Protein AF-0000000072319708 (afdb_homodimer)

Nearest PDB structures (foldseek):
  4cnb-assembly1_A  TM=5.393E-01  e=2.176E-04  Mytilus galloprovincialis
  5iy6-assembly1_3  TM=6.096E-01  e=1.134E-03  Homo sapiens
  5yfg-assembly1_A  TM=2.827E-01  e=1.263E+00  Homo sapiens
  4cnb-assembly1_A  TM=5.449E-01  e=2.400E-04  Mytilus galloprovincialis
  5iy6-assembly1_3  TM=6.094E-01  e=1.330E-03  Homo sapiens

Organism: Meleagris gallopavo (NCBI:txid9103)

Foldseek 3Di:
DCPPPPPPPPPPPVPPPPVLQLAAAEEEEEECLDQQNLLLLVLLLLLVLLQLLVQLLFADDRLHQWYWYWYFAPAIDTLGQIDGRNQPSVSVNVSSVVSNPPDNRRNGPPPDCRVVVNVQVNQVSVVVVQVVCVVVPSNQHAYEYEYEDQDDQVVVVVSNVVPCLPPPCPRYAAYEYEHEYEPVPPPPPPDPPPPPQPPQPVPQVPPPVHRYTYGYFYSHNLGSNVVSNVSNKRPDQQDFQEWEWEFDPDPPDDDPDDGDTDIQTKAKTFPDDDVVRNPPPVPPPRPPPPPPPLEDDDNPPRPDYWYKYWDDKAALVPDDPVFFDDGKIKIAGGPRPVDDPVVSVVSRVVLQVVLVVCVVRRIKTKIKIDDDCVVVDDDPRDIWIWIWAHDPDSMIMITTGHDDVPDDDDDDDDDDPDDDCVPVVVVVVVVVVDDDDPDDDCSPDDDCSSVVSVVVSPPPPPPPPPPPPPPDDPPCPDDDDDDDDDDDDDDDDDDDDDDDDDDDDDD/DPPPPPPPPPPPPVPPPPVLQLAAAEEEEEECLDQQNLLLLVLLLLLVLLQLLVQLLFADDRLHQWYWYWYFAPAIDTLGQIDGRNQPSVSVNVSSVVSNPPDNRRNDPPPDCRVVVNVQVNQVSVVVVQVVCVVVPSRQHAYEYEYEDQDDQVVVVVSNVVPCLPPPCPRYAAYEYEHEYEPVPPPPPPPPPPPPQPPQPVPQVPPPVHRYTYGYFYSHNLGSNVVSNVSNKRPDQQDFQEWEWEFDPDPPDDDPDDGDTDIQTKAKTFPDDDVVRNPPPVPPPRPPPPPPPLADDDNPPRPDYWYKYWDDKAALVPDDPVFFDDGKIKIAGGPRPPDDPVVSVVSRVVLQVVLVVCVVRRIKTKIKIDDDCCVVDDDPRDIWIWIWAHDPDSMIMITTGHDDVPDDDDDDDDDDPDDDCVPVVVVVVVVVVDDDDPDDDCSPDDDCSSVVSVVVSVPPPPPPPPPPPPPPDPPPPPPDPDDDDDDDDDDDDDDDDDDDDDDDDDD

Solvent-accessible surface area (backbone atoms only — not comparable to full-atom values): 58509 Å² total; per-residue (Å²): 134,87,74,75,78,75,75,72,76,73,76,78,67,71,70,86,56,78,77,65,69,64,47,44,27,40,36,40,36,40,43,45,38,33,72,62,28,47,63,48,40,56,34,47,42,50,19,49,50,46,40,49,42,51,60,37,52,45,59,75,78,68,45,54,49,31,42,26,34,35,37,22,55,90,54,55,40,77,72,33,68,78,38,55,37,68,85,33,55,67,61,52,50,51,43,42,52,52,59,62,64,48,79,44,81,16,78,41,80,78,83,62,70,21,65,55,50,40,54,50,52,51,52,51,51,46,51,54,50,46,56,64,48,33,78,72,68,71,70,87,68,37,31,33,38,40,35,41,30,60,54,65,51,68,59,51,52,52,49,43,60,66,69,49,68,84,52,90,53,87,46,53,59,34,38,36,38,35,21,47,38,61,65,86,74,51,74,82,69,78,72,81,57,74,69,66,72,68,67,59,69,72,64,49,58,57,66,65,97,48,45,50,45,67,45,78,44,55,69,43,40,67,54,47,26,41,56,54,42,51,55,60,51,80,68,59,39,75,53,58,33,30,36,43,31,37,55,50,41,68,76,72,64,88,80,92,69,75,82,59,63,44,72,42,57,18,29,57,38,56,37,48,58,63,64,77,42,52,52,62,70,70,69,76,72,71,71,59,71,60,85,69,40,79,68,62,92,63,50,74,76,75,79,58,67,43,36,34,38,51,69,34,31,30,34,58,87,22,58,62,74,69,45,38,34,44,68,32,30,36,39,34,59,40,74,32,68,81,53,53,68,67,56,45,52,52,41,41,48,38,48,40,38,44,28,45,52,29,48,74,68,41,35,24,37,34,24,36,48,52,79,81,78,70,58,80,62,90,72,62,70,55,45,36,42,31,36,38,39,52,47,86,24,50,38,33,36,37,31,40,42,52,34,34,91,39,51,39,59,74,89,68,50,76,53,66,90,76,68,59,61,85,42,37,48,61,49,51,37,17,59,68,60,42,55,74,37,63,57,72,58,38,78,78,38,82,36,44,52,56,61,30,47,47,54,63,68,56,54,63,70,73,67,70,66,70,65,72,71,76,70,77,74,82,74,75,71,74,77,84,79,79,84,72,90,83,90,88,79,92,88,81,95,83,94,82,96,79,90,95,79,93,73,94,71,92,130,134,86,74,76,78,74,78,71,75,73,76,79,68,71,69,86,55,79,76,64,69,65,45,43,26,40,36,41,35,40,44,45,38,32,72,61,27,50,63,49,39,54,34,48,42,52,19,49,50,46,41,49,43,49,60,39,51,45,60,76,78,68,44,53,49,32,43,26,37,34,38,21,57,90,52,54,41,78,71,33,68,79,38,56,39,70,83,32,54,67,60,50,49,50,42,43,52,52,58,62,64,49,77,44,82,15,77,44,82,77,84,61,70,20,65,56,48,40,53,51,51,50,52,51,52,45,50,55,51,45,55,64,47,34,79,73,68,72,69,88,67,38,31,32,38,39,36,42,30,61,56,64,50,66,59,51,51,52,50,43,59,66,69,49,68,85,50,90,54,86,46,52,60,36,38,37,40,34,21,45,39,61,65,87,74,50,73,82,67,80,72,81,58,75,70,64,73,68,68,58,71,72,64,47,58,58,67,63,97,47,44,52,45,67,45,77,43,54,68,43,40,67,53,47,26,41,57,54,41,52,56,59,51,82,67,61,39,76,52,59,33,30,35,44,33,37,52,51,42,70,76,72,65,87,78,90,70,75,83,57,62,43,74,42,57,18,28,57,39,56,39,48,58,63,64,77,40,55,54,63,73,71,70,77,72,71,73,60,71,60,84,72,39,78,69,63,91,64,50,74,76,73,82,58,70,42,35,35,38,52,68,33,31,29,35,57,85,23,60,62,73,68,47,38,34,43,68,32,30,36,37,35,61,42,73,33,68,81,53,53,68,68,58,44,50,52,42,42,49,36,48,40,38,45,29,43,51,29,49,75,68,42,35,25,36,35,24,36,46,51,79,81,78,70,58,81,62,88,72,60,69,57,45,35,43,32,37,37,39,52,46,87,24,51,39,33,37,38,31,40,42,52,34,34,92,39,51,40,60,75,87,69,52,75,53,67,90,77,66,59,62,85,42,39,46,59,48,51,38,19,59,68,62,42,54,75,38,64,56,72,56,37,78,78,38,82,35,43,53,56,60,30,48,49,54,62,69,56,56,64,71,73,68,69,65,71,65,72,75,68,75,65,72,79,71,76,68,75,73,78,73,83,84,77,84,77,88,88,80,91,85,82,96,80,95,79,98,77,90,93,79,94,71,95,71,82,135

InterPro domains:
  IPR033587 Meiosis 1 arrest protein [PTHR28642] (1-487)
  IPR060158 Meiosis 1 arrest protein, N-terminal domain [PF28287] (27-232)

pLDDT: mean 73.9, std 25.9, range [14.87, 98.31]

Sequence (1014 aa):
MNSRKLLSETRRTFPATKACSQQPSRILIVDVTSPSWANTCSVLSEALENSLCLACSLTGPCRIPLLSLYLVQNQQECLLPFVHLKENFARVQACISELRSLPREGCFPQGGNGVVQAVQDGLQQFKQYSRHTAAGGSANSSVEITILTSQSGKEIVKQLERKLKDVDLVSLRRIQVIEVLKRDFLEPEDVEQCTPAEEPSNSGIAILGMDIDLQTIEDNVISLEMLFKTWLHDCGSEREHLHLLLPSGGLSCGTALKPTLMCLKCDLQERLLDPALLSGTTDGTLRTADLNSPCQMTAWPATMLYKLQVVKALKSEGVCESVLYGLPFIIKPTSCWQLDWDELELNQHSFHALCHSLLKRKWMLLAKHEPQNTCPSWNTVVHSYYIIVPSDSATLLVKPVAVRELLMPSAFPALLAEHPERVQGPIESALNSLEVEVTYNPLHLKSNLYKYLKSMLYRPLHRQQPQPRDQRPERHQPKQQSLCPTPELMDGFAASARIAAVSCTVQMNSRKLLSETRRTFPATKACSQQPSRILIVDVTSPSWANTCSVLSEALENSLCLACSLTGPCRIPLLSLYLVQNQQECLLPFVHLKENFARVQACISELRSLPREGCFPQGGNGVVQAVQDGLQQFKQYSRHTAAGGSANSSVEITILTSQSGKEIVKQLERKLKDVDLVSLRRIQVIEVLKRDFLEPEDVEQCTPAEEPSNSGIAILGMDIDLQTIEDNVISLEMLFKTWLHDCGSEREHLHLLLPSGGLSCGTALKPTLMCLKCDLQERLLDPALLSGTTDGTLRTADLNSPCQMTAWPATMLYKLQVVKALKSEGVCESVLYGLPFIIKPTSCWQLDWDELELNQHSFHALCHSLLKRKWMLLAKHEPQNTCPSWNTVVHSYYIIVPSDSATLLVKPVAVRELLMPSAFPALLAEHPERVQGPIESALNSLEVEVTYNPLHLKSNLYKYLKSMLYRPLHRQQPQPRDQRPERHQPKQQSLCPTPELMDGFAASARIAAVSCTVQ

Structure (mmCIF, N/CA/C/O backbone):
data_AF-0000000072319708-model_v1
#
loop_
_entity.id
_entity.type
_entity.pdbx_description
1 polymer 'Meiosis 1 associated protein'
#
loop_
_atom_site.group_PDB
_atom_site.id
_atom_site.type_symbol
_atom_site.label_atom_id
_atom_site.label_alt_id
_atom_site.label_comp_id
_atom_site.label_asym_id
_atom_site.label_entity_id
_atom_site.label_seq_id
_atom_site.pdbx_PDB_ins_code
_atom_site.Cartn_x
_atom_site.Cartn_y
_atom_site.Cartn_z
_atom_site.occupancy
_atom_site.B_iso_or_equiv
_atom_site.auth_seq_id
_atom_site.auth_comp_id
_atom_site.auth_asym_id
_atom_site.auth_atom_id
_atom_site.pdbx_PDB_model_num
ATOM 1 N N . MET A 1 1 ? 56.594 3.094 -18.734 1 21.95 1 MET A N 1
ATOM 2 C CA . MET A 1 1 ? 55.594 3.896 -19.453 1 21.95 1 MET A CA 1
ATOM 3 C C . MET A 1 1 ? 54.312 3.123 -19.656 1 21.95 1 MET A C 1
ATOM 5 O O . MET A 1 1 ? 53.5 3.475 -20.516 1 21.95 1 MET A O 1
ATOM 9 N N . ASN A 1 2 ? 54.062 1.982 -19.172 1 22.42 2 ASN A N 1
ATOM 10 C CA . ASN A 1 2 ? 53.062 0.917 -19.359 1 22.42 2 ASN A CA 1
ATOM 11 C C . ASN A 1 2 ? 51.688 1.355 -18.953 1 22.42 2 ASN A C 1
ATOM 13 O O . ASN A 1 2 ? 51.406 1.533 -17.75 1 22.42 2 ASN A O 1
ATOM 17 N N . SER A 1 3 ? 51.062 2.26 -19.75 1 23.78 3 SER A N 1
ATOM 18 C CA . SER A 1 3 ? 49.781 2.955 -19.656 1 23.78 3 SER A CA 1
ATOM 19 C C . SER A 1 3 ? 48.625 1.97 -19.609 1 23.78 3 SER A C 1
ATOM 21 O O . SER A 1 3 ? 48.375 1.256 -20.578 1 23.78 3 SER A O 1
ATOM 23 N N . ARG A 1 4 ? 48.438 1.27 -18.562 1 28.77 4 ARG A N 1
ATOM 24 C CA . ARG A 1 4 ? 47.406 0.252 -18.391 1 28.77 4 ARG A CA 1
ATOM 25 C C . ARG A 1 4 ? 46.031 0.811 -18.734 1 28.77 4 ARG A C 1
ATOM 27 O O . ARG A 1 4 ? 45.625 1.846 -18.203 1 28.77 4 ARG A O 1
ATOM 34 N N . LYS A 1 5 ? 45.531 0.586 -20.016 1 29.86 5 LYS A N 1
ATOM 35 C CA . LYS A 1 5 ? 44.281 0.873 -20.703 1 29.86 5 LYS A CA 1
ATOM 36 C C . LYS A 1 5 ? 43.094 0.675 -19.75 1 29.86 5 LYS A C 1
ATOM 38 O O . LYS A 1 5 ? 42.906 -0.407 -19.188 1 29.86 5 LYS A O 1
ATOM 43 N N . LEU A 1 6 ? 42.688 1.649 -19.078 1 27.98 6 LEU A N 1
ATOM 44 C CA . LEU A 1 6 ? 41.5 1.796 -18.266 1 27.98 6 LEU A CA 1
ATOM 45 C C . LEU A 1 6 ? 40.25 1.343 -19.016 1 27.98 6 LEU A C 1
ATOM 47 O O . LEU A 1 6 ? 39.906 1.931 -20.047 1 27.98 6 LEU A O 1
ATOM 51 N N . LEU A 1 7 ? 40.125 0.007 -19.25 1 26.89 7 LEU A N 1
ATOM 52 C CA . LEU A 1 7 ? 39 -0.633 -19.891 1 26.89 7 LEU A CA 1
ATOM 53 C C . LEU A 1 7 ? 37.688 0.033 -19.484 1 26.89 7 LEU A C 1
ATOM 55 O O . LEU A 1 7 ? 37.375 0.13 -18.297 1 26.89 7 LEU A O 1
ATOM 59 N N . SER A 1 8 ? 37.344 1.126 -20.188 1 27.77 8 SER A N 1
ATOM 60 C CA . SER A 1 8 ? 36.062 1.813 -20.188 1 27.77 8 SER A CA 1
ATOM 61 C C . SER A 1 8 ? 34.906 0.822 -20.109 1 27.77 8 SER A C 1
ATOM 63 O O . SER A 1 8 ? 34.781 -0.073 -20.953 1 27.77 8 SER A O 1
ATOM 65 N N . GLU A 1 9 ? 34.625 0.372 -19.031 1 29.08 9 GLU A N 1
ATOM 66 C CA . GLU A 1 9 ? 33.469 -0.496 -18.828 1 29.08 9 GLU A CA 1
ATOM 67 C C . GLU A 1 9 ? 32.25 0.046 -19.562 1 29.08 9 GLU A C 1
ATOM 69 O O . GLU A 1 9 ? 31.781 1.148 -19.266 1 29.08 9 GLU A O 1
ATOM 74 N N . THR A 1 10 ? 32.188 -0.118 -20.891 1 30.38 10 THR A N 1
ATOM 75 C CA . THR A 1 10 ? 31.047 0.157 -21.766 1 30.38 10 THR A CA 1
ATOM 76 C C . THR A 1 10 ? 29.719 -0.073 -21.031 1 30.38 10 THR A C 1
ATOM 78 O O . THR A 1 10 ? 29.5 -1.149 -20.484 1 30.38 10 THR A O 1
ATOM 81 N N . ARG A 1 11 ? 29.094 0.899 -20.734 1 33.25 11 ARG A N 1
ATOM 82 C CA . ARG A 1 11 ? 27.703 1.032 -20.266 1 33.25 11 ARG A CA 1
ATOM 83 C C . ARG A 1 11 ? 26.766 0.189 -21.109 1 33.25 11 ARG A C 1
ATOM 85 O O . ARG A 1 11 ? 26.531 0.49 -22.281 1 33.25 11 ARG A O 1
ATOM 92 N N . ARG A 1 12 ? 26.688 -1.098 -21.078 1 30.5 12 ARG A N 1
ATOM 93 C CA . ARG A 1 12 ? 25.656 -1.872 -21.766 1 30.5 12 ARG A CA 1
ATOM 94 C C . ARG A 1 12 ? 24.281 -1.225 -21.609 1 30.5 12 ARG A C 1
ATOM 96 O O . ARG A 1 12 ? 23.688 -1.287 -20.531 1 30.5 12 ARG A O 1
ATOM 103 N N . THR A 1 13 ? 24.109 -0.056 -22.141 1 33.84 13 THR A N 1
ATOM 104 C CA . THR A 1 13 ? 22.766 0.473 -22.328 1 33.84 13 THR A CA 1
ATOM 105 C C . THR A 1 13 ? 21.812 -0.615 -22.844 1 33.84 13 THR A C 1
ATOM 107 O O . THR A 1 13 ? 22.078 -1.245 -23.859 1 33.84 13 THR A O 1
ATOM 110 N N . PHE A 1 14 ? 21.266 -1.347 -22.094 1 32.44 14 PHE A N 1
ATOM 111 C CA . PHE A 1 14 ? 20.266 -2.293 -22.562 1 32.44 14 PHE A CA 1
ATOM 112 C C . PHE A 1 14 ? 19.25 -1.604 -23.469 1 32.44 14 PHE A C 1
ATOM 114 O O . PHE A 1 14 ? 18.688 -0.565 -23.109 1 32.44 14 PHE A O 1
ATOM 121 N N . PRO A 1 15 ? 19.5 -1.562 -24.75 1 33.56 15 PRO A N 1
ATOM 122 C CA . PRO A 1 15 ? 18.469 -1.009 -25.625 1 33.56 15 PRO A CA 1
ATOM 123 C C . PRO A 1 15 ? 17.047 -1.273 -25.125 1 33.56 15 PRO A C 1
ATOM 125 O O . PRO A 1 15 ? 16.812 -2.264 -24.422 1 33.56 15 PRO A O 1
ATOM 128 N N . ALA A 1 16 ? 16.234 -0.205 -25 1 36.84 16 ALA A N 1
ATOM 129 C CA . ALA A 1 16 ? 14.789 -0.368 -24.844 1 36.84 16 ALA A CA 1
ATOM 130 C C . ALA A 1 16 ? 14.25 -1.454 -25.766 1 36.84 16 ALA A C 1
ATOM 132 O O . ALA A 1 16 ? 13.82 -1.167 -26.891 1 36.84 16 ALA A O 1
ATOM 133 N N . THR A 1 17 ? 14.992 -2.336 -26.266 1 34.81 17 THR A N 1
ATOM 134 C CA . THR A 1 17 ? 14.43 -3.381 -27.109 1 34.81 17 THR A CA 1
ATOM 135 C C . THR A 1 17 ? 12.992 -3.695 -26.688 1 34.81 17 THR A C 1
ATOM 137 O O . THR A 1 17 ? 12.664 -3.67 -25.5 1 34.81 17 THR A O 1
ATOM 140 N N . LYS A 1 18 ? 12.062 -3.662 -27.625 1 40.16 18 LYS A N 1
ATOM 141 C CA . LYS A 1 18 ? 10.68 -4.133 -27.516 1 40.16 18 LYS A CA 1
ATOM 142 C C . LYS A 1 18 ? 10.547 -5.199 -26.422 1 40.16 18 LYS A C 1
ATOM 144 O O . LYS A 1 18 ? 11.25 -6.211 -26.453 1 40.16 18 LYS A O 1
ATOM 149 N N . ALA A 1 19 ? 10.414 -4.793 -25.25 1 43.41 19 ALA A N 1
ATOM 150 C CA . ALA A 1 19 ? 10.102 -5.703 -24.141 1 43.41 19 ALA A CA 1
ATOM 151 C C . ALA A 1 19 ? 9.406 -6.965 -24.656 1 43.41 19 ALA A C 1
ATOM 153 O O . ALA A 1 19 ? 8.195 -6.969 -24.875 1 43.41 19 ALA A O 1
ATOM 154 N N . CYS A 1 20 ? 9.82 -7.535 -25.734 1 45.5 20 CYS A N 1
ATOM 155 C CA . CYS A 1 20 ? 9.266 -8.836 -26.094 1 45.5 20 CYS A CA 1
ATOM 156 C C . CYS A 1 20 ? 8.922 -9.648 -24.859 1 45.5 20 CYS A C 1
ATOM 158 O O . CYS A 1 20 ? 9.773 -9.852 -23.984 1 45.5 20 CYS A O 1
ATOM 160 N N . SER A 1 21 ? 7.754 -9.625 -24.453 1 55.28 21 SER A N 1
ATOM 161 C CA . SER A 1 21 ? 7.16 -10.359 -23.344 1 55.28 21 SER A CA 1
ATOM 162 C C . SER A 1 21 ? 7.77 -11.75 -23.219 1 55.28 21 SER A C 1
ATOM 164 O O . SER A 1 21 ? 7.699 -12.562 -24.141 1 55.28 21 SER A O 1
ATOM 166 N N . GLN A 1 22 ? 8.953 -11.992 -22.578 1 70.31 22 GLN A N 1
ATOM 167 C CA . GLN A 1 22 ? 9.664 -13.234 -22.297 1 70.31 22 GLN A CA 1
ATOM 168 C C . GLN A 1 22 ? 8.75 -14.242 -21.609 1 70.31 22 GLN A C 1
ATOM 170 O O . GLN A 1 22 ? 9.211 -15.289 -21.141 1 70.31 22 GLN A O 1
ATOM 175 N N . GLN A 1 23 ? 7.477 -14.039 -21.688 1 83.62 23 GLN A N 1
ATOM 176 C CA . GLN A 1 23 ? 6.566 -14.992 -21.062 1 83.62 23 GLN A CA 1
ATOM 177 C C . GLN A 1 23 ? 6.301 -16.188 -21.969 1 83.62 23 GLN A C 1
ATOM 179 O O . GLN A 1 23 ? 6.078 -16.016 -23.172 1 83.62 23 GLN A O 1
ATOM 184 N N . PRO A 1 24 ? 6.355 -17.344 -21.516 1 88.38 24 PRO A N 1
ATOM 185 C CA . PRO A 1 24 ? 6.105 -18.531 -22.328 1 88.38 24 PRO A CA 1
ATOM 186 C C . PRO A 1 24 ? 4.625 -18.719 -22.656 1 88.38 24 PRO A C 1
ATOM 188 O O . PRO A 1 24 ? 3.762 -18.25 -21.906 1 88.38 24 PRO A O 1
ATOM 191 N N . SER A 1 25 ? 4.449 -19.375 -23.781 1 91.75 25 SER A N 1
ATOM 192 C CA . SER A 1 25 ? 3.098 -19.828 -24.109 1 91.75 25 SER A CA 1
ATOM 193 C C . SER A 1 25 ? 2.711 -21.047 -23.266 1 91.75 25 SER A C 1
ATOM 195 O O . SER A 1 25 ? 3.578 -21.781 -22.797 1 91.75 25 SER A O 1
ATOM 197 N N . ARG A 1 26 ? 1.406 -21.25 -23.125 1 94.5 26 ARG A N 1
ATOM 198 C CA . ARG A 1 26 ? 0.973 -22.312 -22.219 1 94.5 26 ARG A CA 1
ATOM 199 C C . ARG A 1 26 ? 0.117 -23.344 -22.938 1 94.5 26 ARG A C 1
ATOM 201 O O . ARG A 1 26 ? -0.722 -22.984 -23.781 1 94.5 26 ARG A O 1
ATOM 208 N N . ILE A 1 27 ? 0.424 -24.641 -22.719 1 95.88 27 ILE A N 1
ATOM 209 C CA . ILE A 1 27 ? -0.415 -25.734 -23.172 1 95.88 27 ILE A CA 1
ATOM 210 C C . ILE A 1 27 ? -0.972 -26.5 -21.969 1 95.88 27 ILE A C 1
ATOM 212 O O . ILE A 1 27 ? -0.212 -26.984 -21.141 1 95.88 27 ILE A O 1
ATOM 216 N N . LEU A 1 28 ? -2.264 -26.516 -21.875 1 97.06 28 LEU A N 1
ATOM 217 C CA . LEU A 1 28 ? -2.914 -27.266 -20.812 1 97.06 28 LEU A CA 1
ATOM 218 C C . LEU A 1 28 ? -3.486 -28.578 -21.328 1 97.06 28 LEU A C 1
ATOM 220 O O . LEU A 1 28 ? -4.281 -28.578 -22.266 1 97.06 28 LEU A O 1
ATOM 224 N N . ILE A 1 29 ? -3.023 -29.656 -20.781 1 95.75 29 ILE A N 1
ATOM 225 C CA . ILE A 1 29 ? -3.529 -30.984 -21.141 1 95.75 29 ILE A CA 1
ATOM 226 C C . ILE A 1 29 ? -4.336 -31.562 -19.969 1 95.75 29 ILE A C 1
ATOM 228 O O . ILE A 1 29 ? -3.824 -31.688 -18.859 1 95.75 29 ILE A O 1
ATOM 232 N N . VAL A 1 30 ? -5.57 -31.875 -20.219 1 92.88 30 VAL A N 1
ATOM 233 C CA . VAL A 1 30 ? -6.453 -32.406 -19.172 1 92.88 30 VAL A CA 1
ATOM 234 C C . VAL A 1 30 ? -6.77 -33.875 -19.453 1 92.88 30 VAL A C 1
ATOM 236 O O . VAL A 1 30 ? -7.328 -34.188 -20.516 1 92.88 30 VAL A O 1
ATOM 239 N N . ASP A 1 31 ? -6.375 -34.688 -18.5 1 89.31 31 ASP A N 1
ATOM 240 C CA . ASP A 1 31 ? -6.695 -36.094 -18.562 1 89.31 31 ASP A CA 1
ATOM 241 C C . ASP A 1 31 ? -8.055 -36.375 -17.922 1 89.31 31 ASP A C 1
ATOM 243 O O . ASP A 1 31 ? -8.195 -36.312 -16.703 1 89.31 31 ASP A O 1
ATOM 247 N N . VAL A 1 32 ? -9.039 -36.75 -18.703 1 85.81 32 VAL A N 1
ATOM 248 C CA . VAL A 1 32 ? -10.406 -36.938 -18.219 1 85.81 32 VAL A CA 1
ATOM 249 C C . VAL A 1 32 ? -10.688 -38.406 -18.016 1 85.81 32 VAL A C 1
ATOM 251 O O . VAL A 1 32 ? -11.844 -38.812 -17.828 1 85.81 32 VAL A O 1
ATOM 254 N N . THR A 1 33 ? -9.688 -39.219 -17.953 1 79.12 33 THR A N 1
ATOM 255 C CA . THR A 1 33 ? -9.906 -40.688 -17.875 1 79.12 33 THR A CA 1
ATOM 256 C C . THR A 1 33 ? -10.219 -41.094 -16.438 1 79.12 33 THR A C 1
ATOM 258 O O . THR A 1 33 ? -10.641 -42.219 -16.188 1 79.12 33 THR A O 1
ATOM 261 N N . SER A 1 34 ? -10.266 -40.25 -15.555 1 74.44 34 SER A N 1
ATOM 262 C CA . SER A 1 34 ? -10.492 -40.594 -14.156 1 74.44 34 SER A CA 1
ATOM 263 C C . SER A 1 34 ? -11.977 -40.781 -13.867 1 74.44 34 SER A C 1
ATOM 265 O O . SER A 1 34 ? -12.82 -40.094 -14.422 1 74.44 34 SER A O 1
ATOM 267 N N . PRO A 1 35 ? -12.203 -41.844 -12.992 1 72.31 35 PRO A N 1
ATOM 268 C CA . PRO A 1 35 ? -13.602 -42.031 -12.609 1 72.31 35 PRO A CA 1
ATOM 269 C C . PRO A 1 35 ? -14.172 -40.844 -11.852 1 72.31 35 PRO A C 1
ATOM 271 O O . PRO A 1 35 ? -15.391 -40.688 -11.789 1 72.31 35 PRO A O 1
ATOM 274 N N . SER A 1 36 ? -13.367 -40.094 -11.273 1 76.62 36 SER A N 1
ATOM 275 C CA . SER A 1 36 ? -13.828 -38.938 -10.492 1 76.62 36 SER A CA 1
ATOM 276 C C . SER A 1 36 ? -13.875 -37.688 -11.344 1 76.62 36 SER A C 1
ATOM 278 O O . SER A 1 36 ? -13.898 -36.562 -10.812 1 76.62 36 SER A O 1
ATOM 280 N N . TRP A 1 37 ? -13.992 -37.875 -12.539 1 80 37 TRP A N 1
ATOM 281 C CA . TRP A 1 37 ? -13.922 -36.75 -13.461 1 80 37 TRP A CA 1
ATOM 282 C C . TRP A 1 37 ? -15.117 -35.812 -13.281 1 80 37 TRP A C 1
ATOM 284 O O . TRP A 1 37 ? -15 -34.625 -13.438 1 80 37 TRP A O 1
ATOM 294 N N . ALA A 1 38 ? -16.203 -36.312 -12.852 1 77.69 38 ALA A N 1
ATOM 295 C CA . ALA A 1 38 ? -17.375 -35.469 -12.711 1 77.69 38 ALA A CA 1
ATOM 296 C C . ALA A 1 38 ? -17.125 -34.344 -11.742 1 77.69 38 ALA A C 1
ATOM 298 O O . ALA A 1 38 ? -17.453 -33.188 -12.031 1 77.69 38 ALA A O 1
ATOM 299 N N . ASN A 1 39 ? -16.562 -34.656 -10.617 1 81.81 39 ASN A N 1
ATOM 300 C CA . ASN A 1 39 ? -16.266 -33.625 -9.625 1 81.81 39 ASN A CA 1
ATOM 301 C C . ASN A 1 39 ? -15.102 -32.75 -10.062 1 81.81 39 ASN A C 1
ATOM 303 O O . ASN A 1 39 ? -15.156 -31.516 -9.906 1 81.81 39 ASN A O 1
ATOM 307 N N . THR A 1 40 ? -14.133 -33.312 -10.617 1 87.44 40 THR A N 1
ATOM 308 C CA . THR A 1 40 ? -12.93 -32.594 -11.023 1 87.44 40 THR A CA 1
ATOM 309 C C . THR A 1 40 ? -13.242 -31.641 -12.164 1 87.44 40 THR A C 1
ATOM 311 O O . THR A 1 40 ? -12.656 -30.547 -12.242 1 87.44 40 THR A O 1
ATOM 314 N N . CYS A 1 41 ? -14.156 -32.062 -12.977 1 89.06 41 CYS A N 1
ATOM 315 C CA . CYS A 1 41 ? -14.492 -31.25 -14.133 1 89.06 41 CYS A CA 1
ATOM 316 C C . CYS A 1 41 ? -15.078 -29.906 -13.688 1 89.06 41 CYS A C 1
ATOM 318 O O . CYS A 1 41 ? -14.688 -28.859 -14.203 1 89.06 41 CYS A O 1
ATOM 320 N N . SER A 1 42 ? -16.016 -29.953 -12.734 1 91.12 42 SER A N 1
ATOM 321 C CA . SER A 1 42 ? -16.656 -28.734 -12.258 1 91.12 42 SER A CA 1
ATOM 322 C C . SER A 1 42 ? -15.648 -27.797 -11.586 1 91.12 42 SER A C 1
ATOM 324 O O . SER A 1 42 ? -15.617 -26.609 -11.859 1 91.12 42 SER A O 1
ATOM 326 N N . VAL A 1 43 ? -14.844 -28.375 -10.742 1 93.12 43 VAL A N 1
ATOM 327 C CA . VAL A 1 43 ? -13.844 -27.609 -10 1 93.12 43 VAL A CA 1
ATOM 328 C C . VAL A 1 43 ? -12.812 -27.031 -10.961 1 93.12 43 VAL A C 1
ATOM 330 O O . VAL A 1 43 ? -12.445 -25.859 -10.852 1 93.12 43 VAL A O 1
ATOM 333 N N . LEU A 1 44 ? -12.422 -27.844 -11.906 1 94.12 44 LEU A N 1
ATOM 334 C CA . LEU A 1 44 ? -11.422 -27.422 -12.883 1 94.12 44 LEU A CA 1
ATOM 335 C C . LEU A 1 44 ? -11.961 -26.281 -13.75 1 94.12 44 LEU A C 1
ATOM 337 O O . LEU A 1 44 ? -11.281 -25.281 -13.977 1 94.12 44 LEU A O 1
ATOM 341 N N . SER A 1 45 ? -13.156 -26.453 -14.258 1 94.69 45 SER A N 1
ATOM 342 C CA . SER A 1 45 ? -13.758 -25.453 -15.125 1 94.69 45 SER A CA 1
ATOM 343 C C . SER A 1 45 ? -13.898 -24.109 -14.406 1 94.69 45 SER A C 1
ATOM 345 O O . SER A 1 45 ? -13.602 -23.062 -14.977 1 94.69 45 SER A O 1
ATOM 347 N N . GLU A 1 46 ? -14.312 -24.172 -13.188 1 95.25 46 GLU A N 1
ATOM 348 C CA . GLU A 1 46 ? -14.469 -22.953 -12.406 1 95.25 46 GLU A CA 1
ATOM 349 C C . GLU A 1 46 ? -13.117 -22.281 -12.172 1 95.25 46 GLU A C 1
ATOM 351 O O . GLU A 1 46 ? -12.992 -21.062 -12.352 1 95.25 46 GLU A O 1
ATOM 356 N N . ALA A 1 47 ? -12.141 -23 -11.719 1 96.81 47 ALA A N 1
ATOM 357 C CA . ALA A 1 47 ? -10.812 -22.469 -11.445 1 96.81 47 ALA A CA 1
ATOM 358 C C . ALA A 1 47 ? -10.195 -21.859 -12.703 1 96.81 47 ALA A C 1
ATOM 360 O O . ALA A 1 47 ? -9.586 -20.797 -12.656 1 96.81 47 ALA A O 1
ATOM 361 N N . LEU A 1 48 ? -10.328 -22.562 -13.789 1 96.19 48 LEU A N 1
ATOM 362 C CA . LEU A 1 48 ? -9.789 -22.094 -15.062 1 96.19 48 LEU A CA 1
ATOM 363 C C . LEU A 1 48 ? -10.461 -20.797 -15.492 1 96.19 48 LEU A C 1
ATOM 365 O O . LEU A 1 48 ? -9.789 -19.844 -15.891 1 96.19 48 LEU A O 1
ATOM 369 N N . GLU A 1 49 ? -11.734 -20.828 -15.406 1 95.62 49 GLU A N 1
ATOM 370 C CA . GLU A 1 49 ? -12.484 -19.641 -15.781 1 95.62 49 GLU A CA 1
ATOM 371 C C . GLU A 1 49 ? -12.078 -18.438 -14.922 1 95.62 49 GLU A C 1
ATOM 373 O O . GLU A 1 49 ? -11.875 -17.344 -15.445 1 95.62 49 GLU A O 1
ATOM 378 N N . ASN A 1 50 ? -12.008 -18.625 -13.664 1 95.94 50 ASN A N 1
ATOM 379 C CA . ASN A 1 50 ? -11.594 -17.562 -12.742 1 95.94 50 ASN A CA 1
ATOM 380 C C . ASN A 1 50 ? -10.219 -17.016 -13.102 1 95.94 50 ASN A C 1
ATOM 382 O O . ASN A 1 50 ? -10.039 -15.805 -13.227 1 95.94 50 ASN A O 1
ATOM 386 N N . SER A 1 51 ? -9.273 -17.891 -13.25 1 96.38 51 SER A N 1
ATOM 387 C CA . SER A 1 51 ? -7.891 -17.484 -13.477 1 96.38 51 SER A CA 1
ATOM 388 C C . SER A 1 51 ? -7.723 -16.828 -14.836 1 96.38 51 SER A C 1
ATOM 390 O O . SER A 1 51 ? -6.992 -15.836 -14.969 1 96.38 51 SER A O 1
ATOM 392 N N . LEU A 1 52 ? -8.367 -17.328 -15.805 1 95.5 52 LEU A N 1
ATOM 393 C CA . LEU A 1 52 ? -8.211 -16.781 -17.141 1 95.5 52 LEU A CA 1
ATOM 394 C C . LEU A 1 52 ? -8.945 -15.453 -17.281 1 95.5 52 LEU A C 1
ATOM 396 O O . LEU A 1 52 ? -8.523 -14.57 -18.031 1 95.5 52 LEU A O 1
ATOM 400 N N . CYS A 1 53 ? -10.07 -15.359 -16.609 1 93.31 53 CYS A N 1
ATOM 401 C CA . CYS A 1 53 ? -10.734 -14.062 -16.609 1 93.31 53 CYS A CA 1
ATOM 402 C C . CYS A 1 53 ? -9.836 -12.992 -15.992 1 93.31 53 CYS A C 1
ATOM 404 O O . CYS A 1 53 ? -9.812 -11.852 -16.453 1 93.31 53 CYS A O 1
ATOM 406 N N . LEU A 1 54 ? -9.133 -13.328 -14.969 1 93.5 54 LEU A N 1
ATOM 407 C CA . LEU A 1 54 ? -8.172 -12.438 -14.344 1 93.5 54 LEU A CA 1
ATOM 408 C C . LEU A 1 54 ? -7.062 -12.055 -15.32 1 93.5 54 LEU A C 1
ATOM 410 O O . LEU A 1 54 ? -6.734 -10.875 -15.469 1 93.5 54 LEU A O 1
ATOM 414 N N . ALA A 1 55 ? -6.543 -13 -15.984 1 93.38 55 ALA A N 1
ATOM 415 C CA . ALA A 1 55 ? -5.449 -12.789 -16.922 1 93.38 55 ALA A CA 1
ATOM 416 C C . ALA A 1 55 ? -5.879 -11.859 -18.062 1 93.38 55 ALA A C 1
ATOM 418 O O . ALA A 1 55 ? -5.102 -11.016 -18.516 1 93.38 55 ALA A O 1
ATOM 419 N N . CYS A 1 56 ? -7.062 -12.031 -18.484 1 91.81 56 CYS A N 1
ATOM 420 C CA . CYS A 1 56 ? -7.57 -11.242 -19.594 1 91.81 56 CYS A CA 1
ATOM 421 C C . CYS A 1 56 ? -7.879 -9.812 -19.172 1 91.81 56 CYS A C 1
ATOM 423 O O . CYS A 1 56 ? -7.898 -8.906 -20 1 91.81 56 CYS A O 1
ATOM 425 N N . SER A 1 57 ? -8.156 -9.617 -17.922 1 90.44 57 SER A N 1
ATOM 426 C CA . SER A 1 57 ? -8.609 -8.312 -17.438 1 90.44 57 SER A CA 1
ATOM 427 C C . SER A 1 57 ? -7.426 -7.453 -17 1 90.44 57 SER A C 1
ATOM 429 O O . SER A 1 57 ? -7.578 -6.254 -16.781 1 90.44 57 SER A O 1
ATOM 431 N N . LEU A 1 58 ? -6.266 -7.961 -16.844 1 88.5 58 LEU A N 1
ATOM 432 C CA . LEU A 1 58 ? -5.09 -7.227 -16.391 1 88.5 58 LEU A CA 1
ATOM 433 C C . LEU A 1 58 ? -4.629 -6.227 -17.438 1 88.5 58 LEU A C 1
ATOM 435 O O . LEU A 1 58 ? -4.535 -6.566 -18.625 1 88.5 58 LEU A O 1
ATOM 439 N N . THR A 1 59 ? -4.398 -5.02 -16.969 1 82.5 59 THR A N 1
ATOM 440 C CA . THR A 1 59 ? -3.873 -4 -17.875 1 82.5 59 THR A CA 1
ATOM 441 C C . THR A 1 59 ? -2.367 -4.164 -18.062 1 82.5 59 THR A C 1
ATOM 443 O O . THR A 1 59 ? -1.698 -4.781 -17.234 1 82.5 59 THR A O 1
ATOM 446 N N . GLY A 1 60 ? -1.84 -3.693 -19.234 1 78 60 GLY A N 1
ATOM 447 C CA . GLY A 1 60 ? -0.416 -3.814 -19.5 1 78 60 GLY A CA 1
ATOM 448 C C . GLY A 1 60 ? -0.077 -4.977 -20.422 1 78 60 GLY A C 1
ATOM 449 O O . GLY A 1 60 ? -0.941 -5.477 -21.141 1 78 60 GLY A O 1
ATOM 450 N N . PRO A 1 61 ? 1.171 -5.344 -20.359 1 81.25 61 PRO A N 1
ATOM 451 C CA . PRO A 1 61 ? 1.561 -6.469 -21.203 1 81.25 61 PRO A CA 1
ATOM 452 C C . PRO A 1 61 ? 0.909 -7.785 -20.781 1 81.25 61 PRO A C 1
ATOM 454 O O . PRO A 1 61 ? 0.674 -8.008 -19.594 1 81.25 61 PRO A O 1
ATOM 457 N N . CYS A 1 62 ? 0.713 -8.609 -21.766 1 85.25 62 CYS A N 1
ATOM 458 C CA . CYS A 1 62 ? 0.026 -9.867 -21.5 1 85.25 62 CYS A CA 1
ATOM 459 C C . CYS A 1 62 ? 0.919 -10.812 -20.719 1 85.25 62 CYS A C 1
ATOM 461 O O . CYS A 1 62 ? 2.062 -11.062 -21.094 1 85.25 62 CYS A O 1
ATOM 463 N N . ARG A 1 63 ? 0.347 -11.305 -19.688 1 90.19 63 ARG A N 1
ATOM 464 C CA . ARG A 1 63 ? 1.112 -12.203 -18.844 1 90.19 63 ARG A CA 1
ATOM 465 C C . ARG A 1 63 ? 1.03 -13.641 -19.344 1 90.19 63 ARG A C 1
ATOM 467 O O . ARG A 1 63 ? 1.903 -14.461 -19.047 1 90.19 63 ARG A O 1
ATOM 474 N N . ILE A 1 64 ? -0.073 -13.992 -20.031 1 92.31 64 ILE A N 1
ATOM 475 C CA . ILE A 1 64 ? -0.234 -15.25 -20.75 1 92.31 64 ILE A CA 1
ATOM 476 C C . ILE A 1 64 ? -0.466 -14.977 -22.234 1 92.31 64 ILE A C 1
ATOM 478 O O . ILE A 1 64 ? -1.604 -14.781 -22.672 1 92.31 64 ILE A O 1
ATOM 482 N N . PRO A 1 65 ? 0.559 -15.023 -23 1 89.88 65 PRO A N 1
ATOM 483 C CA . PRO A 1 65 ? 0.424 -14.602 -24.391 1 89.88 65 PRO A CA 1
ATOM 484 C C . PRO A 1 65 ? -0.467 -15.539 -25.203 1 89.88 65 PRO A C 1
ATOM 486 O O . PRO A 1 65 ? -1.396 -15.086 -25.875 1 89.88 65 PRO A O 1
ATOM 489 N N . LEU A 1 66 ? -0.107 -16.875 -25.125 1 92.06 66 LEU A N 1
ATOM 490 C CA . LEU A 1 66 ? -0.881 -17.875 -25.875 1 92.06 66 LEU A CA 1
ATOM 491 C C . LEU A 1 66 ? -1.305 -19.016 -24.969 1 92.06 66 LEU A C 1
ATOM 493 O O . LEU A 1 66 ? -0.575 -19.391 -24.047 1 92.06 66 LEU A O 1
ATOM 497 N N . LEU A 1 67 ? -2.492 -19.516 -25.266 1 95.06 67 LEU A N 1
ATOM 498 C CA . LEU A 1 67 ? -3.006 -20.656 -24.516 1 95.06 67 LEU A CA 1
ATOM 499 C C . LEU A 1 67 ? -3.617 -21.703 -25.438 1 95.06 67 LEU A C 1
ATOM 501 O O . LEU A 1 67 ? -4.312 -21.344 -26.391 1 95.06 67 LEU A O 1
ATOM 505 N N . SER A 1 68 ? -3.26 -22.922 -25.266 1 96.12 68 SER A N 1
ATOM 506 C CA . SER A 1 68 ? -3.875 -24.062 -25.938 1 96.12 68 SER A CA 1
ATOM 507 C C . SER A 1 68 ? -4.363 -25.109 -24.938 1 96.12 68 SER A C 1
ATOM 509 O O . SER A 1 68 ? -3.77 -25.281 -23.875 1 96.12 68 SER A O 1
ATOM 511 N N . LEU A 1 69 ? -5.496 -25.766 -25.281 1 96 69 LEU A N 1
ATOM 512 C CA . LEU A 1 69 ? -6.094 -26.734 -24.391 1 96 69 LEU A CA 1
ATOM 513 C C . LEU A 1 69 ? -6.328 -28.062 -25.094 1 96 69 LEU A C 1
ATOM 515 O O . LEU A 1 69 ? -6.926 -28.094 -26.172 1 96 69 LEU A O 1
ATOM 519 N N . TYR A 1 70 ? -5.77 -29.125 -24.516 1 94.69 70 TYR A N 1
ATOM 520 C CA . TYR A 1 70 ? -5.949 -30.484 -25.031 1 94.69 70 TYR A CA 1
ATOM 521 C C . TYR A 1 70 ? -6.699 -31.359 -24.031 1 94.69 70 TYR A C 1
ATOM 523 O O . TYR A 1 70 ? -6.5 -31.234 -22.828 1 94.69 70 TYR A O 1
ATOM 531 N N . LEU A 1 71 ? -7.52 -32.25 -24.562 1 91.38 71 LEU A N 1
ATOM 532 C CA . LEU A 1 71 ? -8.234 -33.219 -23.766 1 91.38 71 LEU A CA 1
ATOM 533 C C . LEU A 1 71 ? -7.777 -34.656 -24.109 1 91.38 71 LEU A C 1
ATOM 535 O O . LEU A 1 71 ? -7.566 -34.969 -25.281 1 91.38 71 LEU A O 1
ATOM 539 N N . VAL A 1 72 ? -7.551 -35.375 -23.016 1 89.44 72 VAL A N 1
ATOM 540 C CA . VAL A 1 72 ? -7.172 -36.781 -23.203 1 89.44 72 VAL A CA 1
ATOM 541 C C . VAL A 1 72 ? -8.281 -37.688 -22.688 1 89.44 72 VAL A C 1
ATOM 543 O O . VAL A 1 72 ? -8.547 -37.719 -21.484 1 89.44 72 VAL A O 1
ATOM 546 N N . GLN A 1 73 ? -8.93 -38.281 -23.516 1 83.19 73 GLN A N 1
ATOM 547 C CA . GLN A 1 73 ? -9.906 -39.312 -23.188 1 83.19 73 GLN A CA 1
ATOM 548 C C . GLN A 1 73 ? -9.461 -40.656 -23.719 1 83.19 73 GLN A C 1
ATOM 550 O O . GLN A 1 73 ? -8.414 -41.188 -23.328 1 83.19 73 GLN A O 1
ATOM 555 N N . ASN A 1 74 ? -10.148 -41.188 -24.906 1 73.62 74 ASN A N 1
ATOM 556 C CA . ASN A 1 74 ? -9.641 -42.312 -25.656 1 73.62 74 ASN A CA 1
ATOM 557 C C . ASN A 1 74 ? -8.547 -41.906 -26.641 1 73.62 74 ASN A C 1
ATOM 559 O O . ASN A 1 74 ? -7.531 -42.594 -26.781 1 73.62 74 ASN A O 1
ATOM 563 N N . GLN A 1 75 ? -8.828 -40.75 -27.188 1 77.06 75 GLN A N 1
ATOM 564 C CA . GLN A 1 75 ? -7.844 -40.062 -28.016 1 77.06 75 GLN A CA 1
ATOM 565 C C . GLN A 1 75 ? -7.684 -38.625 -27.594 1 77.06 75 GLN A C 1
ATOM 567 O O . GLN A 1 75 ? -8.523 -38.062 -26.875 1 77.06 75 GLN A O 1
ATOM 572 N N . GLN A 1 76 ? -6.555 -38.156 -27.938 1 80.06 76 GLN A N 1
ATOM 573 C CA . GLN A 1 76 ? -6.305 -36.75 -27.625 1 80.06 76 GLN A CA 1
ATOM 574 C C . GLN A 1 76 ? -7.066 -35.844 -28.578 1 80.06 76 GLN A C 1
ATOM 576 O O . GLN A 1 76 ? -7.188 -36.156 -29.766 1 80.06 76 GLN A O 1
ATOM 581 N N . GLU A 1 77 ? -7.738 -34.875 -28.062 1 87.81 77 GLU A N 1
ATOM 582 C CA . GLU A 1 77 ? -8.477 -33.875 -28.828 1 87.81 77 GLU A CA 1
ATOM 583 C C . GLU A 1 77 ? -8.047 -32.469 -28.453 1 87.81 77 GLU A C 1
ATOM 585 O O . GLU A 1 77 ? -7.879 -32.156 -27.266 1 87.81 77 GLU A O 1
ATOM 590 N N . CYS A 1 78 ? -7.781 -31.75 -29.5 1 92.5 78 CYS A N 1
ATOM 591 C CA . CYS A 1 78 ? -7.48 -30.344 -29.281 1 92.5 78 CYS A CA 1
ATOM 592 C C . CYS A 1 78 ? -8.758 -29.516 -29.156 1 92.5 78 CYS A C 1
ATOM 594 O O . CYS A 1 78 ? -9.484 -29.344 -30.141 1 92.5 78 CYS A O 1
ATOM 596 N N . LEU A 1 79 ? -9.055 -29.047 -28.016 1 90.88 79 LEU A N 1
ATOM 597 C CA . LEU A 1 79 ? -10.266 -28.266 -27.781 1 90.88 79 LEU A CA 1
ATOM 598 C C . LEU A 1 79 ? -10.062 -26.812 -28.172 1 90.88 79 LEU A C 1
ATOM 600 O O . LEU A 1 79 ? -10.992 -26.156 -28.641 1 90.88 79 LEU A O 1
ATOM 604 N N . LEU A 1 80 ? -8.859 -26.328 -27.844 1 92.94 80 LEU A N 1
ATOM 605 C CA . LEU A 1 80 ? -8.508 -24.938 -28.109 1 92.94 80 LEU A CA 1
ATOM 606 C C . LEU A 1 80 ? -7.109 -24.828 -28.703 1 92.94 80 LEU A C 1
ATOM 608 O O . LEU A 1 80 ? -6.117 -25 -27.984 1 92.94 80 LEU A O 1
ATOM 612 N N . PRO A 1 81 ? -7.066 -24.531 -30.031 1 93.38 81 PRO A N 1
ATOM 613 C CA . PRO A 1 81 ? -5.734 -24.25 -30.578 1 93.38 81 PRO A CA 1
ATOM 614 C C . PRO A 1 81 ? -5.121 -22.984 -30 1 93.38 81 PRO A C 1
ATOM 616 O O . PRO A 1 81 ? -5.773 -22.281 -29.219 1 93.38 81 PRO A O 1
ATOM 619 N N . PHE A 1 82 ? -3.957 -22.75 -30.297 1 92.69 82 PHE A N 1
ATOM 620 C CA . PHE A 1 82 ? -3.268 -21.609 -29.734 1 92.69 82 PHE A CA 1
ATOM 621 C C . PHE A 1 82 ? -4.027 -20.312 -30.031 1 92.69 82 PHE A C 1
ATOM 623 O O . PHE A 1 82 ? -4.332 -20.031 -31.188 1 92.69 82 PHE A O 1
ATOM 630 N N . VAL A 1 83 ? -4.391 -19.594 -28.953 1 91.75 83 VAL A N 1
ATOM 631 C CA . VAL A 1 83 ? -5.109 -18.328 -29.078 1 91.75 83 VAL A CA 1
ATOM 632 C C . VAL A 1 83 ? -4.457 -17.266 -28.188 1 91.75 83 VAL A C 1
ATOM 634 O O . VAL A 1 83 ? -3.953 -17.594 -27.109 1 91.75 83 VAL A O 1
ATOM 637 N N . HIS A 1 84 ? -4.496 -16.062 -28.688 1 90.81 84 HIS A N 1
ATOM 638 C CA . HIS A 1 84 ? -4.117 -14.945 -27.844 1 90.81 84 HIS A CA 1
ATOM 639 C C . HIS A 1 84 ? -5.176 -14.68 -26.781 1 90.81 84 HIS A C 1
ATOM 641 O O . HIS A 1 84 ? -6.352 -14.492 -27.094 1 90.81 84 HIS A O 1
ATOM 647 N N . LEU A 1 85 ? -4.891 -14.602 -25.531 1 89.19 85 LEU A N 1
ATOM 648 C CA . LEU A 1 85 ? -5.844 -14.57 -24.422 1 89.19 85 LEU A CA 1
ATOM 649 C C . LEU A 1 85 ? -6.508 -13.203 -24.312 1 89.19 85 LEU A C 1
ATOM 651 O O . LEU A 1 85 ? -7.715 -13.117 -24.094 1 89.19 85 LEU A O 1
ATOM 655 N N . LYS A 1 86 ? -5.859 -12.07 -24.266 1 82.31 86 LYS A N 1
ATOM 656 C CA . LYS A 1 86 ? -6.355 -10.734 -23.953 1 82.31 86 LYS A CA 1
ATOM 657 C C . LYS A 1 86 ? -7.574 -10.391 -24.797 1 82.31 86 LYS A C 1
ATOM 659 O O . LYS A 1 86 ? -8.523 -9.773 -24.312 1 82.31 86 LYS A O 1
ATOM 664 N N . GLU A 1 87 ? -7.688 -10.844 -26.062 1 80.62 87 GLU A N 1
ATOM 665 C CA . GLU A 1 87 ? -8.805 -10.43 -26.906 1 80.62 87 GLU A CA 1
ATOM 666 C C . GLU A 1 87 ? -9.695 -11.617 -27.266 1 80.62 87 GLU A C 1
ATOM 668 O O . GLU A 1 87 ? -10.68 -11.469 -28 1 80.62 87 GLU A O 1
ATOM 673 N N . ASN A 1 88 ? -9.516 -12.633 -26.609 1 87.75 88 ASN A N 1
ATOM 674 C CA . ASN A 1 88 ? -10.25 -13.82 -27.031 1 87.75 88 ASN A CA 1
ATOM 675 C C . ASN A 1 88 ? -10.875 -14.555 -25.859 1 87.75 88 ASN A C 1
ATOM 677 O O . ASN A 1 88 ? -10.859 -15.781 -25.797 1 87.75 88 ASN A O 1
ATOM 681 N N . PHE A 1 89 ? -11.445 -13.797 -24.969 1 90.62 89 PHE A N 1
ATOM 682 C CA . PHE A 1 89 ? -12.016 -14.445 -23.781 1 90.62 89 PHE A CA 1
ATOM 683 C C . PHE A 1 89 ? -13.266 -15.234 -24.156 1 90.62 89 PHE A C 1
ATOM 685 O O . PHE A 1 89 ? -13.555 -16.266 -23.547 1 90.62 89 PHE A O 1
ATOM 692 N N . ALA A 1 90 ? -13.922 -14.789 -25.094 1 90.56 90 ALA A N 1
ATOM 693 C CA . ALA A 1 90 ? -15.133 -15.492 -25.516 1 90.56 90 ALA A CA 1
ATOM 694 C C . ALA A 1 90 ? -14.797 -16.906 -26 1 90.56 90 ALA A C 1
ATOM 696 O O . ALA A 1 90 ? -15.531 -17.844 -25.703 1 90.56 90 ALA A O 1
ATOM 697 N N . ARG A 1 91 ? -13.781 -17.016 -26.766 1 92.19 91 ARG A N 1
ATOM 698 C CA . ARG A 1 91 ? -13.352 -18.328 -27.25 1 92.19 91 ARG A CA 1
ATOM 699 C C . ARG A 1 91 ? -12.938 -19.234 -26.109 1 92.19 91 ARG A C 1
ATOM 701 O O . ARG A 1 91 ? -13.211 -20.438 -26.125 1 92.19 91 ARG A O 1
ATOM 708 N N . VAL A 1 92 ? -12.281 -18.641 -25.172 1 91.62 92 VAL A N 1
ATOM 709 C CA . VAL A 1 92 ? -11.836 -19.391 -24 1 91.62 92 VAL A CA 1
ATOM 710 C C . VAL A 1 92 ? -13.055 -19.875 -23.219 1 91.62 92 VAL A C 1
ATOM 712 O O . VAL A 1 92 ? -13.086 -21.016 -22.766 1 91.62 92 VAL A O 1
ATOM 715 N N . GLN A 1 93 ? -14 -19.047 -23.094 1 91.5 93 GLN A N 1
ATOM 716 C CA . GLN A 1 93 ? -15.211 -19.406 -22.359 1 91.5 93 GLN A CA 1
ATOM 717 C C . GLN A 1 93 ? -15.953 -20.531 -23.062 1 91.5 93 GLN A C 1
ATOM 719 O O . GLN A 1 93 ? -16.516 -21.422 -22.406 1 91.5 93 GLN A O 1
ATOM 724 N N . ALA A 1 94 ? -15.961 -20.438 -24.344 1 92.69 94 ALA A N 1
ATOM 725 C CA . ALA A 1 94 ? -16.594 -21.5 -25.109 1 92.69 94 ALA A CA 1
ATOM 726 C C . ALA A 1 94 ? -15.898 -22.844 -24.875 1 92.69 94 ALA A C 1
ATOM 728 O O . ALA A 1 94 ? -16.562 -23.875 -24.75 1 92.69 94 ALA A O 1
ATOM 729 N N . CYS A 1 95 ? -14.672 -22.75 -24.891 1 92.88 95 CYS A N 1
ATOM 730 C CA . CYS A 1 95 ? -13.883 -23.953 -24.641 1 92.88 95 CYS A CA 1
ATOM 731 C C . CYS A 1 95 ? -14.156 -24.516 -23.25 1 92.88 95 CYS A C 1
ATOM 733 O O . CYS A 1 95 ? -14.273 -25.734 -23.078 1 92.88 95 CYS A O 1
ATOM 735 N N . ILE A 1 96 ? -14.273 -23.688 -22.281 1 93.31 96 ILE A N 1
ATOM 736 C CA . ILE A 1 96 ? -14.539 -24.109 -20.906 1 93.31 96 ILE A CA 1
ATOM 737 C C . ILE A 1 96 ? -15.938 -24.703 -20.812 1 93.31 96 ILE A C 1
ATOM 739 O O . ILE A 1 96 ? -16.156 -25.688 -20.109 1 93.31 96 ILE A O 1
ATOM 743 N N . SER A 1 97 ? -16.859 -24.094 -21.531 1 92.06 97 SER A N 1
ATOM 744 C CA . SER A 1 97 ? -18.203 -24.656 -21.578 1 92.06 97 SER A CA 1
ATOM 745 C C . SER A 1 97 ? -18.219 -26.047 -22.188 1 92.06 97 SER A C 1
ATOM 747 O O . SER A 1 97 ? -18.969 -26.922 -21.75 1 92.06 97 SER A O 1
ATOM 749 N N . GLU A 1 98 ? -17.375 -26.219 -23.203 1 91.44 98 GLU A N 1
ATOM 750 C CA . GLU A 1 98 ? -17.25 -27.531 -23.828 1 91.44 98 GLU A CA 1
ATOM 751 C C . GLU A 1 98 ? -16.656 -28.547 -22.844 1 91.44 98 GLU A C 1
ATOM 753 O O . GLU A 1 98 ? -17.062 -29.703 -22.812 1 91.44 98 GLU A O 1
ATOM 758 N N . LEU A 1 99 ? -15.734 -28.125 -22.109 1 88.81 99 LEU A N 1
ATOM 759 C CA . LEU A 1 99 ? -15.133 -28.969 -21.094 1 88.81 99 LEU A CA 1
ATOM 760 C C . LEU A 1 99 ? -16.156 -29.391 -20.062 1 88.81 99 LEU A C 1
ATOM 762 O O . LEU A 1 99 ? -16.172 -30.547 -19.625 1 88.81 99 LEU A O 1
ATOM 766 N N . ARG A 1 100 ? -17.031 -28.469 -19.734 1 87.88 100 ARG A N 1
ATOM 767 C CA . ARG A 1 100 ? -18.062 -28.719 -18.734 1 87.88 100 ARG A CA 1
ATOM 768 C C . ARG A 1 100 ? -19.094 -29.719 -19.266 1 87.88 100 ARG A C 1
ATOM 770 O O . ARG A 1 100 ? -19.719 -30.453 -18.484 1 87.88 100 ARG A O 1
ATOM 777 N N . SER A 1 101 ? -19.25 -29.781 -20.5 1 85.81 101 SER A N 1
ATOM 778 C CA . SER A 1 101 ? -20.281 -30.609 -21.125 1 85.81 101 SER A CA 1
ATOM 779 C C . SER A 1 101 ? -19.781 -32.031 -21.391 1 85.81 101 SER A C 1
ATOM 781 O O . SER A 1 101 ? -20.547 -32.875 -21.828 1 85.81 101 SER A O 1
ATOM 783 N N . LEU A 1 102 ? -18.578 -32.25 -21.172 1 82.19 102 LEU A N 1
ATOM 784 C CA . LEU A 1 102 ? -18.031 -33.594 -21.391 1 82.19 102 LEU A CA 1
ATOM 785 C C . LEU A 1 102 ? -18.703 -34.594 -20.484 1 82.19 102 LEU A C 1
ATOM 787 O O . LEU A 1 102 ? -19.078 -34.281 -19.359 1 82.19 102 LEU A O 1
ATOM 791 N N . PRO A 1 103 ? -19 -35.812 -21.109 1 74.06 103 PRO A N 1
ATOM 792 C CA . PRO A 1 103 ? -19.672 -36.844 -20.312 1 74.06 103 PRO A CA 1
ATOM 793 C C . PRO A 1 103 ? -18.875 -37.219 -19.062 1 74.06 103 PRO A C 1
ATOM 795 O O . PRO A 1 103 ? -17.656 -37.312 -19.094 1 74.06 103 PRO A O 1
ATOM 798 N N . ARG A 1 104 ? -19.516 -37.156 -17.859 1 64.31 104 ARG A N 1
ATOM 799 C CA . ARG A 1 104 ? -18.953 -37.281 -16.516 1 64.31 104 ARG A CA 1
ATOM 800 C C . ARG A 1 104 ? -18.516 -38.719 -16.266 1 64.31 104 ARG A C 1
ATOM 802 O O . ARG A 1 104 ? -17.703 -38.969 -15.367 1 64.31 104 ARG A O 1
ATOM 809 N N . GLU A 1 105 ? -19.125 -39.781 -16.844 1 60.38 105 GLU A N 1
ATOM 810 C CA . GLU A 1 105 ? -18.812 -41.156 -16.516 1 60.38 105 GLU A CA 1
ATOM 811 C C . GLU A 1 105 ? -17.562 -41.625 -17.25 1 60.38 105 GLU A C 1
ATOM 813 O O . GLU A 1 105 ? -17.562 -41.781 -18.469 1 60.38 105 GLU A O 1
ATOM 818 N N . GLY A 1 106 ? -16.469 -41.094 -17.125 1 55.09 106 GLY A N 1
ATOM 819 C CA . GLY A 1 106 ? -15.18 -41.219 -17.812 1 55.09 106 GLY A CA 1
ATOM 820 C C . GLY A 1 106 ? -14.633 -42.625 -17.781 1 55.09 106 GLY A C 1
ATOM 821 O O . GLY A 1 106 ? -13.422 -42.812 -17.875 1 55.09 106 GLY A O 1
ATOM 822 N N . CYS A 1 107 ? -15.43 -43.688 -17.453 1 52.47 107 CYS A N 1
ATOM 823 C CA . CYS A 1 107 ? -14.641 -44.906 -17.281 1 52.47 107 CYS A CA 1
ATOM 824 C C . CYS A 1 107 ? -13.906 -45.25 -18.578 1 52.47 107 CYS A C 1
ATOM 826 O O . CYS A 1 107 ? -14.484 -45.875 -19.469 1 52.47 107 CYS A O 1
ATOM 828 N N . PHE A 1 108 ? -13.109 -44.344 -19.031 1 56.28 108 PHE A N 1
ATOM 829 C CA . PHE A 1 108 ? -12.477 -44.875 -20.234 1 56.28 108 PHE A CA 1
ATOM 830 C C . PHE A 1 108 ? -11.195 -45.625 -19.906 1 56.28 108 PHE A C 1
ATOM 832 O O . PHE A 1 108 ? -10.562 -45.344 -18.891 1 56.28 108 PHE A O 1
ATOM 839 N N . PRO A 1 109 ? -10.977 -46.75 -20.469 1 52.69 109 PRO A N 1
ATOM 840 C CA . PRO A 1 109 ? -9.797 -47.594 -20.203 1 52.69 109 PRO A CA 1
ATOM 841 C C . PRO A 1 109 ? -8.516 -46.781 -20.094 1 52.69 109 PRO A C 1
ATOM 843 O O . PRO A 1 109 ? -8.328 -45.812 -20.844 1 52.69 109 PRO A O 1
ATOM 846 N N . GLN A 1 110 ? -7.852 -46.625 -18.953 1 54.84 110 GLN A N 1
ATOM 847 C CA . GLN A 1 110 ? -6.617 -46 -18.516 1 54.84 110 GLN A CA 1
ATOM 848 C C . GLN A 1 110 ? -5.492 -46.219 -19.516 1 54.84 110 GLN A C 1
ATOM 850 O O . GLN A 1 110 ? -4.387 -45.719 -19.359 1 54.84 110 GLN A O 1
ATOM 855 N N . GLY A 1 111 ? -5.57 -47.281 -20.328 1 52.91 111 GLY A N 1
ATOM 856 C CA . GLY A 1 111 ? -4.398 -47.906 -20.922 1 52.91 111 GLY A CA 1
ATOM 857 C C . GLY A 1 111 ? -3.654 -47 -21.875 1 52.91 111 GLY A C 1
ATOM 858 O O . GLY A 1 111 ? -2.629 -47.406 -22.438 1 52.91 111 GLY A O 1
ATOM 859 N N . GLY A 1 112 ? -4.062 -45.688 -22.359 1 57.84 112 GLY A N 1
ATOM 860 C CA . GLY A 1 112 ? -3.52 -45.219 -23.625 1 57.84 112 GLY A CA 1
ATOM 861 C C . GLY A 1 112 ? -2.504 -44.125 -23.469 1 57.84 112 GLY A C 1
ATOM 862 O O . GLY A 1 112 ? -2.355 -43.562 -22.375 1 57.84 112 GLY A O 1
ATOM 863 N N . ASN A 1 113 ? -1.349 -44.031 -24.266 1 76.56 113 ASN A N 1
ATOM 864 C CA . ASN A 1 113 ? -0.338 -43.031 -24.609 1 76.56 113 ASN A CA 1
ATOM 865 C C . ASN A 1 113 ? -0.972 -41.719 -24.984 1 76.56 113 ASN A C 1
ATOM 867 O O . ASN A 1 113 ? -0.433 -40.969 -25.812 1 76.56 113 ASN A O 1
ATOM 871 N N . GLY A 1 114 ? -2.205 -41.5 -24.344 1 86.62 114 GLY A N 1
ATOM 872 C CA . GLY A 1 114 ? -2.922 -40.312 -24.766 1 86.62 114 GLY A CA 1
ATOM 873 C C . GLY A 1 114 ? -2.234 -39.031 -24.344 1 86.62 114 GLY A C 1
ATOM 874 O O . GLY A 1 114 ? -2.182 -38.062 -25.125 1 86.62 114 GLY A O 1
ATOM 875 N N . VAL A 1 115 ? -1.72 -39.062 -23.141 1 90.5 115 VAL A N 1
ATOM 876 C CA . VAL A 1 115 ? -1.062 -37.875 -22.625 1 90.5 115 VAL A CA 1
ATOM 877 C C . VAL A 1 115 ? 0.182 -37.562 -23.453 1 90.5 115 VAL A C 1
ATOM 879 O O . VAL A 1 115 ? 0.426 -36.406 -23.797 1 90.5 115 VAL A O 1
ATOM 882 N N . VAL A 1 116 ? 0.923 -38.562 -23.781 1 90 116 VAL A N 1
ATOM 883 C CA . VAL A 1 116 ? 2.15 -38.375 -24.562 1 90 116 VAL A CA 1
ATOM 884 C C . VAL A 1 116 ? 1.818 -37.844 -25.953 1 90 116 VAL A C 1
ATOM 886 O O . VAL A 1 116 ? 2.502 -36.969 -26.453 1 90 116 VAL A O 1
ATOM 889 N N . GLN A 1 117 ? 0.78 -38.406 -26.516 1 90.88 117 GLN A N 1
ATOM 890 C CA . GLN A 1 117 ? 0.366 -37.969 -27.844 1 90.88 117 GLN A CA 1
ATOM 891 C C . GLN A 1 117 ? -0.077 -36.5 -27.812 1 90.88 117 GLN A C 1
ATOM 893 O O . GLN A 1 117 ? 0.204 -35.75 -28.75 1 90.88 117 GLN A O 1
ATOM 898 N N . ALA A 1 118 ? -0.78 -36.188 -26.781 1 92.94 118 ALA A N 1
ATOM 899 C CA . ALA A 1 118 ? -1.226 -34.781 -26.656 1 92.94 118 ALA A CA 1
ATOM 900 C C . ALA A 1 118 ? -0.036 -33.844 -26.547 1 92.94 118 ALA A C 1
ATOM 902 O O . ALA A 1 118 ? -0.05 -32.75 -27.125 1 92.94 118 ALA A O 1
ATOM 903 N N . VAL A 1 119 ? 0.989 -34.219 -25.766 1 92.62 119 VAL A N 1
ATOM 904 C CA . VAL A 1 119 ? 2.193 -33.406 -25.609 1 92.62 119 VAL A CA 1
ATOM 905 C C . VAL A 1 119 ? 2.885 -33.25 -26.953 1 92.62 119 VAL A C 1
ATOM 907 O O . VAL A 1 119 ? 3.262 -32.125 -27.328 1 92.62 119 VAL A O 1
ATOM 910 N N . GLN A 1 120 ? 2.967 -34.281 -27.688 1 90.38 120 GLN A N 1
ATOM 911 C CA . GLN A 1 120 ? 3.615 -34.25 -28.984 1 90.38 120 GLN A CA 1
ATOM 912 C C . GLN A 1 120 ? 2.83 -33.375 -29.969 1 90.38 120 GLN A C 1
ATOM 914 O O . GLN A 1 120 ? 3.414 -32.594 -30.703 1 90.38 120 GLN A O 1
ATOM 919 N N . ASP A 1 121 ? 1.544 -33.594 -29.969 1 92 121 ASP A N 1
ATOM 920 C CA . ASP A 1 121 ? 0.69 -32.781 -30.844 1 92 121 ASP A CA 1
ATOM 921 C C . ASP A 1 121 ? 0.794 -31.297 -30.5 1 92 121 ASP A C 1
ATOM 923 O O . ASP A 1 121 ? 0.829 -30.453 -31.391 1 92 121 ASP A O 1
ATOM 927 N N . GLY A 1 122 ? 0.751 -31.047 -29.219 1 92.75 122 GLY A N 1
ATOM 928 C CA . GLY A 1 122 ? 0.872 -29.672 -28.781 1 92.75 122 GLY A CA 1
ATOM 929 C C . GLY A 1 122 ? 2.174 -29.016 -29.203 1 92.75 122 GLY A C 1
ATOM 930 O O . GLY A 1 122 ? 2.186 -27.859 -29.641 1 92.75 122 GLY A O 1
ATOM 931 N N . LEU A 1 123 ? 3.248 -29.688 -29.094 1 90.75 123 LEU A N 1
ATOM 932 C CA . LEU A 1 123 ? 4.559 -29.172 -29.469 1 90.75 123 LEU A CA 1
ATOM 933 C C . LEU A 1 123 ? 4.633 -28.953 -30.984 1 90.75 123 LEU A C 1
ATOM 935 O O . LEU A 1 123 ? 5.215 -27.969 -31.438 1 90.75 123 LEU A O 1
ATOM 939 N N . GLN A 1 124 ? 4.059 -29.844 -31.672 1 89.88 124 GLN A N 1
ATOM 940 C CA . GLN A 1 124 ? 4.023 -29.703 -33.125 1 89.88 124 GLN A CA 1
ATOM 941 C C . GLN A 1 124 ? 3.213 -28.484 -33.531 1 89.88 124 GLN A C 1
ATOM 943 O O . GLN A 1 124 ? 3.604 -27.75 -34.438 1 89.88 124 GLN A O 1
ATOM 948 N N . GLN A 1 125 ? 2.092 -28.359 -32.938 1 90.62 125 GLN A N 1
ATOM 949 C CA . GLN A 1 125 ? 1.269 -27.188 -33.219 1 90.62 125 GLN A CA 1
ATOM 950 C C . GLN A 1 125 ? 2.033 -25.906 -32.906 1 90.62 125 GLN A C 1
ATOM 952 O O . GLN A 1 125 ? 1.927 -24.922 -33.688 1 90.62 125 GLN A O 1
ATOM 957 N N . PHE A 1 126 ? 2.758 -25.922 -31.906 1 90.44 126 PHE A N 1
ATOM 958 C CA . PHE A 1 126 ? 3.521 -24.734 -31.531 1 90.44 126 PHE A CA 1
ATOM 959 C C . PHE A 1 126 ? 4.625 -24.469 -32.562 1 90.44 126 PHE A C 1
ATOM 961 O O . PHE A 1 126 ? 4.887 -23.312 -32.875 1 90.44 126 PHE A O 1
ATOM 968 N N . LYS A 1 127 ? 5.234 -25.406 -32.906 1 87.31 127 LYS A N 1
ATOM 969 C CA . LYS A 1 127 ? 6.27 -25.25 -33.938 1 87.31 127 LYS A CA 1
ATOM 970 C C . LYS A 1 127 ? 5.703 -24.625 -35.219 1 87.31 127 LYS A C 1
ATOM 972 O O . LYS A 1 127 ? 6.32 -23.734 -35.812 1 87.31 127 LYS A O 1
ATOM 977 N N . GLN A 1 128 ? 4.57 -25.109 -35.594 1 86.94 128 GLN A N 1
ATOM 978 C CA . GLN A 1 128 ? 3.912 -24.562 -36.781 1 86.94 128 GLN A CA 1
ATOM 979 C C . GLN A 1 128 ? 3.508 -23.109 -36.594 1 86.94 128 GLN A C 1
ATOM 981 O O . GLN A 1 128 ? 3.676 -22.281 -37.469 1 86.94 128 GLN A O 1
ATOM 986 N N . TYR A 1 129 ? 2.998 -22.922 -35.5 1 86.44 129 TYR A N 1
ATOM 987 C CA . TYR A 1 129 ? 2.584 -21.562 -35.156 1 86.44 129 TYR A CA 1
ATOM 988 C C . TYR A 1 129 ? 3.779 -20.609 -35.156 1 86.44 129 TYR A C 1
ATOM 990 O O . TYR A 1 129 ? 3.703 -19.5 -35.688 1 86.44 129 TYR A O 1
ATOM 998 N N . SER A 1 130 ? 4.852 -20.969 -34.469 1 84.38 130 SER A N 1
ATOM 999 C CA . SER A 1 130 ? 6.051 -20.141 -34.344 1 84.38 130 SER A CA 1
ATOM 1000 C C . SER A 1 130 ? 6.699 -19.891 -35.719 1 84.38 130 SER A C 1
ATOM 1002 O O . SER A 1 130 ? 7.277 -18.828 -35.938 1 84.38 130 SER A O 1
ATOM 1004 N N . ARG A 1 131 ? 6.656 -20.781 -36.5 1 80.94 131 ARG A N 1
ATOM 1005 C CA . ARG A 1 131 ? 7.215 -20.625 -37.844 1 80.94 131 ARG A CA 1
ATOM 1006 C C . ARG A 1 131 ? 6.438 -19.594 -38.656 1 80.94 131 ARG A C 1
ATOM 1008 O O . ARG A 1 131 ? 7.023 -18.812 -39.406 1 80.94 131 ARG A O 1
ATOM 1015 N N . HIS A 1 132 ? 5.234 -19.672 -38.406 1 79 132 HIS A N 1
ATOM 1016 C CA . HIS A 1 132 ? 4.383 -18.719 -39.125 1 79 132 HIS A CA 1
ATOM 1017 C C . HIS A 1 132 ? 4.574 -17.312 -38.625 1 79 132 HIS A C 1
ATOM 1019 O O . HIS A 1 132 ? 4.582 -16.344 -39.375 1 79 132 HIS A O 1
ATOM 1025 N N . THR A 1 133 ? 4.75 -17.219 -37.281 1 72.06 133 THR A N 1
ATOM 1026 C CA . THR A 1 133 ? 4.887 -15.898 -36.656 1 72.06 133 THR A CA 1
ATOM 1027 C C . THR A 1 133 ? 6.328 -15.398 -36.781 1 72.06 133 THR A C 1
ATOM 1029 O O . THR A 1 133 ? 6.57 -14.195 -36.812 1 72.06 133 THR A O 1
ATOM 1032 N N . ALA A 1 134 ? 7.375 -16.203 -36.469 1 62.91 134 ALA A N 1
ATOM 1033 C CA . ALA A 1 134 ? 8.789 -15.828 -36.594 1 62.91 134 ALA A CA 1
ATOM 1034 C C . ALA A 1 134 ? 9.078 -15.211 -37.938 1 62.91 134 ALA A C 1
ATOM 1036 O O . ALA A 1 134 ? 9.984 -14.383 -38.094 1 62.91 134 ALA A O 1
ATOM 1037 N N . ALA A 1 135 ? 8.5 -15.711 -39.062 1 51.69 135 ALA A N 1
ATOM 1038 C CA . ALA A 1 135 ? 8.695 -14.969 -40.281 1 51.69 135 ALA A CA 1
ATOM 1039 C C . ALA A 1 135 ? 8.445 -13.477 -40.094 1 51.69 135 ALA A C 1
ATOM 1041 O O . ALA A 1 135 ? 8.984 -12.648 -40.812 1 51.69 135 ALA A O 1
ATOM 1042 N N . GLY A 1 136 ? 7.754 -13.039 -39.031 1 45.72 136 GLY A N 1
ATOM 1043 C CA . GLY A 1 136 ? 7.465 -11.641 -38.781 1 45.72 136 GLY A CA 1
ATOM 1044 C C . GLY A 1 136 ? 8.305 -11.039 -37.656 1 45.72 136 GLY A C 1
ATOM 1045 O O . GLY A 1 136 ? 8.094 -9.883 -37.281 1 45.72 136 GLY A O 1
ATOM 1046 N N . GLY A 1 137 ? 9.438 -11.531 -37.188 1 46.88 137 GLY A N 1
ATOM 1047 C CA . GLY A 1 137 ? 10.5 -10.938 -36.406 1 46.88 137 GLY A CA 1
ATOM 1048 C C . GLY A 1 137 ? 10.57 -11.469 -35 1 46.88 137 GLY A C 1
ATOM 1049 O O . GLY A 1 137 ? 11.422 -11.055 -34.219 1 46.88 137 GLY A O 1
ATOM 1050 N N . SER A 1 138 ? 9.531 -11.836 -34.281 1 51.12 138 SER A N 1
ATOM 1051 C CA . SER A 1 138 ? 9.617 -11.984 -32.812 1 51.12 138 SER A CA 1
ATOM 1052 C C . SER A 1 138 ? 10.023 -13.398 -32.438 1 51.12 138 SER A C 1
ATOM 1054 O O . SER A 1 138 ? 9.195 -14.312 -32.438 1 51.12 138 SER A O 1
ATOM 1056 N N . ALA A 1 139 ? 11.32 -13.969 -32.625 1 48.12 139 ALA A N 1
ATOM 1057 C CA . ALA A 1 139 ? 12.008 -15.258 -32.562 1 48.12 139 ALA A CA 1
ATOM 1058 C C . ALA A 1 139 ? 11.75 -15.961 -31.234 1 48.12 139 ALA A C 1
ATOM 1060 O O . ALA A 1 139 ? 11.758 -17.188 -31.172 1 48.12 139 ALA A O 1
ATOM 1061 N N . ASN A 1 140 ? 12.055 -15.438 -30.031 1 56.12 140 ASN A N 1
ATOM 1062 C CA . ASN A 1 140 ? 12.383 -16.188 -28.812 1 56.12 140 ASN A CA 1
ATOM 1063 C C . ASN A 1 140 ? 11.117 -16.594 -28.062 1 56.12 140 ASN A C 1
ATOM 1065 O O . ASN A 1 140 ? 10.883 -16.141 -26.938 1 56.12 140 ASN A O 1
ATOM 1069 N N . SER A 1 141 ? 10.203 -17.422 -28.703 1 74.25 141 SER A N 1
ATOM 1070 C CA . SER A 1 141 ? 8.953 -17.828 -28.062 1 74.25 141 SER A CA 1
ATOM 1071 C C . SER A 1 141 ? 9.094 -19.172 -27.359 1 74.25 141 SER A C 1
ATOM 1073 O O . SER A 1 141 ? 9.711 -20.094 -27.891 1 74.25 141 SER A O 1
ATOM 1075 N N . SER A 1 142 ? 9.039 -19.375 -26.094 1 84.75 142 SER A N 1
ATOM 1076 C CA . SER A 1 142 ? 9.062 -20.609 -25.312 1 84.75 142 SER A CA 1
ATOM 1077 C C . SER A 1 142 ? 7.648 -21.047 -24.953 1 84.75 142 SER A C 1
ATOM 1079 O O . SER A 1 142 ? 6.695 -20.281 -25.078 1 84.75 142 SER A O 1
ATOM 1081 N N . VAL A 1 143 ? 7.641 -22.422 -24.672 1 90.25 143 VAL A N 1
ATOM 1082 C CA . VAL A 1 143 ? 6.336 -22.969 -24.328 1 90.25 143 VAL A CA 1
ATOM 1083 C C . VAL A 1 143 ? 6.453 -23.828 -23.062 1 90.25 143 VAL A C 1
ATOM 1085 O O . VAL A 1 143 ? 7.488 -24.453 -22.828 1 90.25 143 VAL A O 1
ATOM 1088 N N . GLU A 1 144 ? 5.469 -23.75 -22.25 1 92.06 144 GLU A N 1
ATOM 1089 C CA . GLU A 1 144 ? 5.363 -24.609 -21.062 1 92.06 144 GLU A CA 1
ATOM 1090 C C . GLU A 1 144 ? 4.09 -25.438 -21.109 1 92.06 144 GLU A C 1
ATOM 1092 O O . GLU A 1 144 ? 3.031 -24.953 -21.516 1 92.06 144 GLU A O 1
ATOM 1097 N N . ILE A 1 145 ? 4.223 -26.719 -20.688 1 94.62 145 ILE A N 1
ATOM 1098 C CA . ILE A 1 145 ? 3.094 -27.641 -20.75 1 94.62 145 ILE A CA 1
ATOM 1099 C C . ILE A 1 145 ? 2.676 -28.047 -19.344 1 94.62 145 ILE A C 1
ATOM 1101 O O . ILE A 1 145 ? 3.52 -28.406 -18.516 1 94.62 145 ILE A O 1
ATOM 1105 N N . THR A 1 146 ? 1.432 -27.906 -19.031 1 96.44 146 THR A N 1
ATOM 1106 C CA . THR A 1 146 ? 0.858 -28.375 -17.766 1 96.44 146 THR A CA 1
ATOM 1107 C C . THR A 1 146 ? -0.104 -29.531 -18.016 1 96.44 146 THR A C 1
ATOM 1109 O O . THR A 1 146 ? -1.033 -29.422 -18.812 1 96.44 146 THR A O 1
ATOM 1112 N N . ILE A 1 147 ? 0.148 -30.625 -17.344 1 95.44 147 ILE A N 1
ATOM 1113 C CA . ILE A 1 147 ? -0.686 -31.812 -17.5 1 95.44 147 ILE A CA 1
ATOM 1114 C C . ILE A 1 147 ? -1.471 -32.062 -16.203 1 95.44 147 ILE A C 1
ATOM 1116 O O . ILE A 1 147 ? -0.883 -32.219 -15.133 1 95.44 147 ILE A O 1
ATOM 1120 N N . LEU A 1 148 ? -2.762 -32.094 -16.312 1 94.12 148 LEU A N 1
ATOM 1121 C CA . LEU A 1 148 ? -3.625 -32.406 -15.18 1 94.12 148 LEU A CA 1
ATOM 1122 C C . LEU A 1 148 ? -4.141 -33.844 -15.289 1 94.12 148 LEU A C 1
ATOM 1124 O O . LEU A 1 148 ? -4.805 -34.188 -16.266 1 94.12 148 LEU A O 1
ATOM 1128 N N . THR A 1 149 ? -3.797 -34.594 -14.297 1 90.12 149 THR A N 1
ATOM 1129 C CA . THR A 1 149 ? -4.203 -36 -14.344 1 90.12 149 THR A CA 1
ATOM 1130 C C . THR A 1 149 ? -4.605 -36.5 -12.953 1 90.12 149 THR A C 1
ATOM 1132 O O . THR A 1 149 ? -4.176 -35.938 -11.945 1 90.12 149 THR A O 1
ATOM 1135 N N . SER A 1 150 ? -5.496 -37.406 -12.93 1 85 150 SER A N 1
ATOM 1136 C CA . SER A 1 150 ? -5.875 -38.062 -11.672 1 85 150 SER A CA 1
ATOM 1137 C C . SER A 1 150 ? -5.133 -39.375 -11.484 1 85 150 SER A C 1
ATOM 1139 O O . SER A 1 150 ? -5.27 -40.031 -10.453 1 85 150 SER A O 1
ATOM 1141 N N . GLN A 1 151 ? -4.348 -39.719 -12.508 1 83.56 151 GLN A N 1
ATOM 1142 C CA . GLN A 1 151 ? -3.533 -40.938 -12.422 1 83.56 151 GLN A CA 1
ATOM 1143 C C . GLN A 1 151 ? -2.252 -40.688 -11.633 1 83.56 151 GLN A C 1
ATOM 1145 O O . GLN A 1 151 ? -2 -39.562 -11.195 1 83.56 151 GLN A O 1
ATOM 1150 N N . SER A 1 152 ? -1.573 -41.844 -11.469 1 86.06 152 SER A N 1
ATOM 1151 C CA . SER A 1 152 ? -0.302 -41.688 -10.766 1 86.06 152 SER A CA 1
ATOM 1152 C C . SER A 1 152 ? 0.672 -40.812 -11.547 1 86.06 152 SER A C 1
ATOM 1154 O O . SER A 1 152 ? 1.08 -41.188 -12.656 1 86.06 152 SER A O 1
ATOM 1156 N N . GLY A 1 153 ? 1.021 -39.719 -10.938 1 87.75 153 GLY A N 1
ATOM 1157 C CA . GLY A 1 153 ? 1.938 -38.781 -11.586 1 87.75 153 GLY A CA 1
ATOM 1158 C C . GLY A 1 153 ? 3.281 -39.406 -11.914 1 87.75 153 GLY A C 1
ATOM 1159 O O . GLY A 1 153 ? 3.869 -39.125 -12.961 1 87.75 153 GLY A O 1
ATOM 1160 N N . LYS A 1 154 ? 3.707 -40.312 -11.102 1 89.19 154 LYS A N 1
ATOM 1161 C CA . LYS A 1 154 ? 5 -40.938 -11.297 1 89.19 154 LYS A CA 1
ATOM 1162 C C . LYS A 1 154 ? 4.996 -41.812 -12.562 1 89.19 154 LYS A C 1
ATOM 1164 O O . LYS A 1 154 ? 5.977 -41.812 -13.312 1 89.19 154 LYS A O 1
ATOM 1169 N N . GLU A 1 155 ? 3.904 -42.406 -12.758 1 87.94 155 GLU A N 1
ATOM 1170 C CA . GLU A 1 155 ? 3.787 -43.25 -13.945 1 87.94 155 GLU A CA 1
ATOM 1171 C C . GLU A 1 155 ? 3.781 -42.406 -15.219 1 87.94 155 GLU A C 1
ATOM 1173 O O . GLU A 1 155 ? 4.395 -42.781 -16.219 1 87.94 155 GLU A O 1
ATOM 1178 N N . ILE A 1 156 ? 3.105 -41.312 -15.102 1 88.94 156 ILE A N 1
ATOM 1179 C CA . ILE A 1 156 ? 3.023 -40.438 -16.25 1 88.94 156 ILE A CA 1
ATOM 1180 C C . ILE A 1 156 ? 4.402 -39.844 -16.547 1 88.94 156 ILE A C 1
ATOM 1182 O O . ILE A 1 156 ? 4.801 -39.75 -17.719 1 88.94 156 ILE A O 1
ATOM 1186 N N . VAL A 1 157 ? 5.105 -39.438 -15.523 1 90.19 157 VAL A N 1
ATOM 1187 C CA . VAL A 1 157 ? 6.434 -38.875 -15.68 1 90.19 157 VAL A CA 1
ATOM 1188 C C . VAL A 1 157 ? 7.363 -39.906 -16.328 1 90.19 157 VAL A C 1
ATOM 1190 O O . VAL A 1 157 ? 8.125 -39.562 -17.25 1 90.19 157 VAL A O 1
ATOM 1193 N N . LYS A 1 158 ? 7.266 -41.094 -15.922 1 87.56 158 LYS A N 1
ATOM 1194 C CA . LYS A 1 158 ? 8.086 -42.156 -16.5 1 87.56 158 LYS A CA 1
ATOM 1195 C C . LYS A 1 158 ? 7.77 -42.375 -17.969 1 87.56 158 LYS A C 1
ATOM 1197 O O . LYS A 1 158 ? 8.672 -42.531 -18.797 1 87.56 158 LYS A O 1
ATOM 1202 N N . GLN A 1 159 ? 6.52 -42.344 -18.25 1 87.94 159 GLN A N 1
ATOM 1203 C CA . GLN A 1 159 ? 6.078 -42.5 -19.625 1 87.94 159 GLN A CA 1
ATOM 1204 C C . GLN A 1 159 ? 6.578 -41.344 -20.516 1 87.94 159 GLN A C 1
ATOM 1206 O O . GLN A 1 159 ? 7.02 -41.562 -21.641 1 87.94 159 GLN A O 1
ATOM 1211 N N . LEU A 1 160 ? 6.469 -40.156 -19.984 1 89.69 160 LEU A N 1
ATOM 1212 C CA . LEU A 1 160 ? 6.906 -38.969 -20.734 1 89.69 160 LEU A CA 1
ATOM 1213 C C . LEU A 1 160 ? 8.414 -39.031 -20.969 1 89.69 160 LEU A C 1
ATOM 1215 O O . LEU A 1 160 ? 8.875 -38.719 -22.062 1 89.69 160 LEU A O 1
ATOM 1219 N N . GLU A 1 161 ? 9.188 -39.406 -19.969 1 87.06 161 GLU A N 1
ATOM 1220 C CA . GLU A 1 161 ? 10.641 -39.469 -20.094 1 87.06 161 GLU A CA 1
ATOM 1221 C C . GLU A 1 161 ? 11.039 -40.5 -21.156 1 87.06 161 GLU A C 1
ATOM 1223 O O . GLU A 1 161 ? 11.977 -40.281 -21.922 1 87.06 161 GLU A O 1
ATOM 1228 N N . ARG A 1 162 ? 10.281 -41.531 -21.219 1 84.56 162 ARG A N 1
ATOM 1229 C CA . ARG A 1 162 ? 10.594 -42.594 -22.141 1 84.56 162 ARG A CA 1
ATOM 1230 C C . ARG A 1 162 ? 10.211 -42.219 -23.578 1 84.56 162 ARG A C 1
ATOM 1232 O O . ARG A 1 162 ? 10.984 -42.469 -24.516 1 84.56 162 ARG A O 1
ATOM 1239 N N . LYS A 1 163 ? 9.109 -41.656 -23.719 1 86.44 163 LYS A N 1
ATOM 1240 C CA . LYS A 1 163 ? 8.547 -41.438 -25.047 1 86.44 163 LYS A CA 1
ATOM 1241 C C . LYS A 1 163 ? 9.016 -40.125 -25.656 1 86.44 163 LYS A C 1
ATOM 1243 O O . LYS A 1 163 ? 8.938 -39.938 -26.875 1 86.44 163 LYS A O 1
ATOM 1248 N N . LEU A 1 164 ? 9.461 -39.125 -24.844 1 84.69 164 LEU A N 1
ATOM 1249 C CA . LEU A 1 164 ? 9.852 -37.812 -25.375 1 84.69 164 LEU A CA 1
ATOM 1250 C C . LEU A 1 164 ? 11.359 -37.75 -25.578 1 84.69 164 LEU A C 1
ATOM 1252 O O . LEU A 1 164 ? 11.883 -36.688 -25.938 1 84.69 164 LEU A O 1
ATOM 1256 N N . LYS A 1 165 ? 12.078 -38.719 -25.406 1 78.06 165 LYS A N 1
ATOM 1257 C CA . LYS A 1 165 ? 13.531 -38.719 -25.562 1 78.06 165 LYS A CA 1
ATOM 1258 C C . LYS A 1 165 ? 13.93 -38.375 -27 1 78.06 165 LYS A C 1
ATOM 1260 O O . LYS A 1 165 ? 14.898 -37.656 -27.219 1 78.06 165 LYS A O 1
ATOM 1265 N N . ASP A 1 166 ? 13.164 -38.781 -27.969 1 73.69 166 ASP A N 1
ATOM 1266 C CA . ASP A 1 166 ? 13.547 -38.625 -29.375 1 73.69 166 ASP A CA 1
ATOM 1267 C C . ASP A 1 166 ? 12.805 -37.469 -30.016 1 73.69 166 ASP A C 1
ATOM 1269 O O . ASP A 1 166 ? 12.844 -37.281 -31.234 1 73.69 166 ASP A O 1
ATOM 1273 N N . VAL A 1 167 ? 12.062 -36.75 -29.25 1 76.06 167 VAL A N 1
ATOM 1274 C CA . VAL A 1 167 ? 11.273 -35.656 -29.797 1 76.06 167 VAL A CA 1
ATOM 1275 C C . VAL A 1 167 ? 12.047 -34.344 -29.672 1 76.06 167 VAL A C 1
ATOM 1277 O O . VAL A 1 167 ? 12.781 -34.125 -28.703 1 76.06 167 VAL A O 1
ATOM 1280 N N . ASP A 1 168 ? 12.086 -33.531 -30.75 1 73.31 168 ASP A N 1
ATOM 1281 C CA . ASP A 1 168 ? 12.695 -32.188 -30.734 1 73.31 168 ASP A CA 1
ATOM 1282 C C . ASP A 1 168 ? 11.953 -31.266 -29.781 1 73.31 168 ASP A C 1
ATOM 1284 O O . ASP A 1 168 ? 10.82 -30.844 -30.062 1 73.31 168 ASP A O 1
ATOM 1288 N N . LEU A 1 169 ? 12.633 -30.938 -28.672 1 71.81 169 LEU A N 1
ATOM 1289 C CA . LEU A 1 169 ? 11.984 -30.172 -27.609 1 71.81 169 LEU A CA 1
ATOM 1290 C C . LEU A 1 169 ? 12.469 -28.719 -27.609 1 71.81 169 LEU A C 1
ATOM 1292 O O . LEU A 1 169 ? 12.312 -28.016 -26.609 1 71.81 169 LEU A O 1
ATOM 1296 N N . VAL A 1 170 ? 12.969 -28.203 -28.625 1 65 170 VAL A N 1
ATOM 1297 C CA . VAL A 1 170 ? 13.75 -26.984 -28.656 1 65 170 VAL A CA 1
ATOM 1298 C C . VAL A 1 170 ? 12.953 -25.844 -28.016 1 65 170 VAL A C 1
ATOM 1300 O O . VAL A 1 170 ? 13.5 -25.062 -27.234 1 65 170 VAL A O 1
ATOM 1303 N N . SER A 1 171 ? 11.734 -25.781 -28.062 1 79.5 171 SER A N 1
ATOM 1304 C CA . SER A 1 171 ? 11.023 -24.609 -27.562 1 79.5 171 SER A CA 1
ATOM 1305 C C . SER A 1 171 ? 10.305 -24.922 -26.25 1 79.5 171 SER A C 1
ATOM 1307 O O . SER A 1 171 ? 9.586 -24.062 -25.719 1 79.5 171 SER A O 1
ATOM 1309 N N . LEU A 1 172 ? 10.641 -26.078 -25.703 1 86.06 172 LEU A N 1
ATOM 1310 C CA . LEU A 1 172 ? 9.938 -26.484 -24.484 1 86.06 172 LEU A CA 1
ATOM 1311 C C . LEU A 1 172 ? 10.75 -26.109 -23.25 1 86.06 172 LEU A C 1
ATOM 1313 O O . LEU A 1 172 ? 11.891 -26.547 -23.094 1 86.06 172 LEU A O 1
ATOM 1317 N N . ARG A 1 173 ? 10.164 -25.312 -22.391 1 82.25 173 ARG A N 1
ATOM 1318 C CA . ARG A 1 173 ? 10.836 -24.859 -21.188 1 82.25 173 ARG A CA 1
ATOM 1319 C C . ARG A 1 173 ? 10.633 -25.844 -20.047 1 82.25 173 ARG A C 1
ATOM 1321 O O . ARG A 1 173 ? 11.586 -26.203 -19.344 1 82.25 173 ARG A O 1
ATOM 1328 N N . ARG A 1 174 ? 9.352 -26.281 -19.906 1 87.5 174 ARG A N 1
ATOM 1329 C CA . ARG A 1 174 ? 9.062 -27.141 -18.766 1 87.5 174 ARG A CA 1
ATOM 1330 C C . ARG A 1 174 ? 7.742 -27.875 -18.953 1 87.5 174 ARG A C 1
ATOM 1332 O O . ARG A 1 174 ? 6.848 -27.391 -19.641 1 87.5 174 ARG A O 1
ATOM 1339 N N . ILE A 1 175 ? 7.754 -29.062 -18.375 1 91.75 175 ILE A N 1
ATOM 1340 C CA . ILE A 1 175 ? 6.512 -29.828 -18.297 1 91.75 175 ILE A CA 1
ATOM 1341 C C . ILE A 1 175 ? 6.105 -30 -16.828 1 91.75 175 ILE A C 1
ATOM 1343 O O . ILE A 1 175 ? 6.902 -30.453 -16.016 1 91.75 175 ILE A O 1
ATOM 1347 N N . GLN A 1 176 ? 4.98 -29.562 -16.547 1 93.56 176 GLN A N 1
ATOM 1348 C CA . GLN A 1 176 ? 4.457 -29.703 -15.195 1 93.56 176 GLN A CA 1
ATOM 1349 C C . GLN A 1 176 ? 3.346 -30.75 -15.141 1 93.56 176 GLN A C 1
ATOM 1351 O O . GLN A 1 176 ? 2.293 -30.578 -15.758 1 93.56 176 GLN A O 1
ATOM 1356 N N . VAL A 1 177 ? 3.621 -31.828 -14.414 1 93.88 177 VAL A N 1
ATOM 1357 C CA . VAL A 1 177 ? 2.615 -32.875 -14.219 1 93.88 177 VAL A CA 1
ATOM 1358 C C . VAL A 1 177 ? 1.914 -32.656 -12.875 1 93.88 177 VAL A C 1
ATOM 1360 O O . VAL A 1 177 ? 2.553 -32.719 -11.82 1 93.88 177 VAL A O 1
ATOM 1363 N N . ILE A 1 178 ? 0.657 -32.406 -12.969 1 94 178 ILE A N 1
ATOM 1364 C CA . ILE A 1 178 ? -0.12 -32.156 -11.766 1 94 178 ILE A CA 1
ATOM 1365 C C . ILE A 1 178 ? -1.05 -33.344 -11.484 1 94 178 ILE A C 1
ATOM 1367 O O . ILE A 1 178 ? -1.962 -33.625 -12.266 1 94 178 ILE A O 1
ATOM 1371 N N . GLU A 1 179 ? -0.816 -33.969 -10.375 1 91.44 179 GLU A N 1
ATOM 1372 C CA . GLU A 1 179 ? -1.695 -35.062 -9.914 1 91.44 179 GLU A CA 1
ATOM 1373 C C . GLU A 1 179 ? -2.799 -34.5 -9.008 1 91.44 179 GLU A C 1
ATOM 1375 O O . GLU A 1 179 ? -2.521 -33.938 -7.953 1 91.44 179 GLU A O 1
ATOM 1380 N N . VAL A 1 180 ? -4.023 -34.625 -9.398 1 89.31 180 VAL A N 1
ATOM 1381 C CA . VAL A 1 180 ? -5.16 -34.125 -8.633 1 89.31 180 VAL A CA 1
ATOM 1382 C C . VAL A 1 180 ? -5.719 -35.25 -7.758 1 89.31 180 VAL A C 1
ATOM 1384 O O . VAL A 1 180 ? -6.145 -36.281 -8.266 1 89.31 180 VAL A O 1
ATOM 1387 N N . LEU A 1 181 ? -5.59 -35.031 -6.445 1 84.69 181 LEU A N 1
ATOM 1388 C CA . LEU A 1 181 ? -6.031 -36.031 -5.496 1 84.69 181 LEU A CA 1
ATOM 1389 C C . LEU A 1 181 ? -7.363 -35.656 -4.867 1 84.69 181 LEU A C 1
ATOM 1391 O O . LEU A 1 181 ? -7.605 -34.469 -4.586 1 84.69 181 LEU A O 1
ATOM 1395 N N . LYS A 1 182 ? -8.32 -36.562 -4.715 1 74.94 182 LYS A N 1
ATOM 1396 C CA . LYS A 1 182 ? -9.586 -36.312 -4.02 1 74.94 182 LYS A CA 1
ATOM 1397 C C . LYS A 1 182 ? -9.367 -36.188 -2.516 1 74.94 182 LYS A C 1
ATOM 1399 O O . LYS A 1 182 ? -8.453 -36.812 -1.963 1 74.94 182 LYS A O 1
ATOM 1404 N N . ARG A 1 183 ? -10.039 -35.156 -1.844 1 59.34 183 ARG A N 1
ATOM 1405 C CA . ARG A 1 183 ? -9.938 -34.812 -0.428 1 59.34 183 ARG A CA 1
ATOM 1406 C C . ARG A 1 183 ? -9.852 -36.094 0.433 1 59.34 183 ARG A C 1
ATOM 1408 O O . ARG A 1 183 ? -9.164 -36.094 1.454 1 59.34 183 ARG A O 1
ATOM 1415 N N . ASP A 1 184 ? -10.648 -37.094 0.233 1 54.94 184 ASP A N 1
ATOM 1416 C CA . ASP A 1 184 ? -10.734 -38.188 1.184 1 54.94 184 ASP A CA 1
ATOM 1417 C C . ASP A 1 184 ? -9.367 -38.812 1.429 1 54.94 184 ASP A C 1
ATOM 1419 O O . ASP A 1 184 ? -9.133 -39.438 2.473 1 54.94 184 ASP A O 1
ATOM 1423 N N . PHE A 1 185 ? -8.602 -38.844 0.554 1 48.38 185 PHE A N 1
ATOM 1424 C CA . PHE A 1 185 ? -7.352 -39.562 0.715 1 48.38 185 PHE A CA 1
ATOM 1425 C C . PHE A 1 185 ? -6.273 -38.688 1.331 1 48.38 185 PHE A C 1
ATOM 1427 O O . PHE A 1 185 ? -5.148 -39.156 1.562 1 48.38 185 PHE A O 1
ATOM 1434 N N . LEU A 1 186 ? -6.469 -37.375 1.277 1 47.53 186 LEU A N 1
ATOM 1435 C CA . LEU A 1 186 ? -5.441 -36.562 1.909 1 47.53 186 LEU A CA 1
ATOM 1436 C C . LEU A 1 186 ? -5.621 -36.531 3.424 1 47.53 186 LEU A C 1
ATOM 1438 O O . LEU A 1 186 ? -6.746 -36.438 3.918 1 47.53 186 LEU A O 1
ATOM 1442 N N . GLU A 1 187 ? -5.043 -37.281 4.285 1 41.53 187 GLU A N 1
ATOM 1443 C CA . GLU A 1 187 ? -5.086 -37.25 5.742 1 41.53 187 GLU A CA 1
ATOM 1444 C C . GLU A 1 187 ? -5.488 -35.844 6.242 1 41.53 187 GLU A C 1
ATOM 1446 O O . GLU A 1 187 ? -5.066 -34.844 5.684 1 41.53 187 GLU A O 1
ATOM 1451 N N . PRO A 1 188 ? -6.699 -35.75 7.02 1 38.72 188 PRO A N 1
ATOM 1452 C CA . PRO A 1 188 ? -7.164 -34.5 7.633 1 38.72 188 PRO A CA 1
ATOM 1453 C C . PRO A 1 188 ? -6.02 -33.656 8.188 1 38.72 188 PRO A C 1
ATOM 1455 O O . PRO A 1 188 ? -5.41 -34 9.195 1 38.72 188 PRO A O 1
ATOM 1458 N N . GLU A 1 189 ? -4.965 -33.375 7.68 1 36.34 189 GLU A N 1
ATOM 1459 C CA . GLU A 1 189 ? -4.035 -32.562 8.469 1 36.34 189 GLU A CA 1
ATOM 1460 C C . GLU A 1 189 ? -4.746 -31.391 9.133 1 36.34 189 GLU A C 1
ATOM 1462 O O . GLU A 1 189 ? -5.512 -30.672 8.484 1 36.34 189 GLU A O 1
ATOM 1467 N N . ASP A 1 190 ? -5.184 -31.391 10.359 1 35.22 190 ASP A N 1
ATOM 1468 C CA . ASP A 1 190 ? -5.695 -30.344 11.242 1 35.22 190 ASP A CA 1
ATOM 1469 C C . ASP A 1 190 ? -5.395 -28.953 10.688 1 35.22 190 ASP A C 1
ATOM 1471 O O . ASP A 1 190 ? -6.137 -28 10.938 1 35.22 190 ASP A O 1
ATOM 1475 N N . VAL A 1 191 ? -4.027 -28.531 10.961 1 36.19 191 VAL A N 1
ATOM 1476 C CA . VAL A 1 191 ? -3.609 -27.141 10.93 1 36.19 191 VAL A CA 1
ATOM 1477 C C . VAL A 1 191 ? -3.867 -26.547 9.547 1 36.19 191 VAL A C 1
ATOM 1479 O O . VAL A 1 191 ? -3.396 -27.094 8.539 1 36.19 191 VAL A O 1
ATOM 1482 N N . GLU A 1 192 ? -4.988 -26 9.18 1 36.78 192 GLU A N 1
ATOM 1483 C CA . GLU A 1 192 ? -5.41 -25.078 8.133 1 36.78 192 GLU A CA 1
ATOM 1484 C C . GLU A 1 192 ? -4.207 -24.438 7.445 1 36.78 192 GLU A C 1
ATOM 1486 O O . GLU A 1 192 ? -4.316 -23.359 6.883 1 36.78 192 GLU A O 1
ATOM 1491 N N . GLN A 1 193 ? -3.002 -24.688 7.949 1 34.19 193 GLN A N 1
ATOM 1492 C CA . GLN A 1 193 ? -1.849 -24.062 7.309 1 34.19 193 GLN A CA 1
ATOM 1493 C C . GLN A 1 193 ? -1.792 -24.406 5.824 1 34.19 193 GLN A C 1
ATOM 1495 O O . GLN A 1 193 ? -1.979 -25.562 5.438 1 34.19 193 GLN A O 1
ATOM 1500 N N . CYS A 1 194 ? -2.338 -23.609 4.926 1 35.41 194 CYS A N 1
ATOM 1501 C CA . CYS A 1 194 ? -1.957 -23.766 3.527 1 35.41 194 CYS A CA 1
ATOM 1502 C C . CYS A 1 194 ? -0.73 -24.656 3.398 1 35.41 194 CYS A C 1
ATOM 1504 O O . CYS A 1 194 ? 0.326 -24.359 3.955 1 35.41 194 CYS A O 1
ATOM 1506 N N . THR A 1 195 ? -0.834 -26.016 3.545 1 34.72 195 THR A N 1
ATOM 1507 C CA . THR A 1 195 ? 0.3 -26.859 3.188 1 34.72 195 THR A CA 1
ATOM 1508 C C . THR A 1 195 ? 1.201 -26.156 2.176 1 34.72 195 THR A C 1
ATOM 1510 O O . THR A 1 195 ? 0.74 -25.734 1.115 1 34.72 195 THR A O 1
ATOM 1513 N N . PRO A 1 196 ? 2.193 -25.484 2.58 1 33.69 196 PRO A N 1
ATOM 1514 C CA . PRO A 1 196 ? 3.162 -25.062 1.564 1 33.69 196 PRO A CA 1
ATOM 1515 C C . PRO A 1 196 ? 3.26 -26.047 0.402 1 33.69 196 PRO A C 1
ATOM 1517 O O . PRO A 1 196 ? 3.057 -27.25 0.589 1 33.69 196 PRO A O 1
ATOM 1520 N N . ALA A 1 197 ? 2.705 -25.781 -0.807 1 36.47 197 ALA A N 1
ATOM 1521 C CA . ALA A 1 197 ? 3.15 -26.578 -1.938 1 36.47 197 ALA A CA 1
ATOM 1522 C C . ALA A 1 197 ? 4.402 -27.375 -1.582 1 36.47 197 ALA A C 1
ATOM 1524 O O . ALA A 1 197 ? 5.352 -26.844 -1.017 1 36.47 197 ALA A O 1
ATOM 1525 N N . GLU A 1 198 ? 4.34 -28.594 -0.964 1 35.47 198 GLU A N 1
ATOM 1526 C CA . GLU A 1 198 ? 5.562 -29.375 -0.986 1 35.47 198 GLU A CA 1
ATOM 1527 C C . GLU A 1 198 ? 6.555 -28.844 -2.012 1 35.47 198 GLU A C 1
ATOM 1529 O O . GLU A 1 198 ? 6.152 -28.375 -3.08 1 35.47 198 GLU A O 1
ATOM 1534 N N . GLU A 1 199 ? 7.652 -28.234 -1.561 1 35.56 199 GLU A N 1
ATOM 1535 C CA . GLU A 1 199 ? 8.75 -27.906 -2.463 1 35.56 199 GLU A CA 1
ATOM 1536 C C . GLU A 1 199 ? 8.75 -28.812 -3.693 1 35.56 199 GLU A C 1
ATOM 1538 O O . GLU A 1 199 ? 8.562 -30.016 -3.582 1 35.56 199 GLU A O 1
ATOM 1543 N N . PRO A 1 200 ? 8.258 -28.484 -4.832 1 35.91 200 PRO A N 1
ATOM 1544 C CA . PRO A 1 200 ? 8.727 -29.391 -5.879 1 35.91 200 PRO A CA 1
ATOM 1545 C C . PRO A 1 200 ? 10.023 -30.094 -5.508 1 35.91 200 PRO A C 1
ATOM 1547 O O . PRO A 1 200 ? 10.93 -29.484 -4.938 1 35.91 200 PRO A O 1
ATOM 1550 N N . SER A 1 201 ? 9.992 -31.156 -4.73 1 33.69 201 SER A N 1
ATOM 1551 C CA . SER A 1 201 ? 11.25 -31.891 -4.871 1 33.69 201 SER A CA 1
ATOM 1552 C C . SER A 1 201 ? 11.961 -31.516 -6.168 1 33.69 201 SER A C 1
ATOM 1554 O O . SER A 1 201 ? 11.414 -31.703 -7.254 1 33.69 201 SER A O 1
ATOM 1556 N N . ASN A 1 202 ? 12.422 -30.438 -6.195 1 35.34 202 ASN A N 1
ATOM 1557 C CA . ASN A 1 202 ? 13.422 -30.172 -7.223 1 35.34 202 ASN A CA 1
ATOM 1558 C C . ASN A 1 202 ? 14.156 -31.438 -7.629 1 35.34 202 ASN A C 1
ATOM 1560 O O . ASN A 1 202 ? 15.375 -31.531 -7.449 1 35.34 202 ASN A O 1
ATOM 1564 N N . SER A 1 203 ? 13.773 -32.594 -7.02 1 33.69 203 SER A N 1
ATOM 1565 C CA . SER A 1 203 ? 14.484 -33.594 -7.832 1 33.69 203 SER A CA 1
ATOM 1566 C C . SER A 1 203 ? 14.242 -33.344 -9.32 1 33.69 203 SER A C 1
ATOM 1568 O O . SER A 1 203 ? 13.352 -33.969 -9.914 1 33.69 203 SER A O 1
ATOM 1570 N N . GLY A 1 204 ? 14.055 -32.219 -9.734 1 35.31 204 GLY A N 1
ATOM 1571 C CA . GLY A 1 204 ? 14.242 -32.125 -11.172 1 35.31 204 GLY A CA 1
ATOM 1572 C C . GLY A 1 204 ? 15.18 -33.188 -11.734 1 35.31 204 GLY A C 1
ATOM 1573 O O . GLY A 1 204 ? 16.391 -33.094 -11.539 1 35.31 204 GLY A O 1
ATOM 1574 N N . ILE A 1 205 ? 14.836 -34.375 -11.641 1 34.62 205 ILE A N 1
ATOM 1575 C CA . ILE A 1 205 ? 15.523 -35.312 -12.531 1 34.62 205 ILE A CA 1
ATOM 1576 C C . ILE A 1 205 ? 15.766 -34.656 -13.883 1 34.62 205 ILE A C 1
ATOM 1578 O O . ILE A 1 205 ? 14.82 -34.375 -14.625 1 34.62 205 ILE A O 1
ATOM 1582 N N . ALA A 1 206 ? 16.547 -33.719 -14.008 1 37.66 206 ALA A N 1
ATOM 1583 C CA . ALA A 1 206 ? 17.172 -33.312 -15.258 1 37.66 206 ALA A CA 1
ATOM 1584 C C . ALA A 1 206 ? 17.531 -34.531 -16.109 1 37.66 206 ALA A C 1
ATOM 1586 O O . ALA A 1 206 ? 18.656 -35 -16.078 1 37.66 206 ALA A O 1
ATOM 1587 N N . ILE A 1 207 ? 16.797 -35.469 -16.047 1 37.91 207 ILE A N 1
ATOM 1588 C CA . ILE A 1 207 ? 17.375 -36.375 -17.016 1 37.91 207 ILE A CA 1
ATOM 1589 C C . ILE A 1 207 ? 17.594 -35.625 -18.344 1 37.91 207 ILE A C 1
ATOM 1591 O O . ILE A 1 207 ? 18.688 -35.688 -18.922 1 37.91 207 ILE A O 1
ATOM 1595 N N . LEU A 1 208 ? 16.438 -35.688 -19.266 1 37.62 208 LEU A N 1
ATOM 1596 C CA . LEU A 1 208 ? 16.609 -35.094 -20.578 1 37.62 208 LEU A CA 1
ATOM 1597 C C . LEU A 1 208 ? 16.656 -33.562 -20.484 1 37.62 208 LEU A C 1
ATOM 1599 O O . LEU A 1 208 ? 15.875 -32.969 -19.734 1 37.62 208 LEU A O 1
ATOM 1603 N N . GLY A 1 209 ? 17.766 -32.781 -20.438 1 48.78 209 GLY A N 1
ATOM 1604 C CA . GLY A 1 209 ? 17.844 -31.344 -20.562 1 48.78 209 GLY A CA 1
ATOM 1605 C C . GLY A 1 209 ? 16.547 -30.641 -20.234 1 48.78 209 GLY A C 1
ATOM 1606 O O . GLY A 1 209 ? 16.469 -29.406 -20.266 1 48.78 209 GLY A O 1
ATOM 1607 N N . MET A 1 210 ? 15.375 -31.266 -20.328 1 55.12 210 MET A N 1
ATOM 1608 C CA . MET A 1 210 ? 14.016 -30.781 -20.125 1 55.12 210 MET A CA 1
ATOM 1609 C C . MET A 1 210 ? 13.617 -30.875 -18.656 1 55.12 210 MET A C 1
ATOM 1611 O O . MET A 1 210 ? 13.906 -31.859 -17.984 1 55.12 210 MET A O 1
ATOM 1615 N N . ASP A 1 211 ? 13.148 -29.766 -17.891 1 75.69 211 ASP A N 1
ATOM 1616 C CA . ASP A 1 211 ? 12.719 -29.688 -16.5 1 75.69 211 ASP A CA 1
ATOM 1617 C C . ASP A 1 211 ? 11.281 -30.172 -16.344 1 75.69 211 ASP A C 1
ATOM 1619 O O . ASP A 1 211 ? 10.359 -29.578 -16.922 1 75.69 211 ASP A O 1
ATOM 1623 N N . ILE A 1 212 ? 10.961 -31.594 -16.016 1 85 212 ILE A N 1
ATOM 1624 C CA . ILE A 1 212 ? 9.625 -32.094 -15.695 1 85 212 ILE A CA 1
ATOM 1625 C C . ILE A 1 212 ? 9.383 -31.984 -14.188 1 85 212 ILE A C 1
ATOM 1627 O O . ILE A 1 212 ? 10.125 -32.562 -13.391 1 85 212 ILE A O 1
ATOM 1631 N N . ASP A 1 213 ? 8.383 -31.281 -13.828 1 88.5 213 ASP A N 1
ATOM 1632 C CA . ASP A 1 213 ? 8.023 -31.062 -12.438 1 88.5 213 ASP A CA 1
ATOM 1633 C C . ASP A 1 213 ? 6.734 -31.812 -12.086 1 88.5 213 ASP A C 1
ATOM 1635 O O . ASP A 1 213 ? 5.77 -31.797 -12.852 1 88.5 213 ASP A O 1
ATOM 1639 N N . LEU A 1 214 ? 6.812 -32.562 -11.016 1 91.62 214 LEU A N 1
ATOM 1640 C CA . LEU A 1 214 ? 5.629 -33.281 -10.531 1 91.62 214 LEU A CA 1
ATOM 1641 C C . LEU A 1 214 ? 5.07 -32.594 -9.281 1 91.62 214 LEU A C 1
ATOM 1643 O O . LEU A 1 214 ? 5.812 -32.344 -8.336 1 91.62 214 LEU A O 1
ATOM 1647 N N . GLN A 1 215 ? 3.824 -32.281 -9.305 1 90.5 215 GLN A N 1
ATOM 1648 C CA . GLN A 1 215 ? 3.15 -31.656 -8.172 1 90.5 215 GLN A CA 1
ATOM 1649 C C . GLN A 1 215 ? 1.797 -32.312 -7.906 1 90.5 215 GLN A C 1
ATOM 1651 O O . GLN A 1 215 ? 1.114 -32.75 -8.844 1 90.5 215 GLN A O 1
ATOM 1656 N N . THR A 1 216 ? 1.482 -32.438 -6.664 1 91.12 216 THR A N 1
ATOM 1657 C CA . THR A 1 216 ? 0.183 -33 -6.273 1 91.12 216 THR A CA 1
ATOM 1658 C C . THR A 1 216 ? -0.679 -31.906 -5.637 1 91.12 216 THR A C 1
ATOM 1660 O O . THR A 1 216 ? -0.211 -31.156 -4.773 1 91.12 216 THR A O 1
ATOM 1663 N N . ILE A 1 217 ? -1.859 -31.844 -6.078 1 91 217 ILE A N 1
ATOM 1664 C CA . ILE A 1 217 ? -2.76 -30.828 -5.547 1 91 217 ILE A CA 1
ATOM 1665 C C . ILE A 1 217 ? -4.09 -31.453 -5.152 1 91 217 ILE A C 1
ATOM 1667 O O . ILE A 1 217 ? -4.43 -32.531 -5.633 1 91 217 ILE A O 1
ATOM 1671 N N . GLU A 1 218 ? -4.809 -30.797 -4.281 1 90 218 GLU A N 1
ATOM 1672 C CA . GLU A 1 218 ? -6.141 -31.25 -3.879 1 90 218 GLU A CA 1
ATOM 1673 C C . GLU A 1 218 ? -7.191 -30.859 -4.914 1 90 218 GLU A C 1
ATOM 1675 O O . GLU A 1 218 ? -7.043 -29.844 -5.602 1 90 218 GLU A O 1
ATOM 1680 N N . ASP A 1 219 ? -8.203 -31.641 -4.891 1 88.25 219 ASP A N 1
ATOM 1681 C CA . ASP A 1 219 ? -9.281 -31.406 -5.844 1 88.25 219 ASP A CA 1
ATOM 1682 C C . ASP A 1 219 ? -10.258 -30.359 -5.316 1 88.25 219 ASP A C 1
ATOM 1684 O O . ASP A 1 219 ? -11.414 -30.672 -5.035 1 88.25 219 ASP A O 1
ATOM 1688 N N . ASN A 1 220 ? -9.891 -29.172 -5.211 1 91.81 220 ASN A N 1
ATOM 1689 C CA . ASN A 1 220 ? -10.727 -28.031 -4.832 1 91.81 220 ASN A CA 1
ATOM 1690 C C . ASN A 1 220 ? -10.43 -26.812 -5.691 1 91.81 220 ASN A C 1
ATOM 1692 O O . ASN A 1 220 ? -9.367 -26.734 -6.312 1 91.81 220 ASN A O 1
ATOM 1696 N N . VAL A 1 221 ? -11.297 -25.969 -5.727 1 94.44 221 VAL A N 1
ATOM 1697 C CA . VAL A 1 221 ? -11.227 -24.828 -6.625 1 94.44 221 VAL A CA 1
ATOM 1698 C C . VAL A 1 221 ? -10.047 -23.938 -6.242 1 94.44 221 VAL A C 1
ATOM 1700 O O . VAL A 1 221 ? -9.328 -23.438 -7.113 1 94.44 221 VAL A O 1
ATOM 1703 N N . ILE A 1 222 ? -9.789 -23.719 -4.984 1 94.62 222 ILE A N 1
ATOM 1704 C CA . ILE A 1 222 ? -8.758 -22.812 -4.488 1 94.62 222 ILE A CA 1
ATOM 1705 C C . ILE A 1 222 ? -7.383 -23.328 -4.91 1 94.62 222 ILE A C 1
ATOM 1707 O O . ILE A 1 222 ? -6.551 -22.562 -5.398 1 94.62 222 ILE A O 1
ATOM 1711 N N . SER A 1 223 ? -7.164 -24.594 -4.754 1 94.06 223 SER A N 1
ATOM 1712 C CA . SER A 1 223 ? -5.875 -25.188 -5.102 1 94.06 223 SER A CA 1
ATOM 1713 C C . SER A 1 223 ? -5.598 -25.062 -6.594 1 94.06 223 SER A C 1
ATOM 1715 O O . SER A 1 223 ? -4.484 -24.734 -7 1 94.06 223 SER A O 1
ATOM 1717 N N . LEU A 1 224 ? -6.578 -25.359 -7.387 1 94.81 224 LEU A N 1
ATOM 1718 C CA . LEU A 1 224 ? -6.422 -25.281 -8.836 1 94.81 224 LEU A CA 1
ATOM 1719 C C . LEU A 1 224 ? -6.262 -23.828 -9.281 1 94.81 224 LEU A C 1
ATOM 1721 O O . LEU A 1 224 ? -5.473 -23.531 -10.18 1 94.81 224 LEU A O 1
ATOM 1725 N N . GLU A 1 225 ? -6.996 -22.953 -8.648 1 95.75 225 GLU A N 1
ATOM 1726 C CA . GLU A 1 225 ? -6.844 -21.531 -8.938 1 95.75 225 GLU A CA 1
ATOM 1727 C C . GLU A 1 225 ? -5.418 -21.062 -8.672 1 95.75 225 GLU A C 1
ATOM 1729 O O . GLU A 1 225 ? -4.832 -20.344 -9.484 1 95.75 225 GLU A O 1
ATOM 1734 N N . MET A 1 226 ? -4.91 -21.469 -7.547 1 94.69 226 MET A N 1
ATOM 1735 C CA . MET A 1 226 ? -3.551 -21.094 -7.176 1 94.69 226 MET A CA 1
ATOM 1736 C C . MET A 1 226 ? -2.539 -21.641 -8.18 1 94.69 226 MET A C 1
ATOM 1738 O O . MET A 1 226 ? -1.546 -20.984 -8.484 1 94.69 226 MET A O 1
ATOM 1742 N N . LEU A 1 227 ? -2.799 -22.797 -8.68 1 95.06 227 LEU A N 1
ATOM 1743 C CA . LEU A 1 227 ? -1.938 -23.391 -9.695 1 95.06 227 LEU A CA 1
ATOM 1744 C C . LEU A 1 227 ? -1.922 -22.547 -10.961 1 95.06 227 LEU A C 1
ATOM 1746 O O . LEU A 1 227 ? -0.852 -22.203 -11.477 1 95.06 227 LEU A O 1
ATOM 1750 N N . PHE A 1 228 ? -3.07 -22.188 -11.422 1 96.62 228 PHE A N 1
ATOM 1751 C CA . PHE A 1 228 ? -3.156 -21.438 -12.672 1 96.62 228 PHE A CA 1
ATOM 1752 C C . PHE A 1 228 ? -2.629 -20.016 -12.492 1 96.62 228 PHE A C 1
ATOM 1754 O O . PHE A 1 228 ? -2.096 -19.422 -13.438 1 96.62 228 PHE A O 1
ATOM 1761 N N . LYS A 1 229 ? -2.807 -19.469 -11.305 1 96.06 229 LYS A N 1
ATOM 1762 C CA . LYS A 1 229 ? -2.305 -18.109 -11.047 1 96.06 229 LYS A CA 1
ATOM 1763 C C . LYS A 1 229 ? -0.781 -18.078 -11.117 1 96.06 229 LYS A C 1
ATOM 1765 O O . LYS A 1 229 ? -0.192 -17 -11.289 1 96.06 229 LYS A O 1
ATOM 1770 N N . THR A 1 230 ? -0.107 -19.203 -10.969 1 93.75 230 THR A N 1
ATOM 1771 C CA . THR A 1 230 ? 1.344 -19.234 -11.117 1 93.75 230 THR A CA 1
ATOM 1772 C C . THR A 1 230 ? 1.758 -18.797 -12.523 1 93.75 230 THR A C 1
ATOM 1774 O O . THR A 1 230 ? 2.877 -18.328 -12.719 1 93.75 230 THR A O 1
ATOM 1777 N N . TRP A 1 231 ? 0.844 -18.984 -13.531 1 93.94 231 TRP A N 1
ATOM 1778 C CA . TRP A 1 231 ? 1.12 -18.609 -14.922 1 93.94 231 TRP A CA 1
ATOM 1779 C C . TRP A 1 231 ? 1.266 -17.094 -15.055 1 93.94 231 TRP A C 1
ATOM 1781 O O . TRP A 1 231 ? 1.793 -16.609 -16.062 1 93.94 231 TRP A O 1
ATOM 1791 N N . LEU A 1 232 ? 0.813 -16.359 -14.031 1 93.12 232 LEU A N 1
ATOM 1792 C CA . LEU A 1 232 ? 0.793 -14.898 -14.117 1 93.12 232 LEU A CA 1
ATOM 1793 C C . LEU A 1 232 ? 2.113 -14.305 -13.641 1 93.12 232 LEU A C 1
ATOM 1795 O O . LEU A 1 232 ? 2.375 -13.117 -13.836 1 93.12 232 LEU A O 1
ATOM 1799 N N . HIS A 1 233 ? 2.963 -15.055 -13.039 1 89.69 233 HIS A N 1
ATOM 1800 C CA . HIS A 1 233 ? 4.258 -14.578 -12.578 1 89.69 233 HIS A CA 1
ATOM 1801 C C . HIS A 1 233 ? 5.207 -14.328 -13.742 1 89.69 233 HIS A C 1
ATOM 1803 O O . HIS A 1 233 ? 5.031 -14.906 -14.82 1 89.69 233 HIS A O 1
ATOM 1809 N N . ASP A 1 234 ? 6.082 -13.438 -13.477 1 79.69 234 ASP A N 1
ATOM 1810 C CA . ASP A 1 234 ? 7.16 -13.25 -14.438 1 79.69 234 ASP A CA 1
ATOM 1811 C C . ASP A 1 234 ? 8.109 -14.445 -14.43 1 79.69 234 ASP A C 1
ATOM 1813 O O . ASP A 1 234 ? 8.68 -14.789 -13.391 1 79.69 234 ASP A O 1
ATOM 1817 N N . CYS A 1 235 ? 8.242 -15.047 -15.562 1 68.5 235 CYS A N 1
ATOM 1818 C CA . CYS A 1 235 ? 9.07 -16.25 -15.641 1 68.5 235 CYS A CA 1
ATOM 1819 C C . CYS A 1 235 ? 10.414 -15.93 -16.297 1 68.5 235 CYS A C 1
ATOM 1821 O O . CYS A 1 235 ? 11.203 -16.844 -16.562 1 68.5 235 CYS A O 1
ATOM 1823 N N . GLY A 1 236 ? 10.664 -14.656 -16.469 1 69.94 236 GLY A N 1
ATOM 1824 C CA . GLY A 1 236 ? 11.938 -14.336 -17.094 1 69.94 236 GLY A CA 1
ATOM 1825 C C . GLY A 1 236 ? 13.133 -14.594 -16.188 1 69.94 236 GLY A C 1
ATOM 1826 O O . GLY A 1 236 ? 13.18 -14.094 -15.055 1 69.94 236 GLY A O 1
ATOM 1827 N N . SER A 1 237 ? 13.922 -15.664 -16.453 1 69.62 237 SER A N 1
ATOM 1828 C CA . SER A 1 237 ? 15.102 -15.992 -15.656 1 69.62 237 SER A CA 1
ATOM 1829 C C . SER A 1 237 ? 16.375 -15.539 -16.344 1 69.62 237 SER A C 1
ATOM 1831 O O . SER A 1 237 ? 17.469 -16.016 -16.016 1 69.62 237 SER A O 1
ATOM 1833 N N . GLU A 1 238 ? 16.188 -14.625 -17.25 1 76.88 238 GLU A N 1
ATOM 1834 C CA . GLU A 1 238 ? 17.375 -14.211 -18.016 1 76.88 238 GLU A CA 1
ATOM 1835 C C . GLU A 1 238 ? 18.156 -13.148 -17.25 1 76.88 238 GLU A C 1
ATOM 1837 O O . GLU A 1 238 ? 19.359 -13 -17.469 1 76.88 238 GLU A O 1
ATOM 1842 N N . ARG A 1 239 ? 17.406 -12.539 -16.469 1 82.44 239 ARG A N 1
ATOM 1843 C CA . ARG A 1 239 ? 18.094 -11.461 -15.758 1 82.44 239 ARG A CA 1
ATOM 1844 C C . ARG A 1 239 ? 17.672 -11.422 -14.289 1 82.44 239 ARG A C 1
ATOM 1846 O O . ARG A 1 239 ? 16.594 -11.914 -13.93 1 82.44 239 ARG A O 1
ATOM 1853 N N . GLU A 1 240 ? 18.609 -10.961 -13.555 1 89.94 240 GLU A N 1
ATOM 1854 C CA . GLU A 1 240 ? 18.297 -10.695 -12.156 1 89.94 240 GLU A CA 1
ATOM 1855 C C . GLU A 1 240 ? 17.406 -9.469 -12.016 1 89.94 240 GLU A C 1
ATOM 1857 O O . GLU A 1 240 ? 17.5 -8.531 -12.812 1 89.94 240 GLU A O 1
ATOM 1862 N N . HIS A 1 241 ? 16.594 -9.492 -11.055 1 90.19 241 HIS A N 1
ATOM 1863 C CA . HIS A 1 241 ? 15.648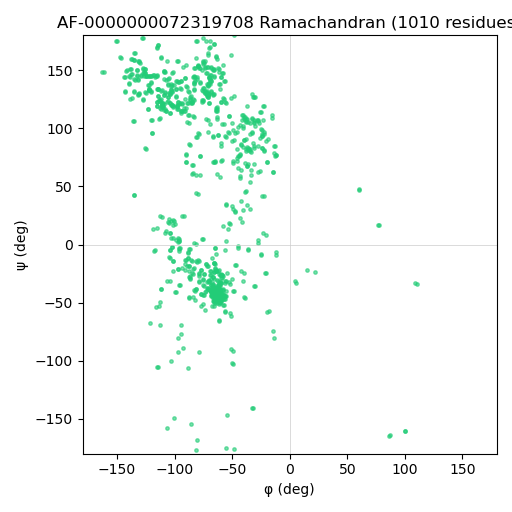 -8.391 -10.875 1 90.19 241 HIS A CA 1
ATOM 1864 C C . HIS A 1 241 ? 16.188 -7.371 -9.875 1 90.19 241 HIS A C 1
ATOM 1866 O O . HIS A 1 241 ? 15.898 -6.18 -9.992 1 90.19 241 HIS A O 1
ATOM 1872 N N . LEU A 1 242 ? 16.891 -7.848 -8.875 1 94.12 242 LEU A N 1
ATOM 1873 C CA . LEU A 1 242 ? 17.234 -6.977 -7.75 1 94.12 242 LEU A CA 1
ATOM 1874 C C . LEU A 1 242 ? 18.625 -7.285 -7.219 1 94.12 242 LEU A C 1
ATOM 1876 O O . LEU A 1 242 ? 18.984 -8.453 -7.039 1 94.12 242 LEU A O 1
ATOM 1880 N N . HIS A 1 243 ? 19.359 -6.316 -7.051 1 95.75 243 HIS A N 1
ATOM 1881 C CA . HIS A 1 243 ? 20.641 -6.41 -6.336 1 95.75 243 HIS A CA 1
ATOM 1882 C C . HIS A 1 243 ? 20.516 -5.82 -4.934 1 95.75 243 HIS A C 1
ATOM 1884 O O . HIS A 1 243 ? 20.266 -4.625 -4.773 1 95.75 243 HIS A O 1
ATOM 1890 N N . LEU A 1 244 ? 20.625 -6.641 -3.98 1 97.25 244 LEU A N 1
ATOM 1891 C CA . LEU A 1 244 ? 20.641 -6.195 -2.59 1 97.25 244 LEU A CA 1
ATOM 1892 C C . LEU A 1 244 ? 22.062 -5.941 -2.119 1 97.25 244 LEU A C 1
ATOM 1894 O O . LEU A 1 244 ? 22.875 -6.875 -2.016 1 97.25 244 LEU A O 1
ATOM 1898 N N . LEU A 1 245 ? 22.391 -4.719 -1.818 1 96.75 245 LEU A N 1
ATOM 1899 C CA . LEU A 1 245 ? 23.75 -4.316 -1.483 1 96.75 245 LEU A CA 1
ATOM 1900 C C . LEU A 1 245 ? 23.906 -4.172 0.026 1 96.75 245 LEU A C 1
ATOM 1902 O O . LEU A 1 245 ? 23.219 -3.375 0.659 1 96.75 245 LEU A O 1
ATOM 1906 N N . LEU A 1 246 ? 24.766 -4.934 0.651 1 96 246 LEU A N 1
ATOM 1907 C CA . LEU A 1 246 ? 25.094 -4.887 2.072 1 96 246 LEU A CA 1
ATOM 1908 C C . LEU A 1 246 ? 26.484 -4.305 2.291 1 96 246 LEU A C 1
ATOM 1910 O O . LEU A 1 246 ? 27.359 -4.441 1.435 1 96 246 LEU A O 1
ATOM 1914 N N . PRO A 1 247 ? 26.656 -3.623 3.426 1 91.31 247 PRO A N 1
ATOM 1915 C CA . PRO A 1 247 ? 28 -3.115 3.711 1 91.31 247 PRO A CA 1
ATOM 1916 C C . PRO A 1 247 ? 29 -4.227 4.023 1 91.31 247 PRO A C 1
ATOM 1918 O O . PRO A 1 247 ? 28.609 -5.273 4.559 1 91.31 247 PRO A O 1
ATOM 1921 N N . SER A 1 248 ? 30.25 -4.125 3.559 1 81.06 248 SER A N 1
ATOM 1922 C CA . SER A 1 248 ? 31.266 -5.156 3.773 1 81.06 248 SER A CA 1
ATOM 1923 C C . SER A 1 248 ? 31.984 -4.953 5.098 1 81.06 248 SER A C 1
ATOM 1925 O O . SER A 1 248 ? 32.25 -3.816 5.504 1 81.06 248 SER A O 1
ATOM 1927 N N . GLY A 1 249 ? 31.672 -5.352 6.336 1 66.81 249 GLY A N 1
ATOM 1928 C CA . GLY A 1 249 ? 32.281 -5.277 7.66 1 66.81 249 GLY A CA 1
ATOM 1929 C C . GLY A 1 249 ? 33.781 -5.145 7.621 1 66.81 249 GLY A C 1
ATOM 1930 O O . GLY A 1 249 ? 34.469 -5.301 8.641 1 66.81 249 GLY A O 1
ATOM 1931 N N . GLY A 1 250 ? 34.438 -5.242 6.672 1 53.31 250 GLY A N 1
ATOM 1932 C CA . GLY A 1 250 ? 35.875 -5.246 6.844 1 53.31 250 GLY A CA 1
ATOM 1933 C C . GLY A 1 250 ? 36.406 -3.953 7.426 1 53.31 250 GLY A C 1
ATOM 1934 O O . GLY A 1 250 ? 35.844 -2.887 7.234 1 53.31 250 GLY A O 1
ATOM 1935 N N . LEU A 1 251 ? 37.031 -4.09 8.711 1 45 251 LEU A N 1
ATOM 1936 C CA . LEU A 1 251 ? 37.906 -3.07 9.273 1 45 251 LEU A CA 1
ATOM 1937 C C . LEU A 1 251 ? 38.719 -2.391 8.188 1 45 251 LEU A C 1
ATOM 1939 O O . LEU A 1 251 ? 39.5 -3.039 7.504 1 45 251 LEU A O 1
ATOM 1943 N N . SER A 1 252 ? 38.125 -1.485 7.543 1 40.06 252 SER A N 1
ATOM 1944 C CA . SER A 1 252 ? 39.062 -0.706 6.762 1 40.06 252 SER A CA 1
ATOM 1945 C C . SER A 1 252 ? 40.312 -0.381 7.574 1 40.06 252 SER A C 1
ATOM 1947 O O . SER A 1 252 ? 40.25 0.312 8.594 1 40.06 252 SER A O 1
ATOM 1949 N N . CYS A 1 253 ? 41.25 -1.123 7.828 1 39.16 253 CYS A N 1
ATOM 1950 C CA . CYS A 1 253 ? 42.5 -0.436 8.141 1 39.16 253 CYS A CA 1
ATOM 1951 C C . CYS A 1 253 ? 42.625 0.863 7.348 1 39.16 253 CYS A C 1
ATOM 1953 O O . CYS A 1 253 ? 41.812 1.126 6.453 1 39.16 253 CYS A O 1
ATOM 1955 N N . GLY A 1 254 ? 43.938 1.206 6.82 1 36.5 254 GLY A N 1
ATOM 1956 C CA . GLY A 1 254 ? 44.531 2.432 6.301 1 36.5 254 GLY A CA 1
ATOM 1957 C C . GLY A 1 254 ? 43.656 3.113 5.258 1 36.5 254 GLY A C 1
ATOM 1958 O O . GLY A 1 254 ? 43.281 4.273 5.422 1 36.5 254 GLY A O 1
ATOM 1959 N N . THR A 1 255 ? 44.094 2.92 3.906 1 38.66 255 THR A N 1
ATOM 1960 C CA . THR A 1 255 ? 43.875 3.826 2.787 1 38.66 255 THR A CA 1
ATOM 1961 C C . THR A 1 255 ? 42.375 3.943 2.492 1 38.66 255 THR A C 1
ATOM 1963 O O . THR A 1 255 ? 41.594 3.078 2.883 1 38.66 255 THR A O 1
ATOM 1966 N N . ALA A 1 256 ? 41.781 5.074 1.679 1 41.41 256 ALA A N 1
ATOM 1967 C CA . ALA A 1 256 ? 40.656 5.758 1.087 1 41.41 256 ALA A CA 1
ATOM 1968 C C . ALA A 1 256 ? 39.719 4.766 0.404 1 41.41 256 ALA A C 1
ATOM 1970 O O . ALA A 1 256 ? 38.938 5.137 -0.49 1 41.41 256 ALA A O 1
ATOM 1971 N N . LEU A 1 257 ? 39.875 3.465 0.275 1 42.31 257 LEU A N 1
ATOM 1972 C CA . LEU A 1 257 ? 39.188 2.686 -0.749 1 42.31 257 LEU A CA 1
ATOM 1973 C C . LEU A 1 257 ? 37.688 2.572 -0.437 1 42.31 257 LEU A C 1
ATOM 1975 O O . LEU A 1 257 ? 37.312 2.488 0.73 1 42.31 257 LEU A O 1
ATOM 1979 N N . LYS A 1 258 ? 36.844 2.895 -1.394 1 53.34 258 LYS A N 1
ATOM 1980 C CA . LYS A 1 258 ? 35.375 2.826 -1.46 1 53.34 258 LYS A CA 1
ATOM 1981 C C . LYS A 1 258 ? 34.844 1.573 -0.762 1 53.34 258 LYS A C 1
ATOM 1983 O O . LYS A 1 258 ? 35.375 0.471 -0.995 1 53.34 258 LYS A O 1
ATOM 1988 N N . PRO A 1 259 ? 34.219 1.716 0.387 1 58.97 259 PRO A N 1
ATOM 1989 C CA . PRO A 1 259 ? 33.688 0.547 1.112 1 58.97 259 PRO A CA 1
ATOM 1990 C C . PRO A 1 259 ? 33.125 -0.523 0.183 1 58.97 259 PRO A C 1
ATOM 1992 O O . PRO A 1 259 ? 32.375 -0.208 -0.743 1 58.97 259 PRO A O 1
ATOM 1995 N N . THR A 1 260 ? 33.75 -1.668 -0.073 1 75.38 260 THR A N 1
ATOM 1996 C CA . THR A 1 260 ? 33.344 -2.826 -0.862 1 75.38 260 THR A CA 1
ATOM 1997 C C . THR A 1 260 ? 31.984 -3.336 -0.413 1 75.38 260 THR A C 1
ATOM 1999 O O . THR A 1 260 ? 31.766 -3.547 0.78 1 75.38 260 THR A O 1
ATOM 2002 N N . LEU A 1 261 ? 31 -3.18 -1.22 1 85.69 261 LEU A N 1
ATOM 2003 C CA . LEU A 1 261 ? 29.641 -3.635 -0.961 1 85.69 261 LEU A CA 1
ATOM 2004 C C . LEU A 1 261 ? 29.453 -5.086 -1.399 1 85.69 261 LEU A C 1
ATOM 2006 O O . LEU A 1 261 ? 30.016 -5.5 -2.422 1 85.69 261 LEU A O 1
ATOM 2010 N N . MET A 1 262 ? 28.969 -5.895 -0.504 1 92.06 262 MET A N 1
ATOM 2011 C CA . MET A 1 262 ? 28.531 -7.238 -0.86 1 92.06 262 MET A CA 1
ATOM 2012 C C . MET A 1 262 ? 27.219 -7.199 -1.625 1 92.06 262 MET A C 1
ATOM 2014 O O . MET A 1 262 ? 26.281 -6.508 -1.22 1 92.06 262 MET A O 1
ATOM 2018 N N . CYS A 1 263 ? 27.172 -7.879 -2.748 1 94.81 263 CYS A N 1
ATOM 2019 C CA . CYS A 1 263 ? 26 -7.848 -3.602 1 94.81 263 CYS A CA 1
ATOM 2020 C C . CYS A 1 263 ? 25.297 -9.203 -3.627 1 94.81 263 CYS A C 1
ATOM 2022 O O . CYS A 1 263 ? 25.906 -10.203 -4.008 1 94.81 263 CYS A O 1
ATOM 2024 N N . LEU A 1 264 ? 24.109 -9.258 -3.17 1 96.75 264 LEU A N 1
ATOM 2025 C CA . LEU A 1 264 ? 23.25 -10.438 -3.312 1 96.75 264 LEU A CA 1
ATOM 2026 C C . LEU A 1 264 ? 22.297 -10.281 -4.492 1 96.75 264 LEU A C 1
ATOM 2028 O O . LEU A 1 264 ? 21.531 -9.32 -4.555 1 96.75 264 LEU A O 1
ATOM 2032 N N . LYS A 1 265 ? 22.453 -11.133 -5.391 1 96.31 265 LYS A N 1
ATOM 2033 C CA . LYS A 1 265 ? 21.594 -11.117 -6.57 1 96.31 265 LYS A CA 1
ATOM 2034 C C . LYS A 1 265 ? 20.266 -11.828 -6.301 1 96.31 265 LYS A C 1
ATOM 2036 O O . LYS A 1 265 ? 20.25 -13 -5.902 1 96.31 265 LYS A O 1
ATOM 2041 N N . CYS A 1 266 ? 19.125 -11.078 -6.551 1 96 266 CYS A N 1
ATOM 2042 C CA . CYS A 1 266 ? 17.812 -11.586 -6.148 1 96 266 CYS A CA 1
ATOM 2043 C C . CYS A 1 266 ? 16.781 -11.398 -7.262 1 96 266 CYS A C 1
ATOM 2045 O O . CYS A 1 266 ? 17.047 -10.711 -8.25 1 96 266 CYS A O 1
ATOM 2047 N N . ASP A 1 267 ? 15.734 -12.078 -7.109 1 93.25 267 ASP A N 1
ATOM 2048 C CA . ASP A 1 267 ? 14.555 -11.922 -7.949 1 93.25 267 ASP A CA 1
ATOM 2049 C C . ASP A 1 267 ? 13.367 -11.406 -7.137 1 93.25 267 ASP A C 1
ATOM 2051 O O . ASP A 1 267 ? 13.234 -11.734 -5.953 1 93.25 267 ASP A O 1
ATOM 2055 N N . LEU A 1 268 ? 12.555 -10.594 -7.793 1 93.12 268 LEU A N 1
ATOM 2056 C CA . LEU A 1 268 ? 11.383 -10.016 -7.16 1 93.12 268 LEU A CA 1
ATOM 2057 C C . LEU A 1 268 ? 10.109 -10.711 -7.629 1 93.12 268 LEU A C 1
ATOM 2059 O O . LEU A 1 268 ? 9.93 -10.945 -8.828 1 93.12 268 LEU A O 1
ATOM 2063 N N . GLN A 1 269 ? 9.273 -11.133 -6.684 1 92.94 269 GLN A N 1
ATOM 2064 C CA . GLN A 1 269 ? 8.008 -11.773 -7.004 1 92.94 269 GLN A CA 1
ATOM 2065 C C . GLN A 1 269 ? 6.836 -11.023 -6.375 1 92.94 269 GLN A C 1
ATOM 2067 O O . GLN A 1 269 ? 6.91 -10.609 -5.215 1 92.94 269 GLN A O 1
ATOM 2072 N N . GLU A 1 270 ? 5.793 -10.852 -7.098 1 93.56 270 GLU A N 1
ATOM 2073 C CA . GLU A 1 270 ? 4.59 -10.211 -6.59 1 93.56 270 GLU A CA 1
ATOM 2074 C C . GLU A 1 270 ? 3.846 -11.117 -5.613 1 93.56 270 GLU A C 1
ATOM 2076 O O . GLU A 1 270 ? 3.609 -12.289 -5.91 1 93.56 270 GLU A O 1
ATOM 2081 N N . ARG A 1 271 ? 3.484 -10.641 -4.465 1 95.38 271 ARG A N 1
ATOM 2082 C CA . ARG A 1 271 ? 2.674 -11.391 -3.51 1 95.38 271 ARG A CA 1
ATOM 2083 C C . ARG A 1 271 ? 1.188 -11.203 -3.791 1 95.38 271 ARG A C 1
ATOM 2085 O O . ARG A 1 271 ? 0.379 -12.086 -3.486 1 95.38 271 ARG A O 1
ATOM 2092 N N . LEU A 1 272 ? 0.862 -10.078 -4.328 1 93.81 272 LEU A N 1
ATOM 2093 C CA . LEU A 1 272 ? -0.507 -9.711 -4.676 1 93.81 272 LEU A CA 1
ATOM 2094 C C . LEU A 1 272 ? -0.559 -9.031 -6.043 1 93.81 272 LEU A C 1
ATOM 2096 O O . LEU A 1 272 ? 0.388 -8.352 -6.441 1 93.81 272 LEU A O 1
ATOM 2100 N N . LEU A 1 273 ? -1.655 -9.289 -6.695 1 92.5 273 LEU A N 1
ATOM 2101 C CA . LEU A 1 273 ? -1.894 -8.523 -7.914 1 92.5 273 LEU A CA 1
ATOM 2102 C C . LEU A 1 273 ? -2.324 -7.094 -7.582 1 92.5 273 LEU A C 1
ATOM 2104 O O . LEU A 1 273 ? -3.123 -6.879 -6.668 1 92.5 273 LEU A O 1
ATOM 2108 N N . ASP A 1 274 ? -1.778 -6.18 -8.219 1 88.56 274 ASP A N 1
ATOM 2109 C CA . ASP A 1 274 ? -2.156 -4.785 -8.016 1 88.56 274 ASP A CA 1
ATOM 2110 C C . ASP A 1 274 ? -3.605 -4.543 -8.43 1 88.56 274 ASP A C 1
ATOM 2112 O O . ASP A 1 274 ? -3.959 -4.703 -9.602 1 88.56 274 ASP A O 1
ATOM 2116 N N . PRO A 1 275 ? -4.449 -4.203 -7.543 1 87.38 275 PRO A N 1
ATOM 2117 C CA . PRO A 1 275 ? -5.848 -3.939 -7.891 1 87.38 275 PRO A CA 1
ATOM 2118 C C . PRO A 1 275 ? -6 -2.812 -8.914 1 87.38 275 PRO A C 1
ATOM 2120 O O . PRO A 1 275 ? -7.004 -2.756 -9.625 1 87.38 275 PRO A O 1
ATOM 2123 N N . ALA A 1 276 ? -5.051 -1.905 -8.961 1 80.62 276 ALA A N 1
ATOM 2124 C CA . ALA A 1 276 ? -5.109 -0.788 -9.898 1 80.62 276 ALA A CA 1
ATOM 2125 C C . ALA A 1 276 ? -5.047 -1.282 -11.344 1 80.62 276 ALA A C 1
ATOM 2127 O O . ALA A 1 276 ? -5.48 -0.584 -12.258 1 80.62 276 ALA A O 1
ATOM 2128 N N . LEU A 1 277 ? -4.496 -2.455 -11.492 1 84.25 277 LEU A N 1
ATOM 2129 C CA . LEU A 1 277 ? -4.371 -3.027 -12.828 1 84.25 277 LEU A CA 1
ATOM 2130 C C . LEU A 1 277 ? -5.707 -3.578 -13.312 1 84.25 277 LEU A C 1
ATOM 2132 O O . LEU A 1 277 ? -5.879 -3.854 -14.5 1 84.25 277 LEU A O 1
ATOM 2136 N N . LEU A 1 278 ? -6.613 -3.879 -12.43 1 82.94 278 LEU A N 1
ATOM 2137 C CA . LEU A 1 278 ? -7.898 -4.488 -12.758 1 82.94 278 LEU A CA 1
ATOM 2138 C C . LEU A 1 278 ? -8.992 -3.43 -12.852 1 82.94 278 LEU A C 1
ATOM 2140 O O . LEU A 1 278 ? -10.117 -3.73 -13.258 1 82.94 278 LEU A O 1
ATOM 2144 N N . SER A 1 279 ? -8.828 -2.172 -12.227 1 65.06 279 SER A N 1
ATOM 2145 C CA . SER A 1 279 ? -9.852 -1.13 -12.156 1 65.06 279 SER A CA 1
ATOM 2146 C C . SER A 1 279 ? -10.188 -0.596 -13.547 1 65.06 279 SER A C 1
ATOM 2148 O O . SER A 1 279 ? -9.289 -0.211 -14.305 1 65.06 279 SER A O 1
ATOM 2150 N N . GLY A 1 280 ? -10.922 -1.447 -14.477 1 51 280 GLY A N 1
ATOM 2151 C CA . GLY A 1 280 ? -11.508 -1.132 -15.773 1 51 280 GLY A CA 1
ATOM 2152 C C . GLY A 1 280 ? -11.758 0.351 -15.969 1 51 280 GLY A C 1
ATOM 2153 O O . GLY A 1 280 ? -12.883 0.765 -16.234 1 51 280 GLY A O 1
ATOM 2154 N N . THR A 1 281 ? -11.352 1.385 -15.133 1 43.19 281 THR A N 1
ATOM 2155 C CA . THR A 1 281 ? -11.93 2.502 -15.867 1 43.19 281 THR A CA 1
ATOM 2156 C C . THR A 1 281 ? -11.742 2.32 -17.375 1 43.19 281 THR A C 1
ATOM 2158 O O . THR A 1 281 ? -10.672 1.923 -17.828 1 43.19 281 THR A O 1
ATOM 2161 N N . THR A 1 282 ? -12.836 1.892 -18 1 36.12 282 THR A N 1
ATOM 2162 C CA . THR A 1 282 ? -13.094 1.792 -19.438 1 36.12 282 THR A CA 1
ATOM 2163 C C . THR A 1 282 ? -12.133 2.678 -20.219 1 36.12 282 THR A C 1
ATOM 2165 O O . THR A 1 282 ? -12.094 2.615 -21.453 1 36.12 282 THR A O 1
ATOM 2168 N N . ASP A 1 283 ? -12.172 4.016 -19.891 1 34 283 ASP A N 1
ATOM 2169 C CA . ASP A 1 283 ? -11.539 4.742 -21 1 34 283 ASP A CA 1
ATOM 2170 C C . ASP A 1 283 ? -10.117 4.246 -21.234 1 34 283 ASP A C 1
ATOM 2172 O O . ASP A 1 283 ? -9.398 3.932 -20.281 1 34 283 ASP A O 1
ATOM 2176 N N . GLY A 1 284 ? -9.828 3.484 -22.203 1 32.28 284 GLY A N 1
ATOM 2177 C CA . GLY A 1 284 ? -8.672 3.117 -23.016 1 32.28 284 GLY A CA 1
ATOM 2178 C C . GLY A 1 284 ? -7.387 3.773 -22.547 1 32.28 284 GLY A C 1
ATOM 2179 O O . GLY A 1 284 ? -6.355 3.66 -23.219 1 32.28 284 GLY A O 1
ATOM 2180 N N . THR A 1 285 ? -7.426 4.949 -22 1 34.34 285 THR A N 1
ATOM 2181 C CA . THR A 1 285 ? -6.121 5.598 -21.906 1 34.34 285 THR A CA 1
ATOM 2182 C C . THR A 1 285 ? -5.215 4.855 -20.938 1 34.34 285 THR A C 1
ATOM 2184 O O . THR A 1 285 ? -5.609 4.57 -19.797 1 34.34 285 THR A O 1
ATOM 2187 N N . LEU A 1 286 ? -4.414 3.943 -21.391 1 33.25 286 LEU A N 1
ATOM 2188 C CA . LEU A 1 286 ? -3.211 3.262 -20.922 1 33.25 286 LEU A CA 1
ATOM 2189 C C . LEU A 1 286 ? -2.604 3.99 -19.734 1 33.25 286 LEU A C 1
ATOM 2191 O O . LEU A 1 286 ? -2.057 5.086 -19.875 1 33.25 286 LEU A O 1
ATOM 2195 N N . ARG A 1 287 ? -3.254 4.098 -18.703 1 38.88 287 ARG A N 1
ATOM 2196 C CA . ARG A 1 287 ? -2.375 4.492 -17.609 1 38.88 287 ARG A CA 1
ATOM 2197 C C . ARG A 1 287 ? -1.074 3.697 -17.641 1 38.88 287 ARG A C 1
ATOM 2199 O O . ARG A 1 287 ? -1.054 2.518 -17.281 1 38.88 287 ARG A O 1
ATOM 2206 N N . THR A 1 288 ? -0.326 3.697 -18.625 1 35.22 288 THR A N 1
ATOM 2207 C CA . THR A 1 288 ? 1.015 3.123 -18.578 1 35.22 288 THR A CA 1
ATOM 2208 C C . THR A 1 288 ? 1.625 3.279 -17.188 1 35.22 288 THR A C 1
ATOM 2210 O O . THR A 1 288 ? 1.624 4.375 -16.625 1 35.22 288 THR A O 1
ATOM 2213 N N . ALA A 1 289 ? 1.384 2.359 -16.297 1 40.75 289 ALA A N 1
ATOM 2214 C CA . ALA A 1 289 ? 2.297 2.42 -15.156 1 40.75 289 ALA A CA 1
ATOM 2215 C C . ALA A 1 289 ? 3.49 3.32 -15.453 1 40.75 289 ALA A C 1
ATOM 2217 O O . ALA A 1 289 ? 4.23 3.082 -16.406 1 40.75 289 ALA A O 1
ATOM 2218 N N . ASP A 1 290 ? 3.369 4.445 -15.391 1 39.44 290 ASP A N 1
ATOM 2219 C CA . ASP A 1 290 ? 4.559 5.254 -15.633 1 39.44 290 ASP A CA 1
ATOM 2220 C C . ASP A 1 290 ? 5.801 4.605 -15.023 1 39.44 290 ASP A C 1
ATOM 2222 O O . ASP A 1 290 ? 5.973 4.605 -13.805 1 39.44 290 ASP A O 1
ATOM 2226 N N . LEU A 1 291 ? 6.223 3.471 -15.648 1 40.84 291 LEU A N 1
ATOM 2227 C CA . LEU A 1 291 ? 7.488 2.785 -15.398 1 40.84 291 LEU A CA 1
ATOM 2228 C C . LEU A 1 291 ? 8.508 3.734 -14.773 1 40.84 291 LEU A C 1
ATOM 2230 O O . LEU A 1 291 ? 9.484 3.291 -14.172 1 40.84 291 LEU A O 1
ATOM 2234 N N . ASN A 1 292 ? 8.281 5 -15.039 1 40.66 292 ASN A N 1
ATOM 2235 C CA . ASN A 1 292 ? 9.32 5.941 -14.625 1 40.66 292 ASN A CA 1
ATOM 2236 C C . ASN A 1 292 ? 8.992 6.586 -13.281 1 40.66 292 ASN A C 1
ATOM 2238 O O . ASN A 1 292 ? 9.516 7.656 -12.961 1 40.66 292 ASN A O 1
ATOM 2242 N N . SER A 1 293 ? 7.809 6.078 -12.773 1 49.97 293 SER A N 1
ATOM 2243 C CA . SER A 1 293 ? 7.641 6.766 -11.492 1 49.97 293 SER A CA 1
ATOM 2244 C C . SER A 1 293 ? 8.781 6.441 -10.539 1 49.97 293 SER A C 1
ATOM 2246 O O . SER A 1 293 ? 9.039 5.27 -10.242 1 49.97 293 SER A O 1
ATOM 2248 N N . PRO A 1 294 ? 9.766 7.246 -10.508 1 48.34 294 PRO A N 1
ATOM 2249 C CA . PRO A 1 294 ? 11 7.027 -9.734 1 48.34 294 PRO A CA 1
ATOM 2250 C C . PRO A 1 294 ? 10.742 6.344 -8.391 1 48.34 294 PRO A C 1
ATOM 2252 O O . PRO A 1 294 ? 11.68 5.879 -7.746 1 48.34 294 PRO A O 1
ATOM 2255 N N . CYS A 1 295 ? 9.383 6.133 -8.078 1 56.31 295 CYS A N 1
ATOM 2256 C CA . CYS A 1 295 ? 9.32 5.898 -6.645 1 56.31 295 CYS A CA 1
ATOM 2257 C C . CYS A 1 295 ? 8.789 4.504 -6.34 1 56.31 295 CYS A C 1
ATOM 2259 O O . CYS A 1 295 ? 8.742 4.09 -5.18 1 56.31 295 CYS A O 1
ATOM 2261 N N . GLN A 1 296 ? 8.344 3.727 -7.469 1 65.94 296 GLN A N 1
ATOM 2262 C CA . GLN A 1 296 ? 7.77 2.492 -6.945 1 65.94 296 GLN A CA 1
ATOM 2263 C C . GLN A 1 296 ? 8.32 1.273 -7.68 1 65.94 296 GLN A C 1
ATOM 2265 O O . GLN A 1 296 ? 8.492 1.303 -8.898 1 65.94 296 GLN A O 1
ATOM 2270 N N . MET A 1 297 ? 8.789 0.32 -6.98 1 71.31 297 MET A N 1
ATOM 2271 C CA . MET A 1 297 ? 9.281 -0.95 -7.512 1 71.31 297 MET A CA 1
ATOM 2272 C C . MET A 1 297 ? 8.133 -1.758 -8.125 1 71.31 297 MET A C 1
ATOM 2274 O O . MET A 1 297 ? 7.02 -1.746 -7.605 1 71.31 297 MET A O 1
ATOM 2278 N N . THR A 1 298 ? 8.344 -2.211 -9.344 1 72.25 298 THR A N 1
ATOM 2279 C CA . THR A 1 298 ? 7.391 -3.115 -9.984 1 72.25 298 THR A CA 1
ATOM 2280 C C . THR A 1 298 ? 8.062 -4.438 -10.344 1 72.25 298 THR A C 1
ATOM 2282 O O . THR A 1 298 ? 9.242 -4.465 -10.703 1 72.25 298 THR A O 1
ATOM 2285 N N . ALA A 1 299 ? 7.398 -5.48 -9.969 1 69.44 299 ALA A N 1
ATOM 2286 C CA . ALA A 1 299 ? 7.938 -6.801 -10.281 1 69.44 299 ALA A CA 1
ATOM 2287 C C . ALA A 1 299 ? 7.574 -7.223 -11.703 1 69.44 299 ALA A C 1
ATOM 2289 O O . ALA A 1 299 ? 8.203 -8.117 -12.273 1 69.44 299 ALA A O 1
ATOM 2290 N N . TRP A 1 300 ? 6.484 -6.562 -12.297 1 74.06 300 TRP A N 1
ATOM 2291 C CA . TRP A 1 300 ? 6.035 -6.883 -13.648 1 74.06 300 TRP A CA 1
ATOM 2292 C C . TRP A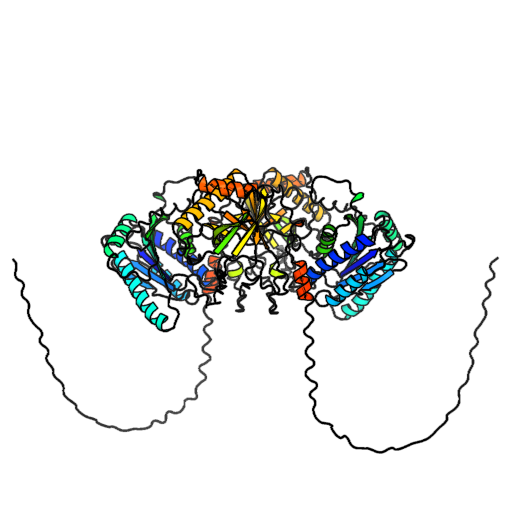 1 300 ? 5.688 -5.617 -14.414 1 74.06 300 TRP A C 1
ATOM 2294 O O . TRP A 1 300 ? 4.957 -4.758 -13.914 1 74.06 300 TRP A O 1
ATOM 2304 N N . PRO A 1 301 ? 6.27 -5.406 -15.562 1 70.94 301 PRO A N 1
ATOM 2305 C CA . PRO A 1 301 ? 7.262 -6.277 -16.203 1 70.94 301 PRO A CA 1
ATOM 2306 C C . PRO A 1 301 ? 8.68 -6.043 -15.68 1 70.94 301 PRO A C 1
ATOM 2308 O O . PRO A 1 301 ? 8.992 -4.945 -15.219 1 70.94 301 PRO A O 1
ATOM 2311 N N . ALA A 1 302 ? 9.43 -7.145 -15.609 1 66.88 302 ALA A N 1
ATOM 2312 C CA . ALA A 1 302 ? 10.789 -7.051 -15.07 1 66.88 302 ALA A CA 1
ATOM 2313 C C . ALA A 1 302 ? 11.75 -6.473 -16.109 1 66.88 302 ALA A C 1
ATOM 2315 O O . ALA A 1 302 ? 12.516 -7.207 -16.734 1 66.88 302 ALA A O 1
ATOM 2316 N N . THR A 1 303 ? 11.711 -5.168 -16.328 1 68 303 THR A N 1
ATOM 2317 C CA . THR A 1 303 ? 12.555 -4.594 -17.375 1 68 303 THR A CA 1
ATOM 2318 C C . THR A 1 303 ? 13.766 -3.887 -16.766 1 68 303 THR A C 1
ATOM 2320 O O . THR A 1 303 ? 14.719 -3.572 -17.469 1 68 303 THR A O 1
ATOM 2323 N N . MET A 1 304 ? 13.742 -3.857 -15.555 1 76.25 304 MET A N 1
ATOM 2324 C CA . MET A 1 304 ? 14.844 -3.086 -14.984 1 76.25 304 MET A CA 1
ATOM 2325 C C . MET A 1 304 ? 15.406 -3.779 -13.75 1 76.25 304 MET A C 1
ATOM 2327 O O . MET A 1 304 ? 14.711 -4.555 -13.094 1 76.25 304 MET A O 1
ATOM 2331 N N . LEU A 1 305 ? 16.703 -3.602 -13.656 1 87.56 305 LEU A N 1
ATOM 2332 C CA . LEU A 1 305 ? 17.375 -4.098 -12.469 1 87.56 305 LEU A CA 1
ATOM 2333 C C . LEU A 1 305 ? 17.312 -3.072 -11.336 1 87.56 305 LEU A C 1
ATOM 2335 O O . LEU A 1 305 ? 17.719 -1.924 -11.508 1 87.56 305 LEU A O 1
ATOM 2339 N N . TYR A 1 306 ? 16.766 -3.492 -10.297 1 90.38 306 TYR A N 1
ATOM 2340 C CA . TYR A 1 306 ? 16.688 -2.623 -9.125 1 90.38 306 TYR A CA 1
ATOM 2341 C C . TYR A 1 306 ? 17.906 -2.822 -8.227 1 90.38 306 TYR A C 1
ATOM 2343 O O . TYR A 1 306 ? 18.422 -3.938 -8.109 1 90.38 306 TYR A O 1
ATOM 2351 N N . LYS A 1 307 ? 18.312 -1.771 -7.688 1 93.31 307 LYS A N 1
ATOM 2352 C CA . LYS A 1 307 ? 19.406 -1.827 -6.719 1 93.31 307 LYS A CA 1
ATOM 2353 C C . LYS A 1 307 ? 18.984 -1.229 -5.379 1 93.31 307 LYS A C 1
ATOM 2355 O O . LYS A 1 307 ? 18.625 -0.05 -5.305 1 93.31 307 LYS A O 1
ATOM 2360 N N . LEU A 1 308 ? 18.969 -2.021 -4.344 1 95.75 308 LEU A N 1
ATOM 2361 C CA . LEU A 1 308 ? 18.641 -1.578 -2.992 1 95.75 308 LEU A CA 1
ATOM 2362 C C . LEU A 1 308 ? 19.875 -1.613 -2.092 1 95.75 308 LEU A C 1
ATOM 2364 O O . LEU A 1 308 ? 20.453 -2.678 -1.863 1 95.75 308 LEU A O 1
ATOM 2368 N N . GLN A 1 309 ? 20.234 -0.507 -1.607 1 96.06 309 GLN A N 1
ATOM 2369 C CA . GLN A 1 309 ? 21.359 -0.416 -0.687 1 96.06 309 GLN A CA 1
ATOM 2370 C C . GLN A 1 309 ? 20.891 -0.378 0.763 1 96.06 309 GLN A C 1
ATOM 2372 O O . GLN A 1 309 ? 20.172 0.545 1.164 1 96.06 309 GLN A O 1
ATOM 2377 N N . VAL A 1 310 ? 21.312 -1.361 1.509 1 97.12 310 VAL A N 1
ATOM 2378 C CA . VAL A 1 310 ? 20.938 -1.404 2.918 1 97.12 310 VAL A CA 1
ATOM 2379 C C . VAL A 1 310 ? 21.656 -0.299 3.682 1 97.12 310 VAL A C 1
ATOM 2381 O O . VAL A 1 310 ? 22.891 -0.201 3.625 1 97.12 310 VAL A O 1
ATOM 2384 N N . VAL A 1 311 ? 20.938 0.47 4.43 1 95.62 311 VAL A N 1
ATOM 2385 C CA . VAL A 1 311 ? 21.516 1.625 5.102 1 95.62 311 VAL A CA 1
ATOM 2386 C C . VAL A 1 311 ? 21.531 1.395 6.613 1 95.62 311 VAL A C 1
ATOM 2388 O O . VAL A 1 311 ? 22.469 1.784 7.297 1 95.62 311 VAL A O 1
ATOM 2391 N N . LYS A 1 312 ? 20.469 0.765 7.145 1 96.75 312 LYS A N 1
ATOM 2392 C CA . LYS A 1 312 ? 20.344 0.548 8.586 1 96.75 312 LYS A CA 1
ATOM 2393 C C . LYS A 1 312 ? 19.609 -0.758 8.883 1 96.75 312 LYS A C 1
ATOM 2395 O O . LYS A 1 312 ? 18.969 -1.333 8 1 96.75 312 LYS A O 1
ATOM 2400 N N . ALA A 1 313 ? 19.766 -1.23 10.086 1 97.81 313 ALA A N 1
ATOM 2401 C CA . ALA A 1 313 ? 18.969 -2.326 10.625 1 97.81 313 ALA A CA 1
ATOM 2402 C C . ALA A 1 313 ? 17.953 -1.814 11.641 1 97.81 313 ALA A C 1
ATOM 2404 O O . ALA A 1 313 ? 18.203 -0.81 12.312 1 97.81 313 ALA A O 1
ATOM 2405 N N . LEU A 1 314 ? 16.859 -2.355 11.648 1 97.88 314 LEU A N 1
ATOM 2406 C CA . LEU A 1 314 ? 15.781 -1.99 12.562 1 97.88 314 LEU A CA 1
ATOM 2407 C C . LEU A 1 314 ? 15.336 -3.191 13.391 1 97.88 314 LEU A C 1
ATOM 2409 O O . LEU A 1 314 ? 15.305 -4.32 12.891 1 97.88 314 LEU A O 1
ATOM 2413 N N . LYS A 1 315 ? 14.984 -2.918 14.594 1 97.31 315 LYS A N 1
ATOM 2414 C CA . LYS A 1 315 ? 14.352 -3.984 15.367 1 97.31 315 LYS A CA 1
ATOM 2415 C C . LYS A 1 315 ? 12.961 -4.309 14.828 1 97.31 315 LYS A C 1
ATOM 2417 O O . LYS A 1 315 ? 12.219 -3.41 14.445 1 97.31 315 LYS A O 1
ATOM 2422 N N . SER A 1 316 ? 12.617 -5.562 14.852 1 93.31 316 SER A N 1
ATOM 2423 C CA . SER A 1 316 ? 11.367 -6.031 14.258 1 93.31 316 SER A CA 1
ATOM 2424 C C . SER A 1 316 ? 10.164 -5.383 14.922 1 93.31 316 SER A C 1
ATOM 2426 O O . SER A 1 316 ? 9.164 -5.098 14.266 1 93.31 316 SER A O 1
ATOM 2428 N N . GLU A 1 317 ? 10.25 -5.086 16.203 1 91.19 317 GLU A N 1
ATOM 2429 C CA . GLU A 1 317 ? 9.148 -4.5 16.953 1 91.19 317 GLU A CA 1
ATOM 2430 C C . GLU A 1 317 ? 9.148 -2.977 16.844 1 91.19 317 GLU A C 1
ATOM 2432 O O . GLU A 1 317 ? 8.211 -2.314 17.281 1 91.19 317 GLU A O 1
ATOM 2437 N N . GLY A 1 318 ? 10.094 -2.434 16.219 1 93.75 318 GLY A N 1
ATOM 2438 C CA . GLY A 1 318 ? 10.258 -0.988 16.188 1 93.75 318 GLY A CA 1
ATOM 2439 C C . GLY A 1 318 ? 9.664 -0.347 14.953 1 93.75 318 GLY A C 1
ATOM 2440 O O . GLY A 1 318 ? 9.836 0.853 14.727 1 93.75 318 GLY A O 1
ATOM 2441 N N . VAL A 1 319 ? 9.031 -1.051 14.086 1 94.69 319 VAL A N 1
ATOM 2442 C CA . VAL A 1 319 ? 8.438 -0.493 12.875 1 94.69 319 VAL A CA 1
ATOM 2443 C C . VAL A 1 319 ? 6.918 -0.55 12.977 1 94.69 319 VAL A C 1
ATOM 2445 O O . VAL A 1 319 ? 6.336 -1.632 13.086 1 94.69 319 VAL A O 1
ATOM 2448 N N . CYS A 1 320 ? 6.297 0.629 12.891 1 93.25 320 CYS A N 1
ATOM 2449 C CA . CYS A 1 320 ? 4.844 0.724 13 1 93.25 320 CYS A CA 1
ATOM 2450 C C . CYS A 1 320 ? 4.184 0.456 11.656 1 93.25 320 CYS A C 1
ATOM 2452 O O . CYS A 1 320 ? 4.688 0.876 10.609 1 93.25 320 CYS A O 1
ATOM 2454 N N . GLU A 1 321 ? 3.023 -0.198 11.664 1 93.75 321 GLU A N 1
ATOM 2455 C CA . GLU A 1 321 ? 2.277 -0.524 10.453 1 93.75 321 GLU A CA 1
ATOM 2456 C C . GLU A 1 321 ? 1.8 0.739 9.742 1 93.75 321 GLU A C 1
ATOM 2458 O O . GLU A 1 321 ? 1.548 0.721 8.539 1 93.75 321 GLU A O 1
ATOM 2463 N N . SER A 1 322 ? 1.696 1.844 10.477 1 95.12 322 SER A N 1
ATOM 2464 C CA . SER A 1 322 ? 1.137 3.076 9.93 1 95.12 322 SER A CA 1
ATOM 2465 C C . SER A 1 322 ? 2.104 3.736 8.953 1 95.12 322 SER A C 1
ATOM 2467 O O . SER A 1 322 ? 1.714 4.625 8.195 1 95.12 322 SER A O 1
ATOM 2469 N N . VAL A 1 323 ? 3.361 3.35 8.984 1 96.12 323 VAL A N 1
ATOM 2470 C CA . VAL A 1 323 ? 4.34 4.02 8.133 1 96.12 323 VAL A CA 1
ATOM 2471 C C . VAL A 1 323 ? 4.648 3.148 6.918 1 96.12 323 VAL A C 1
ATOM 2473 O O . VAL A 1 323 ? 5.434 3.539 6.047 1 96.12 323 VAL A O 1
ATOM 2476 N N . LEU A 1 324 ? 4.07 1.976 6.812 1 95.94 324 LEU A N 1
ATOM 2477 C CA . LEU A 1 324 ? 4.254 1.089 5.668 1 95.94 324 LEU A CA 1
ATOM 2478 C C . LEU A 1 324 ? 3.139 1.286 4.645 1 95.94 324 LEU A C 1
ATOM 2480 O O . LEU A 1 324 ? 1.979 1.481 5.012 1 95.94 324 LEU A O 1
ATOM 2484 N N . TYR A 1 325 ? 3.502 1.246 3.4 1 93.44 325 TYR A N 1
ATOM 2485 C CA . TYR A 1 325 ? 2.494 1.425 2.361 1 93.44 325 TYR A CA 1
ATOM 2486 C C . TYR A 1 325 ? 2.881 0.675 1.092 1 93.44 325 TYR A C 1
ATOM 2488 O O . TYR A 1 325 ? 3.9 -0.019 1.06 1 93.44 325 TYR A O 1
ATOM 2496 N N . GLY A 1 326 ? 1.979 0.674 0.092 1 90.94 326 GLY A N 1
ATOM 2497 C CA . GLY A 1 326 ? 2.283 0.078 -1.198 1 90.94 326 GLY A CA 1
ATOM 2498 C C . GLY A 1 326 ? 1.988 -1.409 -1.254 1 90.94 326 GLY A C 1
ATOM 2499 O O . GLY A 1 326 ? 1.265 -1.936 -0.406 1 90.94 326 GLY A O 1
ATOM 2500 N N . LEU A 1 327 ? 2.572 -2.041 -2.322 1 92.44 327 LEU A N 1
ATOM 2501 C CA . LEU A 1 327 ? 2.369 -3.469 -2.547 1 92.44 327 LEU A CA 1
ATOM 2502 C C . LEU A 1 327 ? 3.525 -4.277 -1.972 1 92.44 327 LEU A C 1
ATOM 2504 O O . LEU A 1 327 ? 4.684 -3.869 -2.068 1 92.44 327 LEU A O 1
ATOM 2508 N N . PRO A 1 328 ? 3.201 -5.402 -1.37 1 95.12 328 PRO A N 1
ATOM 2509 C CA . PRO A 1 328 ? 4.258 -6.285 -0.863 1 95.12 328 PRO A CA 1
ATOM 2510 C C . PRO A 1 328 ? 4.91 -7.113 -1.965 1 95.12 328 PRO A C 1
ATOM 2512 O O . PRO A 1 328 ? 4.223 -7.609 -2.863 1 95.12 328 PRO A O 1
ATOM 2515 N N . PHE A 1 329 ? 6.215 -7.285 -1.936 1 95.38 329 PHE A N 1
ATOM 2516 C CA . PHE A 1 329 ? 6.969 -8.125 -2.854 1 95.38 329 PHE A CA 1
ATOM 2517 C C . PHE A 1 329 ? 7.82 -9.133 -2.09 1 95.38 329 PHE A C 1
ATOM 2519 O O . PHE A 1 329 ? 8.281 -8.852 -0.984 1 95.38 329 PHE A O 1
ATOM 2526 N N . ILE A 1 330 ? 7.984 -10.227 -2.664 1 96.31 330 ILE A N 1
ATOM 2527 C CA . ILE A 1 330 ? 8.812 -11.273 -2.074 1 96.31 330 ILE A CA 1
ATOM 2528 C C . ILE A 1 330 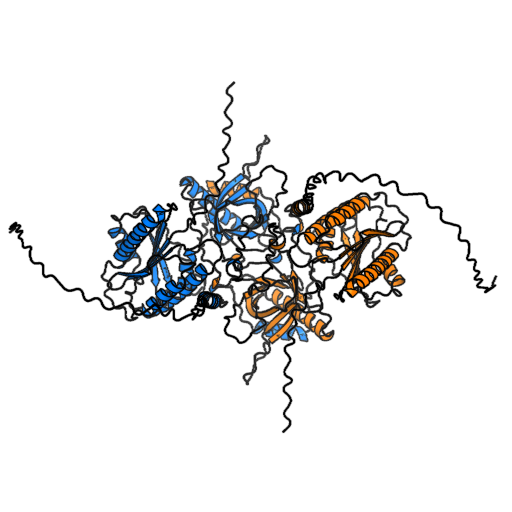? 10.172 -11.305 -2.773 1 96.31 330 ILE A C 1
ATOM 2530 O O . ILE A 1 330 ? 10.242 -11.281 -4.004 1 96.31 330 ILE A O 1
ATOM 2534 N N . ILE A 1 331 ? 11.211 -11.328 -1.997 1 96.5 331 ILE A N 1
ATOM 2535 C CA . ILE A 1 331 ? 12.57 -11.445 -2.527 1 96.5 331 ILE A CA 1
ATOM 2536 C C . ILE A 1 331 ? 13.039 -12.891 -2.422 1 96.5 331 ILE A C 1
ATOM 2538 O O . ILE A 1 331 ? 12.945 -13.508 -1.357 1 96.5 331 ILE A O 1
ATOM 2542 N N . LYS A 1 332 ? 13.469 -13.391 -3.494 1 94.69 332 LYS A N 1
ATOM 2543 C CA . LYS A 1 332 ? 14.062 -14.727 -3.576 1 94.69 332 LYS A CA 1
ATOM 2544 C C . LYS A 1 332 ? 15.453 -14.672 -4.207 1 94.69 332 LYS A C 1
ATOM 2546 O O . LYS A 1 332 ? 15.773 -13.734 -4.938 1 94.69 332 LYS A O 1
ATOM 2551 N N . PRO A 1 333 ? 16.312 -15.641 -3.809 1 94.56 333 PRO A N 1
ATOM 2552 C CA . PRO A 1 333 ? 17.594 -15.664 -4.527 1 94.56 333 PRO A CA 1
ATOM 2553 C C . PRO A 1 333 ? 17.406 -15.883 -6.031 1 94.56 333 PRO A C 1
ATOM 2555 O O . PRO A 1 333 ? 16.516 -16.609 -6.453 1 94.56 333 PRO A O 1
ATOM 2558 N N . THR A 1 334 ? 18.219 -15.266 -6.824 1 93.38 334 THR A N 1
ATOM 2559 C CA . THR A 1 334 ? 18.047 -15.273 -8.273 1 93.38 334 THR A CA 1
ATOM 2560 C C . THR A 1 334 ? 18.234 -16.688 -8.828 1 93.38 334 THR A C 1
ATOM 2562 O O . THR A 1 334 ? 19.031 -17.469 -8.289 1 93.38 334 THR A O 1
ATOM 2565 N N . SER A 1 335 ? 17.469 -17 -9.844 1 86 335 SER A N 1
ATOM 2566 C CA . SER A 1 335 ? 17.625 -18.25 -10.594 1 86 335 SER A CA 1
ATOM 2567 C C . SER A 1 335 ? 18.109 -17.969 -12.016 1 86 335 SER A C 1
ATOM 2569 O O . SER A 1 335 ? 17.844 -18.766 -12.93 1 86 335 SER A O 1
ATOM 2571 N N . CYS A 1 336 ? 18.719 -16.891 -12.141 1 86 336 CYS A N 1
ATOM 2572 C CA . CYS A 1 336 ? 19.219 -16.5 -13.453 1 86 336 CYS A CA 1
ATOM 2573 C C . CYS A 1 336 ? 20.203 -17.531 -13.992 1 86 336 CYS A C 1
ATOM 2575 O O . CYS A 1 336 ? 21.266 -17.75 -13.406 1 86 336 CYS A O 1
ATOM 2577 N N . TRP A 1 337 ? 19.922 -18.047 -15.125 1 78.88 337 TRP A N 1
ATOM 2578 C CA . TRP A 1 337 ? 20.719 -19.141 -15.672 1 78.88 337 TRP A CA 1
ATOM 2579 C C . TRP A 1 337 ? 22 -18.609 -16.297 1 78.88 337 TRP A C 1
ATOM 2581 O O . TRP A 1 337 ? 22.922 -19.391 -16.562 1 78.88 337 TRP A O 1
ATOM 2591 N N . GLN A 1 338 ? 22.078 -17.281 -16.5 1 82.88 338 GLN A N 1
ATOM 2592 C CA . GLN A 1 338 ? 23.266 -16.688 -17.094 1 82.88 338 GLN A CA 1
ATOM 2593 C C . GLN A 1 338 ? 24.438 -16.703 -16.109 1 82.88 338 GLN A C 1
ATOM 2595 O O . GLN A 1 338 ? 25.594 -16.578 -16.516 1 82.88 338 GLN A O 1
ATOM 2600 N N . LEU A 1 339 ? 24.156 -16.859 -14.852 1 87.5 339 LEU A N 1
ATOM 2601 C CA . LEU A 1 339 ? 25.203 -16.891 -13.836 1 87.5 339 LEU A CA 1
ATOM 2602 C C . LEU A 1 339 ? 25.844 -18.266 -13.734 1 87.5 339 LEU A C 1
ATOM 2604 O O . LEU A 1 339 ? 25.188 -19.281 -14.023 1 87.5 339 LEU A O 1
ATOM 2608 N N . ASP A 1 340 ? 27.094 -18.234 -13.312 1 91.44 340 ASP A N 1
ATOM 2609 C CA . ASP A 1 340 ? 27.812 -19.5 -13.086 1 91.44 340 ASP A CA 1
ATOM 2610 C C . ASP A 1 340 ? 27.188 -20.281 -11.93 1 91.44 340 ASP A C 1
ATOM 2612 O O . ASP A 1 340 ? 26.656 -19.688 -10.984 1 91.44 340 ASP A O 1
ATOM 2616 N N . TRP A 1 341 ? 27.312 -21.562 -12.055 1 89.75 341 TRP A N 1
ATOM 2617 C CA . TRP A 1 341 ? 26.703 -22.453 -11.07 1 89.75 341 TRP A CA 1
ATOM 2618 C C . TRP A 1 341 ? 27.266 -22.188 -9.68 1 89.75 341 TRP A C 1
ATOM 2620 O O . TRP A 1 341 ? 26.531 -22.141 -8.695 1 89.75 341 TRP A O 1
ATOM 2630 N N . ASP A 1 342 ? 28.562 -22.016 -9.625 1 91.06 342 ASP A N 1
ATOM 2631 C CA . ASP A 1 342 ? 29.203 -21.766 -8.336 1 91.06 342 ASP A CA 1
ATOM 2632 C C . ASP A 1 342 ? 28.719 -20.438 -7.742 1 91.06 342 ASP A C 1
ATOM 2634 O O . ASP A 1 342 ? 28.484 -20.344 -6.535 1 91.06 342 ASP A O 1
ATOM 2638 N N . GLU A 1 343 ? 28.609 -19.531 -8.648 1 91.75 343 GLU A N 1
ATOM 2639 C CA . GLU A 1 343 ? 28.141 -18.219 -8.211 1 91.75 343 GLU A CA 1
ATOM 2640 C C . GLU A 1 343 ? 26.688 -18.297 -7.723 1 91.75 343 GLU A C 1
ATOM 2642 O O . GLU A 1 343 ? 26.328 -17.656 -6.73 1 91.75 343 GLU A O 1
ATOM 2647 N N . LEU A 1 344 ? 25.906 -19.094 -8.391 1 92 344 LEU A N 1
ATOM 2648 C CA . LEU A 1 344 ? 24.5 -19.25 -8.023 1 92 344 LEU A CA 1
ATOM 2649 C C . LEU A 1 344 ? 24.375 -19.938 -6.672 1 92 344 LEU A C 1
ATOM 2651 O O . LEU A 1 344 ? 23.562 -19.531 -5.844 1 92 344 LEU A O 1
ATOM 2655 N N . GLU A 1 345 ? 25.125 -20.938 -6.453 1 91.38 345 GLU A N 1
ATOM 2656 C CA . GLU A 1 345 ? 25.078 -21.672 -5.191 1 91.38 345 GLU A CA 1
ATOM 2657 C C . GLU A 1 345 ? 25.531 -20.797 -4.031 1 91.38 345 GLU A C 1
ATOM 2659 O O . GLU A 1 345 ? 24.891 -20.781 -2.973 1 91.38 345 GLU A O 1
ATOM 2664 N N . LEU A 1 346 ? 26.641 -20.125 -4.25 1 92.38 346 LEU A N 1
ATOM 2665 C CA . LEU A 1 346 ? 27.125 -19.219 -3.217 1 92.38 346 LEU A CA 1
ATOM 2666 C C . LEU A 1 346 ? 26.109 -18.125 -2.906 1 92.38 346 LEU A C 1
A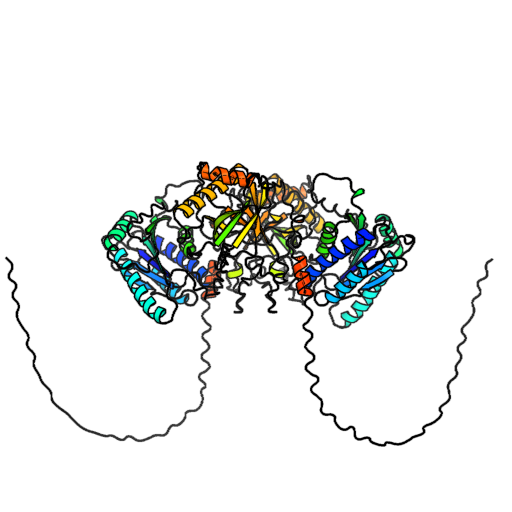TOM 2668 O O . LEU A 1 346 ? 25.875 -17.797 -1.741 1 92.38 346 LEU A O 1
ATOM 2672 N N . ASN A 1 347 ? 25.516 -17.594 -3.963 1 94.38 347 ASN A N 1
ATOM 2673 C CA . ASN A 1 347 ? 24.5 -16.562 -3.807 1 94.38 347 ASN A CA 1
ATOM 2674 C C . ASN A 1 347 ? 23.297 -17.078 -3.018 1 94.38 347 ASN A C 1
ATOM 2676 O O . ASN A 1 347 ? 22.781 -16.391 -2.131 1 94.38 347 ASN A O 1
ATOM 2680 N N . GLN A 1 348 ? 22.875 -18.281 -3.311 1 93.38 348 GLN A N 1
ATOM 2681 C CA . GLN A 1 348 ? 21.734 -18.891 -2.629 1 93.38 348 GLN A CA 1
ATOM 2682 C C . GLN A 1 348 ? 22.031 -19.125 -1.151 1 93.38 348 GLN A C 1
ATOM 2684 O O . GLN A 1 348 ? 21.219 -18.812 -0.287 1 93.38 348 GLN A O 1
ATOM 2689 N N . HIS A 1 349 ? 23.219 -19.609 -0.879 1 93.12 349 HIS A N 1
ATOM 2690 C CA . HIS A 1 349 ? 23.609 -19.859 0.502 1 93.12 349 HIS A CA 1
ATOM 2691 C C . HIS A 1 349 ? 23.766 -18.562 1.28 1 93.12 349 HIS A C 1
ATOM 2693 O O . HIS A 1 349 ? 23.406 -18.484 2.455 1 93.12 349 HIS A O 1
ATOM 2699 N N . SER A 1 350 ? 24.328 -17.609 0.643 1 94.88 350 SER A N 1
ATOM 2700 C CA . SER A 1 350 ? 24.469 -16.312 1.286 1 94.88 350 SER A CA 1
ATOM 2701 C C . SER A 1 350 ? 23.109 -15.695 1.615 1 94.88 350 SER A C 1
ATOM 2703 O O . SER A 1 350 ? 22.922 -15.125 2.691 1 94.88 350 SER A O 1
ATOM 2705 N N . PHE A 1 351 ? 22.266 -15.844 0.662 1 96.44 351 PHE A N 1
ATOM 2706 C CA . PHE A 1 351 ? 20.922 -15.328 0.869 1 96.44 351 PHE A CA 1
ATOM 2707 C C . PHE A 1 351 ? 20.234 -16.047 2.033 1 96.44 351 PHE A C 1
ATOM 2709 O O . PHE A 1 351 ? 19.625 -15.398 2.887 1 96.44 351 PHE A O 1
ATOM 2716 N N . HIS A 1 352 ? 20.344 -17.328 2.105 1 95.44 352 HIS A N 1
ATOM 2717 C CA . HIS A 1 352 ? 19.734 -18.109 3.18 1 95.44 352 HIS A CA 1
ATOM 2718 C C . HIS A 1 352 ? 20.359 -17.75 4.527 1 95.44 352 HIS A C 1
ATOM 2720 O O . HIS A 1 352 ? 19.656 -17.688 5.539 1 95.44 352 HIS A O 1
ATOM 2726 N N . ALA A 1 353 ? 21.625 -17.578 4.523 1 95.44 353 ALA A N 1
ATOM 2727 C CA . ALA A 1 353 ? 22.297 -17.172 5.754 1 95.44 353 ALA A CA 1
ATOM 2728 C C . ALA A 1 353 ? 21.797 -15.828 6.246 1 95.44 353 ALA A C 1
ATOM 2730 O O . ALA A 1 353 ? 21.641 -15.609 7.449 1 95.44 353 ALA A O 1
ATOM 2731 N N . LEU A 1 354 ? 21.594 -14.93 5.297 1 96.75 354 LEU A N 1
ATOM 2732 C CA . LEU A 1 354 ? 21.047 -13.625 5.648 1 96.75 354 LEU A CA 1
ATOM 2733 C C . LEU A 1 354 ? 19.672 -13.773 6.301 1 96.75 354 LEU A C 1
ATOM 2735 O O . LEU A 1 354 ? 19.406 -13.172 7.344 1 96.75 354 LEU A O 1
ATOM 2739 N N . CYS A 1 355 ? 18.766 -14.562 5.676 1 97 355 CYS A N 1
ATOM 2740 C CA . CYS A 1 355 ? 17.438 -14.797 6.219 1 97 355 CYS A CA 1
ATOM 2741 C C . CYS A 1 355 ? 17.516 -15.344 7.637 1 97 355 CYS A C 1
ATOM 2743 O O . CYS A 1 355 ? 16.812 -14.859 8.531 1 97 355 CYS A O 1
ATOM 2745 N N . HIS A 1 356 ? 18.375 -16.25 7.824 1 95.31 356 HIS A N 1
ATOM 2746 C CA . HIS A 1 356 ? 18.516 -16.906 9.125 1 95.31 356 HIS A CA 1
ATOM 2747 C C . HIS A 1 356 ? 19.031 -15.914 10.172 1 95.31 356 HIS A C 1
ATOM 2749 O O . HIS A 1 356 ? 18.5 -15.844 11.281 1 95.31 356 HIS A O 1
ATOM 2755 N N . SER A 1 357 ? 20.047 -15.203 9.852 1 95.62 357 SER A N 1
ATOM 2756 C CA . SER A 1 357 ? 20.656 -14.258 10.781 1 95.62 357 SER A CA 1
ATOM 2757 C C . SER A 1 357 ? 19.656 -13.156 11.164 1 95.62 357 SER A C 1
ATOM 2759 O O . SER A 1 357 ? 19.594 -12.758 12.328 1 95.62 357 SER A O 1
ATOM 2761 N N . LEU A 1 358 ? 18.906 -12.617 10.188 1 97 358 LEU A N 1
ATOM 2762 C CA . LEU A 1 358 ? 17.922 -11.578 10.461 1 97 358 LEU A CA 1
ATOM 2763 C C . LEU A 1 358 ? 16.828 -12.102 11.383 1 97 358 LEU A C 1
ATOM 2765 O O . LEU A 1 358 ? 16.406 -11.398 12.305 1 97 358 LEU A O 1
ATOM 2769 N N . LEU A 1 359 ? 16.359 -13.32 11.125 1 95.69 359 LEU A N 1
ATOM 2770 C CA . LEU A 1 359 ? 15.312 -13.914 11.953 1 95.69 359 LEU A CA 1
ATOM 2771 C C . LEU A 1 359 ? 15.812 -14.156 13.375 1 95.69 359 LEU A C 1
ATOM 2773 O O . LEU A 1 359 ? 15.102 -13.859 14.336 1 95.69 359 LEU A O 1
ATOM 2777 N N . LYS A 1 360 ? 16.984 -14.664 13.461 1 93.75 360 LYS A N 1
ATOM 2778 C CA . LYS A 1 360 ? 17.578 -14.953 14.758 1 93.75 360 LYS A CA 1
ATOM 2779 C C . LYS A 1 360 ? 17.734 -13.688 15.594 1 93.75 360 LYS A C 1
ATOM 2781 O O . LYS A 1 360 ? 17.453 -13.688 16.797 1 93.75 360 LYS A O 1
ATOM 2786 N N . ARG A 1 361 ? 18.125 -12.625 14.953 1 96 361 ARG A N 1
ATOM 2787 C CA . ARG A 1 361 ? 18.375 -11.367 15.648 1 96 361 ARG A CA 1
ATOM 2788 C C . ARG A 1 361 ? 17.078 -10.57 15.805 1 96 361 ARG A C 1
ATOM 2790 O O . ARG A 1 361 ? 17.047 -9.57 16.531 1 96 361 ARG A O 1
ATOM 2797 N N . LYS A 1 362 ? 16.031 -10.922 15.117 1 96.88 362 LYS A N 1
ATOM 2798 C CA . LYS A 1 362 ? 14.781 -10.188 15.055 1 96.88 362 LYS A CA 1
ATOM 2799 C C . LYS A 1 362 ? 14.992 -8.781 14.5 1 96.88 362 LYS A C 1
ATOM 2801 O O . LYS A 1 362 ? 14.531 -7.797 15.094 1 96.88 362 LYS A O 1
ATOM 2806 N N . TRP A 1 363 ? 15.727 -8.742 13.398 1 97.75 363 TRP A N 1
ATOM 2807 C CA . TRP A 1 363 ? 16.047 -7.484 12.734 1 97.75 363 TRP A CA 1
ATOM 2808 C C . TRP A 1 363 ? 15.305 -7.359 11.406 1 97.75 363 TRP A C 1
ATOM 2810 O O . TRP A 1 363 ? 14.953 -8.367 10.789 1 97.75 363 TRP A O 1
ATOM 2820 N N . MET A 1 364 ? 15 -6.219 11.023 1 98.12 364 MET A N 1
ATOM 2821 C CA . MET A 1 364 ? 14.617 -5.809 9.672 1 98.12 364 MET A CA 1
ATOM 2822 C C . MET A 1 364 ? 15.688 -4.914 9.055 1 98.12 364 MET A C 1
ATOM 2824 O O . MET A 1 364 ? 16.578 -4.426 9.758 1 98.12 364 MET A O 1
ATOM 2828 N N . LEU A 1 365 ? 15.672 -4.805 7.789 1 98.31 365 LEU A N 1
ATOM 2829 C CA . LEU A 1 365 ? 16.656 -3.955 7.117 1 98.31 365 LEU A CA 1
ATOM 2830 C C . LEU A 1 365 ? 15.969 -2.764 6.453 1 98.31 365 LEU A C 1
ATOM 2832 O O . LEU A 1 365 ? 14.867 -2.896 5.906 1 98.31 365 LEU A O 1
ATOM 2836 N N . LEU A 1 366 ? 16.5 -1.6 6.621 1 98 366 LEU A N 1
ATOM 2837 C CA . LEU A 1 366 ? 16.125 -0.407 5.871 1 98 366 LEU A CA 1
ATOM 2838 C C . LEU A 1 366 ? 17.016 -0.22 4.652 1 98 366 LEU A C 1
ATOM 2840 O O . LEU A 1 366 ? 18.234 -0.161 4.785 1 98 366 LEU A O 1
ATOM 2844 N N . ALA A 1 367 ? 16.422 -0.191 3.488 1 96.88 367 ALA A N 1
ATOM 2845 C CA . ALA A 1 367 ? 17.219 -0.109 2.256 1 96.88 367 ALA A CA 1
ATOM 2846 C C . ALA A 1 367 ? 16.781 1.087 1.412 1 96.88 367 ALA A C 1
ATOM 2848 O O . ALA A 1 367 ? 15.602 1.45 1.393 1 96.88 367 ALA A O 1
ATOM 2849 N N . LYS A 1 368 ? 17.719 1.662 0.781 1 94.88 368 LYS A N 1
ATOM 2850 C CA . LYS A 1 368 ? 17.516 2.795 -0.12 1 94.88 368 LYS A CA 1
ATOM 2851 C C . LYS A 1 368 ? 17.609 2.359 -1.579 1 94.88 368 LYS A C 1
ATOM 2853 O O . LYS A 1 368 ? 18.531 1.628 -1.955 1 94.88 368 LYS A O 1
ATOM 2858 N N . HIS A 1 369 ? 16.641 2.768 -2.373 1 91.94 369 HIS A N 1
ATOM 2859 C CA . HIS A 1 369 ? 16.656 2.477 -3.803 1 91.94 369 HIS A CA 1
ATOM 2860 C C . HIS A 1 369 ? 17.656 3.379 -4.531 1 91.94 369 HIS A C 1
ATOM 2862 O O . HIS A 1 369 ? 17.562 4.605 -4.43 1 91.94 369 HIS A O 1
ATOM 2868 N N . GLU A 1 370 ? 18.547 2.793 -5.211 1 87.19 370 GLU A N 1
ATOM 2869 C CA . GLU A 1 370 ? 19.547 3.533 -5.984 1 87.19 370 GLU A CA 1
ATOM 2870 C C . GLU A 1 370 ? 19.125 3.658 -7.445 1 87.19 370 GLU A C 1
ATOM 2872 O O . GLU A 1 370 ? 18.875 2.652 -8.117 1 87.19 370 GLU A O 1
ATOM 2877 N N . PRO A 1 371 ? 19.031 4.883 -7.91 1 77.69 371 PRO A N 1
ATOM 2878 C CA . PRO A 1 371 ? 18.641 5.039 -9.312 1 77.69 371 PRO A CA 1
ATOM 2879 C C . PRO A 1 371 ? 19.703 4.551 -10.289 1 77.69 371 PRO A C 1
ATOM 2881 O O . PRO A 1 371 ? 20.891 4.535 -9.945 1 77.69 371 PRO A O 1
ATOM 2884 N N . GLN A 1 372 ? 19.344 3.891 -11.398 1 65.88 372 GLN A N 1
ATOM 2885 C CA . GLN A 1 372 ? 20.281 3.355 -12.391 1 65.88 372 GLN A CA 1
ATOM 2886 C C . GLN A 1 372 ? 21.109 4.469 -13.023 1 65.88 372 GLN A C 1
ATOM 2888 O O . GLN A 1 372 ? 22.312 4.312 -13.227 1 65.88 372 GLN A O 1
ATOM 2893 N N . ASN A 1 373 ? 20.422 5.379 -13.781 1 57.81 373 ASN A N 1
ATOM 2894 C CA . ASN A 1 373 ? 21.156 6.301 -14.641 1 57.81 373 ASN A CA 1
ATOM 2895 C C . ASN A 1 373 ? 21.5 7.598 -13.914 1 57.81 373 ASN A C 1
ATOM 2897 O O . ASN A 1 373 ? 20.609 8.383 -13.586 1 57.81 373 ASN A O 1
ATOM 2901 N N . THR A 1 374 ? 22.609 7.445 -13.031 1 51.19 374 THR A N 1
ATOM 2902 C CA . THR A 1 374 ? 23.078 8.742 -12.555 1 51.19 374 THR A CA 1
ATOM 2903 C C . THR A 1 374 ? 23.422 9.656 -13.727 1 51.19 374 THR A C 1
ATOM 2905 O O . THR A 1 374 ? 24.531 9.578 -14.281 1 51.19 374 THR A O 1
ATOM 2908 N N . CYS A 1 375 ? 22.719 9.555 -14.742 1 46.38 375 CYS A N 1
ATOM 2909 C CA . CYS A 1 375 ? 23.234 10.617 -15.602 1 46.38 375 CYS A CA 1
ATOM 2910 C C . CYS A 1 375 ? 23.578 11.867 -14.789 1 46.38 375 CYS A C 1
ATOM 2912 O O . CYS A 1 375 ? 22.781 12.289 -13.945 1 46.38 375 CYS A O 1
ATOM 2914 N N . PRO A 1 376 ? 24.922 12.016 -14.758 1 45.34 376 PRO A N 1
ATOM 2915 C CA . PRO A 1 376 ? 25.422 13.211 -14.086 1 45.34 376 PRO A CA 1
ATOM 2916 C C . PRO A 1 376 ? 24.469 14.398 -14.172 1 45.34 376 PRO A C 1
ATOM 2918 O O . PRO A 1 376 ? 24.781 15.484 -13.68 1 45.34 376 PRO A O 1
ATOM 2921 N N . SER A 1 377 ? 23.844 14.469 -15.273 1 46.41 377 SER A N 1
ATOM 2922 C CA . SER A 1 377 ? 23.25 15.805 -15.312 1 46.41 377 SER A CA 1
ATOM 2923 C C . SER A 1 377 ? 22.516 16.125 -14.016 1 46.41 377 SER A C 1
ATOM 2925 O O . SER A 1 377 ? 22.266 15.227 -13.203 1 46.41 377 SER A O 1
ATOM 2927 N N . TRP A 1 378 ? 21.891 17.391 -13.914 1 49.53 378 TRP A N 1
ATOM 2928 C CA . TRP A 1 378 ? 21.328 18.359 -12.977 1 49.53 378 TRP A CA 1
ATOM 2929 C C . TRP A 1 378 ? 20.266 17.703 -12.102 1 49.53 378 TRP A C 1
ATOM 2931 O O . TRP A 1 378 ? 19.641 18.375 -11.266 1 49.53 378 TRP A O 1
ATOM 2941 N N . ASN A 1 379 ? 19.5 16.531 -12.453 1 61.12 379 ASN A N 1
ATOM 2942 C CA . ASN A 1 379 ? 18.141 16.375 -11.938 1 61.12 379 ASN A CA 1
ATOM 2943 C C . ASN A 1 379 ? 18.141 15.656 -10.586 1 61.12 379 ASN A C 1
ATOM 2945 O O . ASN A 1 379 ? 18.953 14.766 -10.352 1 61.12 379 ASN A O 1
ATOM 2949 N N . THR A 1 380 ? 17.906 16.438 -9.406 1 77.06 380 THR A N 1
ATOM 2950 C CA . THR A 1 380 ? 17.688 15.969 -8.039 1 77.06 380 THR A CA 1
ATOM 2951 C C . THR A 1 380 ? 17.078 14.562 -8.039 1 77.06 380 THR A C 1
ATOM 2953 O O . THR A 1 380 ? 16.016 14.352 -8.602 1 77.06 380 THR A O 1
ATOM 2956 N N . VAL A 1 381 ? 17.953 13.625 -7.676 1 80.88 381 VAL A N 1
ATOM 2957 C CA . VAL A 1 381 ? 17.484 12.242 -7.59 1 80.88 381 VAL A CA 1
ATOM 2958 C C . VAL A 1 381 ? 16.656 12.062 -6.328 1 80.88 381 VAL A C 1
ATOM 2960 O O . VAL A 1 381 ? 17.062 12.453 -5.238 1 80.88 381 VAL A O 1
ATOM 2963 N N . VAL A 1 382 ? 15.453 11.625 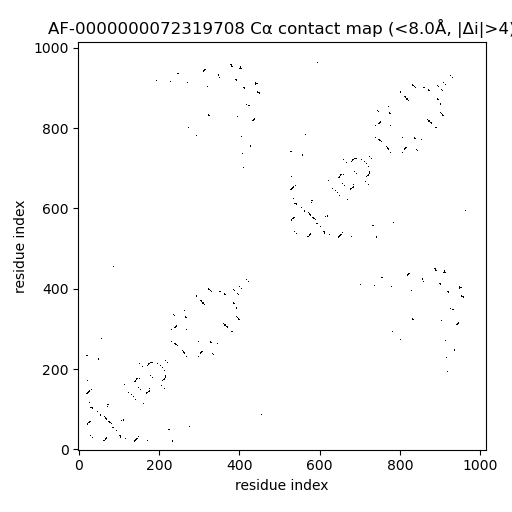-6.488 1 86.88 382 VAL A N 1
ATOM 2964 C CA . VAL A 1 382 ? 14.594 11.305 -5.359 1 86.88 382 VAL A CA 1
ATOM 2965 C C . VAL A 1 382 ? 14.812 9.852 -4.934 1 86.88 382 VAL A C 1
ATOM 2967 O O . VAL A 1 382 ? 14.805 8.945 -5.77 1 86.88 382 VAL A O 1
ATOM 2970 N N . HIS A 1 383 ? 14.992 9.633 -3.686 1 87 383 HIS A N 1
ATOM 2971 C CA . HIS A 1 383 ? 15.234 8.289 -3.164 1 87 383 HIS A CA 1
ATOM 2972 C C . HIS A 1 383 ? 13.977 7.719 -2.51 1 87 383 HIS A C 1
ATOM 2974 O O . HIS A 1 383 ? 13.25 8.438 -1.826 1 87 383 HIS A O 1
ATOM 2980 N N . SER A 1 384 ? 13.719 6.5 -2.857 1 91.12 384 SER A N 1
ATOM 2981 C CA . SER A 1 384 ? 12.695 5.75 -2.137 1 91.12 384 SER A CA 1
ATOM 2982 C C . SER A 1 384 ? 13.32 4.77 -1.15 1 91.12 384 SER A C 1
ATOM 2984 O O . SER A 1 384 ? 14.445 4.305 -1.354 1 91.12 384 SER A O 1
ATOM 2986 N N . TYR A 1 385 ? 12.656 4.566 -0.117 1 94.88 385 TYR A N 1
ATOM 2987 C CA . TYR A 1 385 ? 13.156 3.68 0.927 1 94.88 385 TYR A CA 1
ATOM 2988 C C . TYR A 1 385 ? 12.227 2.488 1.127 1 94.88 385 TYR A C 1
ATOM 2990 O O . TYR A 1 385 ? 11.016 2.605 0.959 1 94.88 385 TYR A O 1
ATOM 2998 N N . TYR A 1 386 ? 12.789 1.371 1.442 1 96.56 386 TYR A N 1
ATOM 2999 C CA . TYR A 1 386 ? 12.078 0.112 1.628 1 96.56 386 TYR A CA 1
ATOM 3000 C C . TYR A 1 386 ? 12.516 -0.576 2.916 1 96.56 386 TYR A C 1
ATOM 3002 O O . TYR A 1 386 ? 13.648 -0.4 3.369 1 96.56 386 TYR A O 1
ATOM 3010 N N . ILE A 1 387 ? 11.609 -1.3 3.477 1 97.31 387 ILE A N 1
ATOM 3011 C CA . ILE A 1 387 ? 11.945 -2.178 4.594 1 97.31 387 ILE A CA 1
ATOM 3012 C C . ILE A 1 387 ? 11.961 -3.629 4.121 1 97.31 387 ILE A C 1
ATOM 3014 O O . ILE A 1 387 ? 11.109 -4.039 3.33 1 97.31 387 ILE A O 1
ATOM 3018 N N . ILE A 1 388 ? 12.875 -4.359 4.527 1 98.19 388 ILE A N 1
ATOM 3019 C CA . ILE A 1 388 ? 13 -5.781 4.227 1 98.19 388 ILE A CA 1
ATOM 3020 C C . ILE A 1 388 ? 12.75 -6.602 5.488 1 98.19 388 ILE A C 1
ATOM 3022 O O . ILE A 1 388 ? 13.477 -6.465 6.48 1 98.19 388 ILE A O 1
ATOM 3026 N N . VAL A 1 389 ? 11.805 -7.41 5.445 1 97.88 389 VAL A N 1
ATOM 3027 C CA . VAL A 1 389 ? 11.336 -8.148 6.609 1 97.88 389 VAL A CA 1
ATOM 3028 C C . VAL A 1 389 ? 11.609 -9.641 6.422 1 97.88 389 VAL A C 1
ATOM 3030 O O . VAL A 1 389 ? 11.188 -10.234 5.43 1 97.88 389 VAL A O 1
ATOM 3033 N N . PRO A 1 390 ? 12.305 -10.211 7.352 1 96.94 390 PRO A N 1
ATOM 3034 C CA . PRO A 1 390 ? 12.516 -11.664 7.273 1 96.94 390 PRO A CA 1
ATOM 3035 C C . PRO A 1 390 ? 11.273 -12.461 7.664 1 96.94 390 PRO A C 1
ATOM 3037 O O . PRO A 1 390 ? 10.352 -11.914 8.273 1 96.94 390 PRO A O 1
ATOM 3040 N N . SER A 1 391 ? 11.172 -13.625 7.195 1 92.25 391 SER A N 1
ATOM 3041 C CA . SER A 1 391 ? 10.102 -14.562 7.527 1 92.25 391 SER A CA 1
ATOM 3042 C C . SER A 1 391 ? 10.664 -15.906 7.977 1 92.25 391 SER A C 1
ATOM 3044 O O . SER A 1 391 ? 11.883 -16.078 8.055 1 92.25 391 SER A O 1
ATOM 3046 N N . ASP A 1 392 ? 9.758 -16.797 8.336 1 91.19 392 ASP A N 1
ATOM 3047 C CA . ASP A 1 392 ? 10.172 -18.125 8.75 1 91.19 392 ASP A CA 1
ATOM 3048 C C . ASP A 1 392 ? 10.57 -18.969 7.543 1 91.19 392 ASP A C 1
ATOM 3050 O O . ASP A 1 392 ? 10.938 -20.141 7.695 1 91.19 392 ASP A O 1
ATOM 3054 N N . SER A 1 393 ? 10.57 -18.391 6.406 1 93.19 393 SER A N 1
ATOM 3055 C CA . SER A 1 393 ? 10.977 -19.062 5.176 1 93.19 393 SER A CA 1
ATOM 3056 C C . SER A 1 393 ? 12.234 -18.438 4.594 1 93.19 393 SER A C 1
ATOM 3058 O O . SER A 1 393 ? 12.711 -17.406 5.094 1 93.19 393 SER A O 1
ATOM 3060 N N . ALA A 1 394 ? 12.805 -19.109 3.604 1 94.94 394 ALA A N 1
ATOM 3061 C CA . ALA A 1 394 ? 14 -18.609 2.943 1 94.94 394 ALA A CA 1
ATOM 3062 C C . ALA A 1 394 ? 13.641 -17.531 1.91 1 94.94 394 ALA A C 1
ATOM 3064 O O . ALA A 1 394 ? 14.109 -17.594 0.77 1 94.94 394 ALA A O 1
ATOM 3065 N N . THR A 1 395 ? 12.797 -16.672 2.266 1 96.81 395 THR A N 1
ATOM 3066 C CA . THR A 1 395 ? 12.398 -15.531 1.458 1 96.81 395 THR A CA 1
ATOM 3067 C C . THR A 1 395 ? 12.352 -14.258 2.307 1 96.81 395 THR A C 1
ATOM 3069 O O . THR A 1 395 ? 12.367 -14.328 3.537 1 96.81 395 THR A O 1
ATOM 3072 N N . LEU A 1 396 ? 12.422 -13.18 1.704 1 97.88 396 LEU A N 1
ATOM 3073 C CA . LEU A 1 396 ? 12.312 -11.891 2.369 1 97.88 396 LEU A CA 1
ATOM 3074 C C . LEU A 1 396 ? 11.148 -11.086 1.807 1 97.88 396 LEU A C 1
ATOM 3076 O O . LEU A 1 396 ? 10.797 -11.227 0.633 1 97.88 396 LEU A O 1
ATOM 3080 N N . LEU A 1 397 ? 10.523 -10.344 2.664 1 97.81 397 LEU A N 1
ATOM 3081 C CA . LEU A 1 397 ? 9.453 -9.438 2.258 1 97.81 397 LEU A CA 1
ATOM 3082 C C . LEU A 1 397 ? 9.977 -8.008 2.123 1 97.81 397 LEU A C 1
ATOM 3084 O O . LEU A 1 397 ? 10.75 -7.543 2.967 1 97.81 397 LEU A O 1
ATOM 3088 N N . VAL A 1 398 ? 9.648 -7.359 1.081 1 97 398 VAL A N 1
ATOM 3089 C CA . VAL A 1 398 ? 10.07 -5.977 0.885 1 97 398 VAL A CA 1
ATOM 3090 C C . VAL A 1 398 ? 8.852 -5.082 0.693 1 97 398 VAL A C 1
ATOM 3092 O O . VAL A 1 398 ? 7.941 -5.418 -0.071 1 97 398 VAL A O 1
ATOM 3095 N N . LYS A 1 399 ? 8.812 -3.943 1.381 1 95.94 399 LYS A N 1
ATOM 3096 C CA . LYS A 1 399 ? 7.73 -2.967 1.324 1 95.94 399 LYS A CA 1
ATOM 3097 C C . LYS A 1 399 ? 8.266 -1.543 1.423 1 95.94 399 LYS A C 1
ATOM 3099 O O . LYS A 1 399 ? 9.227 -1.284 2.152 1 95.94 399 LYS A O 1
ATOM 3104 N N . PRO A 1 400 ? 7.633 -0.641 0.708 1 95 400 PRO A N 1
ATOM 3105 C CA . PRO A 1 400 ? 8.047 0.756 0.863 1 95 400 PRO A CA 1
ATOM 3106 C C . PRO A 1 400 ? 7.703 1.325 2.238 1 95 400 PRO A C 1
ATOM 3108 O O . PRO A 1 400 ? 6.734 0.888 2.865 1 95 400 PRO A O 1
ATOM 3111 N N . VAL A 1 401 ? 8.438 2.262 2.682 1 95.44 401 VAL A N 1
ATOM 3112 C CA . VAL A 1 401 ? 8.258 2.879 3.992 1 95.44 401 VAL A CA 1
ATOM 3113 C C . VAL A 1 401 ? 8.164 4.395 3.842 1 95.44 401 VAL A C 1
ATOM 3115 O O . VAL A 1 401 ? 8.742 4.969 2.914 1 95.44 401 VAL A O 1
ATOM 3118 N N . ALA A 1 402 ? 7.48 4.977 4.734 1 95.56 402 ALA A N 1
ATOM 3119 C CA . ALA A 1 402 ? 7.242 6.414 4.695 1 95.56 402 ALA A CA 1
ATOM 3120 C C . ALA A 1 402 ? 8.523 7.191 4.992 1 95.56 402 ALA A C 1
ATOM 3122 O O . ALA A 1 402 ? 9.344 6.758 5.805 1 95.56 402 ALA A O 1
ATOM 3123 N N . VAL A 1 403 ? 8.672 8.281 4.344 1 95.38 403 VAL A N 1
ATOM 3124 C CA . VAL A 1 403 ? 9.773 9.219 4.57 1 95.38 403 VAL A CA 1
ATOM 3125 C C . VAL A 1 403 ? 9.234 10.531 5.117 1 95.38 403 VAL A C 1
ATOM 3127 O O . VAL A 1 403 ? 8.016 10.742 5.164 1 95.38 403 VAL A O 1
ATOM 3130 N N . ARG A 1 404 ? 10.047 11.367 5.504 1 95.94 404 ARG A N 1
ATOM 3131 C CA . ARG A 1 404 ? 9.695 12.633 6.145 1 95.94 404 ARG A CA 1
ATOM 3132 C C . ARG A 1 404 ? 8.773 13.461 5.254 1 95.94 404 ARG A C 1
ATOM 3134 O O . ARG A 1 404 ? 7.75 13.977 5.723 1 95.94 404 ARG A O 1
ATOM 3141 N N . GLU A 1 405 ? 9.117 13.578 4.012 1 95.5 405 GLU A N 1
ATOM 3142 C CA . GLU A 1 405 ? 8.422 14.477 3.094 1 95.5 405 GLU A CA 1
ATOM 3143 C C . GLU A 1 405 ? 6.98 14.023 2.861 1 95.5 405 GLU A C 1
ATOM 3145 O O . GLU A 1 405 ? 6.105 14.844 2.592 1 95.5 405 GLU A O 1
ATOM 3150 N N . LEU A 1 406 ? 6.695 12.734 3.061 1 94.75 406 LEU A N 1
ATOM 3151 C CA . LEU A 1 406 ? 5.371 12.211 2.754 1 94.75 406 LEU A CA 1
ATOM 3152 C C . LEU A 1 406 ? 4.543 12.047 4.023 1 94.75 406 LEU A C 1
ATOM 3154 O O . LEU A 1 406 ? 3.328 11.859 3.957 1 94.75 406 LEU A O 1
ATOM 3158 N N . LEU A 1 407 ? 5.148 12.102 5.121 1 96.31 407 LEU A N 1
ATOM 3159 C CA . LEU A 1 407 ? 4.461 11.844 6.379 1 96.31 407 LEU A CA 1
ATOM 3160 C C . LEU A 1 407 ? 3.521 12.992 6.73 1 96.31 407 LEU A C 1
ATOM 3162 O O . LEU A 1 407 ? 3.912 14.156 6.664 1 96.31 407 LEU A O 1
ATOM 3166 N N . MET A 1 408 ? 2.312 12.695 7.039 1 95.69 408 MET A N 1
ATOM 3167 C CA . MET A 1 408 ? 1.325 13.68 7.469 1 95.69 408 MET A CA 1
ATOM 3168 C C . MET A 1 408 ? 1.206 13.695 8.992 1 95.69 408 MET A C 1
ATOM 3170 O O . MET A 1 408 ? 1.27 12.648 9.633 1 95.69 408 MET A O 1
ATOM 3174 N N . PRO A 1 409 ? 1.061 14.914 9.469 1 93.31 409 PRO A N 1
ATOM 3175 C CA . PRO A 1 409 ? 0.909 15 10.922 1 93.31 409 PRO A CA 1
ATOM 3176 C C . PRO A 1 409 ? -0.427 14.445 11.406 1 93.31 409 PRO A C 1
ATOM 3178 O O . PRO A 1 409 ? -1.435 14.547 10.703 1 93.31 409 PRO A O 1
ATOM 3181 N N . SER A 1 410 ? -0.394 13.75 12.453 1 89.81 410 SER A N 1
ATOM 3182 C CA . SER A 1 410 ? -1.608 13.219 13.062 1 89.81 410 SER A CA 1
ATOM 3183 C C . SER A 1 410 ? -1.551 13.312 14.578 1 89.81 410 SER A C 1
ATOM 3185 O O . SER A 1 410 ? -0.493 13.109 15.18 1 89.81 410 SER A O 1
ATOM 3187 N N . ALA A 1 411 ? -2.715 13.703 15.047 1 87.25 411 ALA A N 1
ATOM 3188 C CA . ALA A 1 411 ? -2.818 13.719 16.5 1 87.25 411 ALA A CA 1
ATOM 3189 C C . ALA A 1 411 ? -3.152 12.336 17.047 1 87.25 411 ALA A C 1
ATOM 3191 O O . ALA A 1 411 ? -3.93 11.594 16.453 1 87.25 411 ALA A O 1
ATOM 3192 N N . PHE A 1 412 ? -2.51 11.992 18.125 1 88.62 412 PHE A N 1
ATOM 3193 C CA . PHE A 1 412 ? -2.752 10.711 18.766 1 88.62 412 PHE A CA 1
ATOM 3194 C C . PHE A 1 412 ? -3.105 10.906 20.234 1 88.62 412 PHE A C 1
ATOM 3196 O O . PHE A 1 412 ? -2.258 10.727 21.109 1 88.62 412 PHE A O 1
ATOM 3203 N N . PRO A 1 413 ? -4.344 11.18 20.406 1 89.75 413 PRO A N 1
ATOM 3204 C CA . PRO A 1 413 ? -4.766 11.383 21.797 1 89.75 413 PRO A CA 1
ATOM 3205 C C . PRO A 1 413 ? -4.574 10.133 22.641 1 89.75 413 PRO A C 1
ATOM 3207 O O . PRO A 1 413 ? -4.676 9.008 22.141 1 89.75 413 PRO A O 1
ATOM 3210 N N . ALA A 1 414 ? -4.367 10.398 23.906 1 89.5 414 ALA A N 1
ATOM 3211 C CA . ALA A 1 414 ? -4.168 9.289 24.828 1 89.5 414 ALA A CA 1
ATOM 3212 C C . ALA A 1 414 ? -5.457 8.492 25.031 1 89.5 414 ALA A C 1
ATOM 3214 O O . ALA A 1 414 ? -6.547 9.062 25.031 1 89.5 414 ALA A O 1
ATOM 3215 N N . LEU A 1 415 ? -5.242 7.258 25.203 1 89.5 415 LEU A N 1
ATOM 3216 C CA . LEU A 1 415 ? -6.379 6.367 25.406 1 89.5 415 LEU A CA 1
ATOM 3217 C C . LEU A 1 415 ? -6.793 6.355 26.875 1 89.5 415 LEU A C 1
ATOM 3219 O O . LEU A 1 415 ? -5.969 6.105 27.766 1 89.5 415 LEU A O 1
ATOM 3223 N N . LEU A 1 416 ? -8 6.684 27.078 1 85 416 LEU A N 1
ATOM 3224 C CA . LEU A 1 416 ? -8.523 6.676 28.438 1 85 416 LEU A CA 1
ATOM 3225 C C . LEU A 1 416 ? -8.688 5.25 28.953 1 85 416 LEU A C 1
ATOM 3227 O O . LEU A 1 416 ? -9.102 4.359 28.203 1 85 416 LEU A O 1
ATOM 3231 N N . ALA A 1 417 ? -8.359 4.961 30.094 1 80.31 417 ALA A N 1
ATOM 3232 C CA . ALA A 1 417 ? -8.398 3.621 30.672 1 80.31 417 ALA A CA 1
ATOM 3233 C C . ALA A 1 417 ? -9.82 3.248 31.094 1 80.31 417 ALA A C 1
ATOM 3235 O O . ALA A 1 417 ? -10.188 2.07 31.094 1 80.31 417 ALA A O 1
ATOM 3236 N N . GLU A 1 418 ? -10.609 4.215 31.5 1 81.31 418 GLU A N 1
ATOM 3237 C CA . GLU A 1 418 ? -11.93 3.879 32.031 1 81.31 418 GLU A CA 1
ATOM 3238 C C . GLU A 1 418 ? -13.039 4.566 31.25 1 81.31 418 GLU A C 1
ATOM 3240 O O . GLU A 1 418 ? -12.891 5.715 30.844 1 81.31 418 GLU A O 1
ATOM 3245 N N . HIS A 1 419 ? -13.961 3.734 30.969 1 84.19 419 HIS A N 1
ATOM 3246 C CA . HIS A 1 419 ? -15.141 4.242 30.281 1 84.19 419 HIS A CA 1
ATOM 3247 C C . HIS A 1 419 ? -16.422 3.873 31.031 1 84.19 419 HIS A C 1
ATOM 3249 O O . HIS A 1 419 ? -16.469 2.848 31.703 1 84.19 419 HIS A O 1
ATOM 3255 N N . PRO A 1 420 ? -17.391 4.73 30.922 1 86.94 420 PRO A N 1
ATOM 3256 C CA . PRO A 1 420 ? -18.656 4.402 31.562 1 86.94 420 PRO A CA 1
ATOM 3257 C C . PRO A 1 420 ? -19.266 3.098 31.047 1 86.94 420 PRO A C 1
ATOM 3259 O O . PRO A 1 420 ? -19.094 2.754 29.875 1 86.94 420 PRO A O 1
ATOM 3262 N N . GLU A 1 421 ? -19.953 2.379 31.891 1 86.94 421 GLU A N 1
ATOM 3263 C CA . GLU A 1 421 ? -20.547 1.085 31.562 1 86.94 421 GLU A CA 1
ATOM 3264 C C . GLU A 1 421 ? -21.594 1.219 30.453 1 86.94 421 GLU A C 1
ATOM 3266 O O . GLU A 1 421 ? -21.781 0.301 29.656 1 86.94 421 GLU A O 1
ATOM 3271 N N . ARG A 1 422 ? -22.203 2.344 30.469 1 87.94 422 ARG A N 1
ATOM 3272 C CA . ARG A 1 422 ? -23.234 2.59 29.453 1 87.94 422 ARG A CA 1
ATOM 3273 C C . ARG A 1 422 ? -22.656 2.484 28.047 1 87.94 422 ARG A C 1
ATOM 3275 O O . ARG A 1 422 ? -23.359 2.109 27.109 1 87.94 422 ARG A O 1
ATOM 3282 N N . VAL A 1 423 ? -21.438 2.783 28 1 90.12 423 VAL A N 1
ATOM 3283 C CA . VAL A 1 423 ? -20.766 2.789 26.703 1 90.12 423 VAL A CA 1
ATOM 3284 C C . VAL A 1 423 ? -19.984 1.493 26.531 1 90.12 423 VAL A C 1
ATOM 3286 O O . VAL A 1 423 ? -20.031 0.868 25.469 1 90.12 423 VAL A O 1
ATOM 3289 N N . GLN A 1 424 ? -19.344 1.023 27.531 1 90.94 424 GLN A N 1
ATOM 3290 C CA . GLN A 1 424 ? -18.484 -0.153 27.484 1 90.94 424 GLN A CA 1
ATOM 3291 C C . GLN A 1 424 ? -19.312 -1.423 27.25 1 90.94 424 GLN A C 1
ATOM 3293 O O . GLN A 1 424 ? -18.875 -2.332 26.547 1 90.94 424 GLN A O 1
ATOM 3298 N N . GLY A 1 425 ? -20.391 -1.535 27.844 1 91 425 GLY A N 1
ATOM 3299 C CA . GLY A 1 425 ? -21.234 -2.715 27.766 1 91 425 GLY A CA 1
ATOM 3300 C C . GLY A 1 425 ? -21.625 -3.082 26.344 1 91 425 GLY A C 1
ATOM 3301 O O . GLY A 1 425 ? -21.281 -4.164 25.875 1 91 425 GLY A O 1
ATOM 3302 N N . PRO A 1 426 ? -22.234 -2.16 25.703 1 91.5 426 PRO A N 1
ATOM 3303 C CA . PRO A 1 426 ? -22.641 -2.438 24.328 1 91.5 426 PRO A CA 1
ATOM 3304 C C . PRO A 1 426 ? -21.453 -2.793 23.422 1 91.5 426 PRO A C 1
ATOM 3306 O O . PRO A 1 426 ? -21.578 -3.652 22.547 1 91.5 426 PRO A O 1
ATOM 3309 N N . ILE A 1 427 ? -20.344 -2.123 23.594 1 94 427 ILE A N 1
ATOM 3310 C CA . ILE A 1 427 ? -19.156 -2.369 22.781 1 94 427 ILE A CA 1
ATOM 3311 C C . ILE A 1 427 ? -18.625 -3.777 23.047 1 94 427 ILE A C 1
ATOM 3313 O O . ILE A 1 427 ? -18.312 -4.516 22.109 1 94 427 ILE A O 1
ATOM 3317 N N . GLU A 1 428 ? -18.578 -4.145 24.25 1 93.69 428 GLU A N 1
ATOM 3318 C CA . GLU A 1 428 ? -18.109 -5.48 24.609 1 93.69 428 GLU A CA 1
ATOM 3319 C C . GLU A 1 428 ? -19.047 -6.559 24.109 1 93.69 428 GLU A C 1
ATOM 3321 O O . GLU A 1 428 ? -18.609 -7.625 23.672 1 93.69 428 GLU A O 1
ATOM 3326 N N . SER A 1 429 ? -20.328 -6.246 24.219 1 93.19 429 SER A N 1
ATOM 3327 C CA . SER A 1 429 ? -21.312 -7.195 23.719 1 93.19 429 SER A CA 1
ATOM 3328 C C . SER A 1 429 ? -21.172 -7.383 22.203 1 93.19 429 SER A C 1
ATOM 3330 O O . SER A 1 429 ? -21.266 -8.508 21.703 1 93.19 429 SER A O 1
ATOM 3332 N N . ALA A 1 430 ? -20.938 -6.312 21.5 1 94.38 430 ALA A N 1
ATOM 3333 C CA . ALA A 1 430 ? -20.734 -6.375 20.062 1 94.38 430 ALA A CA 1
ATOM 3334 C C . ALA A 1 430 ? -19.5 -7.195 19.719 1 94.38 430 ALA A C 1
ATOM 3336 O O . ALA A 1 430 ? -19.531 -8.047 18.828 1 94.38 430 ALA A O 1
ATOM 3337 N N . LEU A 1 431 ? -18.375 -6.977 20.391 1 95.5 431 LEU A N 1
ATOM 3338 C CA . LEU A 1 431 ? -17.125 -7.676 20.125 1 95.5 431 LEU A CA 1
ATOM 3339 C C . LEU A 1 431 ? -17.25 -9.156 20.469 1 95.5 431 LEU A C 1
ATOM 3341 O O . LEU A 1 431 ? -16.688 -10.008 19.766 1 95.5 431 LEU A O 1
ATOM 3345 N N . ASN A 1 432 ? -17.984 -9.469 21.469 1 94.75 432 ASN A N 1
ATOM 3346 C CA . ASN A 1 432 ? -18.188 -10.859 21.875 1 94.75 432 ASN A CA 1
ATOM 3347 C C . ASN A 1 432 ? -19.016 -11.625 20.859 1 94.75 432 ASN A C 1
ATOM 3349 O O . ASN A 1 432 ? -18.984 -12.859 20.828 1 94.75 432 ASN A O 1
ATOM 3353 N N . SER A 1 433 ? -19.766 -10.922 20.109 1 93.25 433 SER A N 1
ATOM 3354 C CA . SER A 1 433 ? -20.625 -11.57 19.109 1 93.25 433 SER A CA 1
ATOM 3355 C C . SER A 1 433 ? -19.828 -11.922 17.859 1 93.25 433 SER A C 1
ATOM 3357 O O . SER A 1 433 ? -20.281 -12.695 17.031 1 93.25 433 SER A O 1
ATOM 3359 N N . LEU A 1 434 ? -18.688 -11.406 17.672 1 94.94 434 LEU A N 1
ATOM 3360 C CA . LEU A 1 434 ? -17.875 -11.617 16.484 1 94.94 434 LEU A CA 1
ATOM 3361 C C . LEU A 1 434 ? -17.125 -12.945 16.547 1 94.94 434 LEU A C 1
ATOM 3363 O O . LEU A 1 434 ? -16.688 -13.359 17.625 1 94.94 434 LEU A O 1
ATOM 3367 N N . GLU A 1 435 ? -17.031 -13.57 15.43 1 95.31 435 GLU A N 1
ATOM 3368 C CA . GLU A 1 435 ? -16.141 -14.719 15.32 1 95.31 435 GLU A CA 1
ATOM 3369 C C . GLU A 1 435 ? -14.672 -14.297 15.328 1 95.31 435 GLU A C 1
ATOM 3371 O O . GLU A 1 435 ? -14.289 -13.359 14.617 1 95.31 435 GLU A O 1
ATOM 3376 N N . VAL A 1 436 ? -13.883 -14.977 16.156 1 95.25 436 VAL A N 1
ATOM 3377 C CA . VAL A 1 436 ? -12.477 -14.625 16.266 1 95.25 436 VAL A CA 1
ATOM 3378 C C . VAL A 1 436 ? -11.617 -15.633 15.516 1 95.25 436 VAL A C 1
ATOM 3380 O O . VAL A 1 436 ? -11.727 -16.844 15.742 1 95.25 436 VAL A O 1
ATOM 3383 N N . GLU A 1 437 ? -10.859 -15.164 14.578 1 94.81 437 GLU A N 1
ATOM 3384 C CA . GLU A 1 437 ? -9.914 -16 13.852 1 94.81 437 GLU A CA 1
ATOM 3385 C C . GLU A 1 437 ? -8.492 -15.82 14.383 1 94.81 437 GLU A C 1
ATOM 3387 O O . GLU A 1 437 ? -8.039 -14.695 14.57 1 94.81 437 GLU A O 1
ATOM 3392 N N . VAL A 1 438 ? -7.793 -16.875 14.531 1 93.56 438 VAL A N 1
ATOM 3393 C CA . VAL A 1 438 ? -6.441 -16.844 15.078 1 93.56 438 VAL A CA 1
ATOM 3394 C C . VAL A 1 438 ? -5.473 -16.297 14.031 1 93.56 438 VAL A C 1
ATOM 3396 O O . VAL A 1 438 ? -4.598 -15.492 14.352 1 93.56 438 VAL A O 1
ATOM 3399 N N . THR A 1 439 ? -5.691 -16.812 12.773 1 94 439 THR A N 1
ATOM 3400 C CA . THR A 1 439 ? -4.836 -16.359 11.68 1 94 439 THR A CA 1
ATOM 3401 C C . THR A 1 439 ? -5.672 -15.953 10.469 1 94 439 THR A C 1
ATOM 3403 O O . THR A 1 439 ? -6.594 -16.672 10.078 1 94 439 THR A O 1
ATOM 3406 N N . TYR A 1 440 ? -5.379 -14.867 10.023 1 95.44 440 TYR A N 1
ATOM 3407 C CA . TYR A 1 440 ? -6.074 -14.43 8.812 1 95.44 440 TYR A CA 1
ATOM 3408 C C . TYR A 1 440 ? -5.613 -15.219 7.598 1 95.44 440 TYR A C 1
ATOM 3410 O O . TYR A 1 440 ? -4.418 -15.289 7.312 1 95.44 440 TYR A O 1
ATOM 3418 N N . ASN A 1 441 ? -6.5 -15.789 6.883 1 94.12 441 ASN A N 1
ATOM 3419 C CA . ASN A 1 441 ? -6.23 -16.5 5.633 1 94.12 441 ASN A CA 1
ATOM 3420 C C . ASN A 1 441 ? -6.977 -15.859 4.461 1 94.12 441 ASN A C 1
ATOM 3422 O O . ASN A 1 441 ? -8.188 -16.031 4.324 1 94.12 441 ASN A O 1
ATOM 3426 N N . PRO A 1 442 ? -6.309 -15.211 3.635 1 95.19 442 PRO A N 1
ATOM 3427 C CA . PRO A 1 442 ? -6.949 -14.531 2.51 1 95.19 442 PRO A CA 1
ATOM 3428 C C . PRO A 1 442 ? -7.723 -15.484 1.604 1 95.19 442 PRO A C 1
ATOM 3430 O O . PRO A 1 442 ? -8.641 -15.055 0.89 1 95.19 442 PRO A O 1
ATOM 3433 N N . LEU A 1 443 ? -7.367 -16.719 1.539 1 94.5 443 LEU A N 1
ATOM 3434 C CA . LEU A 1 443 ? -7.984 -17.688 0.634 1 94.5 443 LEU A CA 1
ATOM 3435 C C . LEU A 1 443 ? -9.445 -17.922 1.001 1 94.5 443 LEU A C 1
ATOM 3437 O O . LEU A 1 443 ? -10.227 -18.406 0.184 1 94.5 443 LEU A O 1
ATOM 3441 N N . HIS A 1 444 ? -9.836 -17.547 2.182 1 92.38 444 HIS A N 1
ATOM 3442 C CA . HIS A 1 444 ? -11.195 -17.781 2.654 1 92.38 444 HIS A CA 1
ATOM 3443 C C . HIS A 1 444 ? -12.078 -16.562 2.424 1 92.38 444 HIS A C 1
ATOM 3445 O O . HIS A 1 444 ? -13.281 -16.594 2.699 1 92.38 444 HIS A O 1
ATOM 3451 N N . LEU A 1 445 ? -11.547 -15.562 1.944 1 93.5 445 LEU A N 1
ATOM 3452 C CA . LEU A 1 445 ? -12.297 -14.328 1.729 1 93.5 445 LEU A CA 1
ATOM 3453 C C . LEU A 1 445 ? -12.586 -14.125 0.247 1 93.5 445 LEU A C 1
ATOM 3455 O O . LEU A 1 445 ? -11.672 -14.125 -0.578 1 93.5 445 LEU A O 1
ATOM 3459 N N . LYS A 1 446 ? -13.844 -14 -0.059 1 90.88 446 LYS A N 1
ATOM 3460 C CA . LYS A 1 446 ? -14.266 -13.789 -1.44 1 90.88 446 LYS A CA 1
ATOM 3461 C C . LYS A 1 446 ? -14.773 -12.367 -1.649 1 90.88 446 LYS A C 1
ATOM 3463 O O . LYS A 1 446 ? -15.578 -11.867 -0.863 1 90.88 446 LYS A O 1
ATOM 3468 N N . SER A 1 447 ? -14.352 -11.641 -2.637 1 91.38 447 SER A N 1
ATOM 3469 C CA . SER A 1 447 ? -14.742 -10.266 -2.922 1 91.38 447 SER A CA 1
ATOM 3470 C C . SER A 1 447 ? -15.719 -10.195 -4.094 1 91.38 447 SER A C 1
ATOM 3472 O O . SER A 1 447 ? -16.266 -9.141 -4.387 1 91.38 447 SER A O 1
ATOM 3474 N N . ASN A 1 448 ? -15.961 -11.219 -4.871 1 90.38 448 ASN A N 1
ATOM 3475 C CA . ASN A 1 448 ? -16.797 -11.266 -6.07 1 90.38 448 ASN A CA 1
ATOM 3476 C C . ASN A 1 448 ? -16.078 -10.656 -7.27 1 90.38 448 ASN A C 1
ATOM 3478 O O . ASN A 1 448 ? -16.734 -10.234 -8.234 1 90.38 448 ASN A O 1
ATOM 3482 N N . LEU A 1 449 ? -14.844 -10.531 -7.133 1 91.12 449 LEU A N 1
ATOM 3483 C CA . LEU A 1 449 ? -14.07 -9.938 -8.219 1 91.12 449 LEU A CA 1
ATOM 3484 C C . LEU A 1 449 ? -14.18 -10.789 -9.484 1 91.12 449 LEU A C 1
ATOM 3486 O O . LEU A 1 449 ? -14.352 -10.25 -10.586 1 91.12 449 LEU A O 1
ATOM 3490 N N . TYR A 1 450 ? -14.148 -12.07 -9.32 1 93.12 450 TYR A N 1
ATOM 3491 C CA . TYR A 1 450 ? -14.258 -12.953 -10.477 1 93.12 450 TYR A CA 1
ATOM 3492 C C . TYR A 1 450 ? -15.578 -12.75 -11.203 1 93.12 450 TYR A C 1
ATOM 3494 O O . TYR A 1 450 ? -15.602 -12.609 -12.43 1 93.12 450 TYR A O 1
ATOM 3502 N N . LYS A 1 451 ? -16.578 -12.773 -10.43 1 90.94 451 LYS A N 1
ATOM 3503 C CA . LYS A 1 451 ? -17.906 -12.586 -11.008 1 90.94 451 LYS A CA 1
ATOM 3504 C C . LYS A 1 451 ? -18 -11.25 -11.75 1 90.94 451 LYS A C 1
ATOM 3506 O O . LYS A 1 451 ? -18.562 -11.18 -12.844 1 90.94 451 LYS A O 1
ATOM 3511 N N . TYR A 1 452 ? -17.469 -10.305 -11.156 1 88.88 452 TYR A N 1
ATOM 3512 C CA . TYR A 1 452 ? -17.453 -8.977 -11.766 1 88.88 452 TYR A CA 1
ATOM 3513 C C . TYR A 1 452 ? -16.688 -8.977 -13.078 1 88.88 452 TYR A C 1
ATOM 3515 O O . TYR A 1 452 ? -17.172 -8.477 -14.094 1 88.88 452 TYR A O 1
ATOM 3523 N N . LEU A 1 453 ? -15.5 -9.492 -13.047 1 89.56 453 LEU A N 1
ATOM 3524 C CA . LEU A 1 453 ? -14.648 -9.508 -14.227 1 89.56 453 LEU A CA 1
ATOM 3525 C C . LEU A 1 453 ? -15.297 -10.32 -15.352 1 89.56 453 LEU A C 1
ATOM 3527 O O . LEU A 1 453 ? -15.227 -9.938 -16.516 1 89.56 453 LEU A O 1
ATOM 3531 N N . LYS A 1 454 ? -15.898 -11.422 -15.016 1 88.88 454 LYS A N 1
ATOM 3532 C CA . LYS A 1 454 ? -16.578 -12.242 -16.016 1 88.88 454 LYS A CA 1
ATOM 3533 C C . LYS A 1 454 ? -17.719 -11.469 -16.672 1 88.88 454 LYS A C 1
ATOM 3535 O O . LYS A 1 454 ? -17.906 -11.562 -17.891 1 88.88 454 LYS A O 1
ATOM 3540 N N . SER A 1 455 ? -18.391 -10.719 -15.875 1 85.06 455 SER A N 1
ATOM 3541 C CA . SER A 1 455 ? -19.5 -9.938 -16.406 1 85.06 455 SER A CA 1
ATOM 3542 C C . SER A 1 455 ? -19.016 -8.828 -17.328 1 85.06 455 SER A C 1
ATOM 3544 O O . SER A 1 455 ? -19.672 -8.5 -18.312 1 85.06 455 SER A O 1
ATOM 3546 N N . MET A 1 456 ? -17.906 -8.289 -17.016 1 83.19 456 MET A N 1
ATOM 3547 C CA . MET A 1 456 ? -17.328 -7.211 -17.812 1 83.19 456 MET A CA 1
ATOM 3548 C C . MET A 1 456 ? -16.812 -7.742 -19.156 1 83.19 456 MET A C 1
ATOM 3550 O O . MET A 1 456 ? -16.922 -7.07 -20.188 1 83.19 456 MET A O 1
ATOM 3554 N N . LEU A 1 457 ? -16.281 -8.867 -19.078 1 84.5 457 LEU A N 1
ATOM 3555 C CA . LEU A 1 457 ? -15.68 -9.445 -20.266 1 84.5 457 LEU A CA 1
ATOM 3556 C C . LEU A 1 457 ? -16.75 -10.039 -21.188 1 84.5 457 LEU A C 1
ATOM 3558 O O . LEU A 1 457 ? -16.547 -10.148 -22.391 1 84.5 457 LEU A O 1
ATOM 3562 N N . TYR A 1 458 ? -17.875 -10.414 -20.578 1 75 458 TYR A N 1
ATOM 3563 C CA . TYR A 1 458 ? -18.953 -10.992 -21.375 1 75 458 TYR A CA 1
ATOM 3564 C C . TYR A 1 458 ? -19.672 -9.914 -22.172 1 75 458 TYR A C 1
ATOM 3566 O O . TYR A 1 458 ? -20.328 -10.211 -23.172 1 75 458 TYR A O 1
ATOM 3574 N N . ARG A 1 459 ? -19.75 -8.609 -21.656 1 61.72 459 ARG A N 1
ATOM 3575 C CA . ARG A 1 459 ? -20.562 -7.617 -22.359 1 61.72 459 ARG A CA 1
ATOM 3576 C C . ARG A 1 459 ? -20.297 -7.68 -23.875 1 61.72 459 ARG A C 1
ATOM 3578 O O . ARG A 1 459 ? -19.156 -7.59 -24.312 1 61.72 459 ARG A O 1
ATOM 3585 N N . PRO A 1 460 ? -21.203 -8.289 -24.391 1 50.12 460 PRO A N 1
ATOM 3586 C CA . PRO A 1 460 ? -21.188 -8.461 -25.844 1 50.12 460 PRO A CA 1
ATOM 3587 C C . PRO A 1 460 ? -20.703 -7.211 -26.578 1 50.12 460 PRO A C 1
ATOM 3589 O O . PRO A 1 460 ? -20.953 -6.09 -26.125 1 50.12 460 PRO A O 1
ATOM 3592 N N . LEU A 1 461 ? -19.531 -7.266 -27.109 1 43.19 461 LEU A N 1
ATOM 3593 C CA . LEU A 1 461 ? -19.219 -6.219 -28.078 1 43.19 461 LEU A CA 1
ATOM 3594 C C . LEU A 1 461 ? -20.5 -5.621 -28.656 1 43.19 461 LEU A C 1
ATOM 3596 O O . LEU A 1 461 ? -21.406 -6.355 -29.062 1 43.19 461 LEU A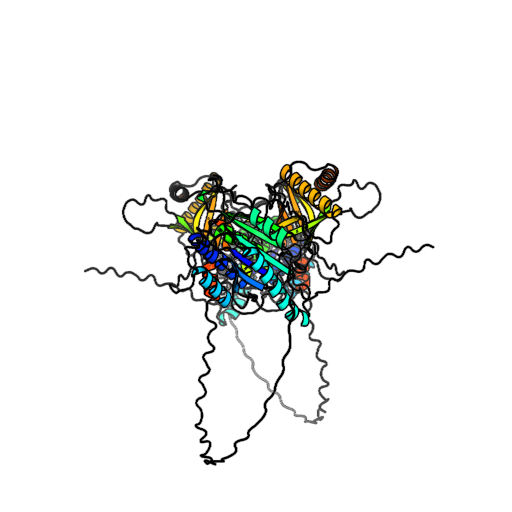 O 1
ATOM 3600 N N . HIS A 1 462 ? -20.906 -4.559 -28.125 1 38.03 462 HIS A N 1
ATOM 3601 C CA . HIS A 1 462 ? -21.953 -3.914 -28.891 1 38.03 462 HIS A CA 1
ATOM 3602 C C . HIS A 1 462 ? -21.859 -4.285 -30.375 1 38.03 462 HIS A C 1
ATOM 3604 O O . HIS A 1 462 ? -20.828 -4.051 -31.016 1 38.03 462 HIS A O 1
ATOM 3610 N N . ARG A 1 463 ? -22.5 -5.262 -30.797 1 36.16 463 ARG A N 1
ATOM 3611 C CA . ARG A 1 463 ? -22.828 -5.336 -32.219 1 36.16 463 ARG A CA 1
ATOM 3612 C C . ARG A 1 463 ? -23.016 -3.939 -32.812 1 36.16 463 ARG A C 1
ATOM 3614 O O . ARG A 1 463 ? -23.844 -3.16 -32.344 1 36.16 463 ARG A O 1
ATOM 3621 N N . GLN A 1 464 ? -21.891 -3.271 -33.188 1 35.84 464 GLN A N 1
ATOM 3622 C CA . GLN A 1 464 ? -22.203 -2.219 -34.156 1 35.84 464 GLN A CA 1
ATOM 3623 C C . GLN A 1 464 ? -23.562 -2.455 -34.812 1 35.84 464 GLN A C 1
ATOM 3625 O O . GLN A 1 464 ? -23.797 -3.525 -35.375 1 35.84 464 GLN A O 1
ATOM 3630 N N . GLN A 1 465 ? -24.531 -1.891 -34.188 1 34.56 465 GLN A N 1
ATOM 3631 C CA . GLN A 1 465 ? -25.797 -1.844 -34.906 1 34.56 465 GLN A CA 1
ATOM 3632 C C . GLN A 1 465 ? -25.547 -1.773 -36.406 1 34.56 465 GLN A C 1
ATOM 3634 O O . GLN A 1 465 ? -24.75 -0.96 -36.875 1 34.56 465 GLN A O 1
ATOM 3639 N N . PRO A 1 466 ? -25.688 -2.873 -37.094 1 35.25 466 PRO A N 1
ATOM 3640 C CA . PRO A 1 466 ? -25.609 -2.658 -38.531 1 35.25 466 PRO A CA 1
ATOM 3641 C C . PRO A 1 466 ? -26.203 -1.315 -38.969 1 35.25 466 PRO A C 1
ATOM 3643 O O . PRO A 1 466 ? -27.219 -0.878 -38.406 1 35.25 466 PRO A O 1
ATOM 3646 N N . GLN A 1 467 ? -25.312 -0.342 -39.094 1 34.75 467 GLN A N 1
ATOM 3647 C CA . GLN A 1 467 ? -25.875 0.832 -39.75 1 34.75 467 GLN A CA 1
ATOM 3648 C C . GLN A 1 467 ? -27.047 0.452 -40.656 1 34.75 467 GLN A C 1
ATOM 3650 O O . GLN A 1 467 ? -27 -0.574 -41.344 1 34.75 467 GLN A O 1
ATOM 3655 N N . PRO A 1 468 ? -28.172 0.942 -40.219 1 33.47 468 PRO A N 1
ATOM 3656 C CA . PRO A 1 468 ? -29.281 0.63 -41.125 1 33.47 468 PRO A CA 1
ATOM 3657 C C . PRO A 1 468 ? -28.859 0.623 -42.594 1 33.47 468 PRO A C 1
ATOM 3659 O O . PRO A 1 468 ? -28.016 1.439 -43 1 33.47 468 PRO A O 1
ATOM 3662 N N . ARG A 1 469 ? -28.75 -0.547 -43.094 1 30.89 469 ARG A N 1
ATOM 3663 C CA . ARG A 1 469 ? -28.625 -0.616 -44.562 1 30.89 469 ARG A CA 1
ATOM 3664 C C . ARG A 1 469 ? -29.297 0.578 -45.219 1 30.89 469 ARG A C 1
ATOM 3666 O O . ARG A 1 469 ? -30.484 0.827 -45 1 30.89 469 ARG A O 1
ATOM 3673 N N . ASP A 1 470 ? -28.594 1.618 -45.312 1 28.62 470 ASP A N 1
ATOM 3674 C CA . ASP A 1 470 ? -29.109 2.629 -46.219 1 28.62 470 ASP A CA 1
ATOM 3675 C C . ASP A 1 470 ? -29.984 1.994 -47.312 1 28.62 470 ASP A C 1
ATOM 3677 O O . ASP A 1 470 ? -29.547 1.055 -48 1 28.62 470 ASP A O 1
ATOM 3681 N N . GLN A 1 471 ? -31.234 2.146 -47.188 1 28.56 471 GLN A N 1
ATOM 3682 C CA . GLN A 1 471 ? -32.281 1.777 -48.156 1 28.56 471 GLN A CA 1
ATOM 3683 C C . GLN A 1 471 ? -31.844 2.1 -49.562 1 28.56 471 GLN A C 1
ATOM 3685 O O . GLN A 1 471 ? -32.469 1.661 -50.531 1 28.56 471 GLN A O 1
ATOM 3690 N N . ARG A 1 472 ? -31.031 3.141 -49.812 1 26.34 472 ARG A N 1
ATOM 3691 C CA . ARG A 1 472 ? -31.719 3.773 -50.938 1 26.34 472 ARG A CA 1
ATOM 3692 C C . ARG A 1 472 ? -31.953 2.777 -52.062 1 26.34 472 ARG A C 1
ATOM 3694 O O . ARG A 1 472 ? -31.328 1.72 -52.094 1 26.34 472 ARG A O 1
ATOM 3701 N N . PRO A 1 473 ? -31.891 3.369 -53.406 1 27.48 473 PRO A N 1
ATOM 3702 C CA . PRO A 1 473 ? -32.844 3.477 -54.5 1 27.48 473 PRO A CA 1
ATOM 3703 C C . PRO A 1 473 ? -32.75 2.299 -55.469 1 27.48 473 PRO A C 1
ATOM 3705 O O . PRO A 1 473 ? -31.688 1.655 -55.562 1 27.48 473 PRO A O 1
ATOM 3708 N N . GLU A 1 474 ? -33.844 1.577 -55.75 1 29.38 474 GLU A N 1
ATOM 3709 C CA . GLU A 1 474 ? -34.125 0.533 -56.719 1 29.38 474 GLU A CA 1
ATOM 3710 C C . GLU A 1 474 ? -33.344 0.779 -58.031 1 29.38 474 GLU A C 1
ATOM 3712 O O . GLU A 1 474 ? -33.688 1.673 -58.781 1 29.38 474 GLU A O 1
ATOM 3717 N N . ARG A 1 475 ? -32.062 0.938 -57.938 1 23.58 475 ARG A N 1
ATOM 3718 C CA . ARG A 1 475 ? -31.594 1.22 -59.312 1 23.58 475 ARG A CA 1
ATOM 3719 C C . ARG A 1 475 ? -32.156 0.196 -60.281 1 23.58 475 ARG A C 1
ATOM 3721 O O . ARG A 1 475 ? -31.984 -1.011 -60.094 1 23.58 475 ARG A O 1
ATOM 3728 N N . HIS A 1 476 ? -33.219 0.551 -60.969 1 24.73 476 HIS A N 1
ATOM 3729 C CA . HIS A 1 476 ? -33.906 -0.065 -62.094 1 24.73 476 HIS A CA 1
ATOM 3730 C C . HIS A 1 476 ? -32.906 -0.597 -63.125 1 24.73 476 HIS A C 1
ATOM 3732 O O . HIS A 1 476 ? -32.406 0.153 -64 1 24.73 476 HIS A O 1
ATOM 3738 N N . GLN A 1 477 ? -31.797 -1.144 -62.625 1 21.67 477 GLN A N 1
ATOM 3739 C CA . GLN A 1 477 ? -31.016 -1.499 -63.812 1 21.67 477 GLN A CA 1
ATOM 3740 C C . GLN A 1 477 ? -31.859 -2.299 -64.812 1 21.67 477 GLN A C 1
ATOM 3742 O O . GLN A 1 477 ? -32.562 -3.229 -64.438 1 21.67 477 GLN A O 1
ATOM 3747 N N . PRO A 1 478 ? -31.922 -1.862 -66 1 21.59 478 PRO A N 1
ATOM 3748 C CA . PRO A 1 478 ? -32.75 -2.277 -67.188 1 21.59 478 PRO A CA 1
ATOM 3749 C C . PRO A 1 478 ? -32.656 -3.775 -67.438 1 21.59 478 PRO A C 1
ATOM 3751 O O . PRO A 1 478 ? -31.719 -4.434 -67 1 21.59 478 PRO A O 1
ATOM 3754 N N . LYS A 1 479 ? -33.594 -4.199 -68.188 1 20.22 479 LYS A N 1
ATOM 3755 C CA . LYS A 1 479 ? -34.125 -5.414 -68.812 1 20.22 479 LYS A CA 1
ATOM 3756 C C . LYS A 1 479 ? -33.031 -6.129 -69.625 1 20.22 479 LYS A C 1
ATOM 3758 O O . LYS A 1 479 ? -33.312 -7.074 -70.375 1 20.22 479 LYS A O 1
ATOM 3763 N N . GLN A 1 480 ? -31.672 -5.875 -69.562 1 17.8 480 GLN A N 1
ATOM 3764 C CA . GLN A 1 480 ? -31.25 -6.383 -70.875 1 17.8 480 GLN A CA 1
ATOM 3765 C C . GLN A 1 480 ? -31.562 -7.871 -71 1 17.8 480 GLN A C 1
ATOM 3767 O O . GLN A 1 480 ? -31.547 -8.609 -70 1 17.8 480 GLN A O 1
ATOM 3772 N N . GLN A 1 481 ? -31.844 -8.266 -72.25 1 18.45 481 GLN A N 1
ATOM 3773 C CA . GLN A 1 481 ? -32.312 -9.273 -73.188 1 18.45 481 GLN A CA 1
ATOM 3774 C C . GLN A 1 481 ? -31.484 -10.555 -73.125 1 18.45 481 GLN A C 1
ATOM 3776 O O . GLN A 1 481 ? -30.312 -10.516 -72.688 1 18.45 481 GLN A O 1
ATOM 3781 N N . SER A 1 482 ? -32.094 -11.641 -73.5 1 17.61 482 SER A N 1
ATOM 3782 C CA . SER A 1 482 ? -32.188 -13.094 -73.438 1 17.61 482 SER A CA 1
ATOM 3783 C C . SER A 1 482 ? -30.969 -13.766 -74.062 1 17.61 482 SER A C 1
ATOM 3785 O O . SER A 1 482 ? -30.766 -14.969 -73.875 1 17.61 482 SER A O 1
ATOM 3787 N N . LEU A 1 483 ? -29.891 -13.25 -74.688 1 18.03 483 LEU A N 1
ATOM 3788 C CA . LEU A 1 483 ? -29.625 -14.094 -75.812 1 18.03 483 LEU A CA 1
ATOM 3789 C C . LEU A 1 483 ? -29.094 -15.453 -75.438 1 18.03 483 LEU A C 1
ATOM 3791 O O . LEU A 1 483 ? -28.312 -15.547 -74.438 1 18.03 483 LEU A O 1
ATOM 3795 N N . CYS A 1 484 ? -29.5 -16.547 -76.062 1 17.38 484 CYS A N 1
ATOM 3796 C CA . CYS A 1 484 ? -29.656 -18 -76.125 1 17.38 484 CYS A CA 1
ATOM 3797 C C . CYS A 1 484 ? -28.297 -18.672 -76.25 1 17.38 484 CYS A C 1
ATOM 3799 O O . CYS A 1 484 ? -28.188 -19.891 -76.062 1 17.38 484 CYS A O 1
ATOM 3801 N N . PRO A 1 485 ? -27.047 -18.234 -76.5 1 17.89 485 PRO A N 1
ATOM 3802 C CA . PRO A 1 485 ? -26.547 -19.156 -77.5 1 17.89 485 PRO A CA 1
ATOM 3803 C C . PRO A 1 485 ? -26.281 -20.547 -76.938 1 17.89 485 PRO A C 1
ATOM 3805 O O . PRO A 1 485 ? -26.094 -20.719 -75.75 1 17.89 485 PRO A O 1
ATOM 3808 N N . THR A 1 486 ? -26.141 -21.625 -77.875 1 16.8 486 THR A N 1
ATOM 3809 C CA . THR A 1 486 ? -26.312 -23.047 -78.188 1 16.8 486 THR A CA 1
ATOM 3810 C C . THR A 1 486 ? -25.188 -23.875 -77.562 1 16.8 486 THR A C 1
ATOM 3812 O O . THR A 1 486 ? -25.438 -24.891 -76.938 1 16.8 486 THR A O 1
ATOM 3815 N N . PRO A 1 487 ? -23.969 -24.172 -78.312 1 16.73 487 PRO A N 1
ATOM 3816 C CA . PRO A 1 487 ? -23.812 -25.5 -78.875 1 16.73 487 PRO A CA 1
ATOM 3817 C C . PRO A 1 487 ? -23.156 -26.516 -77.938 1 16.73 487 PRO A C 1
ATOM 3819 O O . PRO A 1 487 ? -23.703 -27.594 -77.75 1 16.73 487 PRO A O 1
ATOM 3822 N N . GLU A 1 488 ? -21.766 -26.922 -78.188 1 16.56 488 GLU A N 1
ATOM 3823 C CA . GLU A 1 488 ? -21.141 -28.094 -78.812 1 16.56 488 GLU A CA 1
ATOM 3824 C C . GLU A 1 488 ? -20.516 -28.984 -77.75 1 16.56 488 GLU A C 1
ATOM 3826 O O . GLU A 1 488 ? -20.109 -28.516 -76.688 1 16.56 488 GLU A O 1
ATOM 3831 N N . LEU A 1 489 ? -20.266 -30.391 -78 1 16.06 489 LEU A N 1
ATOM 3832 C CA . LEU A 1 489 ? -20.219 -31.812 -77.688 1 16.06 489 LEU A CA 1
ATOM 3833 C C . LEU A 1 489 ? -18.875 -32.188 -77.125 1 16.06 489 LEU A C 1
ATOM 3835 O O . LEU A 1 489 ? -18.734 -33.25 -76.5 1 16.06 489 LEU A O 1
ATOM 3839 N N . MET A 1 490 ? -17.703 -31.578 -77.125 1 15.44 490 MET A N 1
ATOM 3840 C CA . MET A 1 490 ? -16.641 -32.469 -77.562 1 15.44 490 MET A CA 1
ATOM 3841 C C . MET A 1 490 ? -16.328 -33.531 -76.562 1 15.44 490 MET A C 1
ATOM 3843 O O . MET A 1 490 ? -16.516 -33.281 -75.312 1 15.44 490 MET A O 1
ATOM 3847 N N . ASP A 1 491 ? -15.523 -34.781 -76.875 1 15.81 491 ASP A N 1
ATOM 3848 C CA . ASP A 1 491 ? -15.234 -36.219 -77 1 15.81 491 ASP A CA 1
ATOM 3849 C C . ASP A 1 491 ? -14.32 -36.656 -75.812 1 15.81 491 ASP A C 1
ATOM 3851 O O . ASP A 1 491 ? -14.617 -37.625 -75.125 1 15.81 491 ASP A O 1
ATOM 3855 N N . GLY A 1 492 ? -12.859 -36.812 -76 1 14.99 492 GLY A N 1
ATOM 3856 C CA . GLY A 1 492 ? -12.102 -38 -76.25 1 14.99 492 GLY A CA 1
ATOM 3857 C C . GLY A 1 492 ? -11.484 -38.594 -75 1 14.99 492 GLY A C 1
ATOM 3858 O O . GLY A 1 492 ? -11.594 -39.812 -74.75 1 14.99 492 GLY A O 1
ATOM 3859 N N . PHE A 1 493 ? -10.336 -38.188 -74.375 1 15.66 493 PHE A N 1
ATOM 3860 C CA . PHE A 1 493 ? -9.172 -39.062 -74.375 1 15.66 493 PHE A CA 1
ATOM 3861 C C . PHE A 1 493 ? -9.172 -39.969 -73.188 1 15.66 493 PHE A C 1
ATOM 3863 O O . PHE A 1 493 ? -9.641 -39.562 -72.125 1 15.66 493 PHE A O 1
ATOM 3870 N N . ALA A 1 494 ? -8.461 -41.312 -73.188 1 15.91 494 ALA A N 1
ATOM 3871 C CA . ALA A 1 494 ? -8.227 -42.719 -73 1 15.91 494 ALA A CA 1
ATOM 3872 C C . ALA A 1 494 ? -7.504 -43 -71.688 1 15.91 494 ALA A C 1
ATOM 3874 O O . ALA A 1 494 ? -7.945 -43.844 -70.938 1 15.91 494 ALA A O 1
ATOM 3875 N N . ALA A 1 495 ? -6.082 -43.094 -71.625 1 15.27 495 ALA A N 1
ATOM 3876 C CA . ALA A 1 495 ? -5.254 -44.312 -71.562 1 15.27 495 ALA A CA 1
ATOM 3877 C C . ALA A 1 495 ? -5.074 -44.812 -70.125 1 15.27 495 ALA A C 1
ATOM 3879 O O . ALA A 1 495 ? -5.316 -44.094 -69.188 1 15.27 495 ALA A O 1
ATOM 3880 N N . SER A 1 496 ? -3.781 -45.688 -69.75 1 14.87 496 SER A N 1
ATOM 3881 C CA . SER A 1 496 ? -3.221 -47 -69.625 1 14.87 496 SER A CA 1
ATOM 3882 C C . SER A 1 496 ? -2.744 -47.219 -68.188 1 14.87 496 SER A C 1
ATOM 3884 O O . SER A 1 496 ? -3 -48.281 -67.562 1 14.87 496 SER A O 1
ATOM 3886 N N . ALA A 1 497 ? -1.723 -46.656 -67.438 1 16.09 497 ALA A N 1
ATOM 3887 C CA . ALA A 1 497 ? -0.558 -47.469 -67.125 1 16.09 497 ALA A CA 1
ATOM 3888 C C . ALA A 1 497 ? -0.813 -48.375 -65.938 1 16.09 497 ALA A C 1
ATOM 3890 O O . ALA A 1 497 ? -1.583 -48 -65 1 16.09 497 ALA A O 1
ATOM 3891 N N . ARG A 1 498 ? 0.068 -49.688 -65.625 1 16.31 498 ARG A N 1
ATOM 3892 C CA . ARG A 1 498 ? 0.422 -51.062 -65.375 1 16.31 498 ARG A CA 1
ATOM 3893 C C . ARG A 1 498 ? 0.931 -51.25 -63.938 1 16.31 498 ARG A C 1
ATOM 3895 O O . ARG A 1 498 ? 0.704 -52.312 -63.344 1 16.31 498 ARG A O 1
ATOM 3902 N N . ILE A 1 499 ? 1.845 -50.656 -63.25 1 16.48 499 ILE A N 1
ATOM 3903 C CA . ILE A 1 499 ? 2.998 -51.469 -62.906 1 16.48 499 ILE A CA 1
ATOM 3904 C C . ILE A 1 499 ? 2.615 -52.438 -61.781 1 16.48 499 ILE A C 1
ATOM 3906 O O . ILE A 1 499 ? 1.745 -52.125 -60.938 1 16.48 499 ILE A O 1
ATOM 3910 N N . ALA A 1 500 ? 3.633 -53.469 -61.25 1 16.72 500 ALA A N 1
ATOM 3911 C CA . ALA A 1 500 ? 4.148 -54.812 -61.031 1 16.72 500 ALA A CA 1
ATOM 3912 C C . ALA A 1 500 ? 3.982 -55.25 -59.594 1 16.72 500 ALA A C 1
ATOM 3914 O O . ALA A 1 500 ? 3.738 -54.438 -58.688 1 16.72 500 ALA A O 1
ATOM 3915 N N . ALA A 1 501 ? 4.93 -56.406 -59.031 1 17.08 501 ALA A N 1
ATOM 3916 C CA . ALA A 1 501 ? 5.074 -57.812 -58.656 1 17.08 501 ALA A CA 1
ATOM 3917 C C . ALA A 1 501 ? 5.363 -57.938 -57.156 1 17.08 501 ALA A C 1
ATOM 3919 O O . ALA A 1 501 ? 4.945 -58.906 -56.531 1 17.08 501 ALA A O 1
ATOM 3920 N N . VAL A 1 502 ? 6.305 -57.375 -56.406 1 18.91 502 VAL A N 1
ATOM 3921 C CA . VAL A 1 502 ? 7.309 -58.25 -55.844 1 18.91 502 VAL A CA 1
ATOM 3922 C C . VAL A 1 502 ? 6.707 -59 -54.656 1 18.91 502 VAL A C 1
ATOM 3924 O O . VAL A 1 502 ? 5.844 -58.5 -53.938 1 18.91 502 VAL A O 1
ATOM 3927 N N . SER A 1 503 ? 7.188 -60.406 -54.281 1 18.66 503 SER A N 1
ATOM 3928 C CA . SER A 1 503 ? 7.121 -61.781 -53.812 1 18.66 503 SER A CA 1
ATOM 3929 C C . SER A 1 503 ? 7.43 -61.875 -52.312 1 18.66 503 SER A C 1
ATOM 3931 O O . SER A 1 503 ? 7.266 -62.938 -51.719 1 18.66 503 SER A O 1
ATOM 3933 N N . CYS A 1 504 ? 8.023 -61.125 -51.469 1 21.44 504 CYS A N 1
ATOM 3934 C CA . CYS A 1 504 ? 8.953 -61.844 -50.594 1 21.44 504 CYS A CA 1
ATOM 3935 C C . CYS A 1 504 ? 8.211 -62.812 -49.688 1 21.44 504 CYS A C 1
ATOM 3937 O O . CYS A 1 504 ? 7.141 -62.5 -49.188 1 21.44 504 CYS A O 1
ATOM 3939 N N . THR A 1 505 ? 8.586 -64.25 -49.531 1 19.75 505 THR A N 1
ATOM 3940 C CA . THR A 1 505 ? 8.461 -65.625 -49.094 1 19.75 505 THR A CA 1
ATOM 3941 C C . THR A 1 505 ? 8.555 -65.75 -47.594 1 19.75 505 THR A C 1
ATOM 3943 O O . THR A 1 505 ? 8.188 -66.75 -47 1 19.75 505 THR A O 1
ATOM 3946 N N . VAL A 1 506 ? 9.211 -65 -46.719 1 23.31 506 VAL A N 1
ATOM 3947 C CA . VAL A 1 506 ? 9.922 -65.812 -45.75 1 23.31 506 VAL A CA 1
ATOM 3948 C C . VAL A 1 506 ? 8.93 -66.75 -45.031 1 23.31 506 VAL A C 1
ATOM 3950 O O . VAL A 1 506 ? 7.809 -66.375 -44.719 1 23.31 506 VAL A O 1
ATOM 3953 N N . GLN A 1 507 ? 9.367 -68.062 -44.75 1 21.62 507 GLN A N 1
ATOM 3954 C CA . GLN A 1 507 ? 9.328 -69.312 -44 1 21.62 507 GLN A CA 1
ATOM 3955 C C . GLN A 1 507 ? 9.188 -69 -42.5 1 21.62 507 GLN A C 1
ATOM 3957 O O . GLN A 1 507 ? 9.867 -68.125 -41.969 1 21.62 507 GLN A O 1
ATOM 3962 N N . MET B 1 1 ? -58.781 2.365 11.07 1 22.17 1 MET B N 1
ATOM 3963 C CA . MET B 1 1 ? -58.281 2.42 9.688 1 22.17 1 MET B CA 1
ATOM 3964 C C . MET B 1 1 ? -57.031 3.264 9.578 1 22.17 1 MET B C 1
ATOM 3966 O O . MET B 1 1 ? -56.688 3.75 8.5 1 22.17 1 MET B O 1
ATOM 3970 N N . ASN B 1 2 ? -56.344 3.674 10.539 1 22.64 2 ASN B N 1
ATOM 3971 C CA . ASN B 1 2 ? -55.281 4.656 10.797 1 22.64 2 ASN B CA 1
ATOM 3972 C C . ASN B 1 2 ? -53.969 4.277 10.094 1 22.64 2 ASN B C 1
ATOM 3974 O O . ASN B 1 2 ? -53.312 3.301 10.477 1 22.64 2 ASN B O 1
ATOM 3978 N N . SER B 1 3 ? -53.906 4.379 8.734 1 23.58 3 SER B N 1
ATOM 3979 C CA . SER B 1 3 ? -52.906 4.09 7.727 1 23.58 3 SER B CA 1
ATOM 3980 C C . SER B 1 3 ? -51.625 4.883 7.98 1 23.58 3 SER B C 1
ATOM 3982 O O . SER B 1 3 ? -51.625 6.113 7.895 1 23.58 3 SER B O 1
ATOM 3984 N N . ARG B 1 4 ? -50.875 4.551 8.945 1 28.84 4 ARG B N 1
ATOM 3985 C CA . ARG B 1 4 ? -49.656 5.234 9.352 1 28.84 4 ARG B CA 1
ATOM 3986 C C . ARG B 1 4 ? -48.719 5.371 8.172 1 28.84 4 ARG B C 1
ATOM 3988 O O . ARG B 1 4 ? -48.375 4.383 7.516 1 28.84 4 ARG B O 1
ATOM 3995 N N . LYS B 1 5 ? -48.719 6.559 7.461 1 30.09 5 LYS B N 1
ATOM 3996 C CA . LYS B 1 5 ? -47.938 7.086 6.352 1 30.09 5 LYS B CA 1
ATOM 3997 C C . LYS B 1 5 ? -46.469 6.711 6.492 1 30.09 5 LYS B C 1
ATOM 3999 O O . LYS B 1 5 ? -45.812 7.031 7.504 1 30.09 5 LYS B O 1
ATOM 4004 N N . LEU B 1 6 ? -46.062 5.648 5.98 1 27.84 6 LEU B N 1
ATOM 4005 C CA . LEU B 1 6 ? -44.719 5.137 5.812 1 27.84 6 LEU B CA 1
ATOM 4006 C C . LEU B 1 6 ? -43.812 6.191 5.191 1 27.84 6 LEU B C 1
ATOM 4008 O O . LEU B 1 6 ? -44 6.613 4.051 1 27.84 6 LEU B O 1
ATOM 4012 N N . LEU B 1 7 ? -43.438 7.25 5.961 1 27.33 7 LEU B N 1
ATOM 4013 C CA . LEU B 1 7 ? -42.562 8.336 5.578 1 27.33 7 LEU B CA 1
ATOM 4014 C C . LEU B 1 7 ? -41.375 7.812 4.766 1 27.33 7 LEU B C 1
ATOM 4016 O O . LEU B 1 7 ? -40.656 6.926 5.219 1 27.33 7 LEU B O 1
ATOM 4020 N N . SER B 1 8 ? -41.594 7.648 3.453 1 28.03 8 SER B N 1
ATOM 4021 C CA . SER B 1 8 ? -40.594 7.391 2.408 1 28.03 8 SER B CA 1
ATOM 4022 C C . SER B 1 8 ? -39.312 8.172 2.656 1 28.03 8 SER B C 1
ATOM 4024 O O . SER B 1 8 ? -39.344 9.398 2.785 1 28.03 8 SER B O 1
ATOM 4026 N N . GLU B 1 9 ? -38.531 7.703 3.42 1 29.03 9 GLU B N 1
ATOM 4027 C CA . GLU B 1 9 ? -37.219 8.289 3.67 1 29.03 9 GLU B CA 1
ATOM 4028 C C . GLU B 1 9 ? -36.531 8.68 2.365 1 29.03 9 GLU B C 1
ATOM 4030 O O . GLU B 1 9 ? -36.281 7.828 1.517 1 29.03 9 GLU B O 1
ATOM 4035 N N . THR B 1 10 ? -36.938 9.789 1.733 1 30.22 10 THR B N 1
ATOM 4036 C CA . THR B 1 10 ? -36.344 10.445 0.582 1 30.22 10 THR B CA 1
ATOM 4037 C C . THR B 1 10 ? -34.812 10.281 0.596 1 30.22 10 THR B C 1
ATOM 4039 O O . THR B 1 10 ? -34.156 10.625 1.58 1 30.22 10 THR B O 1
ATOM 4042 N N . ARG B 1 11 ? -34.344 9.531 -0.211 1 33.12 11 ARG B N 1
ATOM 4043 C CA . ARG B 1 11 ? -32.969 9.32 -0.631 1 33.12 11 ARG B CA 1
ATOM 4044 C C . ARG B 1 11 ? -32.281 10.656 -0.878 1 33.12 11 ARG B C 1
ATOM 4046 O O . ARG B 1 11 ? -32.594 11.359 -1.839 1 33.12 11 ARG B O 1
ATOM 4053 N N . ARG B 1 12 ? -31.875 11.477 0.04 1 30.67 12 ARG B N 1
ATOM 4054 C CA . ARG B 1 12 ? -31.062 12.664 -0.194 1 30.67 12 ARG B CA 1
ATOM 4055 C C . ARG B 1 12 ? -29.906 12.359 -1.14 1 30.67 12 ARG B C 1
ATOM 4057 O O . ARG B 1 12 ? -28.953 11.695 -0.754 1 30.67 12 ARG B O 1
ATOM 4064 N N . THR B 1 13 ? -30.234 12.039 -2.375 1 33.84 13 THR B N 1
ATOM 4065 C CA . THR B 1 13 ? -29.219 12.062 -3.418 1 33.84 13 THR B CA 1
ATOM 4066 C C . THR B 1 13 ? -28.328 13.289 -3.277 1 33.84 13 THR B C 1
ATOM 4068 O O . THR B 1 13 ? -28.812 14.422 -3.26 1 33.84 13 THR B O 1
ATOM 4071 N N . PHE B 1 14 ? -27.391 13.266 -2.58 1 32.5 14 PHE B N 1
ATOM 4072 C CA . PHE B 1 14 ? -26.453 14.391 -2.539 1 32.5 14 PHE B CA 1
ATOM 4073 C C . PHE B 1 14 ? -26.031 14.789 -3.945 1 32.5 14 PHE B C 1
ATOM 4075 O O . PHE B 1 14 ? -25.594 13.945 -4.734 1 32.5 14 PHE B O 1
ATOM 4082 N N . PRO B 1 15 ? -26.734 15.672 -4.586 1 33.41 15 PRO B N 1
ATOM 4083 C CA . PRO B 1 15 ? -26.234 16.141 -5.883 1 33.41 15 PRO B CA 1
ATOM 4084 C C . PRO B 1 15 ? -24.719 16.172 -5.961 1 33.41 15 PRO B C 1
ATOM 4086 O O . PRO B 1 15 ? -24.047 16.328 -4.938 1 33.41 15 PRO B O 1
ATOM 4089 N N . ALA B 1 16 ? -24.156 15.562 -7.027 1 37.03 16 ALA B N 1
ATOM 4090 C CA . ALA B 1 16 ? -22.766 15.797 -7.379 1 37.03 16 ALA B CA 1
ATOM 4091 C C . ALA B 1 16 ? -22.406 17.281 -7.27 1 37.03 16 ALA B C 1
ATOM 4093 O O . ALA B 1 16 ? -22.531 18.031 -8.242 1 37.03 16 ALA B O 1
ATOM 4094 N N . THR B 1 17 ? -23.062 18.078 -6.547 1 34.59 17 THR B N 1
ATOM 4095 C CA . THR B 1 17 ? -22.688 19.484 -6.438 1 34.59 17 THR B CA 1
ATOM 4096 C C . THR B 1 17 ? -21.172 19.641 -6.586 1 34.59 17 THR B C 1
ATOM 4098 O O . THR B 1 17 ? -20.406 18.781 -6.137 1 34.59 17 THR B O 1
ATOM 4101 N N . LYS B 1 18 ? -20.719 20.5 -7.492 1 39.97 18 LYS B N 1
ATOM 4102 C CA . LYS B 1 18 ? -19.359 20.984 -7.645 1 39.97 18 LYS B CA 1
ATOM 4103 C C . LYS B 1 18 ? -18.594 20.875 -6.332 1 39.97 18 LYS B C 1
ATOM 4105 O O . LYS B 1 18 ? -19.031 21.391 -5.301 1 39.97 18 LYS B O 1
ATOM 4110 N N . ALA B 1 19 ? -18.078 19.734 -6.055 1 43.38 19 ALA B N 1
ATOM 4111 C CA . ALA B 1 19 ? -17.172 19.547 -4.918 1 43.38 19 ALA B CA 1
ATOM 4112 C C . ALA B 1 19 ? -16.516 20.859 -4.508 1 43.38 19 ALA B C 1
ATOM 4114 O O . ALA B 1 19 ? -15.516 21.266 -5.105 1 43.38 19 ALA B O 1
ATOM 4115 N N . CYS B 1 20 ? -17.219 21.953 -4.473 1 45.59 20 CYS B N 1
ATOM 4116 C CA . CYS B 1 20 ? -16.609 23.141 -3.904 1 45.59 20 CYS B CA 1
ATOM 4117 C C . CYS B 1 20 ? -15.648 22.797 -2.773 1 45.59 20 CYS B C 1
ATOM 4119 O O . CYS B 1 20 ? -16.031 22.109 -1.824 1 45.59 20 CYS B O 1
ATOM 4121 N N . SER B 1 21 ? -14.445 22.719 -3.037 1 55.47 21 SER B N 1
ATOM 4122 C CA . SER B 1 21 ? -13.336 22.469 -2.125 1 55.47 21 SER B CA 1
ATOM 4123 C C . SER B 1 21 ? -13.562 23.141 -0.776 1 55.47 21 SER B C 1
ATOM 4125 O O . SER B 1 21 ? -13.695 24.359 -0.704 1 55.47 21 SER B O 1
ATOM 4127 N N . GLN B 1 22 ? -14.328 22.609 0.205 1 70.44 22 GLN B N 1
ATOM 4128 C CA . GLN B 1 22 ? -14.609 23.062 1.562 1 70.44 22 GLN B CA 1
ATOM 4129 C C . GLN B 1 22 ? -13.328 23.344 2.326 1 70.44 22 GLN B C 1
ATOM 4131 O O . GLN B 1 22 ? -13.352 23.562 3.539 1 70.44 22 GLN B O 1
ATOM 4136 N N . GLN B 1 23 ? -12.258 23.516 1.621 1 83.69 23 GLN B N 1
ATOM 4137 C CA . GLN B 1 23 ? -11.008 23.828 2.307 1 83.69 23 GLN B CA 1
ATOM 4138 C C . GLN B 1 23 ? -10.898 25.312 2.604 1 83.69 23 GLN B C 1
ATOM 4140 O O . GLN B 1 23 ? -11.203 26.156 1.749 1 83.69 23 GLN B O 1
ATOM 4145 N N . PRO B 1 24 ? -10.547 25.719 3.727 1 88.44 24 PRO B N 1
ATOM 4146 C CA . PRO B 1 24 ? -10.406 27.125 4.082 1 88.44 24 PRO B CA 1
ATOM 4147 C C . PRO B 1 24 ? -9.164 27.781 3.471 1 88.44 24 PRO B C 1
ATOM 4149 O O . PRO B 1 24 ? -8.188 27.078 3.178 1 88.44 24 PRO B O 1
ATOM 4152 N N . SER B 1 25 ? -9.328 29.062 3.281 1 91.69 25 SER B N 1
ATOM 4153 C CA . SER B 1 25 ? -8.148 29.844 2.914 1 91.69 25 SER B CA 1
ATOM 4154 C C . SER B 1 25 ? -7.246 30.078 4.117 1 91.69 25 SER B C 1
ATOM 4156 O O . SER B 1 25 ? -7.699 30.016 5.262 1 91.69 25 SER B O 1
ATOM 4158 N N . ARG B 1 26 ? -5.969 30.359 3.828 1 94.5 26 ARG B N 1
ATOM 4159 C CA . ARG B 1 26 ? -5.02 30.422 4.934 1 94.5 26 ARG B CA 1
ATOM 4160 C C . ARG B 1 26 ? -4.34 31.797 4.98 1 94.5 26 ARG B C 1
ATOM 4162 O O . ARG B 1 26 ? -3.982 32.344 3.939 1 94.5 26 ARG B O 1
ATOM 4169 N N . ILE B 1 27 ? -4.281 32.406 6.191 1 95.88 27 ILE B N 1
ATOM 4170 C CA . ILE B 1 27 ? -3.496 33.594 6.441 1 95.88 27 ILE B CA 1
ATOM 4171 C C . ILE B 1 27 ? -2.377 33.281 7.434 1 95.88 27 ILE B C 1
ATOM 4173 O O . ILE B 1 27 ? -2.635 32.812 8.547 1 95.88 27 ILE B O 1
ATOM 4177 N N . LEU B 1 28 ? -1.18 33.469 6.992 1 97.06 28 LEU B N 1
ATOM 4178 C CA . LEU B 1 28 ? -0.03 33.281 7.867 1 97.06 28 LEU B CA 1
ATOM 4179 C C . LEU B 1 28 ? 0.529 34.625 8.344 1 97.06 28 LEU B C 1
ATOM 4181 O O . LEU B 1 28 ? 0.876 35.469 7.527 1 97.06 28 LEU B O 1
ATOM 4185 N N . ILE B 1 29 ? 0.53 34.812 9.625 1 95.81 29 ILE B N 1
ATOM 4186 C CA . ILE B 1 29 ? 1.097 36.031 10.227 1 95.81 29 ILE B CA 1
ATOM 4187 C C . ILE B 1 29 ? 2.389 35.688 10.961 1 95.81 29 ILE B C 1
ATOM 4189 O O . ILE B 1 29 ? 2.393 34.812 11.859 1 95.81 29 ILE B O 1
ATOM 4193 N N . VAL B 1 30 ? 3.465 36.281 10.594 1 92.88 30 VAL B N 1
ATOM 4194 C CA . VAL B 1 30 ? 4.766 36.031 11.195 1 92.88 30 VAL B CA 1
ATOM 4195 C C . VAL B 1 30 ? 5.219 37.219 12.008 1 92.88 30 VAL B C 1
ATOM 4197 O O . VAL B 1 30 ? 5.367 38.344 11.469 1 92.88 30 VAL B O 1
ATOM 4200 N N . ASP B 1 31 ? 5.402 36.938 13.289 1 89.31 31 ASP B N 1
ATOM 4201 C CA . ASP B 1 31 ? 5.938 37.969 14.188 1 89.31 31 ASP B CA 1
ATOM 4202 C C . ASP B 1 31 ? 7.465 37.938 14.203 1 89.31 31 ASP B C 1
ATOM 4204 O O . ASP B 1 31 ? 8.062 37.031 14.758 1 89.31 31 ASP B O 1
ATOM 4208 N N . VAL B 1 32 ? 8.102 38.938 13.664 1 85.75 32 VAL B N 1
ATOM 4209 C CA . VAL B 1 32 ? 9.547 38.969 13.516 1 85.75 32 VAL B CA 1
ATOM 4210 C C . VAL B 1 32 ? 10.172 39.812 14.625 1 85.75 32 VAL B C 1
ATOM 4212 O O . VAL B 1 32 ? 11.359 40.156 14.555 1 85.75 32 VAL B O 1
ATOM 4215 N N . THR B 1 33 ? 9.477 40.062 15.664 1 79 33 THR B N 1
ATOM 4216 C CA . THR B 1 33 ? 9.984 40.969 16.703 1 79 33 THR B CA 1
ATOM 4217 C C . THR B 1 33 ? 10.906 40.219 17.656 1 79 33 THR B C 1
ATOM 4219 O O . THR B 1 33 ? 11.594 40.844 18.469 1 79 33 THR B O 1
ATOM 4222 N N . SER B 1 34 ? 11.141 39.031 17.469 1 74.44 34 SER B N 1
ATOM 4223 C CA . SER B 1 34 ? 11.953 38.25 18.391 1 74.44 34 SER B CA 1
ATOM 4224 C C . SER B 1 34 ? 13.445 38.438 18.109 1 74.44 34 SER B C 1
ATOM 4226 O O . SER B 1 34 ? 13.852 38.562 16.953 1 74.44 34 SER B O 1
ATOM 4228 N N . PRO B 1 35 ? 14.18 38.531 19.297 1 72.38 35 PRO B N 1
ATOM 4229 C CA . PRO B 1 35 ? 15.633 38.625 19.094 1 72.38 35 PRO B CA 1
ATOM 4230 C C . PRO B 1 35 ? 16.219 37.406 18.391 1 72.38 35 PRO B C 1
ATOM 4232 O O . PRO B 1 35 ? 17.312 37.469 17.828 1 72.38 35 PRO B O 1
ATOM 4235 N N . SER B 1 36 ? 15.562 36.344 18.453 1 76.5 36 SER B N 1
ATOM 4236 C CA . SER B 1 36 ? 16.078 35.125 17.828 1 76.5 36 SER B CA 1
ATOM 4237 C C . SER B 1 36 ? 15.539 34.969 16.406 1 76.5 36 SER B C 1
ATOM 4239 O O . SER B 1 36 ? 15.555 33.875 15.852 1 76.5 36 SER B O 1
ATOM 4241 N N . TRP B 1 37 ? 15.203 36 15.867 1 80.06 37 TRP B N 1
ATOM 4242 C CA . TRP B 1 37 ? 14.562 35.938 14.555 1 80.06 37 TRP B CA 1
ATOM 4243 C C . TRP B 1 37 ? 15.539 35.438 13.492 1 80.06 37 TRP B C 1
ATOM 4245 O O . TRP B 1 37 ? 15.141 34.781 12.547 1 80.06 37 TRP B O 1
ATOM 4255 N N . ALA B 1 38 ? 16.781 35.656 13.672 1 77.69 38 ALA B N 1
ATOM 4256 C CA . ALA B 1 38 ? 17.734 35.25 12.656 1 77.69 38 ALA B CA 1
ATOM 4257 C C . ALA B 1 38 ? 17.672 33.719 12.414 1 77.69 38 ALA B C 1
ATOM 4259 O O . ALA B 1 38 ? 17.641 33.281 11.266 1 77.69 38 ALA B O 1
ATOM 4260 N N . ASN B 1 39 ? 17.656 33 13.477 1 81.81 39 ASN B N 1
ATOM 4261 C CA . ASN B 1 39 ? 17.594 31.547 13.359 1 81.81 39 ASN B CA 1
ATOM 4262 C C . ASN B 1 39 ? 16.203 31.094 12.922 1 81.81 39 ASN B C 1
ATOM 4264 O O . ASN B 1 39 ? 16.078 30.203 12.07 1 81.81 39 ASN B O 1
ATOM 4268 N N . THR B 1 40 ? 15.219 31.688 13.453 1 87.38 40 THR B N 1
ATOM 4269 C CA . THR B 1 40 ? 13.844 31.297 13.164 1 87.38 40 THR B CA 1
ATOM 4270 C C . THR B 1 40 ? 13.492 31.594 11.711 1 87.38 40 THR B C 1
ATOM 4272 O O . THR B 1 40 ? 12.727 30.844 11.086 1 87.38 40 THR B O 1
ATOM 4275 N N . CYS B 1 41 ? 14.078 32.656 11.242 1 89 41 CYS B N 1
ATOM 4276 C CA . CYS B 1 41 ? 13.766 33.062 9.875 1 89 41 CYS B CA 1
ATOM 4277 C C . CYS B 1 41 ? 14.211 31.984 8.883 1 89 41 CYS B C 1
ATOM 4279 O O . CYS B 1 41 ? 13.469 31.625 7.969 1 89 41 CYS B O 1
ATOM 4281 N N . SER B 1 42 ? 15.445 31.484 9.055 1 91.06 42 SER B N 1
ATOM 4282 C CA . SER B 1 42 ? 15.969 30.469 8.141 1 91.06 42 SER B CA 1
ATOM 4283 C C . SER B 1 42 ? 15.156 29.188 8.211 1 91.06 42 SER B C 1
ATOM 4285 O O . SER B 1 42 ? 14.797 28.625 7.176 1 91.06 42 SER B O 1
ATOM 4287 N N . VAL B 1 43 ? 14.867 28.781 9.406 1 93.12 43 VAL B N 1
ATOM 4288 C CA . VAL B 1 43 ? 14.117 27.547 9.633 1 93.12 43 VAL B CA 1
ATOM 4289 C C . VAL B 1 43 ? 12.703 27.688 9.086 1 93.12 43 VAL B C 1
ATOM 4291 O O . VAL B 1 43 ? 12.188 26.781 8.414 1 93.12 43 VAL B O 1
ATOM 4294 N N . LEU B 1 44 ? 12.133 28.828 9.336 1 94.06 44 LEU B N 1
ATOM 4295 C CA . LEU B 1 44 ? 10.773 29.094 8.891 1 94.06 44 LEU B CA 1
ATOM 4296 C C . LEU B 1 44 ? 10.703 29.125 7.363 1 94.06 44 LEU B C 1
ATOM 4298 O O . LEU B 1 44 ? 9.805 28.531 6.766 1 94.06 44 LEU B O 1
ATOM 4302 N N . SER B 1 45 ? 11.617 29.844 6.754 1 94.69 45 SER B N 1
ATOM 4303 C CA . SER B 1 45 ? 11.617 29.969 5.301 1 94.69 45 SER B CA 1
ATOM 4304 C C . SER B 1 45 ? 11.773 28.609 4.629 1 94.69 45 SER B C 1
ATOM 4306 O O . SER B 1 45 ? 11.086 28.297 3.652 1 94.69 45 SER B O 1
ATOM 4308 N N . GLU B 1 46 ? 12.633 27.812 5.172 1 95.19 46 GLU B N 1
ATOM 4309 C CA . GLU B 1 46 ? 12.836 26.484 4.617 1 95.19 46 GLU B CA 1
ATOM 4310 C C . GLU B 1 46 ? 11.586 25.609 4.766 1 95.19 46 GLU B C 1
ATOM 4312 O O . GLU B 1 46 ? 11.172 24.953 3.814 1 95.19 46 GLU B O 1
ATOM 4317 N N . ALA B 1 47 ? 11.031 25.562 5.93 1 96.81 47 ALA B N 1
ATOM 4318 C CA . ALA B 1 47 ? 9.836 24.766 6.199 1 96.81 47 ALA B CA 1
ATOM 4319 C C . ALA B 1 47 ? 8.672 25.203 5.316 1 96.81 47 ALA B C 1
ATOM 4321 O O . ALA B 1 47 ? 7.938 24.359 4.781 1 96.81 47 ALA B O 1
ATOM 4322 N N . LEU B 1 48 ? 8.5 26.469 5.207 1 96.19 48 LEU B N 1
ATOM 4323 C CA . LEU B 1 48 ? 7.426 27.016 4.387 1 96.19 48 LEU B CA 1
ATOM 4324 C C . LEU B 1 48 ? 7.613 26.641 2.92 1 96.19 48 LEU B C 1
ATOM 4326 O O . LEU B 1 48 ? 6.668 26.203 2.264 1 96.19 48 LEU B O 1
ATOM 4330 N N . GLU B 1 49 ? 8.797 26.844 2.496 1 95.62 49 GLU B N 1
ATOM 4331 C CA . GLU B 1 49 ? 9.094 26.5 1.107 1 95.62 49 GLU B CA 1
ATOM 4332 C C . GLU B 1 49 ? 8.836 25.031 0.831 1 95.62 49 GLU B C 1
ATOM 4334 O O . GLU B 1 49 ? 8.242 24.672 -0.19 1 95.62 49 GLU B O 1
ATOM 4339 N N . ASN B 1 50 ? 9.289 24.203 1.676 1 95.94 50 ASN B N 1
ATOM 4340 C CA . ASN B 1 50 ? 9.086 22.75 1.543 1 95.94 50 ASN B CA 1
ATOM 4341 C C . ASN B 1 50 ? 7.602 22.406 1.486 1 95.94 50 ASN B C 1
ATOM 4343 O O . ASN B 1 50 ? 7.16 21.703 0.579 1 95.94 50 ASN B O 1
ATOM 4347 N N . SER B 1 51 ? 6.863 22.891 2.424 1 96.31 51 SER B N 1
ATOM 4348 C CA . SER B 1 51 ? 5.453 22.547 2.547 1 96.31 51 SER B CA 1
ATOM 4349 C C . SER B 1 51 ? 4.641 23.094 1.386 1 96.31 51 SER B C 1
ATOM 4351 O O . SER B 1 51 ? 3.746 22.438 0.867 1 96.31 51 SER B O 1
ATOM 4353 N N . LEU B 1 52 ? 4.938 24.266 0.992 1 95.44 52 LEU B N 1
ATOM 4354 C CA . LEU B 1 52 ? 4.164 24.891 -0.08 1 95.44 52 LEU B CA 1
ATOM 4355 C C . LEU B 1 52 ? 4.523 24.281 -1.43 1 95.44 52 LEU B C 1
ATOM 4357 O O . LEU B 1 52 ? 3.676 24.203 -2.322 1 95.44 52 LEU B O 1
ATOM 4361 N N . CYS B 1 53 ? 5.777 23.938 -1.584 1 93.19 53 CYS B N 1
ATOM 4362 C CA . CYS B 1 53 ? 6.125 23.234 -2.811 1 93.19 53 CYS B CA 1
ATOM 4363 C C . CYS B 1 53 ? 5.359 21.922 -2.922 1 93.19 53 CYS B C 1
ATOM 4365 O O . CYS B 1 53 ? 4.938 21.531 -4.012 1 93.19 53 CYS B O 1
ATOM 4367 N N . LEU B 1 54 ? 5.191 21.234 -1.854 1 93.44 54 LEU B N 1
ATOM 4368 C CA . LEU B 1 54 ? 4.395 20.016 -1.802 1 93.44 54 LEU B CA 1
ATOM 4369 C C . LEU B 1 54 ? 2.943 20.297 -2.178 1 93.44 54 LEU B C 1
ATOM 4371 O O . LEU B 1 54 ? 2.363 19.594 -3 1 93.44 54 LEU B O 1
ATOM 4375 N N . ALA B 1 55 ? 2.395 21.281 -1.615 1 93.38 55 ALA B N 1
ATOM 4376 C CA . ALA B 1 55 ? 1 21.641 -1.854 1 93.38 55 ALA B CA 1
ATOM 4377 C C . ALA B 1 55 ? 0.763 21.984 -3.322 1 93.38 55 ALA B C 1
ATOM 4379 O O . ALA B 1 55 ? -0.274 21.641 -3.889 1 93.38 55 ALA B O 1
ATOM 4380 N N . CYS B 1 56 ? 1.705 22.641 -3.893 1 91.81 56 CYS B N 1
ATOM 4381 C CA . CYS B 1 56 ? 1.571 23.062 -5.281 1 91.81 56 CYS B CA 1
ATOM 4382 C C . CYS B 1 56 ? 1.745 21.891 -6.234 1 91.81 56 CYS B C 1
ATOM 4384 O O . CYS B 1 56 ? 1.261 21.922 -7.367 1 91.81 56 CYS B O 1
ATOM 4386 N N . SER B 1 57 ? 2.441 20.891 -5.824 1 90.44 57 SER B N 1
ATOM 4387 C CA . SER B 1 57 ? 2.785 19.781 -6.707 1 90.44 57 SER B CA 1
ATOM 4388 C C . SER B 1 57 ? 1.729 18.688 -6.648 1 90.44 57 SER B C 1
ATOM 4390 O O . SER B 1 57 ? 1.723 17.781 -7.484 1 90.44 57 SER B O 1
ATOM 4392 N N . LEU B 1 58 ? 0.853 18.672 -5.734 1 88.5 58 LEU B N 1
ATOM 4393 C CA . LEU B 1 58 ? -0.164 17.641 -5.57 1 88.5 58 LEU B CA 1
ATOM 4394 C C . LEU B 1 58 ? -1.188 17.688 -6.699 1 88.5 58 LEU B C 1
ATOM 4396 O O . LEU B 1 58 ? -1.674 18.781 -7.043 1 88.5 58 LEU B O 1
ATOM 4400 N N . THR B 1 59 ? -1.434 16.531 -7.254 1 82.56 59 THR B N 1
ATOM 4401 C CA . THR B 1 59 ? -2.455 16.453 -8.297 1 82.56 59 THR B CA 1
ATOM 4402 C C . THR B 1 59 ? -3.852 16.406 -7.68 1 82.56 59 THR B C 1
ATOM 4404 O O . THR B 1 59 ? -4.008 16.062 -6.508 1 82.56 59 THR B O 1
ATOM 4407 N N . GLY B 1 60 ? -4.875 16.875 -8.461 1 77.94 60 GLY B N 1
ATOM 4408 C CA . GLY B 1 60 ? -6.238 16.875 -7.953 1 77.94 60 GLY B CA 1
ATOM 4409 C C . GLY B 1 60 ? -6.68 18.234 -7.441 1 77.94 60 GLY B C 1
ATOM 4410 O O . GLY B 1 60 ? -6.09 19.266 -7.797 1 77.94 60 GLY B O 1
ATOM 4411 N N . PRO B 1 61 ? -7.711 18.203 -6.637 1 81.06 61 PRO B N 1
ATOM 4412 C CA . PRO B 1 61 ? -8.188 19.484 -6.105 1 81.06 61 PRO B CA 1
ATOM 4413 C C . PRO B 1 61 ? -7.18 20.125 -5.156 1 81.06 61 PRO B C 1
ATOM 4415 O O . PRO B 1 61 ? -6.457 19.438 -4.441 1 81.06 61 PRO B O 1
ATOM 4418 N N . CYS B 1 62 ? -7.246 21.438 -5.137 1 85.12 62 CYS B N 1
ATOM 4419 C CA . CYS B 1 62 ? -6.277 22.156 -4.324 1 85.12 62 CYS B CA 1
ATOM 4420 C C . CYS B 1 62 ? -6.59 22 -2.84 1 85.12 62 CYS B C 1
ATOM 4422 O O . CYS B 1 62 ? -7.723 22.234 -2.412 1 85.12 62 CYS B O 1
ATOM 4424 N N . ARG B 1 63 ? -5.586 21.672 -2.168 1 90.06 63 ARG B N 1
ATOM 4425 C CA . ARG B 1 63 ? -5.77 21.453 -0.735 1 90.06 63 ARG B CA 1
ATOM 4426 C C . ARG B 1 63 ? -5.613 22.766 0.034 1 90.06 63 ARG B C 1
ATOM 4428 O O . ARG B 1 63 ? -6.125 22.906 1.147 1 90.06 63 ARG B O 1
ATOM 4435 N N . ILE B 1 64 ? -4.824 23.719 -0.505 1 92.31 64 ILE B N 1
ATOM 4436 C CA . ILE B 1 64 ? -4.719 25.094 -0.014 1 92.31 64 ILE B CA 1
ATOM 4437 C C . ILE B 1 64 ? -5.148 26.062 -1.106 1 92.31 64 ILE B C 1
ATOM 4439 O O . ILE B 1 64 ? -4.332 26.484 -1.933 1 92.31 64 ILE B O 1
ATOM 4443 N N . PRO B 1 65 ? -6.355 26.453 -1.062 1 89.75 65 PRO B N 1
ATOM 4444 C CA . PRO B 1 65 ? -6.867 27.266 -2.176 1 89.75 65 PRO B CA 1
ATOM 4445 C C . PRO B 1 65 ? -6.203 28.625 -2.268 1 89.75 65 PRO B C 1
ATOM 4447 O O . PRO B 1 65 ? -5.719 29.016 -3.334 1 89.75 65 PRO B O 1
ATOM 4450 N N . LEU B 1 66 ? -6.23 29.359 -1.092 1 92.06 66 LEU B N 1
ATOM 4451 C CA . LEU B 1 66 ? -5.633 30.688 -1.06 1 92.06 66 LEU B CA 1
ATOM 4452 C C . LEU B 1 66 ? -4.68 30.828 0.121 1 92.06 66 LEU B C 1
ATOM 4454 O O . LEU B 1 66 ? -4.898 30.234 1.178 1 92.06 66 LEU B O 1
ATOM 4458 N N . LEU B 1 67 ? -3.645 31.594 -0.132 1 95.06 67 LEU B N 1
ATOM 4459 C CA . LEU B 1 67 ? -2.668 31.859 0.92 1 95.06 67 LEU B CA 1
ATOM 4460 C C . LEU B 1 67 ? -2.289 33.344 0.958 1 95.06 67 LEU B C 1
ATOM 4462 O O . LEU B 1 67 ? -2.107 33.969 -0.088 1 95.06 67 LEU B O 1
ATOM 4466 N N . SER B 1 68 ? -2.303 33.906 2.111 1 96.12 68 SER B N 1
ATOM 4467 C CA . SER B 1 68 ? -1.803 35.25 2.352 1 96.12 68 SER B CA 1
ATOM 4468 C C . SER B 1 68 ? -0.771 35.281 3.475 1 96.12 68 SER B C 1
ATOM 4470 O O . SER B 1 68 ? -0.851 34.469 4.41 1 96.12 68 SER B O 1
ATOM 4472 N N . LEU B 1 69 ? 0.229 36.156 3.332 1 96 69 LEU B N 1
ATOM 4473 C CA . LEU B 1 69 ? 1.309 36.219 4.312 1 96 69 LEU B CA 1
ATOM 4474 C C . LEU B 1 69 ? 1.492 37.656 4.824 1 96 69 LEU B C 1
ATOM 4476 O O . LEU B 1 69 ? 1.605 38.594 4.035 1 96 69 LEU B O 1
ATOM 4480 N N . TYR B 1 70 ? 1.438 37.781 6.156 1 94.69 70 TYR B N 1
ATOM 4481 C CA . TYR B 1 70 ? 1.652 39.062 6.812 1 94.69 70 TYR B CA 1
ATOM 4482 C C . TYR B 1 70 ? 2.889 39.031 7.703 1 94.69 70 TYR B C 1
ATOM 4484 O O . TYR B 1 70 ? 3.162 38 8.352 1 94.69 70 TYR B O 1
ATOM 4492 N N . LEU B 1 71 ? 3.58 40.125 7.758 1 91.31 71 LEU B N 1
ATOM 4493 C CA . LEU B 1 71 ? 4.727 40.312 8.641 1 91.31 71 LEU B CA 1
ATOM 4494 C C . LEU B 1 71 ? 4.449 41.375 9.695 1 91.31 71 LEU B C 1
ATOM 4496 O O . LEU B 1 71 ? 3.859 42.406 9.391 1 91.31 71 LEU B O 1
ATOM 4500 N N . VAL B 1 72 ? 4.812 41 10.914 1 89.38 72 VAL B N 1
ATOM 4501 C CA . VAL B 1 72 ? 4.66 41.938 12 1 89.38 72 VAL B CA 1
ATOM 4502 C C . VAL B 1 72 ? 6.035 42.344 12.531 1 89.38 72 VAL B C 1
ATOM 4504 O O . VAL B 1 72 ? 6.754 41.531 13.102 1 89.38 72 VAL B O 1
ATOM 4507 N N . GLN B 1 73 ? 6.391 43.469 12.266 1 83.06 73 GLN B N 1
ATOM 4508 C CA . GLN B 1 73 ? 7.59 44.062 12.828 1 83.06 73 GLN B CA 1
ATOM 4509 C C . GLN B 1 73 ? 7.238 45.25 13.727 1 83.06 73 GLN B C 1
ATOM 4511 O O . GLN B 1 73 ? 6.559 45.094 14.742 1 83.06 73 GLN B O 1
ATOM 4516 N N . ASN B 1 74 ? 7.492 46.594 13.203 1 73.56 74 ASN B N 1
ATOM 4517 C CA . ASN B 1 74 ? 6.953 47.781 13.844 1 73.56 74 ASN B CA 1
ATOM 4518 C C . ASN B 1 74 ? 5.508 48.031 13.438 1 73.56 74 ASN B C 1
ATOM 4520 O O . ASN B 1 74 ? 4.672 48.375 14.266 1 73.56 74 ASN B O 1
ATOM 4524 N N . GLN B 1 75 ? 5.332 47.75 12.18 1 77.25 75 GLN B N 1
ATOM 4525 C CA . GLN B 1 75 ? 3.99 47.75 11.609 1 77.25 75 GLN B CA 1
ATOM 4526 C C . GLN B 1 75 ? 3.73 46.469 10.812 1 77.25 75 GLN B C 1
ATOM 4528 O O . GLN B 1 75 ? 4.664 45.75 10.484 1 77.25 75 GLN B O 1
ATOM 4533 N N . GLN B 1 76 ? 2.504 46.25 10.734 1 80.19 76 GLN B N 1
ATOM 4534 C CA . GLN B 1 76 ? 2.133 45.062 9.961 1 80.19 76 GLN B CA 1
ATOM 4535 C C . GLN B 1 76 ? 2.26 45.344 8.461 1 80.19 76 GLN B C 1
ATOM 4537 O O . GLN B 1 76 ? 1.953 46.438 7.996 1 80.19 76 GLN B O 1
ATOM 4542 N N . GLU B 1 77 ? 2.889 44.438 7.758 1 87.81 77 GLU B N 1
ATOM 4543 C CA . GLU B 1 77 ? 3.057 44.531 6.312 1 87.81 77 GLU B CA 1
ATOM 4544 C C . GLU B 1 77 ? 2.547 43.281 5.625 1 87.81 77 GLU B C 1
ATOM 4546 O O . GLU B 1 77 ? 2.799 42.156 6.098 1 87.81 77 GLU B O 1
ATOM 4551 N N . CYS B 1 78 ? 1.769 43.531 4.629 1 92.62 78 CYS B N 1
ATOM 4552 C CA . CYS B 1 78 ? 1.32 42.406 3.816 1 92.62 78 CYS B CA 1
ATOM 4553 C C . CYS B 1 78 ? 2.363 42.062 2.768 1 92.62 78 CYS B C 1
ATOM 4555 O O . CYS B 1 78 ? 2.592 42.812 1.823 1 92.62 78 CYS B O 1
ATOM 4557 N N . LEU B 1 79 ? 2.99 40.969 2.918 1 90.94 79 LEU B N 1
ATOM 4558 C CA . LEU B 1 79 ? 4.027 40.531 1.99 1 90.94 79 LEU B CA 1
ATOM 4559 C C . LEU B 1 79 ? 3.412 39.844 0.771 1 90.94 79 LEU B C 1
ATOM 4561 O O . LEU B 1 79 ? 3.938 39.969 -0.339 1 90.94 79 LEU B O 1
ATOM 4565 N N . LEU B 1 80 ? 2.371 39.062 1.053 1 93 80 LEU B N 1
ATOM 4566 C CA . LEU B 1 80 ? 1.687 38.312 0.004 1 93 80 LEU B CA 1
ATOM 4567 C C . LEU B 1 80 ? 0.173 38.406 0.16 1 93 80 LEU B C 1
ATOM 4569 O O . LEU B 1 80 ? -0.407 37.812 1.058 1 93 80 LEU B O 1
ATOM 4573 N N . PRO B 1 81 ? -0.446 39.219 -0.763 1 93.31 81 PRO B N 1
ATOM 4574 C CA . PRO B 1 81 ? -1.91 39.188 -0.735 1 93.31 81 PRO B CA 1
ATOM 4575 C C . PRO B 1 81 ? -2.479 37.844 -1.134 1 93.31 81 PRO B C 1
ATOM 4577 O O . PRO B 1 81 ? -1.726 36.938 -1.508 1 93.31 81 PRO B O 1
ATOM 4580 N N . PHE B 1 82 ? -3.688 37.688 -0.998 1 92.62 82 PHE B N 1
ATOM 4581 C CA . PHE B 1 82 ? -4.309 36.406 -1.283 1 92.62 82 PHE B CA 1
ATOM 4582 C C . PHE B 1 82 ? -3.992 35.938 -2.705 1 92.62 82 PHE B C 1
ATOM 4584 O O . PHE B 1 82 ? -4.23 36.688 -3.662 1 92.62 82 PHE B O 1
ATOM 4591 N N . VAL B 1 83 ? -3.377 34.75 -2.812 1 91.75 83 VAL B N 1
ATOM 4592 C CA . VAL B 1 83 ? -3.02 34.188 -4.105 1 91.75 83 VAL B CA 1
ATOM 4593 C C . VAL B 1 83 ? -3.453 32.719 -4.152 1 91.75 83 VAL B C 1
ATOM 4595 O O . VAL B 1 83 ? -3.416 32 -3.139 1 91.75 83 VAL B O 1
ATOM 4598 N N . HIS B 1 84 ? -3.861 32.344 -5.348 1 90.81 84 HIS B N 1
ATOM 4599 C CA . HIS B 1 84 ? -4.074 30.906 -5.574 1 90.81 84 HIS B CA 1
ATOM 4600 C C . HIS B 1 84 ? -2.75 30.156 -5.621 1 90.81 84 HIS B C 1
ATOM 4602 O O . HIS B 1 84 ? -1.854 30.516 -6.387 1 90.81 84 HIS B O 1
ATOM 4608 N N . LEU B 1 85 ? -2.531 29.109 -4.914 1 89.19 85 LEU B N 1
ATOM 4609 C CA . LEU B 1 85 ? -1.244 28.453 -4.723 1 89.19 85 LEU B CA 1
ATOM 4610 C C . LEU B 1 85 ? -0.868 27.625 -5.953 1 89.19 85 LEU B C 1
ATOM 4612 O O . LEU B 1 85 ? 0.289 27.641 -6.379 1 89.19 85 LEU B O 1
ATOM 4616 N N . LYS B 1 86 ? -1.619 26.688 -6.539 1 81.88 86 LYS B N 1
ATOM 4617 C CA . LYS B 1 86 ? -1.302 25.703 -7.559 1 81.88 86 LYS B CA 1
ATOM 4618 C C . LYS B 1 86 ? -0.615 26.344 -8.758 1 81.88 86 LYS B C 1
ATOM 4620 O O . LYS B 1 86 ? 0.313 25.766 -9.336 1 81.88 86 LYS B O 1
ATOM 4625 N N . GLU B 1 87 ? -0.88 27.641 -9.094 1 80.62 87 GLU B N 1
ATOM 4626 C CA . GLU B 1 87 ? -0.287 28.234 -10.289 1 80.62 87 GLU B CA 1
ATOM 4627 C C . GLU B 1 87 ? 0.588 29.422 -9.938 1 80.62 87 GLU B C 1
ATOM 4629 O O . GLU B 1 87 ? 1.154 30.062 -10.82 1 80.62 87 GLU B O 1
ATOM 4634 N N . ASN B 1 88 ? 0.864 29.547 -8.773 1 87.94 88 ASN B N 1
ATOM 4635 C CA . ASN B 1 88 ? 1.573 30.766 -8.406 1 87.94 88 ASN B CA 1
ATOM 4636 C C . ASN B 1 88 ? 2.742 30.469 -7.465 1 87.94 88 ASN B C 1
ATOM 4638 O O . ASN B 1 88 ? 2.98 31.219 -6.516 1 87.94 88 ASN B O 1
ATOM 4642 N N . PHE B 1 89 ? 3.438 29.453 -7.762 1 91.12 89 PHE B N 1
ATOM 4643 C CA . PHE B 1 89 ? 4.535 29.094 -6.875 1 91.12 89 PHE B CA 1
ATOM 4644 C C . PHE B 1 89 ? 5.668 30.109 -6.977 1 91.12 89 PHE B C 1
ATOM 4646 O O . PHE B 1 89 ? 6.363 30.375 -5.992 1 91.12 89 PHE B O 1
ATOM 4653 N N . ALA B 1 90 ? 5.816 30.641 -8.078 1 90.56 90 ALA B N 1
ATOM 4654 C CA . ALA B 1 90 ? 6.867 31.641 -8.258 1 90.56 90 ALA B CA 1
ATOM 4655 C C . ALA B 1 90 ? 6.648 32.844 -7.332 1 90.56 90 ALA B C 1
ATOM 4657 O O . ALA B 1 90 ? 7.602 33.375 -6.746 1 90.56 90 ALA B O 1
ATOM 4658 N N . ARG B 1 91 ? 5.453 33.281 -7.258 1 92.06 91 ARG B N 1
ATOM 4659 C CA . ARG B 1 91 ? 5.129 34.406 -6.379 1 92.06 91 ARG B CA 1
ATOM 4660 C C . ARG B 1 91 ? 5.375 34.031 -4.918 1 92.06 91 ARG B C 1
ATOM 4662 O O . ARG B 1 91 ? 5.848 34.875 -4.137 1 92.06 91 ARG B O 1
ATOM 4669 N N . VAL B 1 92 ? 5.039 32.844 -4.605 1 91.62 92 VAL B N 1
ATOM 4670 C CA . VAL B 1 92 ? 5.246 32.344 -3.244 1 91.62 92 VAL B CA 1
ATOM 4671 C C . VAL B 1 92 ? 6.742 32.312 -2.936 1 91.62 92 VAL B C 1
ATOM 4673 O O . VAL B 1 92 ? 7.168 32.719 -1.853 1 91.62 92 VAL B O 1
ATOM 4676 N N . GLN B 1 93 ? 7.477 31.875 -3.859 1 91.5 93 GLN B N 1
ATOM 4677 C CA . GLN B 1 93 ? 8.922 31.797 -3.674 1 91.5 93 GLN B CA 1
ATOM 4678 C C . GLN B 1 93 ? 9.531 33.188 -3.496 1 91.5 93 GLN B C 1
ATOM 4680 O O . GLN B 1 93 ? 10.461 33.375 -2.707 1 91.5 93 GLN B O 1
ATOM 4685 N N . ALA B 1 94 ? 9.016 34.062 -4.27 1 92.56 94 ALA B N 1
ATOM 4686 C CA . ALA B 1 94 ? 9.484 35.438 -4.141 1 92.56 94 ALA B CA 1
ATOM 4687 C C . ALA B 1 94 ? 9.203 36 -2.742 1 92.56 94 ALA B C 1
ATOM 4689 O O . ALA B 1 94 ? 10.047 36.656 -2.154 1 92.56 94 ALA B O 1
ATOM 4690 N N . CYS B 1 95 ? 8.078 35.719 -2.311 1 92.75 95 CYS B N 1
ATOM 4691 C CA . CYS B 1 95 ? 7.691 36.125 -0.972 1 92.75 95 CYS B CA 1
ATOM 4692 C C . CYS B 1 95 ? 8.594 35.531 0.084 1 92.75 95 CYS B C 1
ATOM 4694 O O . CYS B 1 95 ? 8.992 36.188 1.04 1 92.75 95 CYS B O 1
ATOM 4696 N N . ILE B 1 96 ? 8.922 34.281 -0.076 1 93.25 96 ILE B N 1
ATOM 4697 C CA . ILE B 1 96 ? 9.781 33.562 0.874 1 93.25 96 ILE B CA 1
ATOM 4698 C C . ILE B 1 96 ? 11.188 34.156 0.824 1 93.25 96 ILE B C 1
ATOM 4700 O O . ILE B 1 96 ? 11.852 34.281 1.856 1 93.25 96 ILE B O 1
ATOM 4704 N N . SER B 1 97 ? 11.617 34.5 -0.374 1 92.06 97 SER B N 1
ATOM 4705 C CA . SER B 1 97 ? 12.922 35.125 -0.514 1 92.06 97 SER B CA 1
ATOM 4706 C C . SER B 1 97 ? 12.953 36.469 0.189 1 92.06 97 SER B C 1
ATOM 4708 O O . SER B 1 97 ? 13.969 36.844 0.792 1 92.06 97 SER B O 1
ATOM 4710 N N . GLU B 1 98 ? 11.828 37.188 0.106 1 91.44 98 GLU B N 1
ATOM 4711 C CA . GLU B 1 98 ? 11.719 38.438 0.814 1 91.44 98 GLU B CA 1
ATOM 4712 C C . GLU B 1 98 ? 11.758 38.25 2.326 1 91.44 98 GLU B C 1
ATOM 4714 O O . GLU B 1 98 ? 12.375 39.031 3.047 1 91.44 98 GLU B O 1
ATOM 4719 N N . LEU B 1 99 ? 11.148 37.25 2.76 1 88.75 99 LEU B N 1
ATOM 4720 C CA . LEU B 1 99 ? 11.164 36.906 4.18 1 88.75 99 LEU B CA 1
ATOM 4721 C C . LEU B 1 99 ? 12.586 36.625 4.648 1 88.75 99 LEU B C 1
ATOM 4723 O O . LEU B 1 99 ? 12.984 37.031 5.738 1 88.75 99 LEU B O 1
ATOM 4727 N N . ARG B 1 100 ? 13.312 35.938 3.785 1 87.75 100 ARG B N 1
ATOM 4728 C CA . ARG B 1 100 ? 14.688 35.562 4.109 1 87.75 100 ARG B CA 1
ATOM 4729 C C . ARG B 1 100 ? 15.594 36.781 4.164 1 87.75 100 ARG B C 1
ATOM 4731 O O . ARG B 1 100 ? 16.594 36.781 4.879 1 87.75 100 ARG B O 1
ATOM 4738 N N . SER B 1 101 ? 15.25 37.781 3.482 1 85.75 101 SER B N 1
ATOM 4739 C CA . SER B 1 101 ? 16.094 38.969 3.363 1 85.75 101 SER B CA 1
ATOM 4740 C C . SER B 1 101 ? 15.812 39.969 4.477 1 85.75 101 SER B C 1
ATOM 4742 O O . SER B 1 101 ? 16.484 41 4.586 1 85.75 101 SER B O 1
ATOM 4744 N N . LEU B 1 102 ? 14.844 39.75 5.238 1 82.19 102 LEU B N 1
ATOM 4745 C CA . LEU B 1 102 ? 14.523 40.656 6.328 1 82.19 102 LEU B CA 1
ATOM 4746 C C . LEU B 1 102 ? 15.68 40.75 7.312 1 82.19 102 LEU B C 1
ATOM 4748 O O . LEU B 1 102 ? 16.406 39.781 7.539 1 82.19 102 LEU B O 1
ATOM 4752 N N . PRO B 1 103 ? 15.938 42.062 7.762 1 74.06 103 PRO B N 1
ATOM 4753 C CA . PRO B 1 103 ? 17.047 42.25 8.688 1 74.06 103 PRO B CA 1
ATOM 4754 C C . PRO B 1 103 ? 16.922 41.406 9.961 1 74.06 103 PRO B C 1
ATOM 4756 O O . PRO B 1 103 ? 15.812 41.25 10.477 1 74.06 103 PRO B O 1
ATOM 4759 N N . ARG B 1 104 ? 17.953 40.594 10.281 1 64.19 104 ARG B N 1
ATOM 4760 C CA . ARG B 1 104 ? 18 39.594 11.328 1 64.19 104 ARG B CA 1
ATOM 4761 C C . ARG B 1 104 ? 17.969 40.25 12.711 1 64.19 104 ARG B C 1
ATOM 4763 O O . ARG B 1 104 ? 17.672 39.562 13.703 1 64.19 104 ARG B O 1
ATOM 4770 N N . GLU B 1 105 ? 18.469 41.469 12.93 1 60.16 105 GLU B N 1
ATOM 4771 C CA . GLU B 1 105 ? 18.562 42.062 14.266 1 60.16 105 GLU B CA 1
ATOM 4772 C C . GLU B 1 105 ? 17.219 42.594 14.734 1 60.16 105 GLU B C 1
ATOM 4774 O O . GLU B 1 105 ? 16.703 43.562 14.18 1 60.16 105 GLU B O 1
ATOM 4779 N N . GLY B 1 106 ? 16.234 41.875 14.859 1 55.28 106 GLY B N 1
ATOM 4780 C CA . GLY B 1 106 ? 14.812 42.094 15.109 1 55.28 106 GLY B CA 1
ATOM 4781 C C . GLY B 1 106 ? 14.555 42.906 16.359 1 55.28 106 GLY B C 1
ATOM 4782 O O . GLY B 1 106 ? 13.461 42.875 16.906 1 55.28 106 GLY B O 1
ATOM 4783 N N . CYS B 1 107 ? 15.609 43.438 17.125 1 52.53 107 CYS B N 1
ATOM 4784 C CA . CYS B 1 107 ? 15.148 43.906 18.422 1 52.53 107 CYS B CA 1
ATOM 4785 C C . CYS B 1 107 ? 14.156 45.062 18.281 1 52.53 107 CYS B C 1
ATOM 4787 O O . CYS B 1 107 ? 14.547 46.219 18.047 1 52.53 107 CYS B O 1
ATOM 4789 N N . PHE B 1 108 ? 13.086 44.781 17.625 1 56.56 108 PHE B N 1
ATOM 4790 C CA . PHE B 1 108 ? 12.219 45.938 17.641 1 56.56 108 PHE B CA 1
ATOM 4791 C C . PHE B 1 108 ? 11.281 45.906 18.844 1 56.56 108 PHE B C 1
ATOM 4793 O O . PHE B 1 108 ? 10.969 44.812 19.359 1 56.56 108 PHE B O 1
ATOM 4800 N N . PRO B 1 109 ? 11.102 47 19.516 1 52.78 109 PRO B N 1
ATOM 4801 C CA . PRO B 1 109 ? 10.289 47.094 20.734 1 52.78 109 PRO B CA 1
ATOM 4802 C C . PRO B 1 109 ? 9 46.281 20.641 1 52.78 109 PRO B C 1
ATOM 4804 O O . PRO B 1 109 ? 8.352 46.25 19.578 1 52.78 109 PRO B O 1
ATOM 4807 N N . GLN B 1 110 ? 8.781 45.188 21.359 1 54.66 110 GLN B N 1
ATOM 4808 C CA . GLN B 1 110 ? 7.703 44.219 21.562 1 54.66 110 GLN B CA 1
ATOM 4809 C C . GLN B 1 110 ? 6.352 44.906 21.672 1 54.66 110 GLN B C 1
ATOM 4811 O O . GLN B 1 110 ? 5.309 44.25 21.734 1 54.66 110 GLN B O 1
ATOM 4816 N N . GLY B 1 111 ? 6.32 46.188 22.031 1 53.16 111 GLY B N 1
ATOM 4817 C CA . GLY B 1 111 ? 5.148 46.781 22.656 1 53.16 111 GLY B CA 1
ATOM 4818 C C . GLY B 1 111 ? 3.938 46.812 21.75 1 53.16 111 GLY B C 1
ATOM 4819 O O . GLY B 1 111 ? 2.869 47.281 22.141 1 53.16 111 GLY B O 1
ATOM 4820 N N . GLY B 1 112 ? 3.883 46.375 20.359 1 58.41 112 GLY B N 1
ATOM 4821 C CA . GLY B 1 112 ? 2.818 46.938 19.531 1 58.41 112 GLY B CA 1
ATOM 4822 C C . GLY B 1 112 ? 1.747 45.906 19.188 1 58.41 112 GLY B C 1
ATOM 4823 O O . GLY B 1 112 ? 1.913 44.719 19.438 1 58.41 112 GLY B O 1
ATOM 4824 N N . ASN B 1 113 ? 0.397 46.25 19.141 1 76.81 113 ASN B N 1
ATOM 4825 C CA . ASN B 1 113 ? -0.836 45.688 18.609 1 76.81 113 ASN B CA 1
ATOM 4826 C C . ASN B 1 113 ? -0.666 45.219 17.156 1 76.81 113 ASN B C 1
ATOM 4828 O O . ASN B 1 113 ? -1.617 45.25 16.375 1 76.81 113 ASN B O 1
ATOM 4832 N N . GLY B 1 114 ? 0.65 44.844 16.859 1 86.56 114 GLY B N 1
ATOM 4833 C CA . GLY B 1 114 ? 0.902 44.531 15.461 1 86.56 114 GLY B CA 1
ATOM 4834 C C . GLY B 1 114 ? 0.201 43.281 14.992 1 86.56 114 GLY B C 1
ATOM 4835 O O . GLY B 1 114 ? -0.332 43.25 13.883 1 86.56 114 GLY B O 1
ATOM 4836 N N . VAL B 1 115 ? 0.222 42.312 15.883 1 90.44 115 VAL B N 1
ATOM 4837 C CA . VAL B 1 115 ? -0.392 41.031 15.531 1 90.44 115 VAL B CA 1
ATOM 4838 C C . VAL B 1 115 ? -1.896 41.219 15.344 1 90.44 115 VAL B C 1
ATOM 4840 O O . VAL B 1 115 ? -2.475 40.688 14.383 1 90.44 115 VAL B O 1
ATOM 4843 N N . VAL B 1 116 ? -2.506 41.969 16.188 1 89.94 116 VAL B N 1
ATOM 4844 C CA . VAL B 1 116 ? -3.945 42.188 16.141 1 89.94 116 VAL B CA 1
ATOM 4845 C C . VAL B 1 116 ? -4.297 42.938 14.859 1 89.94 116 VAL B C 1
ATOM 4847 O O . VAL B 1 116 ? -5.285 42.625 14.188 1 89.94 116 VAL B O 1
ATOM 4850 N N . GLN B 1 117 ? -3.473 43.938 14.57 1 90.88 117 GLN B N 1
ATOM 4851 C CA . GLN B 1 117 ? -3.709 44.719 13.359 1 90.88 117 GLN B CA 1
ATOM 4852 C C . GLN B 1 117 ? -3.58 43.844 12.109 1 90.88 117 GLN B C 1
ATOM 4854 O O . GLN B 1 117 ? -4.34 44.031 11.156 1 90.88 117 GLN B O 1
ATOM 4859 N N . ALA B 1 118 ? -2.604 43 12.148 1 92.94 118 ALA B N 1
ATOM 4860 C CA . ALA B 1 118 ? -2.418 42.125 11.008 1 92.94 118 ALA B CA 1
ATOM 4861 C C . ALA B 1 118 ? -3.625 41.188 10.82 1 92.94 118 ALA B C 1
ATOM 4863 O O . ALA B 1 118 ? -4.051 40.938 9.695 1 92.94 118 ALA B O 1
ATOM 4864 N N . VAL B 1 119 ? -4.168 40.656 11.922 1 92.62 119 VAL B N 1
ATOM 4865 C CA . VAL B 1 119 ? -5.344 39.812 11.875 1 92.62 119 VAL B CA 1
ATOM 4866 C C . VAL B 1 119 ? -6.527 40.562 11.297 1 92.62 119 VAL B C 1
ATOM 4868 O O . VAL B 1 119 ? -7.227 40.062 10.414 1 92.62 119 VAL B O 1
ATOM 4871 N N . GLN B 1 120 ? -6.695 41.75 11.719 1 90.31 120 GLN B N 1
ATOM 4872 C CA . GLN B 1 120 ? -7.801 42.594 11.242 1 90.31 120 GLN B CA 1
ATOM 4873 C C . GLN B 1 120 ? -7.645 42.906 9.758 1 90.31 120 GLN B C 1
ATOM 4875 O O . GLN B 1 120 ? -8.609 42.844 8.992 1 90.31 120 GLN B O 1
ATOM 4880 N N . ASP B 1 121 ? -6.445 43.281 9.414 1 92 121 ASP B N 1
ATOM 4881 C CA . ASP B 1 121 ? -6.168 43.594 8.008 1 92 121 ASP B CA 1
ATOM 4882 C C . ASP B 1 121 ? -6.414 42.375 7.129 1 92 121 ASP B C 1
ATOM 4884 O O . ASP B 1 121 ? -6.957 42.5 6.027 1 92 121 ASP B O 1
ATOM 4888 N N . GLY B 1 122 ? -5.922 41.25 7.613 1 92.69 122 GLY B N 1
ATOM 4889 C CA . GLY B 1 122 ? -6.121 40.031 6.867 1 92.69 122 GLY B CA 1
ATOM 4890 C C . GLY B 1 122 ? -7.586 39.688 6.664 1 92.69 122 GLY B C 1
ATOM 4891 O O . GLY B 1 122 ? -7.988 39.281 5.574 1 92.69 122 GLY B O 1
ATOM 4892 N N . LEU B 1 123 ? -8.375 39.812 7.656 1 90.69 123 LEU B N 1
ATOM 4893 C CA . LEU B 1 123 ? -9.805 39.531 7.582 1 90.69 123 LEU B CA 1
ATOM 4894 C C . LEU B 1 123 ? -10.508 40.5 6.633 1 90.69 123 LEU B C 1
ATOM 4896 O O . LEU B 1 123 ? -11.398 40.094 5.879 1 90.69 123 LEU B O 1
ATOM 4900 N N . GLN B 1 124 ? -10.086 41.688 6.699 1 89.94 124 GLN B N 1
ATOM 4901 C CA . GLN B 1 124 ? -10.656 42.688 5.797 1 89.94 124 GLN B CA 1
ATOM 4902 C C . GLN B 1 124 ? -10.328 42.375 4.344 1 89.94 124 GLN B C 1
ATOM 4904 O O . GLN B 1 124 ? -11.172 42.531 3.461 1 89.94 124 GLN B O 1
ATOM 4909 N N . GLN B 1 125 ? -9.102 42.062 4.141 1 90.56 125 GLN B N 1
ATOM 4910 C CA . GLN B 1 125 ? -8.688 41.656 2.795 1 90.56 125 GLN B CA 1
ATOM 4911 C C . GLN B 1 125 ? -9.516 40.5 2.285 1 90.56 125 GLN B C 1
ATOM 4913 O O . GLN B 1 125 ? -9.898 40.469 1.115 1 90.56 125 GLN B O 1
ATOM 4918 N N . PHE B 1 126 ? -9.773 39.625 3.133 1 90 126 PHE B N 1
ATOM 4919 C CA . PHE B 1 126 ? -10.539 38.438 2.752 1 90 126 PHE B CA 1
ATOM 4920 C C . PHE B 1 126 ? -11.984 38.812 2.436 1 90 126 PHE B C 1
ATOM 4922 O O . PHE B 1 126 ? -12.578 38.281 1.501 1 90 126 PHE B O 1
ATOM 4929 N N . LYS B 1 127 ? -12.484 39.562 3.168 1 87.19 127 LYS B N 1
ATOM 4930 C CA . LYS B 1 127 ? -13.844 40.031 2.912 1 87.19 127 LYS B CA 1
ATOM 4931 C C . LYS B 1 127 ? -13.953 40.688 1.538 1 87.19 127 LYS B C 1
ATOM 4933 O O . LYS B 1 127 ? -14.906 40.438 0.802 1 87.19 127 LYS B O 1
ATOM 4938 N N . GLN B 1 128 ? -13 41.5 1.238 1 87.06 128 GLN B N 1
ATOM 4939 C CA . GLN B 1 128 ? -12.984 42.188 -0.06 1 87.06 128 GLN B CA 1
ATOM 4940 C C . GLN B 1 128 ? -12.812 41.156 -1.193 1 87.06 128 GLN B C 1
ATOM 4942 O O . GLN B 1 128 ? -13.477 41.281 -2.229 1 87.06 128 GLN B O 1
ATOM 4947 N N . TYR B 1 129 ? -11.961 40.312 -0.945 1 86.38 129 TYR B N 1
ATOM 4948 C CA . TYR B 1 129 ? -11.719 39.281 -1.944 1 86.38 129 TYR B CA 1
ATOM 4949 C C . TYR B 1 129 ? -12.977 38.438 -2.176 1 86.38 129 TYR B C 1
ATOM 4951 O O . TYR B 1 129 ? -13.328 38.156 -3.32 1 86.38 129 TYR B O 1
ATOM 4959 N N . SER B 1 130 ? -13.609 37.969 -1.121 1 84.31 130 SER B N 1
ATOM 4960 C CA . SER B 1 130 ? -14.789 37.125 -1.189 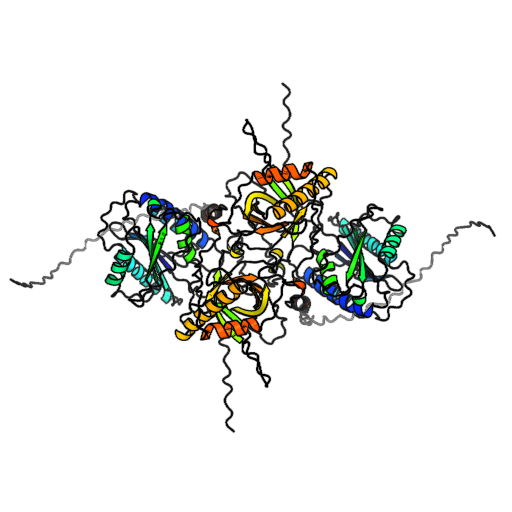1 84.31 130 SER B CA 1
ATOM 4961 C C . SER B 1 130 ? -15.953 37.844 -1.85 1 84.31 130 SER B C 1
ATOM 4963 O O . SER B 1 130 ? -16.781 37.219 -2.535 1 84.31 130 SER B O 1
ATOM 4965 N N . ARG B 1 131 ? -16.062 39.031 -1.624 1 80.81 131 ARG B N 1
ATOM 4966 C CA . ARG B 1 131 ? -17.125 39.812 -2.236 1 80.81 131 ARG B CA 1
ATOM 4967 C C . ARG B 1 131 ? -16.938 39.906 -3.748 1 80.81 131 ARG B C 1
ATOM 4969 O O . ARG B 1 131 ? -17.906 39.844 -4.5 1 80.81 131 ARG B O 1
ATOM 4976 N N . HIS B 1 132 ? -15.742 40 -4.055 1 79.12 132 HIS B N 1
ATOM 4977 C CA . HIS B 1 132 ? -15.445 40.094 -5.477 1 79.12 132 HIS B CA 1
ATOM 4978 C C . HIS B 1 132 ? -15.68 38.781 -6.18 1 79.12 132 HIS B C 1
ATOM 4980 O O . HIS B 1 132 ? -16.188 38.75 -7.309 1 79.12 132 HIS B O 1
ATOM 4986 N N . THR B 1 133 ? -15.336 37.688 -5.457 1 71.94 133 THR B N 1
ATOM 4987 C CA . THR B 1 133 ? -15.469 36.375 -6.059 1 71.94 133 THR B CA 1
ATOM 4988 C C . THR B 1 133 ? -16.906 35.844 -5.914 1 71.94 133 THR B C 1
ATOM 4990 O O . THR B 1 133 ? -17.375 35.062 -6.734 1 71.94 133 THR B O 1
ATOM 4993 N N . ALA B 1 134 ? -17.578 35.938 -4.746 1 62.72 134 ALA B N 1
ATOM 4994 C CA . ALA B 1 134 ? -18.953 35.531 -4.523 1 62.72 134 ALA B CA 1
ATOM 4995 C C . ALA B 1 134 ? -19.875 36.094 -5.605 1 62.72 134 ALA B C 1
ATOM 4997 O O . ALA B 1 134 ? -20.891 35.5 -5.938 1 62.72 134 ALA B O 1
ATOM 4998 N N . ALA B 1 135 ? -19.688 37.375 -6.062 1 51.72 135 ALA B N 1
ATOM 4999 C CA . ALA B 1 135 ? -20.5 37.781 -7.207 1 51.72 135 ALA B CA 1
ATOM 5000 C C . ALA B 1 135 ? -20.469 36.719 -8.312 1 51.72 135 ALA B C 1
ATOM 5002 O O . ALA B 1 135 ? -21.406 36.656 -9.117 1 51.72 135 ALA B O 1
ATOM 5003 N N . GLY B 1 136 ? -19.516 35.781 -8.336 1 46 136 GLY B N 1
ATOM 5004 C CA . GLY B 1 136 ? -19.422 34.75 -9.375 1 46 136 GLY B CA 1
ATOM 5005 C C . GLY B 1 136 ? -19.875 33.375 -8.898 1 46 136 GLY B C 1
ATOM 5006 O O . GLY B 1 136 ? -19.75 32.406 -9.633 1 46 136 GLY B O 1
ATOM 5007 N N . GLY B 1 137 ? -20.609 33.156 -7.852 1 46.97 137 GLY B N 1
ATOM 5008 C CA . GLY B 1 137 ? -21.391 31.984 -7.457 1 46.97 137 GLY B CA 1
ATOM 5009 C C . GLY B 1 137 ? -20.781 31.234 -6.277 1 46.97 137 GLY B C 1
ATOM 5010 O O . GLY B 1 137 ? -21.328 30.219 -5.832 1 46.97 137 GLY B O 1
ATOM 5011 N N . SER B 1 138 ? -19.5 31.125 -6.027 1 51.19 138 SER B N 1
ATOM 5012 C CA . SER B 1 138 ? -18.969 30.109 -5.109 1 51.19 138 SER B CA 1
ATOM 5013 C C . SER B 1 138 ? -18.906 30.641 -3.682 1 51.19 138 SER B C 1
ATOM 5015 O O . SER B 1 138 ? -18 31.406 -3.334 1 51.19 138 SER B O 1
ATOM 5017 N N . ALA B 1 139 ? -20.047 30.891 -2.855 1 48.09 139 ALA B N 1
ATOM 5018 C CA . ALA B 1 139 ? -20.391 31.547 -1.595 1 48.09 139 ALA B CA 1
ATOM 5019 C C . ALA B 1 139 ? -19.484 31.078 -0.464 1 48.09 139 ALA B C 1
ATOM 5021 O O . ALA B 1 139 ? -19.203 31.828 0.472 1 48.09 139 ALA B O 1
ATOM 5022 N N . ASN B 1 140 ? -19.406 29.766 -0.031 1 56.25 140 ASN B N 1
ATOM 5023 C CA . ASN B 1 140 ? -19.078 29.297 1.312 1 56.25 140 ASN B CA 1
ATOM 5024 C C . ASN B 1 140 ? -17.578 29.219 1.532 1 56.25 140 ASN B C 1
ATOM 5026 O O . ASN B 1 140 ? -17.016 28.125 1.698 1 56.25 140 ASN B O 1
ATOM 5030 N N . SER B 1 141 ? -16.828 30.391 1.447 1 74.44 141 SER B N 1
ATOM 5031 C CA . SER B 1 141 ? -15.367 30.391 1.601 1 74.44 141 SER B CA 1
ATOM 5032 C C . SER B 1 141 ? -14.969 30.703 3.037 1 74.44 141 SER B C 1
ATOM 5034 O O . SER B 1 141 ? -15.555 31.578 3.674 1 74.44 141 SER B O 1
ATOM 5036 N N . SER B 1 142 ? -14.375 29.906 3.832 1 84.75 142 SER B N 1
ATOM 5037 C CA . SER B 1 142 ? -13.859 30.109 5.18 1 84.75 142 SER B CA 1
ATOM 5038 C C . SER B 1 142 ? -12.359 30.391 5.16 1 84.75 142 SER B C 1
ATOM 5040 O O . SER B 1 142 ? -11.695 30.172 4.145 1 84.75 142 SER B O 1
ATOM 5042 N N . VAL B 1 143 ? -11.984 31.062 6.324 1 90.25 143 VAL B N 1
ATOM 5043 C CA . VAL B 1 143 ? -10.57 31.406 6.41 1 90.25 143 VAL B CA 1
ATOM 5044 C C . VAL B 1 143 ? -10.016 31 7.77 1 90.25 143 VAL B C 1
ATOM 5046 O O . VAL B 1 143 ? -10.734 31.016 8.773 1 90.25 143 VAL B O 1
ATOM 5049 N N . GLU B 1 144 ? -8.812 30.516 7.762 1 92.12 144 GLU B N 1
ATOM 5050 C CA . GLU B 1 144 ? -8.094 30.203 8.984 1 92.12 144 GLU B CA 1
ATOM 5051 C C . GLU B 1 144 ? -6.801 31 9.094 1 92.12 144 GLU B C 1
ATOM 5053 O O . GLU B 1 144 ? -6.102 31.203 8.094 1 92.12 144 GLU B O 1
ATOM 5058 N N . ILE B 1 145 ? -6.512 31.484 10.328 1 94.69 145 ILE B N 1
ATOM 5059 C CA . ILE B 1 145 ? -5.344 32.344 10.539 1 94.69 145 ILE B CA 1
ATOM 5060 C C . ILE B 1 145 ? -4.336 31.609 11.43 1 94.69 145 ILE B C 1
ATOM 5062 O O . ILE B 1 145 ? -4.699 31.062 12.477 1 94.69 145 ILE B O 1
ATOM 5066 N N . THR B 1 146 ? -3.123 31.531 11.008 1 96.44 146 THR B N 1
ATOM 5067 C CA . THR B 1 146 ? -2.023 31 11.805 1 96.44 146 THR B CA 1
ATOM 5068 C C . THR B 1 146 ? -1.029 32.094 12.164 1 96.44 146 THR B C 1
ATOM 5070 O O . THR B 1 146 ? -0.533 32.812 11.281 1 96.44 146 THR B O 1
ATOM 5073 N N . ILE B 1 147 ? -0.785 32.25 13.438 1 95.44 147 ILE B N 1
ATOM 5074 C CA . ILE B 1 147 ? 0.131 33.281 13.914 1 95.44 147 ILE B CA 1
ATOM 5075 C C . ILE B 1 147 ? 1.39 32.625 14.484 1 95.44 147 ILE B C 1
ATOM 5077 O O . ILE B 1 147 ? 1.312 31.812 15.398 1 95.44 147 ILE B O 1
ATOM 5081 N N . LEU B 1 148 ? 2.516 32.969 13.93 1 94.19 148 LEU B N 1
ATOM 5082 C CA . LEU B 1 148 ? 3.799 32.5 14.445 1 94.19 148 LEU B CA 1
ATOM 5083 C C . LEU B 1 148 ? 4.488 33.594 15.258 1 94.19 148 LEU B C 1
ATOM 5085 O O . LEU B 1 148 ? 4.77 34.656 14.734 1 94.19 148 LEU B O 1
ATOM 5089 N N . THR B 1 149 ? 4.719 33.281 16.5 1 90.06 149 THR B N 1
ATOM 5090 C CA . THR B 1 149 ? 5.332 34.281 17.359 1 90.06 149 THR B CA 1
ATOM 5091 C C . THR B 1 149 ? 6.336 33.625 18.312 1 90.06 149 THR B C 1
ATOM 5093 O O . THR B 1 149 ? 6.246 32.438 18.609 1 90.06 149 THR B O 1
ATOM 5096 N N . SER B 1 150 ? 7.32 34.375 18.656 1 84.62 150 SER B N 1
ATOM 5097 C CA . SER B 1 150 ? 8.281 33.938 19.656 1 84.62 150 SER B CA 1
ATOM 5098 C C . SER B 1 150 ? 7.938 34.469 21.047 1 84.62 150 SER B C 1
ATOM 5100 O O . SER B 1 150 ? 8.602 34.156 22.031 1 84.62 150 SER B O 1
ATOM 5102 N N . GLN B 1 151 ? 6.898 35.312 21.062 1 83.38 151 GLN B N 1
ATOM 5103 C CA . GLN B 1 151 ? 6.43 35.844 22.328 1 83.38 151 GLN B CA 1
ATOM 5104 C C . GLN B 1 151 ? 5.535 34.844 23.062 1 83.38 151 GLN B C 1
ATOM 5106 O O . GLN B 1 151 ? 5.266 33.75 22.562 1 83.38 151 GLN B O 1
ATOM 5111 N N . SER B 1 152 ? 5.207 35.344 24.281 1 85.88 152 SER B N 1
ATOM 5112 C CA . SER B 1 152 ? 4.312 34.469 25.047 1 85.88 152 SER B CA 1
ATOM 5113 C C . SER B 1 152 ? 2.963 34.312 24.359 1 85.88 152 SER B C 1
ATOM 5115 O O . SER B 1 152 ? 2.229 35.281 24.188 1 85.88 152 SER B O 1
ATOM 5117 N N . GLY B 1 153 ? 2.68 33.094 24 1 87.56 153 GLY B N 1
ATOM 5118 C CA . GLY B 1 153 ? 1.425 32.812 23.328 1 87.56 153 GLY B CA 1
ATOM 5119 C C . GLY B 1 153 ? 0.206 33.188 24.141 1 87.56 153 GLY B C 1
ATOM 5120 O O . GLY B 1 153 ? -0.79 33.656 23.594 1 87.56 153 GLY B O 1
ATOM 5121 N N . LYS B 1 154 ? 0.312 33.062 25.391 1 89.06 154 LYS B N 1
ATOM 5122 C CA . LYS B 1 154 ? -0.806 33.375 26.281 1 89.06 154 LYS B CA 1
ATOM 5123 C C . LYS B 1 154 ? -1.137 34.875 26.234 1 89.06 154 LYS B C 1
ATOM 5125 O O . LYS B 1 154 ? -2.309 35.25 26.234 1 89.06 154 LYS B O 1
ATOM 5130 N N . GLU B 1 155 ? -0.112 35.625 26.156 1 87.75 155 GLU B N 1
ATOM 5131 C CA . GLU B 1 155 ? -0.315 37.062 26.094 1 87.75 155 GLU B CA 1
ATOM 5132 C C . GLU B 1 155 ? -0.972 37.469 24.781 1 87.75 155 GLU B C 1
ATOM 5134 O O . GLU B 1 155 ? -1.846 38.344 24.75 1 87.75 155 GLU B O 1
ATOM 5139 N N . ILE B 1 156 ? -0.524 36.812 23.781 1 88.81 156 ILE B N 1
ATOM 5140 C CA . ILE B 1 156 ? -1.075 37.125 22.469 1 88.81 156 ILE B CA 1
ATOM 5141 C C . ILE B 1 156 ? -2.543 36.719 22.406 1 88.81 156 ILE B C 1
ATOM 5143 O O . ILE B 1 156 ? -3.381 37.438 21.859 1 88.81 156 ILE B O 1
ATOM 5147 N N . VAL B 1 157 ? -2.848 35.562 22.953 1 90.06 157 VAL B N 1
ATOM 5148 C CA . VAL B 1 157 ? -4.219 35.062 22.953 1 90.06 157 VAL B CA 1
ATOM 5149 C C . VAL B 1 157 ? -5.117 36.031 23.734 1 90.06 157 VAL B C 1
ATOM 5151 O O . VAL B 1 157 ? -6.223 36.344 23.281 1 90.06 157 VAL B O 1
ATOM 5154 N N . LYS B 1 158 ? -4.625 36.5 24.797 1 87.38 158 LYS B N 1
ATOM 5155 C CA . LYS B 1 158 ? -5.391 37.438 25.609 1 87.38 158 LYS B CA 1
ATOM 5156 C C . LYS B 1 158 ? -5.648 38.75 24.844 1 87.38 158 LYS B C 1
ATOM 5158 O O . LYS B 1 158 ? -6.754 39.281 24.891 1 87.38 158 LYS B O 1
ATOM 5163 N N . GLN B 1 159 ? -4.637 39.156 24.188 1 87.69 159 GLN B N 1
ATOM 5164 C CA . GLN B 1 159 ? -4.754 40.375 23.391 1 87.69 159 GLN B CA 1
ATOM 5165 C C . GLN B 1 159 ? -5.766 40.219 22.266 1 87.69 159 GLN B C 1
ATOM 5167 O O . GLN B 1 159 ? -6.566 41.125 22 1 87.69 159 GLN B O 1
ATOM 5172 N N . LEU B 1 160 ? -5.695 39.094 21.609 1 89.62 160 LEU B N 1
ATOM 5173 C CA . LEU B 1 160 ? -6.605 38.812 20.516 1 89.62 160 LEU B CA 1
ATOM 5174 C C . LEU B 1 160 ? -8.047 38.719 21 1 89.62 160 LEU B C 1
ATOM 5176 O O . LEU B 1 160 ? -8.961 39.25 20.359 1 89.62 160 LEU B O 1
ATOM 5180 N N . GLU B 1 161 ? -8.273 38.062 22.125 1 86.81 161 GLU B N 1
ATOM 5181 C CA . GLU B 1 161 ? -9.609 37.938 22.688 1 86.81 161 GLU B CA 1
ATOM 5182 C C . GLU B 1 161 ? -10.195 39.312 23.047 1 86.81 161 GLU B C 1
ATOM 5184 O O . GLU B 1 161 ? -11.383 39.562 22.844 1 86.81 161 GLU B O 1
ATOM 5189 N N . ARG B 1 162 ? -9.344 40.156 23.469 1 84.44 162 ARG B N 1
ATOM 5190 C CA . ARG B 1 162 ? -9.781 41.469 23.906 1 84.44 162 ARG B CA 1
ATOM 5191 C C . ARG B 1 162 ? -10.078 42.375 22.703 1 84.44 162 ARG B C 1
ATOM 5193 O O . ARG B 1 162 ? -11.086 43.094 22.688 1 84.44 162 ARG B O 1
ATOM 5200 N N . LYS B 1 163 ? -9.258 42.312 21.766 1 86.25 163 LYS B N 1
ATOM 5201 C CA . LYS B 1 163 ? -9.312 43.312 20.672 1 86.25 163 LYS B CA 1
ATOM 5202 C C . LYS B 1 163 ? -10.219 42.812 19.547 1 86.25 163 LYS B C 1
ATOM 5204 O O . LYS B 1 163 ? -10.672 43.625 18.719 1 86.25 163 LYS B O 1
ATOM 5209 N N . LEU B 1 164 ? -10.492 41.469 19.406 1 84.44 164 LEU B N 1
ATOM 5210 C CA . LEU B 1 164 ? -11.297 40.969 18.297 1 84.44 164 LEU B CA 1
ATOM 5211 C C . LEU B 1 164 ? -12.75 40.781 18.719 1 84.44 164 LEU B C 1
ATOM 5213 O O . LEU B 1 164 ? -13.57 40.281 17.953 1 84.44 164 LEU B O 1
ATOM 5217 N N . LYS B 1 165 ? -13.141 41.125 19.828 1 77.75 165 LYS B N 1
ATOM 5218 C CA . LYS B 1 165 ? -14.508 40.969 20.328 1 77.75 165 LYS B CA 1
ATOM 5219 C C . LYS B 1 165 ? -15.484 41.75 19.453 1 77.75 165 LYS B C 1
ATOM 5221 O O . LYS B 1 165 ? -16.594 41.281 19.172 1 77.75 165 LYS B O 1
ATOM 5226 N N . ASP B 1 166 ? -15.109 42.906 18.938 1 73.38 166 ASP B N 1
ATOM 5227 C CA . ASP B 1 166 ? -16.031 43.781 18.219 1 73.38 166 ASP B CA 1
ATOM 5228 C C . ASP B 1 166 ? -15.844 43.656 16.703 1 73.38 166 ASP B C 1
ATOM 5230 O O . ASP B 1 166 ? -16.375 44.469 15.945 1 73.38 166 ASP B O 1
ATOM 5234 N N . VAL B 1 167 ? -15.023 42.75 16.297 1 75.88 167 VAL B N 1
ATOM 5235 C CA . VAL B 1 167 ? -14.742 42.625 14.867 1 75.88 167 VAL B CA 1
ATOM 5236 C C . VAL B 1 167 ? -15.633 41.562 14.266 1 75.88 167 VAL B C 1
ATOM 5238 O O . VAL B 1 167 ? -15.953 40.562 14.922 1 75.88 167 VAL B O 1
ATOM 5241 N N . ASP B 1 168 ? -16.266 41.812 13.102 1 73.12 168 ASP B N 1
ATOM 5242 C CA . ASP B 1 168 ? -17.047 40.844 12.352 1 73.12 168 ASP B CA 1
ATOM 5243 C C . ASP B 1 168 ? -16.188 39.688 11.867 1 73.12 168 ASP B C 1
ATOM 5245 O O . ASP B 1 168 ? -15.367 39.844 10.961 1 73.12 168 ASP B O 1
ATOM 5249 N N . LEU B 1 169 ? -16.406 38.531 12.5 1 71.62 169 LEU B N 1
ATOM 5250 C CA . LEU B 1 169 ? -15.547 37.375 12.242 1 71.62 169 LEU B CA 1
ATOM 5251 C C . LEU B 1 169 ? -16.25 36.375 11.344 1 71.62 169 LEU B C 1
ATOM 5253 O O . LEU B 1 169 ? -15.844 35.219 11.258 1 71.62 169 LEU B O 1
ATOM 5257 N N . VAL B 1 170 ? -17.219 36.719 10.617 1 65 170 VAL B N 1
ATOM 5258 C CA . VAL B 1 170 ? -18.172 35.812 9.984 1 65 170 VAL B CA 1
ATOM 5259 C C . VAL B 1 170 ? -17.422 34.75 9.18 1 65 170 VAL B C 1
ATOM 5261 O O . VAL B 1 170 ? -17.766 33.562 9.234 1 65 170 VAL B O 1
ATOM 5264 N N . SER B 1 171 ? -16.359 34.938 8.625 1 79.62 171 SER B N 1
ATOM 5265 C CA . SER B 1 171 ? -15.75 33.969 7.742 1 79.62 171 SER B CA 1
ATOM 5266 C C . SER B 1 171 ? -14.523 33.312 8.391 1 79.62 171 SER B C 1
ATOM 5268 O O . SER B 1 171 ? -13.836 32.5 7.766 1 79.62 171 SER B O 1
ATOM 5270 N N . LEU B 1 172 ? -14.383 33.594 9.68 1 85.94 172 LEU B N 1
ATOM 5271 C CA . LEU B 1 172 ? -13.195 33.062 10.352 1 85.94 172 LEU B CA 1
ATOM 5272 C C . LEU B 1 172 ? -13.5 31.75 11.062 1 85.94 172 LEU B C 1
ATOM 5274 O O . LEU B 1 172 ? -14.383 31.703 11.93 1 85.94 172 LEU B O 1
ATOM 5278 N N . ARG B 1 173 ? -12.797 30.719 10.695 1 82.31 173 ARG B N 1
ATOM 5279 C CA . ARG B 1 173 ? -13.016 29.406 11.281 1 82.31 173 ARG B CA 1
ATOM 5280 C C . ARG B 1 173 ? -12.188 29.219 12.555 1 82.31 173 ARG B C 1
ATOM 5282 O O . ARG B 1 173 ? -12.695 28.734 13.562 1 82.31 173 ARG B O 1
ATOM 5289 N N . ARG B 1 174 ? -10.906 29.625 12.422 1 87.56 174 ARG B N 1
ATOM 5290 C CA . ARG B 1 174 ? -10.039 29.375 13.562 1 87.56 174 ARG B CA 1
ATOM 5291 C C . ARG B 1 174 ? -8.781 30.25 13.492 1 87.56 174 ARG B C 1
ATOM 5293 O O . ARG B 1 174 ? -8.344 30.625 12.406 1 87.56 174 ARG B O 1
ATOM 5300 N N . ILE B 1 175 ? -8.328 30.578 14.703 1 91.69 175 ILE B N 1
ATOM 5301 C CA . ILE B 1 175 ? -7.035 31.234 14.82 1 91.69 175 ILE B CA 1
ATOM 5302 C C . ILE B 1 175 ? -6.062 30.328 15.578 1 91.69 175 ILE B C 1
ATOM 5304 O O . ILE B 1 175 ? -6.371 29.859 16.672 1 91.69 175 ILE B O 1
ATOM 5308 N N . GLN B 1 176 ? -5.02 30.047 14.961 1 93.56 176 GLN B N 1
ATOM 5309 C CA . GLN B 1 176 ? -3.99 29.234 15.594 1 93.56 176 GLN B CA 1
ATOM 5310 C C . GLN B 1 176 ? -2.77 30.078 15.969 1 93.56 176 GLN B C 1
ATOM 5312 O O . GLN B 1 176 ? -2.1 30.625 15.086 1 93.56 176 GLN B O 1
ATOM 5317 N N . VAL B 1 177 ? -2.531 30.172 17.266 1 93.81 177 VAL B N 1
ATOM 5318 C CA . VAL B 1 177 ? -1.354 30.891 17.75 1 93.81 177 VAL B CA 1
ATOM 5319 C C . VAL B 1 177 ? -0.234 29.891 18.047 1 93.81 177 VAL B C 1
ATOM 5321 O O . VAL B 1 177 ? -0.387 29.016 18.891 1 93.81 177 VAL B O 1
ATOM 5324 N N . ILE B 1 178 ? 0.818 30.031 17.312 1 94 178 ILE B N 1
ATOM 5325 C CA . ILE B 1 178 ? 1.94 29.109 17.469 1 94 178 ILE B CA 1
ATOM 5326 C C . ILE B 1 178 ? 3.113 29.828 18.125 1 94 178 ILE B C 1
ATOM 5328 O O . ILE B 1 178 ? 3.682 30.766 17.562 1 94 178 ILE B O 1
ATOM 5332 N N . GLU B 1 179 ? 3.467 29.375 19.312 1 91.44 179 GLU B N 1
ATOM 5333 C CA . GLU B 1 179 ? 4.645 29.891 20 1 91.44 179 GLU B CA 1
ATOM 5334 C C . GLU B 1 179 ? 5.887 29.078 19.641 1 91.44 179 GLU B C 1
ATOM 5336 O O . GLU B 1 179 ? 5.941 27.875 19.891 1 91.44 179 GLU B O 1
ATOM 5341 N N . VAL B 1 180 ? 6.855 29.672 19.031 1 89.31 180 VAL B N 1
ATOM 5342 C CA . VAL B 1 180 ? 8.086 29 18.625 1 89.31 180 VAL B CA 1
ATOM 5343 C C . VAL B 1 180 ? 9.148 29.172 19.719 1 89.31 180 VAL B C 1
ATOM 5345 O O . VAL B 1 180 ? 9.523 30.297 20.047 1 89.31 180 VAL B O 1
ATOM 5348 N N . LEU B 1 181 ? 9.508 28.016 20.312 1 84.5 181 LEU B N 1
ATOM 5349 C CA . LEU B 1 181 ? 10.477 28.047 21.406 1 84.5 181 LEU B CA 1
ATOM 5350 C C . LEU B 1 181 ? 11.852 27.594 20.922 1 84.5 181 LEU B C 1
ATOM 5352 O O . LEU B 1 181 ? 11.953 26.688 20.094 1 84.5 181 LEU B O 1
ATOM 5356 N N . LYS B 1 182 ? 12.938 28.234 21.312 1 74.69 182 LYS B N 1
ATOM 5357 C CA . LYS B 1 182 ? 14.297 27.797 21 1 74.69 182 LYS B CA 1
ATOM 5358 C C . LYS B 1 182 ? 14.664 26.547 21.781 1 74.69 182 LYS B C 1
ATOM 5360 O O . LYS B 1 182 ? 14.18 26.328 22.891 1 74.69 182 LYS B O 1
ATOM 5365 N N . ARG B 1 183 ? 15.344 25.531 21.094 1 59.34 183 ARG B N 1
ATOM 5366 C CA . ARG B 1 183 ? 15.734 24.234 21.625 1 59.34 183 ARG B CA 1
ATOM 5367 C C . ARG B 1 183 ? 16.234 24.344 23.062 1 59.34 183 ARG B C 1
ATOM 5369 O O . ARG B 1 183 ? 16.016 23.453 23.875 1 59.34 183 ARG B O 1
ATOM 5376 N N . ASP B 1 184 ? 17.062 25.281 23.406 1 54.91 184 ASP B N 1
ATOM 5377 C CA . ASP B 1 184 ? 17.734 25.297 24.703 1 54.91 184 ASP B CA 1
ATOM 5378 C C . ASP B 1 184 ? 16.719 25.25 25.844 1 54.91 184 ASP B C 1
ATOM 5380 O O . ASP B 1 184 ? 17.047 24.812 26.953 1 54.91 184 ASP B O 1
ATOM 5384 N N . PHE B 1 185 ? 15.688 25.75 25.672 1 48.16 185 PHE B N 1
ATOM 5385 C CA . PHE B 1 185 ? 14.766 25.859 26.797 1 48.16 185 PHE B CA 1
ATOM 5386 C C . PHE B 1 185 ? 13.875 24.625 26.891 1 48.16 185 PHE B C 1
ATOM 5388 O O . PHE B 1 185 ? 13.047 24.516 27.812 1 48.16 185 PHE B O 1
ATOM 5395 N N . LEU B 1 186 ? 13.773 23.859 25.812 1 47.09 186 LEU B N 1
ATOM 5396 C CA . LEU B 1 186 ? 12.938 22.672 25.938 1 47.09 186 LEU B CA 1
ATOM 5397 C C . LEU B 1 186 ? 13.695 21.562 26.641 1 47.09 186 LEU B C 1
ATOM 5399 O O . LEU B 1 186 ? 14.883 21.344 26.391 1 47.09 186 LEU B O 1
ATOM 5403 N N . GLU B 1 187 ? 13.664 21.25 27.875 1 41.28 187 GLU B N 1
ATOM 5404 C CA . GLU B 1 187 ? 14.273 20.141 28.594 1 41.28 187 GLU B CA 1
ATOM 5405 C C . GLU B 1 187 ? 14.57 18.969 27.641 1 41.28 187 GLU B C 1
ATOM 5407 O O . GLU B 1 187 ? 13.773 18.672 26.75 1 41.28 187 GLU B O 1
ATOM 5412 N N . PRO B 1 188 ? 15.945 18.578 27.516 1 38.53 188 PRO B N 1
ATOM 5413 C CA . PRO B 1 188 ? 16.375 17.422 26.703 1 38.53 188 PRO B CA 1
ATOM 5414 C C . PRO B 1 188 ? 15.406 16.234 26.812 1 38.53 188 PRO B C 1
ATOM 5416 O O . PRO B 1 188 ? 15.336 15.586 27.859 1 38.53 188 PRO B O 1
ATOM 5419 N N . GLU B 1 189 ? 14.195 16.219 26.766 1 36.03 189 GLU B N 1
ATOM 5420 C CA . GLU B 1 189 ? 13.539 14.93 26.969 1 36.03 189 GLU B CA 1
ATOM 5421 C C . GLU B 1 189 ? 14.195 13.836 26.125 1 36.03 189 GLU B C 1
ATOM 5423 O O . GLU B 1 189 ? 14.445 14.023 24.938 1 36.03 189 GLU B O 1
ATOM 5428 N N . ASP B 1 190 ? 15.125 13.016 26.578 1 35.09 190 ASP B N 1
ATOM 5429 C CA . ASP B 1 190 ? 15.727 11.789 26.047 1 35.09 190 ASP B CA 1
ATOM 5430 C C . ASP B 1 190 ? 14.906 11.234 24.891 1 35.09 190 ASP B C 1
ATOM 5432 O O . ASP B 1 190 ? 15.438 10.5 24.047 1 35.09 190 ASP B O 1
ATOM 5436 N N . VAL B 1 191 ? 13.672 10.586 25.297 1 36.06 191 VAL B N 1
ATOM 5437 C CA . VAL B 1 191 ? 12.953 9.648 24.438 1 36.06 191 VAL B CA 1
ATOM 5438 C C . VAL B 1 191 ? 12.539 10.344 23.141 1 36.06 191 VAL B C 1
ATOM 5440 O O . VAL B 1 191 ? 11.852 11.367 23.172 1 36.06 191 VAL B O 1
ATOM 5443 N N . GLU B 1 192 ? 13.32 10.453 22.109 1 36.88 192 GLU B N 1
ATOM 5444 C CA . GLU B 1 192 ? 13.125 10.711 20.688 1 36.88 192 GLU B CA 1
ATOM 5445 C C . GLU B 1 192 ? 11.656 10.609 20.312 1 36.88 192 GLU B C 1
ATOM 5447 O O . GLU B 1 192 ? 11.328 10.367 19.141 1 36.88 192 GLU B O 1
ATOM 5452 N N . GLN B 1 193 ? 10.805 10.141 21.234 1 34.03 193 GLN B N 1
ATOM 5453 C CA . GLN B 1 193 ? 9.398 10.016 20.875 1 34.03 193 GLN B CA 1
ATOM 5454 C C . GLN B 1 193 ? 8.836 11.344 20.375 1 34.03 193 GLN B C 1
ATOM 5456 O O . GLN B 1 193 ? 9.078 12.391 20.969 1 34.03 193 GLN B O 1
ATOM 5461 N N . CYS B 1 194 ? 8.836 11.648 19.094 1 35.41 194 CYS B N 1
ATOM 5462 C CA . CYS B 1 194 ? 7.988 12.742 18.625 1 35.41 194 CYS B CA 1
ATOM 5463 C C . CYS B 1 194 ? 7.004 13.156 19.719 1 35.41 194 CYS B C 1
ATOM 5465 O O . CYS B 1 194 ? 6.211 12.336 20.188 1 35.41 194 CYS B O 1
ATOM 5467 N N . THR B 1 195 ? 7.414 13.922 20.781 1 34.66 195 THR B N 1
ATOM 5468 C CA . THR B 1 195 ? 6.41 14.5 21.656 1 34.66 195 THR B CA 1
ATOM 5469 C C . THR B 1 195 ? 5.07 14.641 20.938 1 34.66 195 THR B C 1
ATOM 5471 O O . THR B 1 195 ? 4.992 15.258 19.875 1 34.66 195 THR B O 1
ATOM 5474 N N . PRO B 1 196 ? 4.215 13.711 21.031 1 33.69 196 PRO B N 1
ATOM 5475 C CA . PRO B 1 196 ? 2.865 14.016 20.547 1 33.69 196 PRO B CA 1
ATOM 5476 C C . PRO B 1 196 ? 2.502 15.492 20.719 1 33.69 196 PRO B C 1
ATOM 5478 O O . PRO B 1 196 ? 2.971 16.141 21.641 1 33.69 196 PRO B O 1
ATOM 5481 N N . ALA B 1 197 ? 2.465 16.328 19.656 1 36.06 197 ALA B N 1
ATOM 5482 C CA . ALA B 1 197 ? 1.769 17.594 19.844 1 36.06 197 ALA B CA 1
ATOM 5483 C C . ALA B 1 197 ? 0.932 17.578 21.109 1 36.06 197 ALA B C 1
ATOM 5485 O O . ALA B 1 197 ? 0.203 16.625 21.375 1 36.06 197 ALA B O 1
ATOM 5486 N N . GLU B 1 198 ? 1.452 17.875 22.328 1 35.25 198 GLU B N 1
ATOM 5487 C CA . GLU B 1 198 ? 0.484 18.141 23.391 1 35.25 198 GLU B CA 1
ATOM 5488 C C . GLU B 1 198 ? -0.907 18.391 22.812 1 35.25 198 GLU B C 1
ATOM 5490 O O . GLU B 1 198 ? -1.044 18.969 21.734 1 35.25 198 GLU B O 1
ATOM 5495 N N . GLU B 1 199 ? -1.849 17.484 23.031 1 35.44 199 GLU B N 1
ATOM 5496 C CA . GLU B 1 199 ? -3.248 17.766 22.719 1 35.44 199 GLU B CA 1
ATOM 5497 C C . GLU B 1 199 ? -3.529 19.266 22.734 1 35.44 199 GLU B C 1
ATOM 5499 O O . GLU B 1 199 ? -3.08 19.969 23.625 1 35.44 199 GLU B O 1
ATOM 5504 N N . PRO B 1 200 ? -3.582 19.984 21.688 1 35.84 200 PRO B N 1
ATOM 5505 C CA . PRO B 1 200 ? -4.219 21.266 22 1 35.84 200 PRO B CA 1
ATOM 5506 C C . PRO B 1 200 ? -5.105 21.203 23.234 1 35.84 200 PRO B C 1
ATOM 5508 O O . PRO B 1 200 ? -5.836 20.219 23.422 1 35.84 200 PRO B O 1
ATOM 5511 N N . SER B 1 201 ? -4.578 21.266 24.422 1 33.72 201 SER B N 1
ATOM 5512 C CA . SER B 1 201 ? -5.625 21.609 25.375 1 33.72 201 SER B CA 1
ATOM 5513 C C . SER B 1 201 ? -6.824 22.234 24.688 1 33.72 201 SER B C 1
ATOM 5515 O O . SER B 1 201 ? -6.699 23.281 24.031 1 33.72 201 SER B O 1
ATOM 5517 N N . ASN B 1 202 ? -7.469 21.5 24.031 1 35.31 202 ASN B N 1
ATOM 5518 C CA . ASN B 1 202 ? -8.812 21.938 23.672 1 35.31 202 ASN B CA 1
ATOM 5519 C C . ASN B 1 202 ? -9.391 22.891 24.703 1 35.31 202 ASN B C 1
ATOM 5521 O O . ASN B 1 202 ? -10.398 22.594 25.344 1 35.31 202 ASN B O 1
ATOM 5525 N N . SER B 1 203 ? -8.586 23.266 25.734 1 33.62 203 SER B N 1
ATOM 5526 C CA . SER B 1 203 ? -9.352 24.359 26.312 1 33.62 203 SER B CA 1
ATOM 5527 C C . SER B 1 203 ? -9.781 25.359 25.25 1 33.62 203 SER B C 1
ATOM 5529 O O . SER B 1 203 ? -9.109 26.359 25.016 1 33.62 203 SER B O 1
ATOM 5531 N N . GLY B 1 204 ? -10.031 24.969 24.141 1 35.16 204 GLY B N 1
ATOM 5532 C CA . GLY B 1 204 ? -10.805 25.938 23.375 1 35.16 204 GLY B CA 1
ATOM 5533 C C . GLY B 1 204 ? -11.656 26.844 24.25 1 35.16 204 GLY B C 1
ATOM 5534 O O . GLY B 1 204 ? -12.672 26.406 24.797 1 35.16 204 GLY B O 1
ATOM 5535 N N . ILE B 1 205 ? -11.078 27.594 25.062 1 34.41 205 ILE B N 1
ATOM 5536 C CA . ILE B 1 205 ? -11.883 28.703 25.562 1 34.41 205 ILE B CA 1
ATOM 5537 C C . ILE B 1 205 ? -12.781 29.234 24.438 1 34.41 205 ILE B C 1
ATOM 5539 O O . ILE B 1 205 ? -12.289 29.781 23.453 1 34.41 205 ILE B O 1
ATOM 5543 N N . ALA B 1 206 ? -13.688 28.562 23.984 1 36.81 206 ALA B N 1
ATOM 5544 C CA . ALA B 1 206 ? -14.844 29.094 23.266 1 36.81 206 ALA B CA 1
ATOM 5545 C C . ALA B 1 206 ? -15.266 30.453 23.828 1 36.81 206 ALA B C 1
ATOM 5547 O O . ALA B 1 206 ? -16.141 30.516 24.688 1 36.81 206 ALA B O 1
ATOM 5548 N N . ILE B 1 207 ? -14.406 31.141 24.297 1 37.88 207 ILE B N 1
ATOM 5549 C CA . ILE B 1 207 ? -15.133 32.344 24.656 1 37.88 207 ILE B CA 1
ATOM 5550 C C . ILE B 1 207 ? -15.977 32.812 23.469 1 37.88 207 ILE B C 1
ATOM 5552 O O . ILE B 1 207 ? -17.172 33.062 23.609 1 37.88 207 ILE B O 1
ATOM 5556 N N . LEU B 1 208 ? -15.281 33.781 22.578 1 38.16 208 LEU B N 1
ATOM 5557 C CA . LEU B 1 208 ? -16.062 34.312 21.469 1 38.16 208 LEU B CA 1
ATOM 5558 C C . LEU B 1 208 ? -16.328 33.219 20.422 1 38.16 208 LEU B C 1
ATOM 5560 O O . LEU B 1 208 ? -15.469 32.375 20.188 1 38.16 208 LEU B O 1
ATOM 5564 N N . GLY B 1 209 ? -17.484 32.531 20.203 1 48.56 209 GLY B N 1
ATOM 5565 C CA . GLY B 1 209 ? -17.859 31.656 19.094 1 48.56 209 GLY B CA 1
ATOM 5566 C C . GLY B 1 209 ? -16.688 31.219 18.25 1 48.56 209 GLY B C 1
ATOM 5567 O O . GLY B 1 209 ? -16.859 30.453 17.281 1 48.56 209 GLY B O 1
ATOM 5568 N N . MET B 1 210 ? -15.547 31.938 18.234 1 55.22 210 MET B N 1
ATOM 5569 C CA . MET B 1 210 ? -14.328 31.734 17.453 1 55.22 210 MET B CA 1
ATOM 5570 C C . MET B 1 210 ? -13.383 30.781 18.172 1 55.22 210 MET B C 1
ATOM 5572 O O . MET B 1 210 ? -13.203 30.875 19.391 1 55.22 210 MET B O 1
ATOM 5576 N N . ASP B 1 211 ? -12.859 29.594 17.578 1 75.44 211 ASP B N 1
ATOM 5577 C CA . ASP B 1 211 ? -11.938 28.594 18.125 1 75.44 211 ASP B CA 1
ATOM 5578 C C . ASP B 1 211 ? -10.492 29.062 18 1 75.44 211 ASP B C 1
ATOM 5580 O O . ASP B 1 211 ? -10 29.297 16.891 1 75.44 211 ASP B O 1
ATOM 5584 N N . ILE B 1 212 ? -9.797 29.812 19.109 1 84.75 212 ILE B N 1
ATOM 5585 C CA . ILE B 1 212 ? -8.375 30.141 19.125 1 84.75 212 ILE B CA 1
ATOM 5586 C C . ILE B 1 212 ? -7.59 28.984 19.766 1 84.75 212 ILE B C 1
ATOM 5588 O O . ILE B 1 212 ? -7.832 28.609 20.906 1 84.75 212 ILE B O 1
ATOM 5592 N N . ASP B 1 213 ? -6.695 28.469 19.031 1 88.44 213 ASP B N 1
ATOM 5593 C CA . ASP B 1 213 ? -5.855 27.359 19.484 1 88.44 213 ASP B CA 1
ATOM 5594 C C . ASP B 1 213 ? -4.418 27.812 19.719 1 88.44 213 ASP B C 1
ATOM 5596 O O . ASP B 1 213 ? -3.861 28.578 18.922 1 88.44 213 ASP B O 1
ATOM 5600 N N . LEU B 1 214 ? -3.918 27.484 20.891 1 91.5 214 LEU B N 1
ATOM 5601 C CA . LEU B 1 214 ? -2.531 27.812 21.219 1 91.5 214 LEU B CA 1
ATOM 5602 C C . LEU B 1 214 ? -1.66 26.547 21.172 1 91.5 214 LEU B C 1
ATOM 5604 O O . LEU B 1 214 ? -2.008 25.531 21.766 1 91.5 214 LEU B O 1
ATOM 5608 N N . GLN B 1 215 ? -0.603 26.609 20.422 1 90.31 215 GLN B N 1
ATOM 5609 C CA . GLN B 1 215 ? 0.334 25.5 20.297 1 90.31 215 GLN B CA 1
ATOM 5610 C C . GLN B 1 215 ? 1.778 25.969 20.406 1 90.31 215 GLN B C 1
ATOM 5612 O O . GLN B 1 215 ? 2.102 27.078 19.953 1 90.31 215 GLN B O 1
ATOM 5617 N N . THR B 1 216 ? 2.58 25.188 21.047 1 91.06 216 THR B N 1
ATOM 5618 C CA . THR B 1 216 ? 4.004 25.484 21.141 1 91.06 216 THR B CA 1
ATOM 5619 C C . THR B 1 216 ? 4.824 24.484 20.328 1 91.06 216 THR B C 1
ATOM 5621 O O . THR B 1 216 ? 4.598 23.281 20.422 1 91.06 216 THR B O 1
ATOM 5624 N N . ILE B 1 217 ? 5.691 25 19.594 1 91 217 ILE B N 1
ATOM 5625 C CA . ILE B 1 217 ? 6.516 24.125 18.766 1 91 217 ILE B CA 1
ATOM 5626 C C . ILE B 1 217 ? 7.988 24.5 18.922 1 91 217 ILE B C 1
ATOM 5628 O O . ILE B 1 217 ? 8.312 25.625 19.328 1 91 217 ILE B O 1
ATOM 5632 N N . GLU B 1 218 ? 8.852 23.578 18.625 1 90 218 GLU B N 1
ATOM 5633 C CA . GLU B 1 218 ? 10.289 23.812 18.656 1 90 218 GLU B CA 1
ATOM 5634 C C . GLU B 1 218 ? 10.75 24.531 17.391 1 90 218 GLU B C 1
ATOM 5636 O O . GLU B 1 218 ? 10.148 24.391 16.328 1 90 218 GLU B O 1
ATOM 5641 N N . ASP B 1 219 ? 11.82 25.219 17.594 1 88.19 219 ASP B N 1
ATOM 5642 C CA . ASP B 1 219 ? 12.367 25.984 16.469 1 88.19 219 ASP B CA 1
ATOM 5643 C C . ASP B 1 219 ? 13.25 25.109 15.586 1 88.19 219 ASP B C 1
ATOM 5645 O O . ASP B 1 219 ? 14.461 25.328 15.508 1 88.19 219 ASP B O 1
ATOM 5649 N N . ASN B 1 220 ? 12.734 24.203 14.922 1 91.75 220 ASN B N 1
ATOM 5650 C CA . ASN B 1 220 ? 13.414 23.359 13.945 1 91.75 220 ASN B CA 1
ATOM 5651 C C . ASN B 1 220 ? 12.578 23.156 12.688 1 91.75 220 ASN B C 1
ATOM 5653 O O . ASN B 1 220 ? 11.359 23.359 12.711 1 91.75 220 ASN B O 1
ATOM 5657 N N . VAL B 1 221 ? 13.188 22.812 11.703 1 94.38 221 VAL B N 1
ATOM 5658 C CA . VAL B 1 221 ? 12.555 22.734 10.391 1 94.38 221 VAL B CA 1
ATOM 5659 C C . VAL B 1 221 ? 11.477 21.656 10.398 1 94.38 221 VAL B C 1
ATOM 5661 O O . VAL B 1 221 ? 10.391 21.859 9.844 1 94.38 221 VAL B O 1
ATOM 5664 N N . ILE B 1 222 ? 11.695 20.531 11.008 1 94.62 222 ILE B N 1
ATOM 5665 C CA . ILE B 1 222 ? 10.789 19.391 11.008 1 94.62 222 ILE B CA 1
ATOM 5666 C C . ILE B 1 222 ? 9.484 19.766 11.703 1 94.62 222 ILE B C 1
ATOM 5668 O O . ILE B 1 222 ? 8.398 19.484 11.195 1 94.62 222 ILE B O 1
ATOM 5672 N N . SER B 1 223 ? 9.594 20.422 12.82 1 94 223 SER B N 1
ATOM 5673 C CA . SER B 1 223 ? 8.406 20.812 13.578 1 94 223 SER B CA 1
ATOM 5674 C C . SER B 1 223 ? 7.547 21.797 12.797 1 94 223 SER B C 1
ATOM 5676 O O . SER B 1 223 ? 6.324 21.672 12.766 1 94 223 SER B O 1
ATOM 5678 N N . LEU B 1 224 ? 8.18 22.766 12.211 1 94.81 224 LEU B N 1
ATOM 5679 C CA . LEU B 1 224 ? 7.449 23.766 11.438 1 94.81 224 LEU B CA 1
ATOM 5680 C C . LEU B 1 224 ? 6.855 23.141 10.18 1 94.81 224 LEU B C 1
ATOM 5682 O O . LEU B 1 224 ? 5.734 23.469 9.789 1 94.81 224 LEU B O 1
ATOM 5686 N N . GLU B 1 225 ? 7.598 22.266 9.57 1 95.81 225 GLU B N 1
ATOM 5687 C CA . GLU B 1 225 ? 7.074 21.531 8.414 1 95.81 225 GLU B CA 1
ATOM 5688 C C . GLU B 1 225 ? 5.809 20.766 8.773 1 95.81 225 GLU B C 1
ATOM 5690 O O . GLU B 1 225 ? 4.824 20.797 8.023 1 95.81 225 GLU B O 1
ATOM 5695 N N . MET B 1 226 ? 5.875 20.078 9.875 1 94.69 226 MET B N 1
ATOM 5696 C CA . MET B 1 226 ? 4.727 19.297 10.32 1 94.69 226 MET B CA 1
ATOM 5697 C C . MET B 1 226 ? 3.527 20.203 10.594 1 94.69 226 MET B C 1
ATOM 5699 O O . MET B 1 226 ? 2.387 19.828 10.328 1 94.69 226 MET B O 1
ATOM 5703 N N . LEU B 1 227 ? 3.785 21.375 11.086 1 95.06 227 LEU B N 1
ATOM 5704 C CA . LEU B 1 227 ? 2.725 22.344 11.32 1 95.06 227 LEU B CA 1
ATOM 5705 C C . LEU B 1 227 ? 2.049 22.75 10.016 1 95.06 227 LEU B C 1
ATOM 5707 O O . LEU B 1 227 ? 0.821 22.703 9.906 1 95.06 227 LEU B O 1
ATOM 5711 N N . PHE B 1 228 ? 2.834 23.062 9.047 1 96.62 228 PHE B N 1
ATOM 5712 C CA . PHE B 1 228 ? 2.275 23.547 7.785 1 96.62 228 PHE B CA 1
ATOM 5713 C C . PHE B 1 228 ? 1.599 22.406 7.031 1 96.62 228 PHE B C 1
ATOM 5715 O O . PHE B 1 228 ? 0.636 22.625 6.293 1 96.62 228 PHE B O 1
ATOM 5722 N N . LYS B 1 229 ? 2.117 21.203 7.188 1 96.06 229 LYS B N 1
ATOM 5723 C CA . LYS B 1 229 ? 1.512 20.047 6.523 1 96.06 229 LYS B CA 1
ATOM 5724 C C . LYS B 1 229 ? 0.105 19.781 7.055 1 96.06 229 LYS B C 1
ATOM 5726 O O . LYS B 1 229 ? -0.698 19.125 6.395 1 96.06 229 LYS B O 1
ATOM 5731 N N . THR B 1 230 ? -0.231 20.266 8.227 1 93.75 230 THR B N 1
ATOM 5732 C CA . THR B 1 230 ? -1.585 20.125 8.75 1 93.75 230 THR B CA 1
ATOM 5733 C C . THR B 1 230 ? -2.592 20.812 7.84 1 93.75 230 THR B C 1
ATOM 5735 O O . THR B 1 230 ? -3.77 20.453 7.816 1 93.75 230 THR B O 1
ATOM 5738 N N . TRP B 1 231 ? -2.129 21.859 7.059 1 93.94 231 TRP B N 1
ATOM 5739 C CA . TRP B 1 231 ? -2.994 22.594 6.145 1 93.94 231 TRP B CA 1
ATOM 5740 C C . TRP B 1 231 ? -3.471 21.703 5.004 1 93.94 231 TRP B C 1
ATOM 5742 O O . TRP B 1 231 ? -4.43 22.047 4.309 1 93.94 231 TRP B O 1
ATOM 5752 N N . LEU B 1 232 ? -2.803 20.562 4.824 1 93.19 232 LEU B N 1
ATOM 5753 C CA . LEU B 1 232 ? -3.098 19.703 3.684 1 93.19 232 LEU B CA 1
ATOM 5754 C C . LEU B 1 232 ? -4.207 18.719 4.02 1 93.19 232 LEU B C 1
ATOM 5756 O O . LEU B 1 232 ? -4.75 18.062 3.129 1 93.19 232 LEU B O 1
ATOM 5760 N N . HIS B 1 233 ? -4.59 18.578 5.234 1 89.62 233 HIS B N 1
ATOM 5761 C CA . HIS B 1 233 ? -5.664 17.688 5.637 1 89.62 233 HIS B CA 1
ATOM 5762 C C . HIS B 1 233 ? -7.023 18.219 5.191 1 89.62 233 HIS B C 1
ATOM 5764 O O . HIS B 1 233 ? -7.18 19.422 4.965 1 89.62 233 HIS B O 1
ATOM 5770 N N . ASP B 1 234 ? -7.883 17.266 5.02 1 79.56 234 ASP B N 1
ATOM 5771 C CA . ASP B 1 234 ? -9.266 17.672 4.789 1 79.56 234 ASP B CA 1
ATOM 5772 C C . ASP B 1 234 ? -9.891 18.25 6.055 1 79.56 234 ASP B C 1
ATOM 5774 O O . ASP B 1 234 ? -9.922 17.594 7.098 1 79.56 234 ASP B O 1
ATOM 5778 N N . CYS B 1 235 ? -10.336 19.453 5.941 1 68.25 235 CYS B N 1
ATOM 5779 C CA . CYS B 1 235 ? -10.875 20.125 7.113 1 68.25 235 CYS B CA 1
ATOM 5780 C C . CYS B 1 235 ? -12.398 20.156 7.066 1 68.25 235 CYS B C 1
ATOM 5782 O O . CYS B 1 235 ? -13.039 20.797 7.902 1 68.25 235 CYS B O 1
ATOM 5784 N N . GLY B 1 236 ? -12.945 19.422 6.141 1 69.75 236 GLY B N 1
ATOM 5785 C CA . GLY B 1 236 ? -14.398 19.453 6.074 1 69.75 236 GLY B CA 1
ATOM 5786 C C . GLY B 1 236 ? -15.062 18.703 7.219 1 69.75 236 GLY B C 1
ATOM 5787 O O . GLY B 1 236 ? -14.75 17.547 7.477 1 69.75 236 GLY B O 1
ATOM 5788 N N . SER B 1 237 ? -15.68 19.453 8.18 1 69.31 237 SER B N 1
ATOM 5789 C CA . SER B 1 237 ? -16.359 18.828 9.312 1 69.31 237 SER B CA 1
ATOM 5790 C C . SER B 1 237 ? -17.875 18.812 9.102 1 69.31 237 SER B C 1
ATOM 5792 O O . SER B 1 237 ? -18.641 18.641 10.055 1 69.31 237 SER B O 1
ATOM 5794 N N . GLU B 1 238 ? -18.234 18.922 7.863 1 76.56 238 GLU B N 1
ATOM 5795 C CA . GLU B 1 238 ? -19.672 19 7.605 1 76.56 238 GLU B CA 1
ATOM 5796 C C . GLU B 1 238 ? -20.281 17.594 7.516 1 76.56 238 GLU B C 1
ATOM 5798 O O . GLU B 1 238 ? -21.469 17.422 7.754 1 76.56 238 GLU B O 1
ATOM 5803 N N . ARG B 1 239 ? -19.406 16.781 7.195 1 82.25 239 ARG B N 1
ATOM 5804 C CA . ARG B 1 239 ? -19.938 15.43 7.035 1 82.25 239 ARG B CA 1
ATOM 5805 C C . ARG B 1 239 ? -19 14.391 7.637 1 82.25 239 ARG B C 1
ATOM 5807 O O . ARG B 1 239 ? -17.797 14.641 7.777 1 82.25 239 ARG B O 1
ATOM 5814 N N . GLU B 1 240 ? -19.641 13.367 8.047 1 89.94 240 GLU B N 1
ATOM 5815 C CA . GLU B 1 240 ? -18.859 12.219 8.484 1 89.94 240 GLU B CA 1
ATOM 5816 C C . GLU B 1 240 ? -18.234 11.5 7.297 1 89.94 240 GLU B C 1
ATOM 5818 O O . GLU B 1 240 ? -18.797 11.477 6.203 1 89.94 240 GLU B O 1
ATOM 5823 N N . HIS B 1 241 ? -17.109 10.953 7.512 1 90.12 241 HIS B N 1
ATOM 5824 C CA . HIS B 1 241 ? -16.406 10.297 6.418 1 90.12 241 HIS B CA 1
ATOM 5825 C C . HIS B 1 241 ? -16.688 8.797 6.395 1 90.12 241 HIS B C 1
ATOM 5827 O O . HIS B 1 241 ? -16.703 8.18 5.328 1 90.12 241 HIS B O 1
ATOM 5833 N N . LEU B 1 242 ? -16.844 8.227 7.574 1 94.12 242 LEU B N 1
ATOM 5834 C CA . LEU B 1 242 ? -16.875 6.77 7.656 1 94.12 242 LEU B CA 1
ATOM 5835 C C . LEU B 1 242 ? -17.875 6.305 8.719 1 94.12 242 LEU B C 1
ATOM 5837 O O . LEU B 1 242 ? -17.891 6.848 9.828 1 94.12 242 LEU B O 1
ATOM 5841 N N . HIS B 1 243 ? -18.656 5.422 8.383 1 95.75 243 HIS B N 1
ATOM 5842 C CA . HIS B 1 243 ? -19.5 4.703 9.336 1 95.75 243 HIS B CA 1
ATOM 5843 C C . HIS B 1 243 ? -18.953 3.305 9.594 1 95.75 243 HIS B C 1
ATOM 5845 O O . HIS B 1 243 ? -18.891 2.475 8.688 1 95.75 243 HIS B O 1
ATOM 5851 N N . LEU B 1 244 ? -18.516 3.086 10.766 1 97.31 244 LEU B N 1
ATOM 5852 C CA . LEU B 1 244 ? -18.078 1.763 11.188 1 97.31 244 LEU B CA 1
ATOM 5853 C C . LEU B 1 244 ? -19.219 0.977 11.805 1 97.31 244 LEU B C 1
ATOM 5855 O O . LEU B 1 244 ? -19.719 1.341 12.875 1 97.31 244 LEU B O 1
ATOM 5859 N N . LEU B 1 245 ? -19.625 -0.084 11.195 1 96.81 245 LEU B N 1
ATOM 5860 C CA . LEU B 1 245 ? -20.797 -0.851 11.609 1 96.81 245 LEU B CA 1
ATOM 5861 C C . LEU B 1 245 ? -20.375 -2.102 12.375 1 96.81 245 LEU B C 1
ATOM 5863 O O . LEU B 1 245 ? -19.656 -2.947 11.852 1 96.81 245 LEU B O 1
ATOM 5867 N N . LEU B 1 246 ? -20.766 -2.256 13.609 1 96 246 LEU B N 1
ATOM 5868 C CA . LEU B 1 246 ? -20.5 -3.408 14.469 1 96 246 LEU B CA 1
ATOM 5869 C C . LEU B 1 246 ? -21.781 -4.211 14.703 1 96 246 LEU B C 1
ATOM 5871 O O . LEU B 1 246 ? -22.875 -3.652 14.688 1 96 246 LEU B O 1
ATOM 5875 N N . PRO B 1 247 ? -21.594 -5.523 14.875 1 91.31 247 PRO B N 1
ATOM 5876 C CA . PRO B 1 247 ? -22.797 -6.316 15.18 1 91.31 247 PRO B CA 1
ATOM 5877 C C . PRO B 1 247 ? -23.359 -6.027 16.562 1 91.31 247 PRO B C 1
ATOM 5879 O O . PRO B 1 247 ? -22.609 -5.684 17.484 1 91.31 247 PRO B O 1
ATOM 5882 N N . SER B 1 248 ? -24.703 -5.996 16.734 1 81 248 SER B N 1
ATOM 5883 C CA . SER B 1 248 ? -25.328 -5.688 18.016 1 81 248 SER B CA 1
ATOM 5884 C C . SER B 1 248 ? -25.5 -6.945 18.859 1 81 248 SER B C 1
ATOM 5886 O O . SER B 1 248 ? -25.766 -8.023 18.328 1 81 248 SER B O 1
ATOM 5888 N N . GLY B 1 249 ? -24.656 -7.555 19.703 1 66.56 249 GLY B N 1
ATOM 5889 C CA . GLY B 1 249 ? -24.688 -8.703 20.594 1 66.56 249 GLY B CA 1
ATOM 5890 C C . GLY B 1 249 ? -26.094 -9.055 21.062 1 66.56 249 GLY B C 1
ATOM 5891 O O . GLY B 1 249 ? -26.266 -9.844 21.984 1 66.56 249 GLY B O 1
ATOM 5892 N N . GLY B 1 250 ? -27.031 -8.422 20.891 1 53.09 250 GLY B N 1
ATOM 5893 C CA . GLY B 1 250 ? -28.266 -8.82 21.547 1 53.09 250 GLY B CA 1
ATOM 5894 C C . GLY B 1 250 ? -28.781 -10.18 21.109 1 53.09 250 GLY B C 1
ATOM 5895 O O . GLY B 1 250 ? -28.516 -10.602 19.969 1 53.09 250 GLY B O 1
ATOM 5896 N N . LEU B 1 251 ? -28.781 -11.156 22.125 1 44.91 251 LEU B N 1
ATOM 5897 C CA . LEU B 1 251 ? -29.547 -12.391 22.016 1 44.91 251 LEU B CA 1
ATOM 5898 C C . LEU B 1 251 ? -30.844 -12.156 21.25 1 44.91 251 LEU B C 1
ATOM 5900 O O . LEU B 1 251 ? -31.703 -11.383 21.703 1 44.91 251 LEU B O 1
ATOM 5904 N N . SER B 1 252 ? -30.75 -12.117 20.016 1 39.72 252 SER B N 1
ATOM 5905 C CA . SER B 1 252 ? -32.062 -12.203 19.391 1 39.72 252 SER B CA 1
ATOM 5906 C C . SER B 1 252 ? -32.938 -13.266 20.062 1 39.72 252 SER B C 1
ATOM 5908 O O . SER B 1 252 ? -32.594 -14.445 20.062 1 39.72 252 SER B O 1
ATOM 5910 N N . CYS B 1 253 ? -33.531 -13.164 21.125 1 38.91 253 CYS B N 1
ATOM 5911 C CA . CYS B 1 253 ? -34.656 -14.07 21.25 1 38.91 253 CYS B CA 1
ATOM 5912 C C . CYS B 1 253 ? -35.312 -14.328 19.891 1 38.91 253 CYS B C 1
ATOM 5914 O O . CYS B 1 253 ? -35 -13.664 18.906 1 38.91 253 CYS B O 1
ATOM 5916 N N . GLY B 1 254 ? -36.781 -14.398 19.859 1 36.72 254 GLY B N 1
ATOM 5917 C CA . GLY B 1 254 ? -37.719 -14.898 18.891 1 36.72 254 GLY B CA 1
ATOM 5918 C C . GLY B 1 254 ? -37.5 -14.391 17.484 1 36.72 254 GLY B C 1
ATOM 5919 O O . GLY B 1 254 ? -37.281 -15.172 16.547 1 36.72 254 GLY B O 1
ATOM 5920 N N . THR B 1 255 ? -38.375 -13.344 17.062 1 38.81 255 THR B N 1
ATOM 5921 C CA . THR B 1 255 ? -38.781 -13.039 15.695 1 38.81 255 THR B CA 1
ATOM 5922 C C . THR B 1 255 ? -37.562 -12.602 14.867 1 38.81 255 THR B C 1
ATOM 5924 O O . THR B 1 255 ? -36.562 -12.172 15.422 1 38.81 255 THR B O 1
ATOM 5927 N N . ALA B 1 256 ? -37.594 -12.633 13.367 1 41.44 256 ALA B N 1
ATOM 5928 C CA . ALA B 1 256 ? -36.906 -12.406 12.094 1 41.44 256 ALA B CA 1
ATOM 5929 C C . ALA B 1 256 ? -36.156 -11.086 12.094 1 41.44 256 ALA B C 1
ATOM 5931 O O . ALA B 1 256 ? -35.938 -10.492 11.039 1 41.44 256 ALA B O 1
ATOM 5932 N N . LEU B 1 257 ? -36.094 -10.18 13.055 1 42.34 257 LEU B N 1
ATOM 5933 C CA . LEU B 1 257 ? -35.75 -8.789 12.82 1 42.34 257 LEU B CA 1
ATOM 5934 C C . LEU B 1 257 ? -34.25 -8.664 12.492 1 42.34 257 LEU B C 1
ATOM 5936 O O . LEU B 1 257 ? -33.438 -9.406 13.031 1 42.34 257 LEU B O 1
ATOM 5940 N N . LYS B 1 258 ? -33.906 -7.992 11.391 1 53.41 258 LYS B N 1
ATOM 5941 C CA . LYS B 1 258 ? -32.625 -7.621 10.844 1 53.41 258 LYS B CA 1
ATOM 5942 C C . LYS B 1 258 ? -31.641 -7.25 11.945 1 53.41 258 LYS B C 1
ATOM 5944 O O . LYS B 1 258 ? -31.969 -6.469 12.844 1 53.41 258 LYS B O 1
ATOM 5949 N N . PRO B 1 259 ? -30.641 -8.094 12.211 1 58.69 259 PRO B N 1
ATOM 5950 C CA . PRO B 1 259 ? -29.672 -7.793 13.273 1 58.69 259 PRO B CA 1
ATOM 5951 C C . PRO B 1 259 ? -29.312 -6.312 13.352 1 58.69 259 PRO B C 1
ATOM 5953 O O . PRO B 1 259 ? -29.062 -5.684 12.32 1 58.69 259 PRO B O 1
ATOM 5956 N N . THR B 1 260 ? -29.766 -5.504 14.312 1 75.19 260 THR B N 1
ATOM 5957 C CA . THR B 1 260 ? -29.484 -4.098 14.594 1 75.19 260 THR B CA 1
ATOM 5958 C C . THR B 1 260 ? -27.984 -3.852 14.688 1 75.19 260 THR B C 1
ATOM 5960 O O . THR B 1 260 ? -27.266 -4.57 15.391 1 75.19 260 THR B O 1
ATOM 5963 N N . LEU B 1 261 ? -27.438 -3.166 13.742 1 85.81 261 LEU B N 1
ATOM 5964 C CA . LEU B 1 261 ? -26.016 -2.811 13.688 1 85.81 261 LEU B CA 1
ATOM 5965 C C . LEU B 1 261 ? -25.75 -1.525 14.469 1 85.81 261 LEU B C 1
ATOM 5967 O O . LEU B 1 261 ? -26.562 -0.6 14.438 1 85.81 261 LEU B O 1
ATOM 5971 N N . MET B 1 262 ? -24.812 -1.583 15.352 1 92.06 262 MET B N 1
ATOM 5972 C CA . MET B 1 262 ? -24.297 -0.376 16 1 92.06 262 MET B CA 1
ATOM 5973 C C . MET B 1 262 ? -23.422 0.422 15.039 1 92.06 262 MET B C 1
ATOM 5975 O O . MET B 1 262 ? -22.562 -0.142 14.367 1 92.06 262 MET B O 1
ATOM 5979 N N . CYS B 1 263 ? -23.688 1.699 14.93 1 94.75 263 CYS B N 1
ATOM 5980 C CA . CYS B 1 263 ? -22.969 2.543 13.984 1 94.75 263 CYS B CA 1
ATOM 5981 C C . CYS B 1 263 ? -22.094 3.561 14.711 1 94.75 263 CYS B C 1
ATOM 5983 O O . CYS B 1 263 ? -22.609 4.367 15.5 1 94.75 263 CYS B O 1
ATOM 5985 N N . LEU B 1 264 ? -20.828 3.484 14.531 1 96.69 264 LEU B N 1
ATOM 5986 C CA . LEU B 1 264 ? -19.906 4.504 15 1 96.69 264 LEU B CA 1
ATOM 5987 C C . LEU B 1 264 ? -19.531 5.465 13.883 1 96.69 264 LEU B C 1
ATOM 5989 O O . LEU B 1 264 ? -19.062 5.039 12.82 1 96.69 264 LEU B O 1
ATOM 5993 N N . LYS B 1 265 ? -19.844 6.652 14.086 1 96.25 265 LYS B N 1
ATOM 5994 C CA . LYS B 1 265 ? -19.547 7.688 13.094 1 96.25 265 LYS B CA 1
ATOM 5995 C C . LYS B 1 265 ? -18.109 8.188 13.258 1 96.25 265 LYS B C 1
ATOM 5997 O O . LYS B 1 265 ? -17.719 8.641 14.336 1 96.25 265 LYS B O 1
ATOM 6002 N N . CYS B 1 266 ? -17.312 8.117 12.109 1 96.06 266 CYS B N 1
ATOM 6003 C CA . CYS B 1 266 ? -15.891 8.383 12.195 1 96.06 266 CYS B CA 1
ATOM 6004 C C . CYS B 1 266 ? -15.438 9.297 11.062 1 96.06 266 CYS B C 1
ATOM 6006 O O . CYS B 1 266 ? -16.188 9.539 10.117 1 96.06 266 CYS B O 1
ATOM 6008 N N . ASP B 1 267 ? -14.305 9.82 11.234 1 93.19 267 ASP B N 1
ATOM 6009 C CA . ASP B 1 267 ? -13.602 10.57 10.195 1 93.19 267 ASP B CA 1
ATOM 6010 C C . ASP B 1 267 ? -12.312 9.867 9.781 1 93.19 267 ASP B C 1
ATOM 6012 O O . ASP B 1 267 ? -11.664 9.211 10.609 1 93.19 267 ASP B O 1
ATOM 6016 N N . LEU B 1 268 ? -12 9.984 8.508 1 93.06 268 LEU B N 1
ATOM 6017 C CA . LEU B 1 268 ? -10.797 9.367 7.949 1 93.06 268 LEU B CA 1
ATOM 6018 C C . LEU B 1 268 ? -9.711 10.414 7.719 1 93.06 268 LEU B C 1
ATOM 6020 O O . LEU B 1 268 ? -9.977 11.484 7.18 1 93.06 268 LEU B O 1
ATOM 6024 N N . GLN B 1 269 ? -8.5 10.141 8.219 1 92.94 269 GLN B N 1
ATOM 6025 C CA . GLN B 1 269 ? -7.363 11.031 8.023 1 92.94 269 GLN B CA 1
ATOM 6026 C C . GLN B 1 269 ? -6.203 10.312 7.344 1 92.94 269 GLN B C 1
ATOM 6028 O O . GLN B 1 269 ? -5.891 9.172 7.684 1 92.94 269 GLN B O 1
ATOM 6033 N N . GLU B 1 270 ? -5.594 10.938 6.418 1 93.5 270 GLU B N 1
ATOM 6034 C CA . GLU B 1 270 ? -4.434 10.375 5.73 1 93.5 270 GLU B CA 1
ATOM 6035 C C . GLU B 1 270 ? -3.205 10.367 6.637 1 93.5 270 GLU B C 1
ATOM 6037 O O . GLU B 1 270 ? -2.879 11.383 7.254 1 93.5 270 GLU B O 1
ATOM 6042 N N . ARG B 1 271 ? -2.525 9.281 6.754 1 95.25 271 ARG B N 1
ATOM 6043 C CA . ARG B 1 271 ? -1.276 9.195 7.504 1 95.25 271 ARG B CA 1
ATOM 6044 C C . ARG B 1 271 ? -0.085 9.57 6.629 1 95.25 271 ARG B C 1
ATOM 6046 O O . ARG B 1 271 ? 0.933 10.055 7.129 1 95.25 271 ARG B O 1
ATOM 6053 N N . LEU B 1 272 ? -0.226 9.32 5.363 1 93.69 272 LEU B N 1
ATOM 6054 C CA . LEU B 1 272 ? 0.798 9.602 4.363 1 93.69 272 LEU B CA 1
ATOM 6055 C C . LEU B 1 272 ? 0.177 10.195 3.104 1 93.69 272 LEU B C 1
ATOM 6057 O O . LEU B 1 272 ? -0.961 9.875 2.756 1 93.69 272 LEU B O 1
ATOM 6061 N N . LEU B 1 273 ? 0.956 11.055 2.506 1 92.5 273 LEU B N 1
ATOM 6062 C CA . LEU B 1 273 ? 0.541 11.516 1.187 1 92.5 273 LEU B CA 1
ATOM 6063 C C . LEU B 1 273 ? 0.789 10.445 0.132 1 92.5 273 LEU B C 1
ATOM 6065 O O . LEU B 1 273 ? 1.827 9.781 0.149 1 92.5 273 LEU B O 1
ATOM 6069 N N . ASP B 1 274 ? -0.125 10.227 -0.673 1 88.5 274 ASP B N 1
ATOM 6070 C CA . ASP B 1 274 ? 0.028 9.258 -1.754 1 88.5 274 ASP B CA 1
ATOM 6071 C C . ASP B 1 274 ? 1.12 9.695 -2.729 1 88.5 274 ASP B C 1
ATOM 6073 O O . ASP B 1 274 ? 1.005 10.734 -3.375 1 88.5 274 ASP B O 1
ATOM 6077 N N . PRO B 1 275 ? 2.168 8.977 -2.832 1 87.31 275 PRO B N 1
ATOM 6078 C CA . PRO B 1 275 ? 3.234 9.344 -3.768 1 87.31 275 PRO B CA 1
ATOM 6079 C C . PRO B 1 275 ? 2.754 9.406 -5.215 1 87.31 275 PRO B C 1
ATOM 6081 O O . PRO B 1 275 ? 3.355 10.102 -6.039 1 87.31 275 PRO B O 1
ATOM 6084 N N . ALA B 1 276 ? 1.705 8.68 -5.535 1 80.56 276 ALA B N 1
ATOM 6085 C CA . ALA B 1 276 ? 1.168 8.672 -6.895 1 80.56 276 ALA B CA 1
ATOM 6086 C C . ALA B 1 276 ? 0.637 10.055 -7.277 1 80.56 276 ALA B C 1
ATOM 6088 O O . ALA B 1 276 ? 0.53 10.375 -8.461 1 80.56 276 ALA B O 1
ATOM 6089 N N . LEU B 1 277 ? 0.315 10.812 -6.277 1 84.31 277 LEU B N 1
ATOM 6090 C CA . LEU B 1 277 ? -0.215 12.148 -6.52 1 84.31 277 LEU B CA 1
ATOM 6091 C C . LEU B 1 277 ? 0.901 13.117 -6.898 1 84.31 277 LEU B C 1
ATOM 6093 O O . LEU B 1 277 ? 0.635 14.211 -7.402 1 84.31 277 LEU B O 1
ATOM 6097 N N . LEU B 1 278 ? 2.113 12.82 -6.551 1 82.81 278 LEU B N 1
ATOM 6098 C CA . LEU B 1 278 ? 3.256 13.703 -6.781 1 82.81 278 LEU B CA 1
ATOM 6099 C C . LEU B 1 278 ? 3.996 13.305 -8.055 1 82.81 278 LEU B C 1
ATOM 6101 O O . LEU B 1 278 ? 4.902 14.016 -8.492 1 82.81 278 LEU B O 1
ATOM 6105 N N . SER B 1 279 ? 3.861 12 -8.602 1 65 279 SER B N 1
ATOM 6106 C CA . SER B 1 279 ? 4.602 11.477 -9.742 1 65 279 SER B CA 1
ATOM 6107 C C . SER B 1 279 ? 4.262 12.234 -11.023 1 65 279 SER B C 1
ATOM 6109 O O . SER B 1 279 ? 3.088 12.398 -11.359 1 65 279 SER B O 1
ATOM 6111 N N . GLY B 1 280 ? 4.746 13.594 -11.195 1 51.16 280 GLY B N 1
ATOM 6112 C CA . GLY B 1 280 ? 4.699 14.469 -12.359 1 51.16 280 GLY B CA 1
ATOM 6113 C C . GLY B 1 280 ? 4.574 13.711 -13.664 1 51.16 280 GLY B C 1
ATOM 6114 O O . GLY B 1 280 ? 5.441 13.812 -14.531 1 51.16 280 GLY B O 1
ATOM 6115 N N . THR B 1 281 ? 4.312 12.352 -13.836 1 43.03 281 THR B N 1
ATOM 6116 C CA . THR B 1 281 ? 4.34 12.305 -15.297 1 43.03 281 THR B CA 1
ATOM 6117 C C . THR B 1 281 ? 3.646 13.523 -15.891 1 43.03 281 THR B C 1
ATOM 6119 O O . THR B 1 281 ? 2.59 13.938 -15.414 1 43.03 281 THR B O 1
ATOM 6122 N N . THR B 1 282 ? 4.48 14.484 -16.312 1 35.97 282 THR B N 1
ATOM 6123 C CA . THR B 1 282 ? 4.188 15.664 -17.125 1 35.97 282 THR B CA 1
ATOM 6124 C C . THR B 1 282 ? 2.861 15.516 -17.859 1 35.97 282 THR B C 1
ATOM 6126 O O . THR B 1 282 ? 2.369 16.469 -18.469 1 35.97 282 THR B O 1
ATOM 6129 N N . ASP B 1 283 ? 2.762 14.406 -18.672 1 33.91 283 ASP B N 1
ATOM 6130 C CA . ASP B 1 283 ? 1.642 14.648 -19.578 1 33.91 283 ASP B CA 1
ATOM 6131 C C . ASP B 1 283 ? 0.346 14.875 -18.797 1 33.91 283 ASP B C 1
ATOM 6133 O O . ASP B 1 283 ? 0.104 14.219 -17.781 1 33.91 283 ASP B O 1
ATOM 6137 N N . GLY B 1 284 ? -0.146 16.031 -18.641 1 32.41 284 GLY B N 1
ATOM 6138 C CA . GLY B 1 284 ? -1.433 16.656 -18.375 1 32.41 284 GLY B CA 1
ATOM 6139 C C . GLY B 1 284 ? -2.535 15.641 -18.109 1 32.41 284 GLY B C 1
ATOM 6140 O O . GLY B 1 284 ? -3.703 16.016 -17.969 1 32.41 284 GLY B O 1
ATOM 6141 N N . THR B 1 285 ? -2.523 14.492 -18.703 1 34.34 285 THR B N 1
ATOM 6142 C CA . THR B 1 285 ? -3.785 13.758 -18.609 1 34.34 285 THR B CA 1
ATOM 6143 C C . THR B 1 285 ? -4.062 13.336 -17.172 1 34.34 285 THR B C 1
ATOM 6145 O O . THR B 1 285 ? -3.205 12.734 -16.516 1 34.34 285 THR B O 1
ATOM 6148 N N . LEU B 1 286 ? -4.773 14.117 -16.422 1 33.09 286 LEU B N 1
ATOM 6149 C CA . LEU B 1 286 ? -5.535 13.969 -15.188 1 33.09 286 LEU B CA 1
ATOM 6150 C C . LEU B 1 286 ? -5.762 12.5 -14.859 1 33.09 286 LEU B C 1
ATOM 6152 O O . LEU B 1 286 ? -6.531 11.82 -15.539 1 33.09 286 LEU B O 1
ATOM 6156 N N . ARG B 1 287 ? -4.801 11.781 -14.648 1 38.62 287 ARG B N 1
ATOM 6157 C CA . ARG B 1 287 ? -5.238 10.539 -14.023 1 38.62 287 ARG B CA 1
ATOM 6158 C C . ARG B 1 287 ? -6.27 10.812 -12.93 1 38.62 287 ARG B C 1
ATOM 6160 O O . ARG B 1 287 ? -5.93 11.297 -11.852 1 38.62 287 ARG B O 1
ATOM 6167 N N . THR B 1 288 ? -7.34 11.375 -13.148 1 34.53 288 THR B N 1
ATOM 6168 C CA . THR B 1 288 ? -8.422 11.43 -12.172 1 34.53 288 THR B CA 1
ATOM 6169 C C . THR B 1 288 ? -8.422 10.18 -11.297 1 34.53 288 THR B C 1
ATOM 6171 O O . THR B 1 288 ? -8.383 9.062 -11.805 1 34.53 288 THR B O 1
ATOM 6174 N N . ALA B 1 289 ? -7.648 10.133 -10.25 1 40.78 289 ALA B N 1
ATOM 6175 C CA . ALA B 1 289 ? -8.016 9.07 -9.305 1 40.78 289 ALA B CA 1
ATOM 6176 C C . ALA B 1 289 ? -9.383 8.492 -9.641 1 40.78 289 ALA B C 1
ATOM 6178 O O . ALA B 1 289 ? -10.375 9.227 -9.695 1 40.78 289 ALA B O 1
ATOM 6179 N N . ASP B 1 290 ? -9.477 7.777 -10.508 1 39.22 290 ASP B N 1
ATOM 6180 C CA . ASP B 1 290 ? -10.805 7.223 -10.742 1 39.22 290 ASP B CA 1
ATOM 6181 C C . ASP B 1 290 ? -11.539 6.973 -9.422 1 39.22 290 ASP B C 1
ATOM 6183 O O . ASP B 1 290 ? -11.188 6.051 -8.68 1 39.22 290 ASP B O 1
ATOM 6187 N N . LEU B 1 291 ? -11.906 8.086 -8.742 1 40.84 291 LEU B N 1
ATOM 6188 C CA . LEU B 1 291 ? -12.797 8.125 -7.586 1 40.84 291 LEU B CA 1
ATOM 6189 C C . LEU B 1 291 ? -13.656 6.863 -7.527 1 40.84 291 LEU B C 1
ATOM 6191 O O . LEU B 1 291 ? -14.188 6.516 -6.469 1 40.84 291 LEU B O 1
ATOM 6195 N N . ASN B 1 292 ? -13.836 6.266 -8.68 1 40.62 292 ASN B N 1
ATOM 6196 C CA . ASN B 1 292 ? -14.805 5.18 -8.727 1 40.62 292 ASN B CA 1
ATOM 6197 C C . ASN B 1 292 ? -14.125 3.816 -8.633 1 40.62 292 ASN B C 1
ATOM 6199 O O . ASN B 1 292 ? -14.688 2.807 -9.062 1 40.62 292 ASN B O 1
ATOM 6203 N N . SER B 1 293 ? -12.75 3.975 -8.445 1 49.78 293 SER B N 1
ATOM 6204 C CA . SER B 1 293 ? -12.258 2.605 -8.352 1 49.78 293 SER B CA 1
ATOM 6205 C C . SER B 1 293 ? -12.859 1.884 -7.148 1 49.78 293 SER B C 1
ATOM 6207 O O . SER B 1 293 ? -12.742 2.352 -6.016 1 49.78 293 SER B O 1
ATOM 6209 N N . PRO B 1 294 ? -13.906 1.178 -7.34 1 48.28 294 PRO B N 1
ATOM 6210 C CA . PRO B 1 294 ? -14.672 0.514 -6.285 1 48.28 294 PRO B CA 1
ATOM 6211 C C . PRO B 1 294 ? -13.789 -0.032 -5.168 1 48.28 294 PRO B C 1
ATOM 6213 O O . PRO B 1 294 ? -14.289 -0.398 -4.102 1 48.28 294 PRO B O 1
ATOM 6216 N N . CYS B 1 295 ? -12.391 0.118 -5.383 1 56.31 295 CYS B N 1
ATOM 6217 C CA . CYS B 1 295 ? -11.711 -0.798 -4.469 1 56.31 295 CYS B CA 1
ATOM 6218 C C . CYS B 1 295 ? -10.852 -0.036 -3.475 1 56.31 295 CYS B C 1
ATOM 6220 O O . CYS B 1 295 ? -10.25 -0.636 -2.58 1 56.31 295 CYS B O 1
ATOM 6222 N N . GLN B 1 296 ? -10.773 1.408 -3.662 1 65.88 296 GLN B N 1
ATOM 6223 C CA . GLN B 1 296 ? -9.82 1.926 -2.693 1 65.88 296 GLN B CA 1
ATOM 6224 C C . GLN B 1 296 ? -10.383 3.137 -1.955 1 65.88 296 GLN B C 1
ATOM 6226 O O . GLN B 1 296 ? -11.039 3.988 -2.559 1 65.88 296 GLN B O 1
ATOM 6231 N N . MET B 1 297 ? -10.336 3.141 -0.687 1 71.38 297 MET B N 1
ATOM 6232 C CA . MET B 1 297 ? -10.742 4.25 0.171 1 71.38 297 MET B CA 1
ATOM 6233 C C . MET B 1 297 ? -9.812 5.445 -0.002 1 71.38 297 MET B C 1
ATOM 6235 O O . MET B 1 297 ? -8.609 5.277 -0.175 1 71.38 297 MET B O 1
ATOM 6239 N N . THR B 1 298 ? -10.406 6.602 -0.237 1 72.19 298 THR B N 1
ATOM 6240 C CA . THR B 1 298 ? -9.641 7.84 -0.278 1 72.19 298 THR B CA 1
ATOM 6241 C C . THR B 1 298 ? -10.141 8.82 0.78 1 72.19 298 THR B C 1
ATOM 6243 O O . THR B 1 298 ? -11.336 8.875 1.07 1 72.19 298 THR B O 1
ATOM 6246 N N . ALA B 1 299 ? -9.211 9.352 1.487 1 69.5 299 ALA B N 1
ATOM 6247 C CA . ALA B 1 299 ? -9.57 10.32 2.516 1 69.5 299 ALA B CA 1
ATOM 6248 C C . ALA B 1 299 ? -9.727 11.719 1.919 1 69.5 299 ALA B C 1
ATOM 6250 O O . ALA B 1 299 ? -10.359 12.594 2.521 1 69.5 299 ALA B O 1
ATOM 6251 N N . TRP B 1 300 ? -9.094 11.953 0.699 1 73.88 300 TRP B N 1
ATOM 6252 C CA . TRP B 1 300 ? -9.164 13.25 0.034 1 73.88 300 TRP B CA 1
ATOM 6253 C C . TRP B 1 300 ? -9.398 13.078 -1.464 1 73.88 300 TRP B C 1
ATOM 6255 O O . TRP B 1 300 ? -8.711 12.297 -2.121 1 73.88 300 TRP B O 1
ATOM 6265 N N . PRO B 1 301 ? -10.406 13.695 -2.016 1 70.88 301 PRO B N 1
ATOM 6266 C CA . PRO B 1 301 ? -11.383 14.539 -1.328 1 70.88 301 PRO B CA 1
ATOM 6267 C C . PRO B 1 301 ? -12.5 13.727 -0.667 1 70.88 301 PRO B C 1
ATOM 6269 O O . PRO B 1 301 ? -12.805 12.617 -1.112 1 70.88 301 PRO B O 1
ATOM 6272 N N . ALA B 1 302 ? -12.938 14.227 0.489 1 66.81 302 ALA B N 1
ATOM 6273 C CA . ALA B 1 302 ? -13.961 13.508 1.241 1 66.81 302 ALA B CA 1
ATOM 6274 C C . ALA B 1 302 ? -15.344 13.719 0.63 1 66.81 302 ALA B C 1
ATOM 6276 O O . ALA B 1 302 ? -16.141 14.5 1.15 1 66.81 302 ALA B O 1
ATOM 6277 N N . THR B 1 303 ? -15.641 13.055 -0.474 1 68 303 THR B N 1
ATOM 6278 C CA . THR B 1 303 ? -16.922 13.305 -1.137 1 68 303 THR B CA 1
ATOM 6279 C C . THR B 1 303 ? -17.906 12.172 -0.864 1 68 303 THR B C 1
ATOM 6281 O O . THR B 1 303 ? -19.094 12.32 -1.108 1 68 303 THR B O 1
ATOM 6284 N N . MET B 1 304 ? -17.422 11.266 -0.25 1 76.12 304 MET B N 1
ATOM 6285 C CA . MET B 1 304 ? -18.328 10.133 -0.082 1 76.12 304 MET B CA 1
ATOM 6286 C C . MET B 1 304 ? -18.219 9.555 1.323 1 76.12 304 MET B C 1
ATOM 6288 O O . MET B 1 304 ? -17.188 9.688 1.979 1 76.12 304 MET B O 1
ATOM 6292 N N . LEU B 1 305 ? -19.375 9.133 1.761 1 87.69 305 LEU B N 1
ATOM 6293 C CA . LEU B 1 305 ? -19.422 8.43 3.039 1 87.69 305 LEU B CA 1
ATOM 6294 C C . LEU B 1 305 ? -19.109 6.949 2.855 1 87.69 305 LEU B C 1
ATOM 6296 O O . LEU B 1 305 ? -19.766 6.266 2.074 1 87.69 305 LEU B O 1
ATOM 6300 N N . TYR B 1 306 ? -18.125 6.535 3.516 1 90.31 306 TYR B N 1
ATOM 6301 C CA . TYR B 1 306 ? -17.781 5.117 3.471 1 90.31 306 TYR B CA 1
ATOM 6302 C C . TYR B 1 306 ? -18.484 4.344 4.578 1 90.31 306 TYR B C 1
ATOM 6304 O O . TYR B 1 306 ? -18.688 4.867 5.676 1 90.31 306 TYR B O 1
ATOM 6312 N N . LYS B 1 307 ? -18.844 3.197 4.246 1 93.31 307 LYS B N 1
ATOM 6313 C CA . LYS B 1 307 ? -19.422 2.301 5.234 1 93.31 307 LYS B CA 1
ATOM 6314 C C . LYS B 1 307 ? -18.641 1 5.34 1 93.31 307 LYS B C 1
ATOM 6316 O O . LYS B 1 307 ? -18.516 0.259 4.359 1 93.31 307 LYS B O 1
ATOM 6321 N N . LEU B 1 308 ? -18.062 0.726 6.473 1 95.69 308 LEU B N 1
ATOM 6322 C CA . LEU B 1 308 ? -17.312 -0.502 6.738 1 95.69 308 LEU B CA 1
ATOM 6323 C C . LEU B 1 308 ? -18.062 -1.386 7.73 1 95.69 308 LEU B C 1
ATOM 6325 O O . LEU B 1 308 ? -18.297 -0.986 8.875 1 95.69 308 LEU B O 1
ATOM 6329 N N . GLN B 1 309 ? -18.406 -2.514 7.312 1 96.12 309 GLN B N 1
ATOM 6330 C CA . GLN B 1 309 ? -19.078 -3.475 8.188 1 96.12 309 GLN B CA 1
ATOM 6331 C C . GLN B 1 309 ? -18.094 -4.492 8.75 1 96.12 309 GLN B C 1
ATOM 6333 O O . GLN B 1 309 ? -17.469 -5.242 7.992 1 96.12 309 GLN B O 1
ATOM 6338 N N . VAL B 1 310 ? -18 -4.508 10.047 1 97.12 310 VAL B N 1
ATOM 6339 C CA . VAL B 1 310 ? -17.094 -5.461 10.688 1 97.12 310 VAL B CA 1
ATOM 6340 C C . VAL B 1 310 ? -17.656 -6.875 10.555 1 97.12 310 VAL B C 1
ATOM 6342 O O . VAL B 1 310 ? -18.797 -7.129 10.938 1 97.12 310 VAL B O 1
ATOM 6345 N N . VAL B 1 311 ? -16.859 -7.781 10.094 1 95.62 311 VAL B N 1
ATOM 6346 C CA . VAL B 1 311 ? -17.344 -9.133 9.82 1 95.62 311 VAL B CA 1
ATOM 6347 C C . VAL B 1 311 ? -16.703 -10.117 10.812 1 95.62 311 VAL B C 1
ATOM 6349 O O . VAL B 1 311 ? -17.375 -11.055 11.266 1 95.62 311 VAL B O 1
ATOM 6352 N N . LYS B 1 312 ? -15.422 -9.914 11.141 1 96.75 312 LYS B N 1
ATOM 6353 C CA . LYS B 1 312 ? -14.703 -10.828 12.023 1 96.75 312 LYS B CA 1
ATOM 6354 C C . LYS B 1 312 ? -13.68 -10.078 12.875 1 96.75 312 LYS B C 1
ATOM 6356 O O . LYS B 1 312 ? -13.344 -8.93 12.578 1 96.75 312 LYS B O 1
ATOM 6361 N N . ALA B 1 313 ? -13.266 -10.688 13.945 1 97.81 313 ALA B N 1
ATOM 6362 C CA . ALA B 1 313 ? -12.125 -10.242 14.734 1 97.81 313 ALA B CA 1
ATOM 6363 C C . ALA B 1 313 ? -10.906 -11.141 14.5 1 97.81 313 ALA B C 1
ATOM 6365 O O . ALA B 1 313 ? -11.055 -12.328 14.203 1 97.81 313 ALA B O 1
ATOM 6366 N N . LEU B 1 314 ? -9.812 -10.594 14.477 1 97.81 314 LEU B N 1
ATOM 6367 C CA . LEU B 1 314 ? -8.555 -11.305 14.266 1 97.81 314 LEU B CA 1
ATOM 6368 C C . LEU B 1 314 ? -7.602 -11.07 15.438 1 97.81 314 LEU B C 1
ATOM 6370 O O . LEU B 1 314 ? -7.551 -9.977 15.992 1 97.81 314 LEU B O 1
ATOM 6374 N N . LYS B 1 315 ? -6.855 -12.078 15.734 1 97.31 315 LYS B N 1
ATOM 6375 C CA . LYS B 1 315 ? -5.781 -11.859 16.703 1 97.31 315 LYS B CA 1
ATOM 6376 C C . LYS B 1 315 ? -4.68 -10.977 16.109 1 97.31 315 LYS B C 1
ATOM 6378 O O . LYS B 1 315 ? -4.332 -11.125 14.938 1 97.31 315 LYS B O 1
ATOM 6383 N N . SER B 1 316 ? -4.121 -10.133 16.922 1 93.31 316 SER B N 1
ATOM 6384 C CA . SER B 1 316 ? -3.143 -9.156 16.469 1 93.31 316 SER B CA 1
ATOM 6385 C C . SER B 1 316 ? -1.917 -9.836 15.859 1 93.31 316 SER B C 1
ATOM 6387 O O . SER B 1 316 ? -1.324 -9.328 14.906 1 93.31 316 SER B O 1
ATOM 6389 N N . GLU B 1 317 ? -1.559 -11 16.359 1 91.19 317 GLU B N 1
ATOM 6390 C CA . GLU B 1 317 ? -0.379 -11.711 15.891 1 91.19 317 GLU B CA 1
ATOM 6391 C C . GLU B 1 317 ? -0.716 -12.602 14.695 1 91.19 317 GLU B C 1
ATOM 6393 O O . GLU B 1 317 ? 0.177 -13.18 14.07 1 91.19 317 GLU B O 1
ATOM 6398 N N . GLY B 1 318 ? -1.905 -12.672 14.32 1 93.75 318 GLY B N 1
ATOM 6399 C CA . GLY B 1 318 ? -2.342 -13.594 13.289 1 93.75 318 GLY B CA 1
ATOM 6400 C C . GLY B 1 318 ? -2.416 -12.961 11.914 1 93.75 318 GLY B C 1
ATOM 6401 O O . GLY B 1 318 ? -2.889 -13.586 10.961 1 93.75 318 GLY B O 1
ATOM 6402 N N . VAL B 1 319 ? -2.057 -11.75 11.719 1 94.62 319 VAL B N 1
ATOM 6403 C CA . VAL B 1 319 ? -2.102 -11.086 10.422 1 94.62 319 VAL B CA 1
ATOM 6404 C C . VAL B 1 319 ? -0.682 -10.836 9.922 1 94.62 319 VAL B C 1
ATOM 6406 O O . VAL B 1 319 ? 0.091 -10.117 10.562 1 94.62 319 VAL B O 1
ATOM 6409 N N . CYS B 1 320 ? -0.375 -11.406 8.758 1 93.25 320 CYS B N 1
ATOM 6410 C CA . CYS B 1 320 ? 0.953 -11.266 8.164 1 93.25 320 CYS B CA 1
ATOM 6411 C C . CYS B 1 320 ? 1.065 -9.961 7.383 1 93.25 320 CYS B C 1
ATOM 6413 O O . CYS B 1 320 ? 0.118 -9.555 6.707 1 93.25 320 CYS B O 1
ATOM 6415 N N . GLU B 1 321 ? 2.234 -9.328 7.418 1 93.69 321 GLU B N 1
ATOM 6416 C CA . GLU B 1 321 ? 2.482 -8.078 6.715 1 93.69 321 GLU B CA 1
ATOM 6417 C C . GLU B 1 321 ? 2.389 -8.258 5.203 1 93.69 321 GLU B C 1
ATOM 6419 O O . GLU B 1 321 ? 2.146 -7.301 4.465 1 93.69 321 GLU B O 1
ATOM 6424 N N . SER B 1 322 ? 2.562 -9.492 4.738 1 95.06 322 SER B N 1
ATOM 6425 C CA . SER B 1 322 ? 2.613 -9.766 3.307 1 95.06 322 SER B CA 1
ATOM 6426 C C . SER B 1 322 ? 1.231 -9.648 2.672 1 95.06 322 SER B C 1
ATOM 6428 O O . SER B 1 322 ? 1.109 -9.578 1.446 1 95.06 322 SER B O 1
ATOM 6430 N N . VAL B 1 323 ? 0.19 -9.664 3.473 1 96.06 323 VAL B N 1
ATOM 6431 C CA . VAL B 1 323 ? -1.154 -9.641 2.904 1 96.06 323 VAL B CA 1
ATOM 6432 C C . VAL B 1 323 ? -1.743 -8.234 3.021 1 96.06 323 VAL B C 1
ATOM 6434 O O . VAL B 1 323 ? -2.863 -7.988 2.572 1 96.06 323 VAL B O 1
ATOM 6437 N N . LEU B 1 324 ? -1.044 -7.297 3.609 1 95.94 324 LEU B N 1
ATOM 6438 C CA . LEU B 1 324 ? -1.49 -5.914 3.729 1 95.94 324 LEU B CA 1
ATOM 6439 C C . LEU B 1 324 ? -0.929 -5.062 2.596 1 95.94 324 LEU B C 1
ATOM 6441 O O . LEU B 1 324 ? 0.221 -5.238 2.189 1 95.94 324 LEU B O 1
ATOM 6445 N N . TYR B 1 325 ? -1.73 -4.18 2.098 1 93.5 325 TYR B N 1
ATOM 6446 C CA . TYR B 1 325 ? -1.27 -3.326 1.011 1 93.5 325 TYR B CA 1
ATOM 6447 C C . TYR B 1 325 ? -1.973 -1.974 1.044 1 93.5 325 TYR B C 1
ATOM 6449 O O . TYR B 1 325 ? -2.76 -1.698 1.952 1 93.5 325 TYR B O 1
ATOM 6457 N N . GLY B 1 326 ? -1.559 -1.051 0.152 1 91 326 GLY B N 1
ATOM 6458 C CA . GLY B 1 326 ? -2.227 0.235 0.027 1 91 326 GLY B CA 1
ATOM 6459 C C . GLY B 1 326 ? -1.692 1.28 0.988 1 91 326 GLY B C 1
ATOM 6460 O O . GLY B 1 326 ? -0.597 1.13 1.532 1 91 326 GLY B O 1
ATOM 6461 N N . LEU B 1 327 ? -2.521 2.363 1.124 1 92.44 327 LEU B N 1
ATOM 6462 C CA . LEU B 1 327 ? -2.152 3.479 1.988 1 92.44 327 LEU B CA 1
ATOM 6463 C C . LEU B 1 327 ? -2.805 3.344 3.359 1 92.44 327 LEU B C 1
ATOM 6465 O O . LEU B 1 327 ? -3.963 2.932 3.463 1 92.44 327 LEU B O 1
ATOM 6469 N N . PRO B 1 328 ? -2.059 3.668 4.395 1 94.94 328 PRO B N 1
ATOM 6470 C CA . PRO B 1 328 ? -2.635 3.652 5.738 1 94.94 328 PRO B CA 1
ATOM 6471 C C . PRO B 1 328 ? -3.498 4.879 6.027 1 94.94 328 PRO B C 1
ATOM 6473 O O . PRO B 1 328 ? -3.139 5.996 5.645 1 94.94 328 PRO B O 1
ATOM 6476 N N . PHE B 1 329 ? -4.625 4.723 6.68 1 95.38 329 PHE B N 1
ATOM 6477 C CA . PHE B 1 329 ? -5.504 5.805 7.113 1 95.38 329 PHE B CA 1
ATOM 6478 C C . PHE B 1 329 ? -5.777 5.711 8.609 1 95.38 329 PHE B C 1
ATOM 6480 O O . PHE B 1 329 ? -5.812 4.617 9.172 1 95.38 329 PHE B O 1
ATOM 6487 N N . ILE B 1 330 ? -5.941 6.809 9.18 1 96.25 330 ILE B N 1
ATOM 6488 C CA . ILE B 1 330 ? -6.258 6.871 10.609 1 96.25 330 ILE B CA 1
ATOM 6489 C C . ILE B 1 330 ? -7.746 7.16 10.789 1 96.25 330 ILE B C 1
ATOM 6491 O O . ILE B 1 330 ? -8.297 8.055 10.148 1 96.25 330 ILE B O 1
ATOM 6495 N N . ILE B 1 331 ? -8.367 6.391 11.633 1 96.5 331 ILE B N 1
ATOM 6496 C CA . ILE B 1 331 ? -9.766 6.602 11.969 1 96.5 331 ILE B CA 1
ATOM 6497 C C . ILE B 1 331 ? -9.875 7.352 13.289 1 96.5 331 ILE B C 1
ATOM 6499 O O . ILE B 1 331 ? -9.25 6.961 14.281 1 96.5 331 ILE B O 1
ATOM 6503 N N . LYS B 1 332 ? -10.594 8.391 13.266 1 94.69 332 LYS B N 1
ATOM 6504 C CA . LYS B 1 332 ? -10.906 9.188 14.453 1 94.69 332 LYS B CA 1
ATOM 6505 C C . LYS B 1 332 ? -12.406 9.359 14.617 1 94.69 332 LYS B C 1
ATOM 6507 O O . LYS B 1 332 ? -13.164 9.25 13.648 1 94.69 332 LYS B O 1
ATOM 6512 N N . PRO B 1 333 ? -12.844 9.516 15.891 1 94.44 333 PRO B N 1
ATOM 6513 C CA . PRO B 1 333 ? -14.273 9.828 16.031 1 94.44 333 PRO B CA 1
ATOM 6514 C C . PRO B 1 333 ? -14.656 11.117 15.312 1 94.44 333 PRO B C 1
ATOM 6516 O O . PRO B 1 333 ? -13.875 12.07 15.281 1 94.44 333 PRO B O 1
ATOM 6519 N N . THR B 1 334 ? -15.82 11.164 14.742 1 93.38 334 THR B N 1
ATOM 6520 C CA . THR B 1 334 ? -16.234 12.289 13.914 1 93.38 334 THR B CA 1
ATOM 6521 C C . THR B 1 334 ? -16.359 13.562 14.742 1 93.38 334 THR B C 1
ATOM 6523 O O . THR B 1 334 ? -16.703 13.508 15.922 1 93.38 334 THR B O 1
ATOM 6526 N N . SER B 1 335 ? -15.992 14.672 14.125 1 85.94 335 SER B N 1
ATOM 6527 C CA . SER B 1 335 ? -16.203 15.992 14.711 1 85.94 335 SER B CA 1
ATOM 6528 C C . SER B 1 335 ? -17.25 16.781 13.938 1 85.94 335 SER B C 1
ATOM 6530 O O . SER B 1 335 ? -17.234 18.016 13.945 1 85.94 335 SER B O 1
ATOM 6532 N N . CYS B 1 336 ? -18.047 16.078 13.297 1 85.94 336 CYS B N 1
ATOM 6533 C CA . CYS B 1 336 ? -19.094 16.719 12.5 1 85.94 336 CYS B CA 1
ATOM 6534 C C . CYS B 1 336 ? -20 17.578 13.367 1 85.94 336 CYS B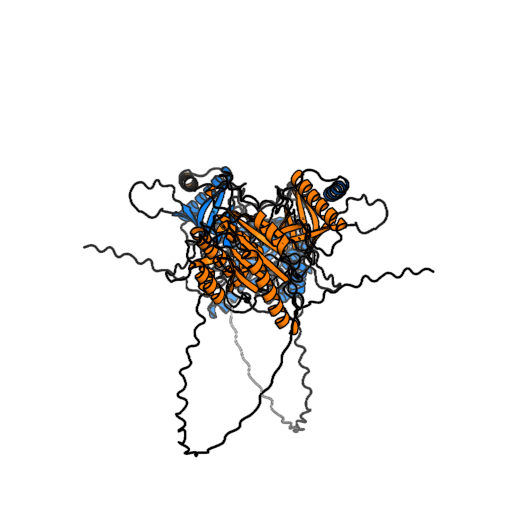 C 1
ATOM 6536 O O . CYS B 1 336 ? -20.672 17.078 14.258 1 85.94 336 CYS B O 1
ATOM 6538 N N . TRP B 1 337 ? -20.078 18.812 13.031 1 78.69 337 TRP B N 1
ATOM 6539 C CA . TRP B 1 337 ? -20.797 19.766 13.867 1 78.69 337 TRP B CA 1
ATOM 6540 C C . TRP B 1 337 ? -22.312 19.641 13.641 1 78.69 337 TRP B C 1
ATOM 6542 O O . TRP B 1 337 ? -23.094 20.156 14.438 1 78.69 337 TRP B O 1
ATOM 6552 N N . GLN B 1 338 ? -22.703 18.938 12.562 1 82.69 338 GLN B N 1
ATOM 6553 C CA . GLN B 1 338 ? -24.125 18.766 12.266 1 82.69 338 GLN B CA 1
ATOM 6554 C C . GLN B 1 338 ? -24.781 17.828 13.266 1 82.69 338 GLN B C 1
ATOM 6556 O O . GLN B 1 338 ? -26.016 17.812 13.398 1 82.69 338 GLN B O 1
ATOM 6561 N N . LEU B 1 339 ? -24 17.047 13.961 1 87.5 339 LEU B N 1
ATOM 6562 C CA . LEU B 1 339 ? -24.531 16.094 14.93 1 87.5 339 LEU B CA 1
ATOM 6563 C C . LEU B 1 339 ? -24.812 16.781 16.266 1 87.5 339 LEU B C 1
ATOM 6565 O O . LEU B 1 339 ? -24.141 17.766 16.609 1 87.5 339 LEU B O 1
ATOM 6569 N N . ASP B 1 340 ? -25.781 16.203 16.969 1 91.38 340 ASP B N 1
ATOM 6570 C CA . ASP B 1 340 ? -26.094 16.703 18.312 1 91.38 340 ASP B CA 1
ATOM 6571 C C . ASP B 1 340 ? -24.922 16.453 19.266 1 91.38 340 ASP B C 1
ATOM 6573 O O . ASP B 1 340 ? -24.203 15.469 19.125 1 91.38 340 ASP B O 1
ATOM 6577 N N . TRP B 1 341 ? -24.859 17.344 20.219 1 89.62 341 TRP B N 1
ATOM 6578 C CA . TRP B 1 341 ? -23.734 17.281 21.172 1 89.62 341 TRP B CA 1
ATOM 6579 C C . TRP B 1 341 ? -23.766 15.977 21.938 1 89.62 341 TRP B C 1
ATOM 6581 O O . TRP B 1 341 ? -22.719 15.352 22.141 1 89.62 341 TRP B O 1
ATOM 6591 N N . ASP B 1 342 ? -24.938 15.578 22.344 1 90.88 342 ASP B N 1
ATOM 6592 C CA . ASP B 1 342 ? -25.062 14.328 23.094 1 90.88 342 ASP B CA 1
ATOM 6593 C C . ASP B 1 342 ? -24.641 13.133 22.234 1 90.88 342 ASP B C 1
ATOM 6595 O O . ASP B 1 342 ? -23.969 12.219 22.719 1 90.88 342 ASP B O 1
ATOM 6599 N N . GLU B 1 343 ? -25.062 13.25 21.031 1 91.56 343 GLU B N 1
ATOM 6600 C CA . GLU B 1 343 ? -24.719 12.188 20.094 1 91.56 343 GLU B CA 1
ATOM 6601 C C . GLU B 1 343 ? -23.219 12.141 19.844 1 91.56 343 GLU B C 1
ATOM 6603 O O . GLU B 1 343 ? -22.625 11.062 19.75 1 91.56 343 GLU B O 1
ATOM 6608 N N . LEU B 1 344 ? -22.609 13.297 19.781 1 91.94 344 LEU B N 1
ATOM 6609 C CA . LEU B 1 344 ? -21.172 13.406 19.547 1 91.94 344 LEU B CA 1
ATOM 6610 C C . LEU B 1 344 ? -20.391 12.852 20.734 1 91.94 344 LEU B C 1
ATOM 6612 O O . LEU B 1 344 ? -19.422 12.125 20.562 1 91.94 344 LEU B O 1
ATOM 6616 N N . GLU B 1 345 ? -20.797 13.18 21.875 1 91.25 345 GLU B N 1
ATOM 6617 C CA . GLU B 1 345 ? -20.141 12.711 23.094 1 91.25 345 GLU B CA 1
ATOM 6618 C C . GLU B 1 345 ? -20.25 11.195 23.234 1 91.25 345 GLU B C 1
ATOM 6620 O O . GLU B 1 345 ? -19.266 10.516 23.547 1 91.25 345 GLU B O 1
ATOM 6625 N N . LEU B 1 346 ? -21.453 10.719 23.047 1 92.25 346 LEU B N 1
ATOM 6626 C CA . LEU B 1 346 ? -21.656 9.273 23.125 1 92.25 346 LEU B CA 1
ATOM 6627 C C . LEU B 1 346 ? -20.828 8.547 22.078 1 92.25 346 LEU B C 1
ATOM 6629 O O . LEU B 1 346 ? -20.234 7.508 22.359 1 92.25 346 LEU B O 1
ATOM 6633 N N . ASN B 1 347 ? -20.812 9.109 20.875 1 94.25 347 ASN B N 1
ATOM 6634 C CA . ASN B 1 347 ? -20.031 8.531 19.797 1 94.25 347 ASN B CA 1
ATOM 6635 C C . ASN B 1 347 ? -18.547 8.5 20.125 1 94.25 347 ASN B C 1
ATOM 6637 O O . ASN B 1 347 ? -17.875 7.5 19.891 1 94.25 347 ASN B O 1
ATOM 6641 N N . GLN B 1 348 ? -18.047 9.57 20.703 1 93.31 348 GLN B N 1
ATOM 6642 C CA . GLN B 1 348 ? -16.641 9.672 21.078 1 93.31 348 GLN B CA 1
ATOM 6643 C C . GLN B 1 348 ? -16.297 8.656 22.172 1 93.31 348 GLN B C 1
ATOM 6645 O O . GLN B 1 348 ? -15.273 7.965 22.078 1 93.31 348 GLN B O 1
ATOM 6650 N N . HIS B 1 349 ? -17.156 8.531 23.141 1 93 349 HIS B N 1
ATOM 6651 C CA . HIS B 1 349 ? -16.906 7.59 24.219 1 93 349 HIS B CA 1
ATOM 6652 C C . HIS B 1 349 ? -17 6.148 23.734 1 93 349 HIS B C 1
ATOM 6654 O O . HIS B 1 349 ? -16.234 5.289 24.156 1 93 349 HIS B O 1
ATOM 6660 N N . SER B 1 350 ? -17.938 5.906 22.891 1 94.75 350 SER B N 1
ATOM 6661 C CA . SER B 1 350 ? -18.062 4.57 22.328 1 94.75 350 SER B CA 1
ATOM 6662 C C . SER B 1 350 ? -16.828 4.195 21.516 1 94.75 350 SER B C 1
ATOM 6664 O O . SER B 1 350 ? -16.344 3.062 21.594 1 94.75 350 SER B O 1
ATOM 6666 N N . PHE B 1 351 ? -16.406 5.16 20.781 1 96.44 351 PHE B N 1
ATOM 6667 C CA . PHE B 1 351 ? -15.211 4.938 19.969 1 96.44 351 PHE B CA 1
ATOM 6668 C C . PHE B 1 351 ? -14.008 4.652 20.859 1 96.44 351 PHE B C 1
ATOM 6670 O O . PHE B 1 351 ? -13.234 3.723 20.594 1 96.44 351 PHE B O 1
ATOM 6677 N N . HIS B 1 352 ? -13.82 5.398 21.891 1 95.38 352 HIS B N 1
ATOM 6678 C CA . HIS B 1 352 ? -12.711 5.207 22.812 1 95.38 352 HIS B CA 1
ATOM 6679 C C . HIS B 1 352 ? -12.805 3.859 23.516 1 95.38 352 HIS B C 1
ATOM 6681 O O . HIS B 1 352 ? -11.797 3.193 23.734 1 95.38 352 HIS B O 1
ATOM 6687 N N . ALA B 1 353 ? -13.977 3.51 23.891 1 95.31 353 ALA B N 1
ATOM 6688 C CA . ALA B 1 353 ? -14.188 2.207 24.531 1 95.31 353 ALA B CA 1
ATOM 6689 C C . ALA B 1 353 ? -13.797 1.076 23.578 1 95.31 353 ALA B C 1
ATOM 6691 O O . ALA B 1 353 ? -13.227 0.069 24.016 1 95.31 353 ALA B O 1
ATOM 6692 N N . LEU B 1 354 ? -14.156 1.25 22.312 1 96.69 354 LEU B N 1
ATOM 6693 C CA . LEU B 1 354 ? -13.766 0.264 21.312 1 96.69 354 LEU B CA 1
ATOM 6694 C C . LEU B 1 354 ? -12.25 0.133 21.234 1 96.69 354 LEU B C 1
ATOM 6696 O O . LEU B 1 354 ? -11.719 -0.98 21.234 1 96.69 354 LEU B O 1
ATOM 6700 N N . CYS B 1 355 ? -11.531 1.276 21.141 1 97 355 CYS B N 1
ATOM 6701 C CA . CYS B 1 355 ? -10.078 1.273 21.078 1 97 355 CYS B CA 1
ATOM 6702 C C . CYS B 1 355 ? -9.484 0.546 22.281 1 97 355 CYS B C 1
ATOM 6704 O O . CYS B 1 355 ? -8.602 -0.297 22.125 1 97 355 CYS B O 1
ATOM 6706 N N . HIS B 1 356 ? -10.016 0.824 23.406 1 95.25 356 HIS B N 1
ATOM 6707 C CA . HIS B 1 356 ? -9.523 0.232 24.641 1 95.25 356 HIS B CA 1
ATOM 6708 C C . HIS B 1 356 ? -9.758 -1.274 24.656 1 95.25 356 HIS B C 1
ATOM 6710 O O . HIS B 1 356 ? -8.852 -2.043 25 1 95.25 356 HIS B O 1
ATOM 6716 N N . SER B 1 357 ? -10.93 -1.681 24.359 1 95.5 357 SER B N 1
ATOM 6717 C CA . SER B 1 357 ? -11.281 -3.096 24.391 1 95.5 357 SER B CA 1
ATOM 6718 C C . SER B 1 357 ? -10.453 -3.891 23.375 1 95.5 357 SER B C 1
ATOM 6720 O O . SER B 1 357 ? -10.008 -5 23.672 1 95.5 357 SER B O 1
ATOM 6722 N N . LEU B 1 358 ? -10.266 -3.367 22.156 1 97 358 LEU B N 1
ATOM 6723 C CA . LEU B 1 358 ? -9.469 -4.043 21.141 1 97 358 LEU B CA 1
ATOM 6724 C C . LEU B 1 358 ? -8.023 -4.191 21.594 1 97 358 LEU B C 1
ATOM 6726 O O . LEU B 1 358 ? -7.414 -5.25 21.406 1 97 358 LEU B O 1
ATOM 6730 N N . LEU B 1 359 ? -7.469 -3.133 22.188 1 95.56 359 LEU B N 1
ATOM 6731 C CA . LEU B 1 359 ? -6.09 -3.164 22.672 1 95.56 359 LEU B CA 1
ATOM 6732 C C . LEU B 1 359 ? -5.934 -4.168 23.797 1 95.56 359 LEU B C 1
ATOM 6734 O O . LEU B 1 359 ? -4.977 -4.945 23.828 1 95.56 359 LEU B O 1
ATOM 6738 N N . LYS B 1 360 ? -6.863 -4.137 24.703 1 93.62 360 LYS B N 1
ATOM 6739 C CA . LYS B 1 360 ? -6.828 -5.039 25.844 1 93.62 360 LYS B CA 1
ATOM 6740 C C . LYS B 1 360 ? -6.879 -6.496 25.406 1 93.62 360 LYS B C 1
ATOM 6742 O O . LYS B 1 360 ? -6.164 -7.344 25.938 1 93.62 360 LYS B O 1
ATOM 6747 N N . ARG B 1 361 ? -7.688 -6.77 24.422 1 95.94 361 ARG B N 1
ATOM 6748 C CA . ARG B 1 361 ? -7.871 -8.133 23.938 1 95.94 361 ARG B CA 1
ATOM 6749 C C . ARG B 1 361 ? -6.801 -8.508 22.922 1 95.94 361 ARG B C 1
ATOM 6751 O O . ARG B 1 361 ? -6.68 -9.68 22.547 1 95.94 361 ARG B O 1
ATOM 6758 N N . LYS B 1 362 ? -6.062 -7.57 22.406 1 96.88 362 LYS B N 1
ATOM 6759 C CA . LYS B 1 362 ? -5.098 -7.754 21.328 1 96.88 362 LYS B CA 1
ATOM 6760 C C . LYS B 1 362 ? -5.773 -8.273 20.062 1 96.88 362 LYS B C 1
ATOM 6762 O O . LYS B 1 362 ? -5.32 -9.258 19.484 1 96.88 362 LYS B O 1
ATOM 6767 N N . TRP B 1 363 ? -6.883 -7.617 19.734 1 97.69 363 TRP B N 1
ATOM 6768 C CA . TRP B 1 363 ? -7.676 -7.984 18.562 1 97.69 363 TRP B CA 1
ATOM 6769 C C . TRP B 1 363 ? -7.547 -6.934 17.469 1 97.69 363 TRP B C 1
ATOM 6771 O O . TRP B 1 363 ? -7.289 -5.762 17.75 1 97.69 363 TRP B O 1
ATOM 6781 N N . MET B 1 364 ? -7.641 -7.312 16.297 1 98.12 364 MET B N 1
ATOM 6782 C CA . MET B 1 364 ? -7.91 -6.492 15.117 1 98.12 364 MET B CA 1
ATOM 6783 C C . MET B 1 364 ? -9.289 -6.805 14.539 1 98.12 364 MET B C 1
ATOM 6785 O O . MET B 1 364 ? -9.898 -7.809 14.898 1 98.12 364 MET B O 1
ATOM 6789 N N . LEU B 1 365 ? -9.789 -5.926 13.766 1 98.31 365 LEU B N 1
ATOM 6790 C CA . LEU B 1 365 ? -11.094 -6.148 13.156 1 98.31 365 LEU B CA 1
ATOM 6791 C C . LEU B 1 365 ? -10.969 -6.281 11.648 1 98.31 365 LEU B C 1
ATOM 6793 O O . LEU B 1 365 ? -10.18 -5.578 11.016 1 98.31 365 LEU B O 1
ATOM 6797 N N . LEU B 1 366 ? -11.609 -7.254 11.07 1 98 366 LEU B N 1
ATOM 6798 C CA . LEU B 1 366 ? -11.789 -7.383 9.633 1 98 366 LEU B CA 1
ATOM 6799 C C . LEU B 1 366 ? -13.109 -6.766 9.195 1 98 366 LEU B C 1
ATOM 6801 O O . LEU B 1 366 ? -14.172 -7.129 9.703 1 98 366 LEU B O 1
ATOM 6805 N N . ALA B 1 367 ? -13.039 -5.801 8.312 1 96.88 367 ALA B N 1
ATOM 6806 C CA . ALA B 1 367 ? -14.242 -5.082 7.898 1 96.88 367 ALA B CA 1
ATOM 6807 C C . ALA B 1 367 ? -14.422 -5.137 6.383 1 96.88 367 ALA B C 1
ATOM 6809 O O . ALA B 1 367 ? -13.438 -5.137 5.637 1 96.88 367 ALA B O 1
ATOM 6810 N N . LYS B 1 368 ? -15.617 -5.199 5.98 1 94.94 368 LYS B N 1
ATOM 6811 C CA . LYS B 1 368 ? -16.016 -5.215 4.578 1 94.94 368 LYS B CA 1
ATOM 6812 C C . LYS B 1 368 ? -16.594 -3.867 4.152 1 94.94 368 LYS B C 1
ATOM 6814 O O . LYS B 1 368 ? -17.422 -3.295 4.859 1 94.94 368 LYS B O 1
ATOM 6819 N N . HIS B 1 369 ? -16.109 -3.344 3.043 1 92.06 369 HIS B N 1
ATOM 6820 C CA . HIS B 1 369 ? -16.641 -2.098 2.502 1 92.06 369 HIS B CA 1
ATOM 6821 C C . HIS B 1 369 ? -17.984 -2.32 1.828 1 92.06 369 HIS B C 1
ATOM 6823 O O . HIS B 1 369 ? -18.109 -3.156 0.93 1 92.06 369 HIS B O 1
ATOM 6829 N N . GLU B 1 370 ? -18.953 -1.604 2.256 1 87.31 370 GLU B N 1
ATOM 6830 C CA . GLU B 1 370 ? -20.297 -1.693 1.683 1 87.31 370 GLU B CA 1
ATOM 6831 C C . GLU B 1 370 ? -20.531 -0.6 0.643 1 87.31 370 GLU B C 1
ATOM 6833 O O . GLU B 1 370 ? -20.375 0.587 0.938 1 87.31 370 GLU B O 1
ATOM 6838 N N . PRO B 1 371 ? -20.859 -1.01 -0.555 1 77.81 371 PRO B N 1
ATOM 6839 C CA . PRO B 1 371 ? -21.094 0.013 -1.577 1 77.81 371 PRO B CA 1
ATOM 6840 C C . PRO B 1 371 ? -22.344 0.841 -1.311 1 77.81 371 PRO B C 1
ATOM 6842 O O . PRO B 1 371 ? -23.266 0.37 -0.644 1 77.81 371 PRO B O 1
ATOM 6845 N N . GLN B 1 372 ? -22.328 2.172 -1.559 1 66.25 372 GLN B N 1
ATOM 6846 C CA . GLN B 1 372 ? -23.453 3.068 -1.315 1 66.25 372 GLN B CA 1
ATOM 6847 C C . GLN B 1 372 ? -24.656 2.672 -2.156 1 66.25 372 GLN B C 1
ATOM 6849 O O . GLN B 1 372 ? -25.797 2.689 -1.669 1 66.25 372 GLN B O 1
ATOM 6854 N N . ASN B 1 373 ? -24.531 2.787 -3.506 1 57.97 373 ASN B N 1
ATOM 6855 C CA . ASN B 1 373 ? -25.703 2.701 -4.363 1 57.97 373 ASN B CA 1
ATOM 6856 C C . ASN B 1 373 ? -25.984 1.263 -4.797 1 57.97 373 ASN B C 1
ATOM 6858 O O . ASN B 1 373 ? -25.203 0.678 -5.551 1 57.97 373 ASN B O 1
ATOM 6862 N N . THR B 1 374 ? -26.594 0.501 -3.76 1 51.44 374 THR B N 1
ATOM 6863 C CA . THR B 1 374 ? -27.094 -0.777 -4.266 1 51.44 374 THR B CA 1
ATOM 6864 C C . THR B 1 374 ? -28.047 -0.564 -5.438 1 51.44 374 THR B C 1
ATOM 6866 O O . THR B 1 374 ? -29.234 -0.319 -5.242 1 51.44 374 THR B O 1
ATOM 6869 N N . CYS B 1 375 ? -27.812 0.38 -6.195 1 46.59 375 CYS B N 1
ATOM 6870 C CA . CYS B 1 375 ? -28.812 0.235 -7.242 1 46.59 375 CYS B CA 1
ATOM 6871 C C . CYS B 1 375 ? -29.016 -1.23 -7.605 1 46.59 375 CYS B C 1
ATOM 6873 O O . CYS B 1 375 ? -28.047 -1.966 -7.801 1 46.59 375 CYS B O 1
ATOM 6875 N N . PRO B 1 376 ? -30.234 -1.634 -7.168 1 45.59 376 PRO B N 1
ATOM 6876 C CA . PRO B 1 376 ? -30.641 -3.004 -7.477 1 45.59 376 PRO B CA 1
ATOM 6877 C C . PRO B 1 376 ? -30.062 -3.512 -8.797 1 45.59 376 PRO B C 1
ATOM 6879 O O . PRO B 1 376 ? -30.344 -4.641 -9.203 1 45.59 376 PRO B O 1
ATOM 6882 N N . SER B 1 377 ? -29.969 -2.635 -9.695 1 46.81 377 SER B N 1
ATOM 6883 C CA . SER B 1 377 ? -29.719 -3.34 -10.945 1 46.81 377 SER B CA 1
ATOM 6884 C C . SER B 1 377 ? -28.609 -4.367 -10.797 1 46.81 377 SER B C 1
ATOM 6886 O O . SER B 1 377 ? -27.875 -4.348 -9.805 1 46.81 377 SER B O 1
ATOM 6888 N N . TRP B 1 378 ? -28.203 -5.059 -11.953 1 49.56 378 TRP B N 1
ATOM 6889 C CA . TRP B 1 378 ? -27.5 -6.254 -12.398 1 49.56 378 TRP B CA 1
ATOM 6890 C C . TRP B 1 378 ? -26.078 -6.293 -11.852 1 49.56 378 TRP B C 1
ATOM 6892 O O . TRP B 1 378 ? -25.312 -7.203 -12.156 1 49.56 378 TRP B O 1
ATOM 6902 N N . ASN B 1 379 ? -25.297 -5.137 -11.5 1 61.16 379 ASN B N 1
ATOM 6903 C CA . ASN B 1 379 ? -23.844 -5.156 -11.641 1 61.16 379 ASN B CA 1
ATOM 6904 C C . ASN B 1 379 ? -23.156 -5.707 -10.391 1 61.16 379 ASN B C 1
ATOM 6906 O O . ASN B 1 379 ? -23.641 -5.488 -9.273 1 61.16 379 ASN B O 1
ATOM 6910 N N . THR B 1 380 ? -22.625 -7.047 -10.43 1 77.25 380 THR B N 1
ATOM 6911 C CA . THR B 1 380 ? -21.812 -7.723 -9.43 1 77.25 380 THR B CA 1
ATOM 6912 C C . THR B 1 380 ? -20.984 -6.719 -8.633 1 77.25 380 THR B C 1
ATOM 6914 O O . THR B 1 380 ? -20.203 -5.953 -9.195 1 77.25 380 THR B O 1
ATOM 6917 N N . VAL B 1 381 ? -21.438 -6.551 -7.383 1 80.88 381 VAL B N 1
ATOM 6918 C CA . VAL B 1 381 ? -20.719 -5.641 -6.5 1 80.88 381 VAL B CA 1
ATOM 6919 C C . VAL B 1 381 ? -19.438 -6.309 -6.008 1 80.88 381 VAL B C 1
ATOM 6921 O O . VAL B 1 381 ? -19.469 -7.449 -5.547 1 80.88 381 VAL B O 1
ATOM 6924 N N . VAL B 1 382 ? -18.344 -5.699 -6.25 1 86.94 382 VAL B N 1
ATOM 6925 C CA . VAL B 1 382 ? -17.062 -6.172 -5.738 1 86.94 382 VAL B CA 1
ATOM 6926 C C . VAL B 1 382 ? -16.812 -5.602 -4.344 1 86.94 382 VAL B C 1
ATOM 6928 O O . VAL B 1 382 ? -16.969 -4.398 -4.125 1 86.94 382 VAL B O 1
ATOM 6931 N N . HIS B 1 383 ? -16.453 -6.422 -3.426 1 86.88 383 HIS B N 1
ATOM 6932 C CA . HIS B 1 383 ? -16.219 -6 -2.051 1 86.88 383 HIS B CA 1
ATOM 6933 C C . HIS B 1 383 ? -14.719 -5.895 -1.759 1 86.88 383 HIS B C 1
ATOM 6935 O O . HIS B 1 383 ? -13.938 -6.75 -2.184 1 86.88 383 HIS B O 1
ATOM 6941 N N . SER B 1 384 ? -14.375 -4.809 -1.16 1 91.12 384 SER B N 1
ATOM 6942 C CA . SER B 1 384 ? -13.031 -4.68 -0.617 1 91.12 384 SER B CA 1
ATOM 6943 C C . SER B 1 384 ? -13.016 -4.91 0.891 1 91.12 384 SER B C 1
ATOM 6945 O O . SER B 1 384 ? -14.016 -4.676 1.568 1 91.12 384 SER B O 1
ATOM 6947 N N . TYR B 1 385 ? -11.977 -5.418 1.345 1 94.88 385 TYR B N 1
ATOM 6948 C CA . TYR B 1 385 ? -11.852 -5.727 2.764 1 94.88 385 TYR B CA 1
ATOM 6949 C C . TYR B 1 385 ? -10.711 -4.938 3.396 1 94.88 385 TYR B C 1
ATOM 6951 O O . TYR B 1 385 ? -9.711 -4.648 2.738 1 94.88 385 TYR B O 1
ATOM 6959 N N . TYR B 1 386 ? -10.875 -4.574 4.613 1 96.56 386 TYR B N 1
ATOM 6960 C CA . TYR B 1 386 ? -9.922 -3.773 5.371 1 96.56 386 TYR B CA 1
ATOM 6961 C C . TYR B 1 386 ? -9.672 -4.379 6.75 1 96.56 386 TYR B C 1
ATOM 6963 O O . TYR B 1 386 ? -10.547 -5.043 7.309 1 96.56 386 TYR B O 1
ATOM 6971 N N . ILE B 1 387 ? -8.492 -4.16 7.238 1 97.31 387 ILE B N 1
ATOM 6972 C CA . ILE B 1 387 ? -8.188 -4.5 8.625 1 97.31 387 ILE B CA 1
ATOM 6973 C C . ILE B 1 387 ? -8.109 -3.225 9.461 1 97.31 387 ILE B C 1
ATOM 6975 O O . ILE B 1 387 ? -7.574 -2.209 9.008 1 97.31 387 ILE B O 1
ATOM 6979 N N . ILE B 1 388 ? -8.641 -3.234 10.586 1 98.12 388 ILE B N 1
ATOM 6980 C CA . ILE B 1 388 ? -8.602 -2.127 11.531 1 98.12 388 ILE B CA 1
ATOM 6981 C C . ILE B 1 388 ? -7.727 -2.5 12.727 1 98.12 388 ILE B C 1
ATOM 6983 O O . ILE B 1 388 ? -8.016 -3.467 13.438 1 98.12 388 ILE B O 1
ATOM 6987 N N . VAL B 1 389 ? -6.734 -1.774 12.938 1 97.88 389 VAL B N 1
ATOM 6988 C CA . VAL B 1 389 ? -5.707 -2.084 13.93 1 97.88 389 VAL B CA 1
ATOM 6989 C C . VAL B 1 389 ? -5.746 -1.049 15.055 1 97.88 389 VAL B C 1
ATOM 6991 O O . VAL B 1 389 ? -5.637 0.154 14.797 1 97.88 389 VAL B O 1
ATOM 6994 N N . PRO B 1 390 ? -5.902 -1.505 16.25 1 96.88 390 PRO B N 1
ATOM 6995 C CA . PRO B 1 390 ? -5.844 -0.565 17.375 1 96.88 390 PRO B CA 1
ATOM 6996 C C . PRO B 1 390 ? -4.422 -0.114 17.688 1 96.88 390 PRO B C 1
ATOM 6998 O O . PRO B 1 390 ? -3.455 -0.739 17.25 1 96.88 390 PRO B O 1
ATOM 7001 N N . SER B 1 391 ? -4.289 0.997 18.281 1 92.31 391 SER B N 1
ATOM 7002 C CA . SER B 1 391 ? -3.02 1.549 18.734 1 92.31 391 SER B CA 1
ATOM 7003 C C . SER B 1 391 ? -3.09 1.963 20.203 1 92.31 391 SER B C 1
ATOM 7005 O O . SER B 1 391 ? -4.121 1.789 20.844 1 92.31 391 SER B O 1
ATOM 7007 N N . ASP B 1 392 ? -1.957 2.43 20.688 1 91.19 392 ASP B N 1
ATOM 7008 C CA . ASP B 1 392 ? -1.914 2.893 22.078 1 91.19 392 ASP B CA 1
ATOM 7009 C C . ASP B 1 392 ? -2.586 4.258 22.219 1 91.19 392 ASP B C 1
ATOM 7011 O O . ASP B 1 392 ? -2.641 4.812 23.312 1 91.19 392 ASP B O 1
ATOM 7015 N N . SER B 1 393 ? -3.152 4.734 21.172 1 93.19 393 SER B N 1
ATOM 7016 C CA . SER B 1 393 ? -3.873 6.004 21.172 1 93.19 393 SER B CA 1
ATOM 7017 C C . SER B 1 393 ? -5.355 5.793 20.891 1 93.19 393 SER B C 1
ATOM 7019 O O . SER B 1 393 ? -5.785 4.68 20.578 1 93.19 393 SER B O 1
ATOM 7021 N N . ALA B 1 394 ? -6.121 6.863 21.078 1 94.88 394 ALA B N 1
ATOM 7022 C CA . ALA B 1 394 ? -7.555 6.801 20.812 1 94.88 394 ALA B CA 1
ATOM 7023 C C . ALA B 1 394 ? -7.844 6.965 19.328 1 94.88 394 ALA B C 1
ATOM 7025 O O . ALA B 1 394 ? -8.703 7.758 18.938 1 94.88 394 ALA B O 1
ATOM 7026 N N . THR B 1 395 ? -7.105 6.305 18.531 1 96.81 395 THR B N 1
ATOM 7027 C CA . THR B 1 395 ? -7.281 6.254 17.078 1 96.81 395 THR B CA 1
ATOM 7028 C C . THR B 1 395 ? -7.145 4.824 16.578 1 96.81 395 THR B C 1
ATOM 7030 O O . THR B 1 395 ? -6.664 3.945 17.297 1 96.81 395 THR B O 1
ATOM 7033 N N . LEU B 1 396 ? -7.652 4.57 15.477 1 97.88 396 LEU B N 1
ATOM 7034 C CA . LEU B 1 396 ? -7.539 3.27 14.82 1 97.88 396 LEU B CA 1
ATOM 7035 C C . LEU B 1 396 ? -6.867 3.402 13.461 1 97.88 396 LEU B C 1
ATOM 7037 O O . LEU B 1 396 ? -6.984 4.438 12.805 1 97.88 396 LEU B O 1
ATOM 7041 N N . LEU B 1 397 ? -6.109 2.416 13.125 1 97.75 397 LEU B N 1
ATOM 7042 C CA . LEU B 1 397 ? -5.484 2.346 11.805 1 97.75 397 LEU B CA 1
ATOM 7043 C C . LEU B 1 397 ? -6.281 1.438 10.875 1 97.75 397 LEU B C 1
ATOM 7045 O O . LEU B 1 397 ? -6.734 0.366 11.281 1 97.75 397 LEU B O 1
ATOM 7049 N N . VAL B 1 398 ? -6.52 1.857 9.703 1 97 398 VAL B N 1
ATOM 7050 C CA . VAL B 1 398 ? -7.242 1.043 8.727 1 97 398 VAL B CA 1
ATOM 7051 C C . VAL B 1 398 ? -6.387 0.85 7.477 1 97 398 VAL B C 1
ATOM 7053 O O . VAL B 1 398 ? -5.809 1.809 6.961 1 97 398 VAL B O 1
ATOM 7056 N N . LYS B 1 399 ? -6.301 -0.379 6.988 1 95.94 399 LYS B N 1
ATOM 7057 C CA . LYS B 1 399 ? -5.531 -0.752 5.805 1 95.94 399 LYS B CA 1
ATOM 7058 C C . LYS B 1 399 ? -6.25 -1.836 5.004 1 95.94 399 LYS B C 1
ATOM 7060 O O . LYS B 1 399 ? -6.875 -2.729 5.578 1 95.94 399 LYS B O 1
ATOM 7065 N N . PRO B 1 400 ? -6.137 -1.756 3.703 1 95 400 PRO B N 1
ATOM 7066 C CA . PRO B 1 400 ? -6.715 -2.84 2.906 1 95 400 PRO B CA 1
ATOM 7067 C C . PRO B 1 400 ? -5.973 -4.16 3.08 1 95 400 PRO B C 1
ATOM 7069 O O . PRO B 1 400 ? -4.77 -4.168 3.355 1 95 400 PRO B O 1
ATOM 7072 N N . VAL B 1 401 ? -6.641 -5.234 2.912 1 95.44 401 VAL B N 1
ATOM 7073 C CA . VAL B 1 401 ? -6.078 -6.57 3.078 1 95.44 401 VAL B CA 1
ATOM 7074 C C . VAL B 1 401 ? -6.352 -7.406 1.829 1 95.44 401 VAL B C 1
ATOM 7076 O O . VAL B 1 401 ? -7.348 -7.191 1.139 1 95.44 401 VAL B O 1
ATOM 7079 N N . ALA B 1 402 ? -5.496 -8.305 1.597 1 95.56 402 ALA B N 1
ATOM 7080 C CA . ALA B 1 402 ? -5.578 -9.148 0.405 1 95.56 402 ALA B CA 1
ATOM 7081 C C . ALA B 1 402 ? -6.758 -10.109 0.492 1 95.56 402 ALA B C 1
ATOM 7083 O O . ALA B 1 402 ? -7.098 -10.594 1.576 1 95.56 402 ALA B O 1
ATOM 7084 N N . VAL B 1 403 ? -7.359 -10.352 -0.606 1 95.38 403 VAL B N 1
ATOM 7085 C CA . VAL B 1 403 ? -8.438 -11.328 -0.748 1 95.38 403 VAL B CA 1
ATOM 7086 C C . VAL B 1 403 ? -7.98 -12.469 -1.652 1 95.38 403 VAL B C 1
ATOM 7088 O O . VAL B 1 403 ? -6.906 -12.406 -2.258 1 95.38 403 VAL B O 1
ATOM 7091 N N . ARG B 1 404 ? -8.719 -13.453 -1.742 1 96 404 ARG B N 1
ATOM 7092 C CA . ARG B 1 404 ? -8.391 -14.664 -2.482 1 96 404 ARG B CA 1
ATOM 7093 C C . ARG B 1 404 ? -8.062 -14.352 -3.938 1 96 404 ARG B C 1
ATOM 7095 O O . ARG B 1 404 ? -7.062 -14.828 -4.473 1 96 404 ARG B O 1
ATOM 7102 N N . GLU B 1 405 ? -8.883 -13.562 -4.562 1 95.56 405 GLU B N 1
ATOM 7103 C CA . GLU B 1 405 ? -8.789 -13.32 -6 1 95.56 405 GLU B CA 1
ATOM 7104 C C . GLU B 1 405 ? -7.5 -12.586 -6.352 1 95.56 405 GLU B C 1
ATOM 7106 O O . GLU B 1 405 ? -6.969 -12.742 -7.453 1 95.56 405 GLU B O 1
ATOM 7111 N N . LEU B 1 406 ? -6.922 -11.859 -5.398 1 94.75 406 LEU B N 1
ATOM 7112 C CA . LEU B 1 406 ? -5.754 -11.039 -5.688 1 94.75 406 LEU B CA 1
ATOM 7113 C C . LEU B 1 406 ? -4.477 -11.727 -5.211 1 94.75 406 LEU B C 1
ATOM 7115 O O . LEU B 1 406 ? -3.373 -11.32 -5.586 1 94.75 406 LEU B O 1
ATOM 7119 N N . LEU B 1 407 ? -4.598 -12.703 -4.43 1 96.38 407 LEU B N 1
ATOM 7120 C CA . LEU B 1 407 ? -3.434 -13.344 -3.834 1 96.38 407 LEU B CA 1
ATOM 7121 C C . LEU B 1 407 ? -2.672 -14.156 -4.875 1 96.38 407 LEU B C 1
ATOM 7123 O O . LEU B 1 407 ? -3.271 -14.93 -5.629 1 96.38 407 LEU B O 1
ATOM 7127 N N . MET B 1 408 ? -1.397 -13.961 -4.965 1 95.81 408 MET B N 1
ATOM 7128 C CA . MET B 1 408 ? -0.528 -14.719 -5.859 1 95.81 408 MET B CA 1
ATOM 7129 C C . MET B 1 408 ? 0.176 -15.844 -5.109 1 95.81 408 MET B C 1
ATOM 7131 O O . MET B 1 408 ? 0.581 -15.664 -3.957 1 95.81 408 MET B O 1
ATOM 7135 N N . PRO B 1 409 ? 0.253 -16.938 -5.816 1 93.38 409 PRO B N 1
ATOM 7136 C CA . PRO B 1 409 ? 0.948 -18.062 -5.164 1 93.38 409 PRO B CA 1
ATOM 7137 C C . PRO B 1 409 ? 2.447 -17.812 -5.016 1 93.38 409 PRO B C 1
ATOM 7139 O O . PRO B 1 409 ? 3.057 -17.156 -5.863 1 93.38 409 PRO B O 1
ATOM 7142 N N . SER B 1 410 ? 2.967 -18.156 -3.926 1 89.81 410 SER B N 1
ATOM 7143 C CA . SER B 1 410 ? 4.402 -18.047 -3.682 1 89.81 410 SER B CA 1
ATOM 7144 C C . SER B 1 410 ? 4.93 -19.25 -2.914 1 89.81 410 SER B C 1
ATOM 7146 O O . SER B 1 410 ? 4.25 -19.781 -2.029 1 89.81 410 SER B O 1
ATOM 7148 N N . ALA B 1 411 ? 6.086 -19.625 -3.4 1 87.56 411 ALA B N 1
ATOM 7149 C CA . ALA B 1 411 ? 6.75 -20.703 -2.678 1 87.56 411 ALA B CA 1
ATOM 7150 C C . ALA B 1 411 ? 7.531 -20.156 -1.481 1 87.56 411 ALA B C 1
ATOM 7152 O O . ALA B 1 411 ? 8.141 -19.094 -1.56 1 87.56 411 ALA B O 1
ATOM 7153 N N . PHE B 1 412 ? 7.434 -20.859 -0.407 1 88.94 412 PHE B N 1
ATOM 7154 C CA . PHE B 1 412 ? 8.148 -20.484 0.805 1 88.94 412 PHE B CA 1
ATOM 7155 C C . PHE B 1 412 ? 9.008 -21.625 1.313 1 88.94 412 PHE B C 1
ATOM 7157 O O . PHE B 1 412 ? 8.625 -22.328 2.254 1 88.94 412 PHE B O 1
ATOM 7164 N N . PRO B 1 413 ? 10.133 -21.703 0.707 1 90 413 PRO B N 1
ATOM 7165 C CA . PRO B 1 413 ? 11.016 -22.781 1.143 1 90 413 PRO B CA 1
ATOM 7166 C C . PRO B 1 413 ? 11.422 -22.656 2.609 1 90 413 PRO B C 1
ATOM 7168 O O . PRO B 1 413 ? 11.531 -21.547 3.133 1 90 413 PRO B O 1
ATOM 7171 N N . ALA B 1 414 ? 11.664 -23.797 3.16 1 89.88 414 ALA B N 1
ATOM 7172 C CA . ALA B 1 414 ? 12.062 -23.828 4.566 1 89.88 414 ALA B CA 1
ATOM 7173 C C . ALA B 1 414 ? 13.445 -23.219 4.758 1 89.88 414 ALA B C 1
ATOM 7175 O O . ALA B 1 414 ? 14.32 -23.375 3.898 1 89.88 414 ALA B O 1
ATOM 7176 N N . LEU B 1 415 ? 13.57 -22.609 5.855 1 89.81 415 LEU B N 1
ATOM 7177 C CA . LEU B 1 415 ? 14.844 -21.984 6.191 1 89.81 415 LEU B CA 1
ATOM 7178 C C . LEU B 1 415 ? 15.797 -23 6.82 1 89.81 415 LEU B C 1
ATOM 7180 O O . LEU B 1 415 ? 15.453 -23.656 7.805 1 89.81 415 LEU B O 1
ATOM 7184 N N . LEU B 1 416 ? 16.906 -23.125 6.215 1 85.56 416 LEU B N 1
ATOM 7185 C CA . LEU B 1 416 ? 17.906 -24.031 6.742 1 85.56 416 LEU B CA 1
ATOM 7186 C C . LEU B 1 416 ? 18.531 -23.469 8.016 1 85.56 416 LEU B C 1
ATOM 7188 O O . LEU B 1 416 ? 18.781 -22.266 8.117 1 85.56 416 LEU B O 1
ATOM 7192 N N . ALA B 1 417 ? 18.75 -24.203 8.992 1 80.88 417 ALA B N 1
ATOM 7193 C CA . ALA B 1 417 ? 19.266 -23.781 10.281 1 80.88 417 ALA B CA 1
ATOM 7194 C C . ALA B 1 417 ? 20.781 -23.578 10.234 1 80.88 417 ALA B C 1
ATOM 7196 O O . ALA B 1 417 ? 21.328 -22.75 10.969 1 80.88 417 ALA B O 1
ATOM 7197 N N . GLU B 1 418 ? 21.469 -24.344 9.422 1 81.75 418 GLU B N 1
ATOM 7198 C CA . GLU B 1 418 ? 22.922 -24.281 9.445 1 81.75 418 GLU B CA 1
ATOM 7199 C C . GLU B 1 418 ? 23.484 -23.922 8.07 1 81.75 418 GLU B C 1
ATOM 7201 O O . GLU B 1 418 ? 22.969 -24.359 7.047 1 81.75 418 GLU B O 1
ATOM 7206 N N . HIS B 1 419 ? 24.375 -23 8.164 1 84.62 419 HIS B N 1
ATOM 7207 C CA . HIS B 1 419 ? 25.062 -22.594 6.953 1 84.62 419 HIS B CA 1
ATOM 7208 C C . HIS B 1 419 ? 26.578 -22.656 7.129 1 84.62 419 HIS B C 1
ATOM 7210 O O . HIS B 1 419 ? 27.094 -22.5 8.242 1 84.62 419 HIS B O 1
ATOM 7216 N N . PRO B 1 420 ? 27.234 -22.953 6.059 1 87.31 420 PRO B N 1
ATOM 7217 C CA . PRO B 1 420 ? 28.703 -22.969 6.152 1 87.31 420 PRO B CA 1
ATOM 7218 C C . PRO B 1 420 ? 29.281 -21.641 6.605 1 87.31 420 PRO B C 1
ATOM 7220 O O . PRO B 1 420 ? 28.734 -20.578 6.293 1 87.31 420 PRO B O 1
ATOM 7223 N N . GLU B 1 421 ? 30.375 -21.672 7.32 1 87.25 421 GLU B N 1
ATOM 7224 C CA . GLU B 1 421 ? 31.016 -20.484 7.879 1 87.25 421 GLU B CA 1
ATOM 7225 C C . GLU B 1 421 ? 31.5 -19.547 6.773 1 87.25 421 GLU B C 1
ATOM 7227 O O . GLU B 1 421 ? 31.516 -18.328 6.953 1 87.25 421 GLU B O 1
ATOM 7232 N N . ARG B 1 422 ? 31.828 -20.156 5.699 1 88.38 422 ARG B N 1
ATOM 7233 C CA . ARG B 1 422 ? 32.312 -19.359 4.57 1 88.38 422 ARG B CA 1
ATOM 7234 C C . ARG B 1 422 ? 31.25 -18.359 4.121 1 88.38 422 ARG B C 1
ATOM 7236 O O . ARG B 1 422 ? 31.578 -17.281 3.619 1 88.38 422 ARG B O 1
ATOM 7243 N N . VAL B 1 423 ? 30.094 -18.766 4.352 1 90.31 423 VAL B N 1
ATOM 7244 C CA . VAL B 1 423 ? 28.984 -17.938 3.916 1 90.31 423 VAL B CA 1
ATOM 7245 C C . VAL B 1 423 ? 28.453 -17.109 5.094 1 90.31 423 VAL B C 1
ATOM 7247 O O . VAL B 1 423 ? 28.203 -15.914 4.969 1 90.31 423 VAL B O 1
ATOM 7250 N N . GLN B 1 424 ? 28.359 -17.688 6.234 1 91.19 424 GLN B N 1
ATOM 7251 C CA . GLN B 1 424 ? 27.781 -17.062 7.418 1 91.19 424 GLN B CA 1
ATOM 7252 C C . GLN B 1 424 ? 28.672 -15.93 7.926 1 91.19 424 GLN B C 1
ATOM 7254 O O . GLN B 1 424 ? 28.172 -14.898 8.391 1 91.19 424 GLN B O 1
ATOM 7259 N N . GLY B 1 425 ? 29.906 -16.094 7.902 1 91.19 425 GLY B N 1
ATOM 7260 C CA . GLY B 1 425 ? 30.859 -15.117 8.406 1 91.19 425 GLY B CA 1
ATOM 7261 C C . GLY B 1 425 ? 30.719 -13.75 7.77 1 91.19 425 GLY B C 1
ATOM 7262 O O . GLY B 1 425 ? 30.422 -12.766 8.453 1 91.19 425 GLY B O 1
ATOM 7263 N N . PRO B 1 426 ? 30.844 -13.734 6.492 1 91.88 426 PRO B N 1
ATOM 7264 C CA . PRO B 1 426 ? 30.703 -12.453 5.801 1 91.88 426 PRO B CA 1
ATOM 7265 C C . PRO B 1 426 ? 29.359 -11.781 6.047 1 91.88 426 PRO B C 1
ATOM 7267 O O . PRO B 1 426 ? 29.281 -10.555 6.172 1 91.88 426 PRO B O 1
ATOM 7270 N N . ILE B 1 427 ? 28.297 -12.547 6.082 1 94.19 427 ILE B N 1
ATOM 7271 C CA . ILE B 1 427 ? 26.953 -12.008 6.293 1 94.19 427 ILE B CA 1
ATOM 7272 C C . ILE B 1 427 ? 26.859 -11.414 7.695 1 94.19 427 ILE B C 1
ATOM 7274 O O . ILE B 1 427 ? 26.344 -10.305 7.867 1 94.19 427 ILE B O 1
ATOM 7278 N N . GLU B 1 428 ? 27.344 -12.094 8.633 1 93.81 428 GLU B N 1
ATOM 7279 C CA . GLU B 1 428 ? 27.328 -11.602 10.008 1 93.81 428 GLU B CA 1
ATOM 7280 C C . GLU B 1 428 ? 28.188 -10.352 10.164 1 93.81 428 GLU B C 1
ATOM 7282 O O . GLU B 1 428 ? 27.828 -9.438 10.906 1 93.81 428 GLU B O 1
ATOM 7287 N N . SER B 1 429 ? 29.328 -10.391 9.492 1 93.31 429 SER B N 1
ATOM 7288 C CA . SER B 1 429 ? 30.188 -9.219 9.539 1 93.31 429 SER B CA 1
ATOM 7289 C C . SER B 1 429 ? 29.5 -8 8.93 1 93.31 429 SER B C 1
ATOM 7291 O O . SER B 1 429 ? 29.609 -6.891 9.453 1 93.31 429 SER B O 1
ATOM 7293 N N . ALA B 1 430 ? 28.812 -8.211 7.852 1 94.5 430 ALA B N 1
ATOM 7294 C CA . ALA B 1 430 ? 28.078 -7.133 7.203 1 94.5 430 ALA B CA 1
ATOM 7295 C C . ALA B 1 430 ? 26.984 -6.59 8.117 1 94.5 430 ALA B C 1
ATOM 7297 O O . ALA B 1 430 ? 26.828 -5.375 8.266 1 94.5 430 ALA B O 1
ATOM 7298 N N . LEU B 1 431 ? 26.203 -7.445 8.758 1 95.62 431 LEU B N 1
ATOM 7299 C CA . LEU B 1 431 ? 25.109 -7.043 9.633 1 95.62 431 LEU B CA 1
ATOM 7300 C C . LEU B 1 431 ? 25.641 -6.316 10.867 1 95.62 431 LEU B C 1
ATOM 7302 O O . LEU B 1 431 ? 25.016 -5.355 11.336 1 95.62 431 LEU B O 1
ATOM 7306 N N . ASN B 1 432 ? 26.75 -6.73 11.352 1 94.75 432 ASN B N 1
ATOM 7307 C CA . ASN B 1 432 ? 27.359 -6.113 12.531 1 94.75 432 ASN B CA 1
ATOM 7308 C C . ASN B 1 432 ? 27.859 -4.703 12.234 1 94.75 432 ASN B C 1
ATOM 7310 O O . ASN B 1 432 ? 28.047 -3.898 13.148 1 94.75 432 ASN B O 1
ATOM 7314 N N . SER B 1 433 ? 28.109 -4.449 10.992 1 93.38 433 SER B N 1
ATOM 7315 C CA . SER B 1 433 ? 28.609 -3.129 10.617 1 93.38 433 SER B CA 1
ATOM 7316 C C . SER B 1 433 ? 27.469 -2.121 10.516 1 93.38 433 SER B C 1
ATOM 7318 O O . SER B 1 433 ? 27.703 -0.912 10.469 1 93.38 433 SER B O 1
ATOM 7320 N N . LEU B 1 434 ? 26.266 -2.531 10.484 1 95.06 434 LEU B N 1
ATOM 7321 C CA . LEU B 1 434 ? 25.094 -1.662 10.32 1 95.06 434 LEU B CA 1
ATOM 7322 C C . LEU B 1 434 ? 24.719 -1.012 11.641 1 95.06 434 LEU B C 1
ATOM 7324 O O . LEU B 1 434 ? 24.828 -1.632 12.703 1 95.06 434 LEU B O 1
ATOM 7328 N N . GLU B 1 435 ? 24.281 0.206 11.539 1 95.38 435 GLU B N 1
ATOM 7329 C CA . GLU B 1 435 ? 23.672 0.855 12.688 1 95.38 435 GLU B CA 1
ATOM 7330 C C . GLU B 1 435 ? 22.281 0.297 12.953 1 95.38 435 GLU B C 1
ATOM 7332 O O . GLU B 1 435 ? 21.469 0.159 12.031 1 95.38 435 GLU B O 1
ATOM 7337 N N . VAL B 1 436 ? 22.016 -0.039 14.219 1 95.44 436 VAL B N 1
ATOM 7338 C CA . VAL B 1 436 ? 20.734 -0.625 14.578 1 95.44 436 VAL B CA 1
ATOM 7339 C C . VAL B 1 436 ? 19.859 0.424 15.266 1 95.44 436 VAL B C 1
ATOM 7341 O O . VAL B 1 436 ? 20.281 1.046 16.25 1 95.44 436 VAL B O 1
ATOM 7344 N N . GLU B 1 437 ? 18.719 0.663 14.711 1 94.94 437 GLU B N 1
ATOM 7345 C CA . GLU B 1 437 ? 17.75 1.563 15.32 1 94.94 437 GLU B CA 1
ATOM 7346 C C . GLU B 1 437 ? 16.641 0.785 16.016 1 94.94 437 GLU B C 1
ATOM 7348 O O . GLU B 1 437 ? 16.078 -0.158 15.453 1 94.94 437 GLU B O 1
ATOM 7353 N N . VAL B 1 438 ? 16.266 1.21 17.156 1 93.75 438 VAL B N 1
ATOM 7354 C CA . VAL B 1 438 ? 15.266 0.522 17.969 1 93.75 438 VAL B CA 1
ATOM 7355 C C . VAL B 1 438 ? 13.875 0.777 17.391 1 93.75 438 VAL B C 1
ATOM 7357 O O . VAL B 1 438 ? 13.055 -0.141 17.297 1 93.75 438 VAL B O 1
ATOM 7360 N N . THR B 1 439 ? 13.672 2.082 17.016 1 94.06 439 THR B N 1
ATOM 7361 C CA . THR B 1 439 ? 12.383 2.453 16.438 1 94.06 439 THR B CA 1
ATOM 7362 C C . THR B 1 439 ? 12.586 3.262 15.148 1 94.06 439 THR B C 1
ATOM 7364 O O . THR B 1 439 ? 13.383 4.199 15.117 1 94.06 439 THR B O 1
ATOM 7367 N N . TYR B 1 440 ? 11.945 2.846 14.203 1 95.38 440 TYR B N 1
ATOM 7368 C CA . TYR B 1 440 ? 12.016 3.598 12.961 1 95.38 440 TYR B CA 1
ATOM 7369 C C . TYR B 1 440 ? 11.273 4.922 13.078 1 95.38 440 TYR B C 1
ATOM 7371 O O . TYR B 1 440 ? 10.094 4.953 13.445 1 95.38 440 TYR B O 1
ATOM 7379 N N . ASN B 1 441 ? 11.883 5.988 12.766 1 94.19 441 ASN B N 1
ATOM 7380 C CA . ASN B 1 441 ? 11.281 7.32 12.727 1 94.19 441 ASN B CA 1
ATOM 7381 C C . ASN B 1 441 ? 11.375 7.938 11.336 1 94.19 441 ASN B C 1
ATOM 7383 O O . ASN B 1 441 ? 12.445 8.391 10.914 1 94.19 441 ASN B O 1
ATOM 7387 N N . PRO B 1 442 ? 10.32 8.008 10.656 1 95.25 442 PRO B N 1
ATOM 7388 C CA . PRO B 1 442 ? 10.328 8.531 9.297 1 95.25 442 PRO B CA 1
ATOM 7389 C C . PRO B 1 442 ? 10.852 9.969 9.219 1 95.25 442 PRO B C 1
ATOM 7391 O O . PRO B 1 442 ? 11.312 10.398 8.156 1 95.25 442 PRO B O 1
ATOM 7394 N N . LEU B 1 443 ? 10.742 10.742 10.258 1 94.62 443 LEU B N 1
ATOM 7395 C CA . LEU B 1 443 ? 11.125 12.148 10.242 1 94.62 443 LEU B CA 1
ATOM 7396 C C . LEU B 1 443 ? 12.633 12.305 10.039 1 94.62 443 LEU B C 1
ATOM 7398 O O . LEU B 1 443 ? 13.102 13.383 9.664 1 94.62 443 LEU B O 1
ATOM 7402 N N . HIS B 1 444 ? 13.375 11.266 10.227 1 92.5 444 HIS B N 1
ATOM 7403 C CA . HIS B 1 444 ? 14.828 11.32 10.125 1 92.5 444 HIS B CA 1
ATOM 7404 C C . HIS B 1 444 ? 15.297 10.875 8.742 1 92.5 444 HIS B C 1
ATOM 7406 O O . HIS B 1 444 ? 16.5 10.922 8.445 1 92.5 444 HIS B O 1
ATOM 7412 N N . LEU B 1 445 ? 14.445 10.5 7.953 1 93.56 445 LEU B N 1
ATOM 7413 C CA . LEU B 1 445 ? 14.805 10.008 6.625 1 93.56 445 LEU B CA 1
ATOM 7414 C C . LEU B 1 445 ? 14.445 11.039 5.555 1 93.56 445 LEU B C 1
ATOM 7416 O O . LEU B 1 445 ? 13.297 11.469 5.465 1 93.56 445 LEU B O 1
ATOM 7420 N N . LYS B 1 446 ? 15.43 11.438 4.809 1 90.94 446 LYS B N 1
ATOM 7421 C CA . LYS B 1 446 ? 15.219 12.414 3.742 1 90.94 446 LYS B CA 1
ATOM 7422 C C . LYS B 1 446 ? 15.32 11.758 2.369 1 90.94 446 LYS B C 1
ATOM 7424 O O . LYS B 1 446 ? 16.25 10.992 2.104 1 90.94 446 LYS B O 1
ATOM 7429 N N . SER B 1 447 ? 14.414 11.953 1.455 1 91.44 447 SER B N 1
ATOM 7430 C CA . SER B 1 447 ? 14.391 11.367 0.121 1 91.44 447 SER B CA 1
ATOM 7431 C C . SER B 1 447 ? 14.789 12.383 -0.942 1 91.44 447 SER B C 1
ATOM 7433 O O . SER B 1 447 ? 14.961 12.031 -2.109 1 91.44 447 SER B O 1
ATOM 7435 N N . ASN B 1 448 ? 14.898 13.656 -0.684 1 90.38 448 ASN B N 1
ATOM 7436 C CA . ASN B 1 448 ? 15.18 14.742 -1.616 1 90.38 448 ASN B CA 1
ATOM 7437 C C . ASN B 1 448 ? 13.953 15.117 -2.441 1 90.38 448 ASN B C 1
ATOM 7439 O O . ASN B 1 448 ? 14.078 15.688 -3.523 1 90.38 448 ASN B O 1
ATOM 7443 N N . LEU B 1 449 ? 12.867 14.695 -1.973 1 91.19 449 LEU B N 1
ATOM 7444 C CA . LEU B 1 449 ? 11.633 14.984 -2.691 1 91.19 449 LEU B CA 1
ATOM 7445 C C . LEU B 1 449 ? 11.398 16.484 -2.781 1 91.19 449 LEU B C 1
ATOM 7447 O O . LEU B 1 449 ? 11.016 17 -3.836 1 91.19 449 LEU B O 1
ATOM 7451 N N . TYR B 1 450 ? 11.695 17.188 -1.727 1 93.12 450 TYR B N 1
ATOM 7452 C CA . TYR B 1 450 ? 11.5 18.625 -1.727 1 93.12 450 TYR B CA 1
ATOM 7453 C C . TYR B 1 450 ? 12.359 19.297 -2.795 1 93.12 450 TYR B C 1
ATOM 7455 O O . TYR B 1 450 ? 11.875 20.125 -3.561 1 93.12 450 TYR B O 1
ATOM 7463 N N . LYS B 1 451 ? 13.578 18.922 -2.76 1 90.94 451 LYS B N 1
ATOM 7464 C CA . LYS B 1 451 ? 14.508 19.484 -3.738 1 90.94 451 LYS B CA 1
ATOM 7465 C C . LYS B 1 451 ? 14.039 19.203 -5.164 1 90.94 451 LYS B C 1
ATOM 7467 O O . LYS B 1 451 ? 14.094 20.094 -6.023 1 90.94 451 LYS B O 1
ATOM 7472 N N . TYR B 1 452 ? 13.609 18.062 -5.348 1 88.81 452 TYR B N 1
ATOM 7473 C CA . TYR B 1 452 ? 13.109 17.672 -6.656 1 88.81 452 TYR B CA 1
ATOM 7474 C C . TYR B 1 452 ? 11.891 18.5 -7.051 1 88.81 452 TYR B C 1
ATOM 7476 O O . TYR B 1 452 ? 11.828 19.031 -8.164 1 88.81 452 TYR B O 1
ATOM 7484 N N . LEU B 1 453 ? 10.945 18.578 -6.18 1 89.62 453 LEU B N 1
ATOM 7485 C CA . LEU B 1 453 ? 9.719 19.312 -6.465 1 89.62 453 LEU B CA 1
ATOM 7486 C C . LEU B 1 453 ? 10.016 20.781 -6.719 1 89.62 453 LEU B C 1
ATOM 7488 O O . LEU B 1 453 ? 9.414 21.406 -7.605 1 89.62 453 LEU B O 1
ATOM 7492 N N . LYS B 1 454 ? 10.898 21.359 -5.961 1 88.81 454 LYS B N 1
ATOM 7493 C CA . LYS B 1 454 ? 11.281 22.75 -6.152 1 88.81 454 LYS B CA 1
ATOM 7494 C C . LYS B 1 454 ? 11.891 22.969 -7.535 1 88.81 454 LYS B C 1
ATOM 7496 O O . LYS B 1 454 ? 11.602 23.969 -8.195 1 88.81 454 LYS B O 1
ATOM 7501 N N . SER B 1 455 ? 12.664 22.016 -7.922 1 85 455 SER B N 1
ATOM 7502 C CA . SER B 1 455 ? 13.312 22.125 -9.227 1 85 455 SER B CA 1
ATOM 7503 C C . SER B 1 455 ? 12.289 22.016 -10.359 1 85 455 SER B C 1
ATOM 7505 O O . SER B 1 455 ? 12.43 22.672 -11.391 1 85 455 SER B O 1
ATOM 7507 N N . MET B 1 456 ? 11.32 21.234 -10.164 1 83.25 456 MET B N 1
ATOM 7508 C CA . MET B 1 456 ? 10.281 21.031 -11.164 1 83.25 456 MET B CA 1
ATOM 7509 C C . MET B 1 456 ? 9.391 22.266 -11.281 1 83.25 456 MET B C 1
ATOM 7511 O O . MET B 1 456 ? 8.969 22.625 -12.383 1 83.25 456 MET B O 1
ATOM 7515 N N . LEU B 1 457 ? 9.172 22.812 -10.195 1 84.5 457 LEU B N 1
ATOM 7516 C CA . LEU B 1 457 ? 8.273 23.969 -10.172 1 84.5 457 LEU B CA 1
ATOM 7517 C C . LEU B 1 457 ? 8.984 25.234 -10.633 1 84.5 457 LEU B C 1
ATOM 7519 O O . LEU B 1 457 ? 8.344 26.172 -11.117 1 84.5 457 LEU B O 1
ATOM 7523 N N . TYR B 1 458 ? 10.312 25.219 -10.477 1 75.06 458 TYR B N 1
ATOM 7524 C CA . TYR B 1 458 ? 11.078 26.391 -10.891 1 75.06 458 TYR B CA 1
ATOM 7525 C C . TYR B 1 458 ? 11.211 26.453 -12.414 1 75.06 458 TYR B C 1
ATOM 7527 O O . TYR B 1 458 ? 11.477 27.516 -12.977 1 75.06 458 TYR B O 1
ATOM 7535 N N . ARG B 1 459 ? 11.227 25.234 -13.164 1 61.5 459 ARG B N 1
ATOM 7536 C CA . ARG B 1 459 ? 11.492 25.281 -14.594 1 61.5 459 ARG B CA 1
ATOM 7537 C C . ARG B 1 459 ? 10.727 26.438 -15.25 1 61.5 459 ARG B C 1
ATOM 7539 O O . ARG B 1 459 ? 9.508 26.531 -15.117 1 61.5 459 ARG B O 1
ATOM 7546 N N . PRO B 1 460 ? 11.508 27.328 -15.453 1 49.81 460 PRO B N 1
ATOM 7547 C CA . PRO B 1 460 ? 11.016 28.562 -16.094 1 49.81 460 PRO B CA 1
ATOM 7548 C C . PRO B 1 460 ? 10.047 28.281 -17.234 1 49.81 460 PRO B C 1
ATOM 7550 O O . PRO B 1 460 ? 10.188 27.266 -17.938 1 49.81 460 PRO B O 1
ATOM 7553 N N . LEU B 1 461 ? 8.805 28.531 -17.047 1 43.06 461 LEU B N 1
ATOM 7554 C CA . LEU B 1 461 ? 7.965 28.609 -18.25 1 43.06 461 LEU B CA 1
ATOM 7555 C C . LEU B 1 461 ? 8.805 28.906 -19.484 1 43.06 461 LEU B C 1
ATOM 7557 O O . LEU B 1 461 ? 9.633 29.812 -19.469 1 43.06 461 LEU B O 1
ATOM 7561 N N . HIS B 1 462 ? 9.18 27.906 -20.172 1 38.06 462 HIS B N 1
ATOM 7562 C CA . HIS B 1 462 ? 9.719 28.281 -21.469 1 38.06 462 HIS B CA 1
ATOM 7563 C C . HIS B 1 462 ? 9.18 29.641 -21.922 1 38.06 462 HIS B C 1
ATOM 7565 O O . HIS B 1 462 ? 7.961 29.812 -22.031 1 38.06 462 HIS B O 1
ATOM 7571 N N . ARG B 1 463 ? 9.852 30.656 -21.688 1 36.28 463 ARG B N 1
ATOM 7572 C CA . ARG B 1 463 ? 9.656 31.859 -22.484 1 36.28 463 ARG B CA 1
ATOM 7573 C C . ARG B 1 463 ? 9.312 31.5 -23.922 1 36.28 463 ARG B C 1
ATOM 7575 O O . ARG B 1 463 ? 10.07 30.812 -24.594 1 36.28 463 ARG B O 1
ATOM 7582 N N . GLN B 1 464 ? 8.031 31.188 -24.219 1 36.16 464 GLN B N 1
ATOM 7583 C CA . GLN B 1 464 ? 7.734 31.359 -25.641 1 36.16 464 GLN B CA 1
ATOM 7584 C C . GLN B 1 464 ? 8.742 32.281 -26.297 1 36.16 464 GLN B C 1
ATOM 7586 O O . GLN B 1 464 ? 8.961 33.406 -25.828 1 36.16 464 GLN B O 1
ATOM 7591 N N . GLN B 1 465 ? 9.797 31.703 -26.781 1 34.94 465 GLN B N 1
ATOM 7592 C CA . GLN B 1 465 ? 10.625 32.5 -27.672 1 34.94 465 GLN B CA 1
ATOM 7593 C C . GLN B 1 465 ? 9.789 33.562 -28.391 1 34.94 465 GLN B C 1
ATOM 7595 O O . GLN B 1 465 ? 8.719 33.25 -28.938 1 34.94 465 GLN B O 1
ATOM 7600 N N . PRO B 1 466 ? 9.93 34.781 -28.016 1 35.53 466 PRO B N 1
ATOM 7601 C CA . PRO B 1 466 ? 9.219 35.75 -28.844 1 35.53 466 PRO B CA 1
ATOM 7602 C C . PRO B 1 466 ? 9.273 35.438 -30.328 1 35.53 466 PRO B C 1
ATOM 7604 O O . PRO B 1 466 ? 10.328 35 -30.828 1 35.53 466 PRO B O 1
ATOM 7607 N N . GLN B 1 467 ? 8.281 34.656 -30.766 1 35.44 467 GLN B N 1
ATOM 7608 C CA . GLN B 1 467 ? 8.258 34.594 -32.219 1 35.44 467 GLN B CA 1
ATOM 7609 C C . GLN B 1 467 ? 8.906 35.844 -32.844 1 35.44 467 GLN B C 1
ATOM 7611 O O . GLN B 1 467 ? 8.734 36.938 -32.344 1 35.44 467 GLN B O 1
ATOM 7616 N N . PRO B 1 468 ? 10.023 35.625 -33.5 1 34.53 468 PRO B N 1
ATOM 7617 C CA . PRO B 1 468 ? 10.594 36.812 -34.156 1 34.53 468 PRO B CA 1
ATOM 7618 C C . PRO B 1 468 ? 9.516 37.781 -34.625 1 34.53 468 PRO B C 1
ATOM 7620 O O . PRO B 1 468 ? 8.445 37.344 -35.062 1 34.53 468 PRO B O 1
ATOM 7623 N N . ARG B 1 469 ? 9.453 38.875 -33.938 1 30.66 469 ARG B N 1
ATOM 7624 C CA . ARG B 1 469 ? 8.617 39.969 -34.438 1 30.66 469 ARG B CA 1
ATOM 7625 C C . ARG B 1 469 ? 8.555 39.969 -35.969 1 30.66 469 ARG B C 1
ATOM 7627 O O . ARG B 1 469 ? 9.586 40.125 -36.625 1 30.66 469 ARG B O 1
ATOM 7634 N N . ASP B 1 470 ? 7.91 39 -36.531 1 29.97 470 ASP B N 1
ATOM 7635 C CA . ASP B 1 470 ? 7.664 39.219 -37.969 1 29.97 470 ASP B CA 1
ATOM 7636 C C . ASP B 1 470 ? 7.695 40.688 -38.312 1 29.97 470 ASP B C 1
ATOM 7638 O O . ASP B 1 470 ? 7.137 41.531 -37.594 1 29.97 470 ASP B O 1
ATOM 7642 N N . GLN B 1 471 ? 8.781 41.094 -39 1 30.22 471 GLN B N 1
ATOM 7643 C CA . GLN B 1 471 ? 8.977 42.375 -39.656 1 30.22 471 GLN B CA 1
ATOM 7644 C C . GLN B 1 471 ? 7.668 42.906 -40.219 1 30.22 471 GLN B C 1
ATOM 7646 O O . GLN B 1 471 ? 7.129 42.375 -41.188 1 30.22 471 GLN B O 1
ATOM 7651 N N . ARG B 1 472 ? 6.738 43.188 -39.281 1 28.05 472 ARG B N 1
ATOM 7652 C CA . ARG B 1 472 ? 5.605 43.906 -39.875 1 28.05 472 ARG B CA 1
ATOM 7653 C C . ARG B 1 472 ? 6.066 44.906 -40.938 1 28.05 472 ARG B C 1
ATOM 7655 O O . ARG B 1 472 ? 6.992 45.688 -40.688 1 28.05 472 ARG B O 1
ATOM 7662 N N . PRO B 1 473 ? 5.883 44.656 -42.156 1 30.38 473 PRO B N 1
ATOM 7663 C CA . PRO B 1 473 ? 6.297 45.625 -43.156 1 30.38 473 PRO B CA 1
ATOM 7664 C C . PRO B 1 473 ? 6.07 47.062 -42.719 1 30.38 473 PRO B C 1
ATOM 7666 O O . PRO B 1 473 ? 5.199 47.344 -41.906 1 30.38 473 PRO B O 1
ATOM 7669 N N . GLU B 1 474 ? 7.137 47.875 -42.625 1 29.45 474 GLU B N 1
ATOM 7670 C CA . GLU B 1 474 ? 7.164 49.312 -42.438 1 29.45 474 GLU B CA 1
ATOM 7671 C C . GLU B 1 474 ? 5.98 50 -43.125 1 29.45 474 GLU B C 1
ATOM 7673 O O . GLU B 1 474 ? 5.906 50.031 -44.344 1 29.45 474 GLU B O 1
ATOM 7678 N N . ARG B 1 475 ? 4.75 49.656 -42.75 1 24.88 475 ARG B N 1
ATOM 7679 C CA . ARG B 1 475 ? 3.797 50.5 -43.469 1 24.88 475 ARG B CA 1
ATOM 7680 C C . ARG B 1 475 ? 4.184 51.969 -43.344 1 24.88 475 ARG B C 1
ATOM 7682 O O . ARG B 1 475 ? 4.484 52.469 -42.25 1 24.88 475 ARG B O 1
ATOM 7689 N N . HIS B 1 476 ? 4.738 52.562 -44.375 1 24.55 476 HIS B N 1
ATOM 7690 C CA . HIS B 1 476 ? 4.977 53.938 -44.719 1 24.55 476 HIS B CA 1
ATOM 7691 C C . HIS B 1 476 ? 3.84 54.844 -44.25 1 24.55 476 HIS B C 1
ATOM 7693 O O . HIS B 1 476 ? 2.682 54.656 -44.625 1 24.55 476 HIS B O 1
ATOM 7699 N N . GLN B 1 477 ? 3.938 55.219 -42.969 1 24.25 477 GLN B N 1
ATOM 7700 C CA . GLN B 1 477 ? 3.029 56.188 -42.375 1 24.25 477 GLN B CA 1
ATOM 7701 C C . GLN B 1 477 ? 2.84 57.406 -43.312 1 24.25 477 GLN B C 1
ATOM 7703 O O . GLN B 1 477 ? 3.807 58.094 -43.625 1 24.25 477 GLN B O 1
ATOM 7708 N N . PRO B 1 478 ? 2.041 57.344 -44.25 1 21.97 478 PRO B N 1
ATOM 7709 C CA . PRO B 1 478 ? 2.129 58.688 -44.875 1 21.97 478 PRO B CA 1
ATOM 7710 C C . PRO B 1 478 ? 2.033 59.812 -43.844 1 21.97 478 PRO B C 1
ATOM 7712 O O . PRO B 1 478 ? 1.466 59.625 -42.781 1 21.97 478 PRO B O 1
ATOM 7715 N N . LYS B 1 479 ? 2.99 60.719 -43.875 1 23.53 479 LYS B N 1
ATOM 7716 C CA . LYS B 1 479 ? 3.25 62 -43.25 1 23.53 479 LYS B CA 1
ATOM 7717 C C . LYS B 1 479 ? 1.986 62.844 -43.188 1 23.53 479 LYS B C 1
ATOM 7719 O O . LYS B 1 479 ? 2.057 64.062 -42.969 1 23.53 479 LYS B O 1
ATOM 7724 N N . GLN B 1 480 ? 0.76 62.25 -43.094 1 18.86 480 GLN B N 1
ATOM 7725 C CA . GLN B 1 480 ? -0.101 63.375 -43.375 1 18.86 480 GLN B CA 1
ATOM 7726 C C . GLN B 1 480 ? 0.17 64.562 -42.406 1 18.86 480 GLN B C 1
ATOM 7728 O O . GLN B 1 480 ? 0.563 64.312 -41.281 1 18.86 480 GLN B O 1
ATOM 7733 N N . GLN B 1 481 ? 0.138 65.75 -42.906 1 18.94 481 GLN B N 1
ATOM 7734 C CA . GLN B 1 481 ? 0.256 67.188 -42.719 1 18.94 481 GLN B CA 1
ATOM 7735 C C . GLN B 1 481 ? -0.705 67.75 -41.656 1 18.94 481 GLN B C 1
ATOM 7737 O O . GLN B 1 481 ? -0.674 68.875 -41.281 1 18.94 481 GLN B O 1
ATOM 7742 N N . SER B 1 482 ? -1.586 66.875 -41.125 1 18.08 482 SER B N 1
ATOM 7743 C CA . SER B 1 482 ? -2.686 67.75 -40.844 1 18.08 482 SER B CA 1
ATOM 7744 C C . SER B 1 482 ? -2.283 68.812 -39.812 1 18.08 482 SER B C 1
ATOM 7746 O O . SER B 1 482 ? -1.379 68.562 -39 1 18.08 482 SER B O 1
ATOM 7748 N N . LEU B 1 483 ? -3.098 69.938 -39.812 1 18.09 483 LEU B N 1
ATOM 7749 C CA . LEU B 1 483 ? -3.34 71.375 -39.531 1 18.09 483 LEU B CA 1
ATOM 7750 C C . LEU B 1 483 ? -3.473 71.562 -38.031 1 18.09 483 LEU B C 1
ATOM 7752 O O . LEU B 1 483 ? -3.783 70.625 -37.281 1 18.09 483 LEU B O 1
ATOM 7756 N N . CYS B 1 484 ? -3.584 72.75 -37.656 1 18.09 484 CYS B N 1
ATOM 7757 C CA . CYS B 1 484 ? -3.322 73.812 -36.688 1 18.09 484 CYS B CA 1
ATOM 7758 C C . CYS B 1 484 ? -4.254 73.75 -35.469 1 18.09 484 CYS B C 1
ATOM 7760 O O . CYS B 1 484 ? -3.924 74.188 -34.406 1 18.09 484 CYS B O 1
ATOM 7762 N N . PRO B 1 485 ? -5.562 73.188 -35.5 1 18.05 485 PRO B N 1
ATOM 7763 C CA . PRO B 1 485 ? -6.375 74.312 -34.969 1 18.05 485 PRO B CA 1
ATOM 7764 C C . PRO B 1 485 ? -6.148 74.562 -33.5 1 18.05 485 PRO B C 1
ATOM 7766 O O . PRO B 1 485 ? -5.652 73.688 -32.781 1 18.05 485 PRO B O 1
ATOM 7769 N N . THR B 1 486 ? -6.66 75.688 -32.969 1 17.16 486 THR B N 1
ATOM 7770 C CA . THR B 1 486 ? -6.629 76.812 -32 1 17.16 486 THR B CA 1
ATOM 7771 C C . THR B 1 486 ? -7.316 76.438 -30.703 1 17.16 486 THR B C 1
ATOM 7773 O O . THR B 1 486 ? -7.039 77 -29.656 1 17.16 486 THR B O 1
ATOM 7776 N N . PRO B 1 487 ? -8.227 75.375 -30.531 1 17.2 487 PRO B N 1
ATOM 7777 C CA . PRO B 1 487 ? -9.281 76.062 -29.797 1 17.2 487 PRO B CA 1
ATOM 7778 C C . PRO B 1 487 ? -8.852 76.438 -28.391 1 17.2 487 PRO B C 1
ATOM 7780 O O . PRO B 1 487 ? -7.906 75.875 -27.844 1 17.2 487 PRO B O 1
ATOM 7783 N N . GLU B 1 488 ? -9.859 77.25 -27.625 1 17.16 488 GLU B N 1
ATOM 7784 C CA . GLU B 1 488 ? -10.266 78.25 -26.672 1 17.16 488 GLU B CA 1
ATOM 7785 C C . GLU B 1 488 ? -10.227 77.75 -25.25 1 17.16 488 GLU B C 1
ATOM 7787 O O . GLU B 1 488 ? -10.234 76.562 -25.016 1 17.16 488 GLU B O 1
ATOM 7792 N N . LEU B 1 489 ? -10.852 78.562 -24.25 1 16.34 489 LEU B N 1
ATOM 7793 C CA . LEU B 1 489 ? -10.695 79.375 -23.031 1 16.34 489 LEU B CA 1
ATOM 7794 C C . LEU B 1 489 ? -11.211 78.562 -21.828 1 16.34 489 LEU B C 1
ATOM 7796 O O . LEU B 1 489 ? -10.727 78.75 -20.703 1 16.34 489 LEU B O 1
ATOM 7800 N N . MET B 1 490 ? -12.219 77.625 -21.812 1 15.65 490 MET B N 1
ATOM 7801 C CA . MET B 1 490 ? -13.25 78.062 -20.875 1 15.65 490 MET B CA 1
ATOM 7802 C C . MET B 1 490 ? -12.781 77.875 -19.438 1 15.65 490 MET B C 1
ATOM 7804 O O . MET B 1 490 ? -12.008 76.938 -19.141 1 15.65 490 MET B O 1
ATOM 7808 N N . ASP B 1 491 ? -13.414 78.688 -18.312 1 16.05 491 ASP B N 1
ATOM 7809 C CA . ASP B 1 491 ? -13.461 79.5 -17.094 1 16.05 491 ASP B CA 1
ATOM 7810 C C . ASP B 1 491 ? -13.703 78.625 -15.875 1 16.05 491 ASP B C 1
ATOM 7812 O O . ASP B 1 491 ? -12.992 78.75 -14.875 1 16.05 491 ASP B O 1
ATOM 7816 N N . GLY B 1 492 ? -14.977 78.062 -15.492 1 15.16 492 GLY B N 1
ATOM 7817 C CA . GLY B 1 492 ? -15.766 78.688 -14.406 1 15.16 492 GLY B CA 1
ATOM 7818 C C . GLY B 1 492 ? -15.461 78.062 -13.055 1 15.16 492 GLY B C 1
ATOM 7819 O O . GLY B 1 492 ? -15.211 78.75 -12.078 1 15.16 492 GLY B O 1
ATOM 7820 N N . PHE B 1 493 ? -16.141 76.938 -12.539 1 16.02 493 PHE B N 1
ATOM 7821 C CA . PHE B 1 493 ? -17.031 77.125 -11.391 1 16.02 493 PHE B CA 1
ATOM 7822 C C . PHE B 1 493 ? -16.281 76.875 -10.086 1 16.02 493 PHE B C 1
ATOM 7824 O O . PHE B 1 493 ? -15.375 76.062 -10.031 1 16.02 493 PHE B O 1
ATOM 7831 N N . ALA B 1 494 ? -16.719 77.562 -8.781 1 16.06 494 ALA B N 1
ATOM 7832 C CA . ALA B 1 494 ? -16.609 78.25 -7.492 1 16.06 494 ALA B CA 1
ATOM 7833 C C . ALA B 1 494 ? -16.656 77.25 -6.34 1 16.06 494 ALA B C 1
ATOM 7835 O O . ALA B 1 494 ? -15.883 77.375 -5.387 1 16.06 494 ALA B O 1
ATOM 7836 N N . ALA B 1 495 ? -17.703 76.5 -5.914 1 15.8 495 ALA B N 1
ATOM 7837 C CA . ALA B 1 495 ? -18.438 76.812 -4.68 1 15.8 495 ALA B CA 1
ATOM 7838 C C . ALA B 1 495 ? -17.672 76.25 -3.463 1 15.8 495 ALA B C 1
ATOM 7840 O O . ALA B 1 495 ? -16.828 75.375 -3.59 1 15.8 495 ALA B O 1
ATOM 7841 N N . SER B 1 496 ? -18.375 76.438 -2.01 1 15.1 496 SER B N 1
ATOM 7842 C CA . SER B 1 496 ? -18.5 77 -0.684 1 15.1 496 SER B CA 1
ATOM 7843 C C . SER B 1 496 ? -18.281 76 0.41 1 15.1 496 SER B C 1
ATOM 7845 O O . SER B 1 496 ? -17.797 76.312 1.495 1 15.1 496 SER B O 1
ATOM 7847 N N . ALA B 1 497 ? -18.797 74.75 0.641 1 16.66 497 ALA B N 1
ATOM 7848 C CA . ALA B 1 497 ? -19.578 74.625 1.868 1 16.66 497 ALA B CA 1
ATOM 7849 C C . ALA B 1 497 ? -18.672 74.5 3.088 1 16.66 497 ALA B C 1
ATOM 7851 O O . ALA B 1 497 ? -17.594 73.938 3.012 1 16.66 497 ALA B O 1
ATOM 7852 N N . ARG B 1 498 ? -19.172 75 4.508 1 16.39 498 ARG B N 1
ATOM 7853 C CA . ARG B 1 498 ? -19.125 75.688 5.812 1 16.39 498 ARG B CA 1
ATOM 7854 C C . ARG B 1 498 ? -18.969 74.625 6.934 1 16.39 498 ARG B C 1
ATOM 7856 O O . ARG B 1 498 ? -18.578 75 8.047 1 16.39 498 ARG B O 1
ATOM 7863 N N . ILE B 1 499 ? -19.344 73.438 7.066 1 17.16 499 ILE B N 1
ATOM 7864 C CA . ILE B 1 499 ? -20.078 73.25 8.305 1 17.16 499 ILE B CA 1
ATOM 7865 C C . ILE B 1 499 ? -19.141 73.375 9.5 1 17.16 499 ILE B C 1
ATOM 7867 O O . ILE B 1 499 ? -17.969 73 9.406 1 17.16 499 ILE B O 1
ATOM 7871 N N . ALA B 1 500 ? -19.719 73.438 10.883 1 16.62 500 ALA B N 1
ATOM 7872 C CA . ALA B 1 500 ? -19.906 74.125 12.188 1 16.62 500 ALA B CA 1
ATOM 7873 C C . ALA B 1 500 ? -18.969 73.5 13.227 1 16.62 500 ALA B C 1
ATOM 7875 O O . ALA B 1 500 ? -18.406 72.438 13.008 1 16.62 500 ALA B O 1
ATOM 7876 N N . ALA B 1 501 ? -19.453 73.5 14.711 1 16.98 501 ALA B N 1
ATOM 7877 C CA . ALA B 1 501 ? -19.266 74.188 15.969 1 16.98 501 ALA B CA 1
ATOM 7878 C C . ALA B 1 501 ? -18.594 73.312 17.016 1 16.98 501 ALA B C 1
ATOM 7880 O O . ALA B 1 501 ? -17.672 73.75 17.719 1 16.98 501 ALA B O 1
ATOM 7881 N N . VAL B 1 502 ? -19.156 72.25 17.594 1 19.48 502 VAL B N 1
ATOM 7882 C CA . VAL B 1 502 ? -19.5 72.312 19.016 1 19.48 502 VAL B CA 1
ATOM 7883 C C . VAL B 1 502 ? -18.234 72.125 19.859 1 19.48 502 VAL B C 1
ATOM 7885 O O . VAL B 1 502 ? -17.328 71.438 19.469 1 19.48 502 VAL B O 1
ATOM 7888 N N . SER B 1 503 ? -18.156 72.75 21.219 1 18.52 503 SER B N 1
ATOM 7889 C CA . SER B 1 503 ? -17.438 73.5 22.266 1 18.52 503 SER B CA 1
ATOM 7890 C C . SER B 1 503 ? -16.922 72.562 23.328 1 18.52 503 SER B C 1
ATOM 7892 O O . SER B 1 503 ? -16.219 72.938 24.25 1 18.52 503 SER B O 1
ATOM 7894 N N . CYS B 1 504 ? -17.328 71.375 23.656 1 22.47 504 CYS B N 1
ATOM 7895 C CA . CYS B 1 504 ? -17.453 71.188 25.094 1 22.47 504 CYS B CA 1
ATOM 7896 C C . CYS B 1 504 ? -16.125 71.375 25.797 1 22.47 504 CYS B C 1
ATOM 7898 O O . CYS B 1 504 ? -15.078 71 25.281 1 22.47 504 CYS B O 1
ATOM 7900 N N . THR B 1 505 ? -16 72.188 27.031 1 18.75 505 THR B N 1
ATOM 7901 C CA . THR B 1 505 ? -15.273 73 27.969 1 18.75 505 THR B CA 1
ATOM 7902 C C . THR B 1 505 ? -14.312 72.188 28.812 1 18.75 505 THR B C 1
ATOM 7904 O O . THR B 1 505 ? -13.289 72.688 29.281 1 18.75 505 THR B O 1
ATOM 7907 N N . VAL B 1 506 ? -14.672 71.125 29.578 1 26.38 506 VAL B N 1
ATOM 7908 C CA . VAL B 1 506 ? -14.289 71.25 30.969 1 26.38 506 VAL B CA 1
ATOM 7909 C C . VAL B 1 506 ? -12.781 71.5 31.078 1 26.38 506 VAL B C 1
ATOM 7911 O O . VAL B 1 506 ? -12.023 71.062 30.188 1 26.38 506 VAL B O 1
ATOM 7914 N N . GLN B 1 507 ? -12.07 71.562 32.344 1 20.66 507 GLN B N 1
ATOM 7915 C CA . GLN B 1 507 ? -10.797 72.25 32.656 1 20.66 507 GLN B CA 1
ATOM 7916 C C . GLN B 1 507 ? -9.633 71.5 31.984 1 20.66 507 GLN B C 1
ATOM 7918 O O . GLN B 1 507 ? -9.602 70.312 31.938 1 20.66 507 GLN B O 1
#

Radius of gyration: 37.1 Å; Cα contacts (8 Å, |Δi|>4): 1678; chains: 2; bounding box: 114×149×112 Å

Secondary structure (DSSP, 8-state):
----------------------PPEEEEEEE--STTHHHHHHHHHHHHHHHHHHHHH--SS-SS-EEEEEEESSSEEEEEEEEESTT-HHHHHHHHHHHHTS-S-----S--THHHHHHHHHHHHHHHHHHHHHTTT-----EEEEEEESS-HHHHHHHHHHHSTTS--TTEEEEEEEEEE-GGGS---SS----------------SSSEEEEEEEESSHHHHHHHHHGGGS----SS--EEEEEE------SS-----EEEEEEEEEESB--GGGT----S-------TT-TT----SS--S-EEEEEEEEEEGGG--GGGB-B--EEEEE---TTS-HHHHHHHHHHHHHHHHHHHHHTEEEEEEEEPS---SSS--PPPPEEEEEE-SBS-EEEEEB--GGGBPP---PBPPS---HHHHHHHHHHHHHSEEESS--GGG---SHHHHHHHHHHS------------------------------------------------/----------------------PPEEEEEEE--STTHHHHHHHHHHHHHHHHHHHHH--SS-SS-EEEEEEESSSEEEEEEEEESTT-HHHHHHHHHHHHTS-S-----S--THHHHHHHHHHHHHHHHHHHHHTTT-----EEEEEEESS-HHHHHHHHHHHSTTS--TTEEEEEEEEEE-GGGS---SS----------------SSSEEEEEEEESSHHHHHHHHHGGGS----SS--EEEEEE------SS-----EEEEEEEEEESB--GGGT----S-------TT-TT----SS--S-EEEEEEEEEEGGG--GGGB-B--EEEEE---TTS-HHHHHHHHHHHHHHHHHHHHHTEEEEEEEEPS---SSS--PPPPEEEEEE-SBS-EEEEEB--GGGBPP---PBPPS---HHHHHHHHHHHHHSEEESS--GGG---SHHHHHHHHHHS------------------------------------------------